Protein AF-A0A937Z135-F1 (afdb_monomer_lite)

Secondary structure (DSSP, 8-state):
-TTSTTTTTS----TT-PPPPTTEEEEEEE-TT--TT-EEEEEETTEEPPPEEGGGS-EEEEPPSS--EEEEEEEEEE-TTSTTT-EEEEEEEEEE-TTS-EEEEEETTEEEEEE--TTS-HHHHH--TT--HHHHHHTTPPEEEEEEEEEEEPTT-SS--SEEEEETT---EEEEEEEE--SSS-EEEEEEEEEEEETTEE-GGGSEEEE-SPPP-EE-TT-EEEEEEEEE--TTSPSEEEEEEEEEEEEEGGG-TT-SS-S---TT----SPPPPS-----S---TT------TT---HHHHHHHHT-HHHHHHS----SS-------SSSGGG---SS-SS---EEEEEEEE-PPTT-EEEEE-SEE-SSEEEEEEE-TTS-EEEEEEEE--S------TT-GGGTEEEEE--TT--EEEEEEEESSTT--EE--EEEEGGG-EEEEEEPEEEEEE----S--SEEEEEEE-SSTT--TTTS-SSEEEEEEEETTEEEEEESSEEEEEETTEEEEEPPPEEEEE-SS-EEEEEEEES-TTS-BPEEEEEEEEE--TTSEEETTTTEEEEEEEE--GGGS-SSS-SPPEEEEEEPPSSEEEEEEEE--SSSTTSSS---EEEEEE-TTS-EEEEEEE---TT-EEEEEEEESSSEEEEEEE-TTSS--EE-EEEEEE-------HHHHHHHHHH-HHHHHHHHHHHHHHHH-HHHHHHHTHHHHHHHHHS-SSS-HHHHHHHHHHHHTSTT-HHHHHHHHHHHHHTS-HHHHHHHHHHHHHHT-HHHHHHHHHHHHHHHTTT--THHHHHHHHHHHHHHTTT-HHHHHHHHHHHHHHHHTS-HHHHHHHHHHHHHHHHHHHHHHHHTT-S-HHHHHHHHHHHHHHHHHHH-GGGS-HHHHHHHHHHHHHH-BTTBSHHHHHHHHHHHHHHS-GGG--HHHHHHHHHHHHHHHHH-GGGHHHHHHH-

Radius of gyration: 32.73 Å; chains: 1; bounding box: 91×63×90 Å

Structure (mmCIF, N/CA/C/O backbone):
data_AF-A0A937Z135-F1
#
_entry.id   AF-A0A937Z135-F1
#
loop_
_atom_site.group_PDB
_atom_site.id
_atom_site.type_symbol
_atom_site.label_atom_id
_atom_site.label_alt_id
_atom_site.label_comp_id
_atom_site.label_asym_id
_atom_site.label_entity_id
_atom_site.label_seq_id
_atom_site.pdbx_PDB_ins_code
_atom_site.Cartn_x
_atom_site.Cartn_y
_atom_site.Cartn_z
_atom_site.occupancy
_atom_site.B_iso_or_equiv
_atom_site.auth_seq_id
_atom_site.auth_comp_id
_atom_site.auth_asym_id
_atom_site.auth_atom_id
_atom_site.pdbx_PDB_model_num
ATOM 1 N N . MET A 1 1 ? 0.347 -21.677 -5.094 1.00 24.09 1 MET A N 1
ATOM 2 C CA . MET A 1 1 ? 1.266 -20.587 -4.693 1.00 24.09 1 MET A CA 1
ATOM 3 C C . MET A 1 1 ? 0.622 -19.550 -3.765 1.00 24.09 1 MET A C 1
ATOM 5 O O . MET A 1 1 ? 1.333 -19.036 -2.921 1.00 24.09 1 MET A O 1
ATOM 9 N N . PHE A 1 2 ? -0.701 -19.336 -3.794 1.00 20.08 2 PHE A N 1
ATOM 10 C CA . PHE A 1 2 ? -1.429 -18.426 -2.882 1.00 20.08 2 PHE A CA 1
ATOM 11 C C . PHE A 1 2 ? -1.445 -18.829 -1.381 1.00 20.08 2 PHE A C 1
ATOM 13 O O . PHE A 1 2 ? -1.786 -18.020 -0.530 1.00 20.08 2 PHE A O 1
ATOM 20 N N . ALA A 1 3 ? -1.041 -20.059 -1.032 1.00 20.44 3 ALA A N 1
ATOM 21 C CA . ALA A 1 3 ? -1.010 -20.552 0.354 1.00 20.44 3 ALA A CA 1
ATOM 22 C C . ALA A 1 3 ? 0.336 -20.335 1.086 1.00 20.44 3 ALA A C 1
ATOM 24 O O . ALA A 1 3 ? 0.404 -20.556 2.290 1.00 20.44 3 ALA A O 1
ATOM 25 N N . LEU A 1 4 ? 1.403 -19.893 0.397 1.00 21.86 4 LEU A N 1
ATOM 26 C CA . LEU A 1 4 ? 2.716 -19.673 1.031 1.00 21.86 4 LEU A CA 1
ATOM 27 C C . LEU A 1 4 ? 2.872 -18.271 1.659 1.00 21.86 4 LEU A C 1
ATOM 29 O O . LEU A 1 4 ? 3.710 -18.096 2.536 1.00 21.86 4 LEU A O 1
ATOM 33 N N . ALA A 1 5 ? 2.047 -17.291 1.271 1.00 24.12 5 ALA A N 1
ATOM 34 C CA . ALA A 1 5 ? 2.127 -15.920 1.790 1.00 24.12 5 ALA A CA 1
ATOM 35 C C . ALA A 1 5 ? 1.528 -15.767 3.204 1.00 24.12 5 ALA A C 1
ATOM 37 O O . ALA A 1 5 ? 2.020 -14.974 4.000 1.00 24.12 5 ALA A O 1
ATOM 38 N N . MET A 1 6 ? 0.536 -16.590 3.566 1.00 23.44 6 MET A N 1
ATOM 39 C CA . MET A 1 6 ? -0.023 -16.619 4.928 1.00 23.44 6 MET A CA 1
ATOM 40 C C . MET A 1 6 ? 0.922 -17.284 5.947 1.00 23.44 6 MET A C 1
ATOM 42 O O . MET A 1 6 ? 0.817 -17.015 7.139 1.00 23.44 6 MET A O 1
ATOM 46 N N . ALA A 1 7 ? 1.878 -18.105 5.493 1.00 23.77 7 ALA A N 1
ATOM 47 C CA . ALA A 1 7 ? 2.838 -18.794 6.361 1.00 23.77 7 ALA A CA 1
ATOM 48 C C . ALA A 1 7 ? 4.098 -17.962 6.681 1.00 23.77 7 ALA A C 1
ATOM 50 O O . ALA A 1 7 ? 4.782 -18.240 7.665 1.00 23.77 7 ALA A O 1
ATOM 51 N N . ALA A 1 8 ? 4.400 -16.919 5.897 1.00 25.14 8 ALA A N 1
ATOM 52 C CA . ALA A 1 8 ? 5.590 -16.087 6.104 1.00 25.14 8 ALA A CA 1
ATOM 53 C C . ALA A 1 8 ? 5.476 -15.142 7.318 1.00 25.14 8 ALA A C 1
ATOM 55 O O . ALA A 1 8 ? 6.488 -14.681 7.832 1.00 25.14 8 ALA A O 1
ATOM 56 N N . CYS A 1 9 ? 4.263 -14.892 7.824 1.00 29.97 9 CYS A N 1
ATOM 57 C CA . CYS A 1 9 ? 4.036 -14.032 8.995 1.00 29.97 9 CYS A CA 1
ATOM 58 C C . CYS A 1 9 ? 3.730 -14.809 10.288 1.00 29.97 9 CYS A C 1
ATOM 60 O O . CYS A 1 9 ? 3.674 -14.206 11.360 1.00 29.97 9 CYS A O 1
ATOM 62 N N . SER A 1 10 ? 3.583 -16.137 10.202 1.00 25.50 10 SER A N 1
ATOM 63 C CA . SER A 1 10 ? 3.543 -17.065 11.343 1.00 25.50 10 SER A CA 1
ATOM 64 C C . SER A 1 10 ? 4.918 -17.672 11.663 1.00 25.50 10 SER A C 1
ATOM 66 O O . SER A 1 10 ? 5.010 -18.599 12.460 1.00 25.50 10 SER A O 1
ATOM 68 N N . GLY A 1 11 ? 5.985 -17.182 11.024 1.00 30.16 11 GLY A N 1
ATOM 69 C CA . GLY A 1 11 ? 7.305 -17.801 11.047 1.00 30.16 11 GLY A CA 1
ATOM 70 C C . GLY A 1 11 ? 8.442 -16.823 11.305 1.00 30.16 11 GLY A C 1
ATOM 71 O O . GLY A 1 11 ? 9.387 -16.791 10.527 1.00 30.16 11 GLY A O 1
ATOM 72 N N . PHE A 1 12 ? 8.428 -16.112 12.437 1.00 38.00 12 PHE A N 1
ATOM 73 C CA . PHE A 1 12 ? 9.697 -15.797 13.109 1.00 38.00 12 PHE A CA 1
ATOM 74 C C . PHE A 1 12 ? 10.215 -17.079 13.779 1.00 38.00 12 PHE A C 1
ATOM 76 O O . PHE A 1 12 ? 10.359 -17.157 14.992 1.00 38.00 12 PHE A O 1
ATOM 83 N N . ALA A 1 13 ? 10.452 -18.136 13.000 1.00 36.50 13 ALA A N 1
ATOM 84 C CA . ALA A 1 13 ? 11.227 -19.253 13.508 1.00 36.50 13 ALA A CA 1
ATOM 85 C C . ALA A 1 13 ? 12.660 -18.736 13.633 1.00 36.50 13 ALA A C 1
ATOM 87 O O . ALA A 1 13 ? 13.336 -18.574 12.619 1.00 36.50 13 ALA A O 1
ATOM 88 N N . VAL A 1 14 ? 13.085 -18.418 14.860 1.00 44.66 14 VAL A N 1
ATOM 89 C CA . VAL A 1 14 ? 14.467 -18.040 15.179 1.00 44.66 14 VAL A CA 1
ATOM 90 C C . VAL A 1 14 ? 15.388 -19.124 14.602 1.00 44.66 14 VAL A C 1
ATOM 92 O O . VAL A 1 14 ? 15.350 -20.264 15.080 1.00 44.66 14 VAL A O 1
ATOM 95 N N . PRO A 1 15 ? 16.183 -18.842 13.552 1.00 33.69 15 PRO A N 1
ATOM 96 C CA . PRO A 1 15 ? 17.034 -19.855 12.954 1.00 33.69 15 PRO A CA 1
ATOM 97 C C . PRO A 1 15 ? 18.181 -20.162 13.922 1.00 33.69 15 PRO A C 1
ATOM 99 O O . PRO A 1 15 ? 19.117 -19.382 14.053 1.00 33.69 15 PRO A O 1
ATOM 102 N N . GLY A 1 16 ? 18.107 -21.306 14.606 1.00 43.62 16 GLY A N 1
ATOM 103 C CA . GLY A 1 16 ? 19.207 -21.833 15.417 1.00 43.62 16 GLY A CA 1
ATOM 104 C C . GLY A 1 16 ? 19.206 -21.409 16.886 1.00 43.62 16 GLY A C 1
ATOM 105 O O . GLY A 1 16 ? 20.201 -20.876 17.369 1.00 43.62 16 GLY A O 1
ATOM 106 N N . SER A 1 17 ? 18.144 -21.720 17.638 1.00 45.84 17 SER A N 1
ATOM 107 C CA . SER A 1 17 ? 18.211 -21.691 19.103 1.00 45.84 17 SER A CA 1
ATOM 108 C C . SER A 1 17 ? 19.208 -22.746 19.605 1.00 45.84 17 SER A C 1
ATOM 110 O O . SER A 1 17 ? 18.854 -23.909 19.811 1.00 45.84 17 SER A O 1
ATOM 112 N N . ALA A 1 18 ? 20.471 -22.364 19.783 1.00 48.34 18 ALA A N 1
ATOM 113 C CA . ALA A 1 18 ? 21.387 -23.144 20.601 1.00 48.34 18 ALA A CA 1
ATOM 114 C C . ALA A 1 18 ? 20.765 -23.281 22.002 1.00 48.34 18 ALA A C 1
ATOM 116 O O . ALA A 1 18 ? 20.332 -22.284 22.582 1.00 48.34 18 ALA A O 1
ATOM 117 N N . GLN A 1 19 ? 20.665 -24.511 22.512 1.00 55.97 19 GLN A N 1
ATOM 118 C CA . GLN A 1 19 ? 20.305 -24.747 23.912 1.00 55.97 19 GLN A CA 1
ATOM 119 C C . GLN A 1 19 ? 21.318 -24.004 24.791 1.00 55.97 19 GLN A C 1
ATOM 121 O O . GLN A 1 19 ? 22.527 -24.135 24.571 1.00 55.97 19 GLN A O 1
ATOM 126 N N . GLY A 1 20 ? 20.836 -23.193 25.734 1.00 55.66 20 GLY A N 1
ATOM 127 C CA . GLY A 1 20 ? 21.701 -22.523 26.692 1.00 55.66 20 GLY A CA 1
ATOM 128 C C . GLY A 1 20 ? 22.343 -23.553 27.616 1.00 55.66 20 GLY A C 1
ATOM 129 O O . GLY A 1 20 ? 21.795 -24.627 27.873 1.00 55.66 20 GLY A O 1
ATOM 130 N N . ALA A 1 21 ? 23.540 -23.252 28.112 1.00 61.38 21 ALA A N 1
ATOM 131 C CA . ALA A 1 21 ? 24.055 -23.999 29.253 1.00 61.38 21 ALA A CA 1
ATOM 132 C C . ALA A 1 21 ? 23.279 -23.562 30.514 1.00 61.38 21 ALA A C 1
ATOM 134 O O . ALA A 1 21 ? 22.953 -22.376 30.629 1.00 61.38 21 ALA A O 1
ATOM 135 N N . PRO A 1 22 ? 23.012 -24.464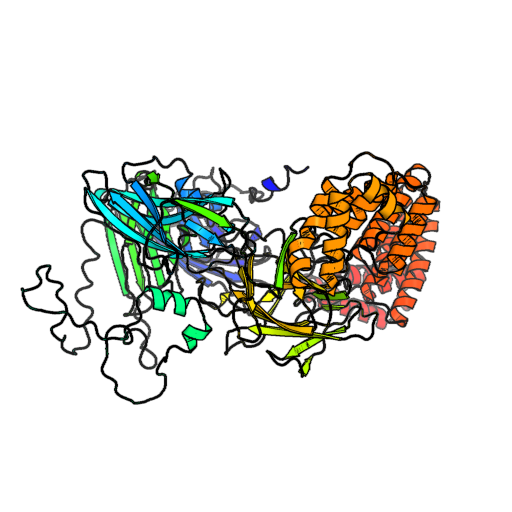 31.479 1.00 63.22 22 PRO A N 1
ATOM 136 C CA . PRO A 1 22 ? 22.472 -24.083 32.785 1.00 63.22 22 PRO A CA 1
ATOM 137 C C . PRO A 1 22 ? 23.266 -22.911 33.389 1.00 63.22 22 PRO A C 1
ATOM 139 O O . PRO A 1 22 ? 24.496 -22.907 33.320 1.00 63.22 22 PRO A O 1
ATOM 142 N N . GLY A 1 23 ? 22.574 -21.913 33.950 1.00 68.88 23 GLY A N 1
ATOM 143 C CA . GLY A 1 23 ? 23.199 -20.696 34.495 1.00 68.88 23 GLY A CA 1
ATOM 144 C C . GLY A 1 23 ? 23.388 -19.542 33.494 1.00 68.88 23 GLY A C 1
ATOM 145 O O . GLY A 1 23 ? 24.181 -18.632 33.740 1.00 68.88 23 GLY A O 1
ATOM 146 N N . GLN A 1 24 ? 22.687 -19.550 32.357 1.00 71.62 24 GLN A N 1
ATOM 147 C CA . GLN A 1 24 ? 22.657 -18.427 31.411 1.00 71.62 24 GLN A CA 1
ATOM 148 C C . GLN A 1 24 ? 21.320 -17.676 31.458 1.00 71.62 24 GLN A C 1
ATOM 150 O O . GLN A 1 24 ? 20.253 -18.279 31.567 1.00 71.62 24 GLN A O 1
ATOM 155 N N . LEU A 1 25 ? 21.388 -16.350 31.330 1.00 72.69 25 LEU A N 1
ATOM 156 C CA . LEU A 1 25 ? 20.240 -15.468 31.154 1.00 72.69 25 LEU A CA 1
ATOM 157 C C . LEU A 1 25 ? 20.004 -15.235 29.662 1.00 72.69 25 LEU A C 1
ATOM 159 O O . LEU A 1 25 ? 20.867 -14.691 28.968 1.00 72.69 25 LEU A O 1
ATOM 163 N N . ARG A 1 26 ? 18.825 -15.598 29.159 1.00 76.75 26 ARG A N 1
ATOM 164 C CA . ARG A 1 26 ? 18.425 -15.303 27.777 1.00 76.75 26 ARG A CA 1
ATOM 165 C C . ARG A 1 26 ? 17.763 -13.929 27.725 1.00 76.75 26 ARG A C 1
ATOM 167 O O . ARG A 1 26 ? 16.758 -13.692 28.381 1.00 76.75 26 ARG A O 1
ATOM 174 N N . VAL A 1 27 ? 18.311 -13.006 26.950 1.00 72.50 27 VAL A N 1
ATOM 175 C CA . VAL A 1 27 ? 17.748 -11.669 26.748 1.00 72.50 27 VAL A CA 1
ATOM 176 C C . VAL A 1 27 ? 17.231 -11.576 25.320 1.00 72.50 27 VAL A C 1
ATOM 178 O O . VAL A 1 27 ? 18.000 -11.657 24.367 1.00 72.50 27 VAL A O 1
ATOM 181 N N . ALA A 1 28 ? 15.925 -11.402 25.164 1.00 70.88 28 ALA A N 1
ATOM 182 C CA . ALA A 1 28 ? 15.281 -11.182 23.877 1.00 70.88 28 ALA A CA 1
ATOM 183 C C . ALA A 1 28 ? 14.751 -9.747 23.777 1.00 70.88 28 ALA A C 1
ATOM 185 O O . ALA A 1 28 ? 14.400 -9.113 24.777 1.00 70.88 28 ALA A O 1
ATOM 186 N N . ILE A 1 29 ? 14.675 -9.239 22.550 1.00 67.25 29 ILE A N 1
ATOM 187 C CA . ILE A 1 29 ? 14.089 -7.936 22.244 1.00 67.25 29 ILE A CA 1
ATOM 188 C C . ILE A 1 29 ? 12.940 -8.131 21.262 1.00 67.25 29 ILE A C 1
ATOM 190 O O . ILE A 1 29 ? 13.131 -8.655 20.171 1.00 67.25 29 ILE A O 1
ATOM 194 N N . ALA A 1 30 ? 11.765 -7.637 21.638 1.00 63.22 30 ALA A N 1
ATOM 195 C CA . ALA A 1 30 ? 10.563 -7.561 20.821 1.00 63.22 30 ALA A CA 1
ATOM 196 C C . ALA A 1 30 ? 10.237 -6.087 20.511 1.00 63.22 30 ALA A C 1
ATOM 198 O O . ALA A 1 30 ? 9.204 -5.554 20.919 1.00 63.22 30 ALA A O 1
ATOM 199 N N . LEU A 1 31 ? 11.153 -5.394 19.828 1.00 59.50 31 LEU A N 1
ATOM 200 C CA . LEU A 1 31 ? 10.966 -4.006 19.400 1.00 59.50 31 LEU A CA 1
ATOM 201 C C . LEU A 1 31 ? 10.674 -3.971 17.887 1.00 59.50 31 LEU A C 1
ATOM 203 O O . LEU A 1 31 ? 11.565 -4.302 17.107 1.00 59.50 31 LEU A O 1
ATOM 207 N N . PRO A 1 32 ? 9.477 -3.535 17.449 1.00 47.69 32 PRO A N 1
ATOM 208 C CA . PRO A 1 32 ? 9.076 -3.550 16.037 1.00 47.69 32 PRO A CA 1
ATOM 209 C C . PRO A 1 32 ? 9.858 -2.587 15.117 1.00 47.69 32 PRO A C 1
ATOM 211 O O . PRO A 1 32 ? 9.617 -2.577 13.915 1.00 47.69 32 PRO A O 1
ATOM 214 N N . HIS A 1 33 ? 10.818 -1.812 15.638 1.00 49.62 33 HIS A N 1
ATOM 215 C CA . HIS A 1 33 ? 11.569 -0.792 14.879 1.00 49.62 33 HIS A CA 1
ATOM 216 C C . HIS A 1 33 ? 13.080 -0.898 15.013 1.00 49.62 33 HIS A C 1
ATOM 218 O O . HIS A 1 33 ? 13.794 0.034 14.655 1.00 49.62 33 HIS A O 1
ATOM 224 N N . VAL A 1 34 ? 13.582 -1.989 15.581 1.00 54.28 34 VAL A N 1
ATOM 225 C CA . VAL A 1 34 ? 15.023 -2.186 15.681 1.00 54.28 34 VAL A CA 1
ATOM 226 C C . VAL A 1 34 ? 15.469 -2.855 14.386 1.00 54.28 34 VAL A C 1
ATOM 228 O O . VAL A 1 34 ? 15.065 -3.997 14.147 1.00 54.28 34 VAL A O 1
ATOM 231 N N . PRO A 1 35 ? 16.258 -2.175 13.525 1.00 56.12 35 PRO A N 1
ATOM 232 C CA . PRO A 1 35 ? 16.797 -2.816 12.338 1.00 56.12 35 PRO A CA 1
ATOM 233 C C . PRO A 1 35 ? 17.520 -4.079 12.763 1.00 56.12 35 PRO A C 1
ATOM 235 O O . PRO A 1 35 ? 18.165 -4.102 13.812 1.00 56.12 35 PRO A O 1
ATOM 238 N N . GLY A 1 36 ? 17.455 -5.121 11.942 1.00 59.75 36 GLY A N 1
ATOM 239 C CA . GLY A 1 36 ? 18.103 -6.373 12.298 1.00 59.75 36 GLY A CA 1
ATOM 240 C C . GLY A 1 36 ? 19.590 -6.194 12.656 1.00 59.75 36 GLY A C 1
ATOM 241 O O . GLY A 1 36 ? 20.113 -6.910 13.507 1.00 59.75 36 GLY A O 1
ATOM 242 N N . GLU A 1 37 ? 20.258 -5.224 12.032 1.00 63.59 37 GLU A N 1
ATOM 243 C CA . GLU A 1 37 ? 21.676 -4.919 12.236 1.00 63.59 37 GLU A CA 1
ATOM 244 C C . GLU A 1 37 ? 21.988 -4.109 13.503 1.00 63.59 37 GLU A C 1
ATOM 246 O O . GLU A 1 37 ? 23.160 -3.872 13.802 1.00 63.59 37 GLU A O 1
ATOM 251 N N . ALA A 1 38 ? 20.976 -3.668 14.252 1.00 66.25 38 ALA A N 1
ATOM 252 C CA . ALA A 1 38 ? 21.196 -2.942 15.491 1.00 66.25 38 ALA A CA 1
ATOM 253 C C . ALA A 1 38 ? 21.865 -3.833 16.539 1.00 66.25 38 ALA A C 1
ATOM 255 O O . ALA A 1 38 ? 21.545 -5.017 16.692 1.00 66.25 38 ALA A O 1
ATOM 256 N N . TRP A 1 39 ? 22.774 -3.223 17.291 1.00 76.31 39 TRP A N 1
ATOM 257 C CA . TRP A 1 39 ? 23.494 -3.877 18.369 1.00 76.31 39 TRP A CA 1
ATOM 258 C C . TRP A 1 39 ? 22.793 -3.648 19.695 1.00 76.31 39 TRP A C 1
ATOM 260 O O . TRP A 1 39 ? 22.457 -2.523 20.066 1.00 76.31 39 TRP A O 1
ATOM 270 N N . VAL A 1 40 ? 22.629 -4.730 20.437 1.00 73.56 40 VAL A N 1
ATOM 271 C CA . VAL A 1 40 ? 22.050 -4.736 21.769 1.00 73.56 40 VAL A CA 1
ATOM 272 C C . VAL A 1 40 ? 23.173 -4.892 22.771 1.00 73.56 40 VAL A C 1
ATOM 274 O O . VAL A 1 40 ? 23.785 -5.953 22.855 1.00 73.56 40 VAL A O 1
ATOM 277 N N . ALA A 1 41 ? 23.440 -3.845 23.541 1.00 81.00 41 ALA A N 1
ATOM 278 C CA . ALA A 1 41 ? 24.315 -3.923 24.697 1.00 81.00 41 ALA A CA 1
ATOM 279 C C . ALA A 1 41 ? 23.484 -4.257 25.937 1.00 81.00 41 ALA A C 1
ATOM 281 O O . ALA A 1 41 ? 22.484 -3.596 26.222 1.00 81.00 41 ALA A O 1
ATOM 282 N N . VAL A 1 42 ? 23.924 -5.264 26.685 1.00 79.69 42 VAL A N 1
ATOM 283 C CA . VAL A 1 42 ? 23.323 -5.657 27.960 1.00 79.69 42 VAL A CA 1
ATOM 284 C C . VAL A 1 42 ? 24.344 -5.418 29.063 1.00 79.69 42 VAL A C 1
ATOM 286 O O . VAL A 1 42 ? 25.514 -5.755 28.915 1.00 79.69 42 VAL A O 1
ATOM 289 N N . VAL A 1 43 ? 23.913 -4.828 30.169 1.00 80.62 43 VAL A N 1
ATOM 290 C CA . VAL A 1 43 ? 24.708 -4.615 31.377 1.00 80.62 43 VAL A CA 1
ATOM 291 C C . VAL A 1 43 ? 23.990 -5.308 32.524 1.00 80.62 43 VAL A C 1
ATOM 293 O O . VAL A 1 43 ? 22.857 -4.954 32.836 1.00 80.62 43 VAL A O 1
ATOM 296 N N . LEU A 1 44 ? 24.641 -6.285 33.143 1.00 82.56 44 LEU A N 1
ATOM 297 C CA . LEU A 1 44 ? 24.142 -7.047 34.282 1.00 82.56 44 LEU A CA 1
ATOM 298 C C . LEU A 1 44 ? 24.959 -6.671 35.522 1.00 82.56 44 LEU A C 1
ATOM 300 O O . LEU A 1 44 ? 26.176 -6.823 35.531 1.00 82.56 44 LEU A O 1
ATOM 304 N N . ASP A 1 45 ? 24.313 -6.121 36.546 1.00 82.50 45 ASP A N 1
ATOM 305 C CA . ASP A 1 45 ? 24.934 -5.634 37.788 1.00 82.50 45 ASP A CA 1
ATOM 306 C C . ASP A 1 45 ? 26.101 -4.666 37.559 1.00 82.50 45 ASP A C 1
ATOM 308 O O . ASP A 1 45 ? 27.142 -4.706 38.217 1.00 82.50 45 ASP A O 1
ATOM 312 N N . GLY A 1 46 ? 25.942 -3.786 36.568 1.00 81.69 46 GLY A N 1
ATOM 313 C CA . GLY A 1 46 ? 26.987 -2.847 36.161 1.00 81.69 46 GLY A CA 1
ATOM 314 C C . GLY A 1 46 ? 28.130 -3.481 35.360 1.00 81.69 46 GLY A C 1
ATOM 315 O O . GLY A 1 46 ? 29.022 -2.753 34.927 1.00 81.69 46 GLY A O 1
ATOM 316 N N . GLN A 1 47 ? 28.107 -4.796 35.121 1.00 79.62 47 GLN A N 1
ATOM 317 C CA . GLN A 1 47 ? 29.066 -5.500 34.271 1.00 79.62 47 GLN A CA 1
ATOM 318 C C . GLN A 1 47 ? 28.502 -5.672 32.852 1.00 79.62 47 GLN A C 1
ATOM 320 O O . GLN A 1 47 ? 27.402 -6.200 32.685 1.00 79.62 47 GLN A O 1
ATOM 325 N N . PRO A 1 48 ? 29.214 -5.232 31.802 1.00 79.25 48 PRO A N 1
ATOM 326 C CA . PRO A 1 48 ? 28.762 -5.418 30.429 1.00 79.25 48 PRO A CA 1
ATOM 327 C C . PRO A 1 48 ? 28.789 -6.905 30.041 1.00 79.25 48 PRO A C 1
ATOM 329 O O . PRO A 1 48 ? 29.789 -7.594 30.238 1.00 79.25 48 PRO A O 1
ATOM 332 N N . ALA A 1 49 ? 27.697 -7.383 29.456 1.00 78.25 49 ALA A N 1
ATOM 333 C CA . ALA A 1 49 ? 27.595 -8.680 28.802 1.00 78.25 49 ALA A CA 1
ATOM 334 C C . ALA A 1 49 ? 27.922 -8.555 27.297 1.00 78.25 49 ALA A C 1
ATOM 336 O O . ALA A 1 49 ? 27.922 -7.441 26.757 1.00 78.25 49 ALA A O 1
ATOM 337 N N . PRO A 1 50 ? 28.209 -9.671 26.594 1.00 76.62 50 PRO A N 1
ATOM 338 C CA . PRO A 1 50 ? 28.417 -9.648 25.150 1.00 76.62 50 PRO A CA 1
ATOM 339 C C . PRO A 1 50 ? 27.223 -9.020 24.426 1.00 76.62 50 PRO A C 1
ATOM 341 O O . PRO A 1 50 ? 26.075 -9.394 24.665 1.00 76.62 50 PRO A O 1
ATOM 344 N N . ALA A 1 51 ? 27.501 -8.063 23.541 1.00 76.25 51 ALA A N 1
ATOM 345 C CA . ALA A 1 51 ? 26.474 -7.480 22.694 1.00 76.25 51 ALA A CA 1
ATOM 346 C C . ALA A 1 51 ? 26.047 -8.471 21.600 1.00 76.25 51 ALA A C 1
ATOM 348 O O . ALA A 1 51 ? 26.859 -9.274 21.139 1.00 76.25 51 ALA A O 1
ATOM 349 N N . PHE A 1 52 ? 24.794 -8.390 21.163 1.00 75.19 52 PHE A N 1
ATOM 350 C CA . PHE A 1 52 ? 24.234 -9.254 20.115 1.00 75.19 52 PHE A CA 1
ATOM 351 C C . PHE A 1 52 ? 23.402 -8.448 19.111 1.00 75.19 52 PHE A C 1
ATOM 353 O O . PHE A 1 52 ? 23.047 -7.299 19.388 1.00 75.19 52 PHE A O 1
ATOM 360 N N . ARG A 1 53 ? 23.106 -9.019 17.934 1.00 71.25 53 ARG A N 1
ATOM 361 C CA . ARG A 1 53 ? 22.278 -8.355 16.912 1.00 71.25 53 ARG A CA 1
ATOM 362 C C . ARG A 1 53 ? 20.794 -8.623 17.136 1.00 71.25 53 ARG A C 1
ATOM 364 O O . ARG A 1 53 ? 20.404 -9.732 17.489 1.00 71.25 53 ARG A O 1
ATOM 371 N N . ALA A 1 54 ? 19.947 -7.629 16.880 1.00 62.94 54 ALA A N 1
ATOM 372 C CA . ALA A 1 54 ? 18.510 -7.743 17.129 1.00 62.94 54 ALA A CA 1
ATOM 373 C C . ALA A 1 54 ? 17.804 -8.835 16.294 1.00 62.94 54 ALA A C 1
ATOM 375 O O . ALA A 1 54 ? 16.923 -9.508 16.826 1.00 62.94 54 ALA A O 1
ATOM 376 N N . TYR A 1 55 ? 18.197 -9.073 15.028 1.00 61.19 55 TYR A N 1
ATOM 377 C CA . TYR A 1 55 ? 17.578 -10.144 14.214 1.00 61.19 55 TYR A CA 1
ATOM 378 C C . TYR A 1 55 ? 17.947 -11.561 14.671 1.00 61.19 55 TYR A C 1
ATOM 380 O O . TYR A 1 55 ? 17.302 -12.517 14.244 1.00 61.19 55 TYR A O 1
ATOM 388 N N . GLU A 1 56 ? 18.970 -11.728 15.517 1.00 45.62 56 GLU A N 1
ATOM 389 C CA . GLU A 1 56 ? 19.375 -13.043 16.039 1.00 45.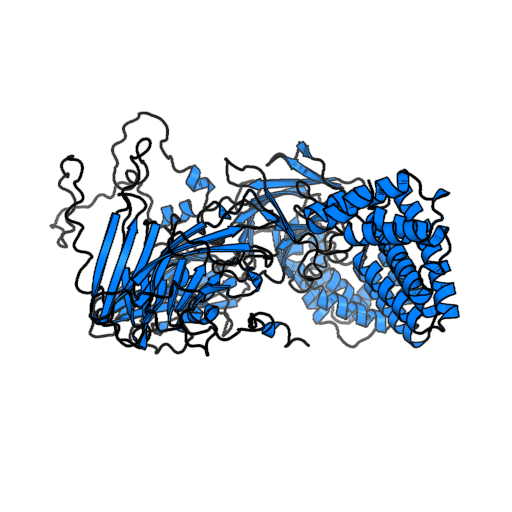62 56 GLU A CA 1
ATOM 390 C C . GLU A 1 56 ? 18.391 -13.564 17.104 1.00 45.62 56 GLU A C 1
ATOM 392 O O . GLU A 1 56 ? 18.549 -14.666 17.624 1.00 45.62 56 GLU A O 1
ATOM 397 N N . GLY A 1 57 ? 17.324 -12.805 17.386 1.00 56.62 57 GLY A N 1
ATOM 398 C CA . GLY A 1 57 ? 16.110 -13.253 18.068 1.00 56.62 57 GLY A CA 1
ATOM 399 C C . GLY A 1 57 ? 16.247 -13.404 19.578 1.00 56.62 57 GLY A C 1
ATOM 400 O O . GLY A 1 57 ? 15.289 -13.137 20.294 1.00 56.62 57 GLY A O 1
ATOM 401 N N . VAL A 1 58 ? 17.420 -13.776 20.090 1.00 58.50 58 VAL A N 1
ATOM 402 C CA . VAL A 1 58 ? 17.714 -13.916 21.522 1.00 58.50 58 VAL A CA 1
ATOM 403 C C . VAL A 1 58 ? 19.234 -13.851 21.723 1.00 58.50 58 VAL A C 1
ATOM 405 O O . VAL A 1 58 ? 19.958 -14.671 21.167 1.00 58.50 58 VAL A O 1
ATOM 408 N N . GLY A 1 59 ? 19.731 -12.935 22.552 1.00 59.59 59 GLY A N 1
ATOM 409 C CA . GLY A 1 59 ? 21.102 -12.978 23.068 1.00 59.59 59 GLY A CA 1
ATOM 410 C C . GLY A 1 59 ? 21.184 -13.766 24.375 1.00 59.59 59 GLY A C 1
ATOM 411 O O . GLY A 1 59 ? 20.217 -13.823 25.128 1.00 59.59 59 GLY A O 1
ATOM 412 N N . ALA A 1 60 ? 22.331 -14.372 24.681 1.00 61.59 60 ALA A N 1
ATOM 413 C CA . ALA A 1 60 ? 22.571 -15.015 25.975 1.00 61.59 60 ALA A CA 1
ATOM 414 C C . ALA A 1 60 ? 23.674 -14.268 26.735 1.00 61.59 60 ALA A C 1
ATOM 416 O O . ALA A 1 60 ? 24.779 -14.091 26.221 1.00 61.59 60 ALA A O 1
ATOM 417 N N . ALA A 1 61 ? 23.381 -13.846 27.963 1.00 65.19 61 ALA A N 1
ATOM 418 C CA . ALA A 1 61 ? 24.350 -13.286 28.894 1.00 65.19 61 ALA A CA 1
ATOM 419 C C . ALA A 1 61 ? 24.633 -14.322 29.998 1.00 65.19 61 ALA A C 1
ATOM 421 O O . ALA A 1 61 ? 23.689 -14.840 30.599 1.00 65.19 61 ALA A O 1
ATOM 422 N N . PRO A 1 62 ? 25.899 -14.670 30.285 1.00 63.78 62 PRO A N 1
ATOM 423 C CA . PRO A 1 62 ? 26.206 -15.539 31.416 1.00 63.78 62 PRO A CA 1
ATOM 424 C C . PRO A 1 62 ? 25.824 -14.841 32.730 1.00 63.78 62 PRO A C 1
ATOM 426 O O . PRO A 1 62 ? 26.172 -13.675 32.928 1.00 63.78 62 PRO A O 1
ATOM 429 N N . LEU A 1 63 ? 25.121 -15.544 33.624 1.00 63.25 63 LEU A N 1
ATOM 430 C CA . LEU A 1 63 ? 24.895 -15.052 34.984 1.00 63.25 63 LEU A CA 1
ATOM 431 C C . LEU A 1 63 ? 26.203 -15.191 35.791 1.00 63.25 63 LEU A C 1
ATOM 433 O O . LEU A 1 63 ? 26.946 -16.157 35.583 1.00 63.25 63 LEU A O 1
ATOM 437 N N . PRO A 1 64 ? 26.525 -14.258 36.706 1.00 65.00 64 PRO A N 1
ATOM 438 C CA . PRO A 1 64 ? 27.630 -14.429 37.642 1.00 65.00 64 PRO A CA 1
ATOM 439 C C . PRO A 1 64 ? 27.457 -15.740 38.418 1.00 65.00 64 PRO A C 1
ATOM 441 O O . PRO A 1 64 ? 26.380 -16.018 38.934 1.00 65.00 64 PRO A O 1
ATOM 444 N N . ALA A 1 65 ? 28.517 -16.547 38.499 1.00 48.16 65 ALA A N 1
ATOM 445 C CA . ALA A 1 65 ? 28.452 -17.953 38.911 1.00 48.16 65 ALA A CA 1
ATOM 446 C C . ALA A 1 65 ? 28.025 -18.219 40.372 1.00 48.16 65 ALA A C 1
ATOM 448 O O . ALA A 1 65 ? 27.932 -19.377 40.766 1.00 48.16 65 ALA A O 1
ATOM 449 N N . GLU A 1 66 ? 27.765 -17.195 41.188 1.00 54.50 66 GLU A N 1
ATOM 450 C CA . GLU A 1 66 ? 27.454 -17.368 42.608 1.00 54.50 66 GLU A CA 1
ATOM 451 C C . GLU A 1 66 ? 26.462 -16.306 43.103 1.00 54.50 66 GLU A C 1
ATOM 453 O O . GLU A 1 66 ? 26.868 -15.241 43.567 1.00 54.50 66 GLU A O 1
ATOM 458 N N . SER A 1 67 ? 25.160 -16.604 43.016 1.00 54.34 67 SER A N 1
ATOM 459 C CA . SER A 1 67 ? 24.139 -16.449 44.080 1.00 54.34 67 SER A CA 1
ATOM 460 C C . SER A 1 67 ? 22.744 -16.251 43.467 1.00 54.34 67 SER A C 1
ATOM 462 O O . SER A 1 67 ? 22.567 -15.318 42.689 1.00 54.34 67 SER A O 1
ATOM 464 N N . PRO A 1 68 ? 21.729 -17.043 43.860 1.00 63.41 68 PRO A N 1
ATOM 465 C CA . PRO A 1 68 ? 20.333 -16.645 43.693 1.00 63.41 68 PRO A CA 1
ATOM 466 C C . PRO A 1 68 ? 20.135 -15.252 44.305 1.00 63.41 68 PRO A C 1
ATOM 468 O O . PRO A 1 68 ? 20.489 -15.033 45.468 1.00 63.41 68 PRO A O 1
ATOM 471 N N . GLY A 1 69 ? 19.621 -14.293 43.539 1.00 72.38 69 GLY A N 1
ATOM 472 C CA . GLY A 1 69 ? 19.607 -12.898 43.973 1.00 72.38 69 GLY A CA 1
ATOM 473 C C . GLY A 1 69 ? 18.886 -11.959 43.016 1.00 72.38 69 GLY A C 1
ATOM 474 O O . GLY A 1 69 ? 18.500 -12.344 41.917 1.00 72.38 69 GLY A O 1
ATOM 475 N N . ALA A 1 70 ? 18.665 -10.721 43.468 1.00 73.00 70 ALA A N 1
ATOM 476 C CA . ALA A 1 70 ? 18.154 -9.643 42.629 1.00 73.00 70 ALA A CA 1
ATOM 477 C C . ALA A 1 70 ? 19.309 -9.036 41.829 1.00 73.00 70 ALA A C 1
ATOM 479 O O . ALA A 1 70 ? 20.303 -8.608 42.413 1.00 73.00 70 ALA A O 1
ATOM 480 N N . HIS A 1 71 ? 19.143 -8.965 40.515 1.00 77.38 71 HIS A N 1
ATOM 481 C CA . HIS A 1 71 ? 20.118 -8.430 39.581 1.00 77.38 71 HIS A CA 1
ATOM 482 C C . HIS A 1 71 ? 19.554 -7.196 38.870 1.00 77.38 71 HIS A C 1
ATOM 484 O O . HIS A 1 71 ? 18.370 -7.136 38.522 1.00 77.38 71 HIS A O 1
ATOM 490 N N . SER A 1 72 ? 20.404 -6.198 38.648 1.00 78.44 72 SER A N 1
ATOM 491 C CA . SER A 1 72 ? 20.103 -5.031 37.822 1.00 78.44 72 SER A CA 1
ATOM 492 C C . SER A 1 72 ? 20.483 -5.326 36.379 1.00 78.44 72 SER A C 1
ATOM 494 O O . SER A 1 72 ? 21.648 -5.567 36.079 1.00 78.44 72 SER A O 1
ATOM 496 N N . LEU A 1 73 ? 19.516 -5.277 35.472 1.00 78.44 73 LEU A N 1
ATOM 497 C CA . LEU A 1 73 ? 19.753 -5.378 34.042 1.00 78.44 73 LEU A CA 1
ATOM 498 C C . LEU A 1 73 ? 19.526 -4.017 33.395 1.00 78.44 73 LEU A C 1
ATOM 500 O O . LEU A 1 73 ? 18.465 -3.429 33.560 1.00 78.44 73 LEU A O 1
ATOM 504 N N . SER A 1 74 ? 20.489 -3.524 32.626 1.00 77.31 74 SER A N 1
ATOM 505 C CA . SER A 1 74 ? 20.307 -2.373 31.742 1.00 77.31 74 SER A CA 1
ATOM 506 C C . SER A 1 74 ? 20.552 -2.784 30.302 1.00 77.31 74 SER A C 1
ATOM 508 O O . SER A 1 74 ? 21.532 -3.456 29.999 1.00 77.31 74 SER A O 1
ATOM 510 N N . LEU A 1 75 ? 19.661 -2.380 29.414 1.00 76.00 75 LEU A N 1
ATOM 511 C CA . LEU A 1 75 ? 19.720 -2.671 27.997 1.00 76.00 75 LEU A CA 1
ATOM 512 C C . LEU A 1 75 ? 19.836 -1.361 27.232 1.00 76.00 75 LEU A C 1
ATOM 514 O O . LEU A 1 75 ? 19.078 -0.433 27.495 1.00 76.00 75 LEU A O 1
ATOM 518 N N . SER A 1 76 ? 20.764 -1.302 26.281 1.00 75.56 76 SER A N 1
ATOM 519 C CA . SER A 1 76 ? 20.903 -0.195 25.340 1.00 75.56 76 SER A CA 1
ATOM 520 C C . SER A 1 76 ? 20.904 -0.742 23.922 1.00 75.56 76 SER A C 1
ATOM 522 O O . SER A 1 76 ? 21.783 -1.522 23.557 1.00 75.56 76 SER A O 1
ATOM 524 N N . VAL A 1 77 ? 19.950 -0.306 23.104 1.00 67.31 77 VAL A N 1
ATOM 525 C CA . VAL A 1 77 ? 19.941 -0.609 21.669 1.00 67.31 77 VAL A CA 1
ATOM 526 C C . VAL A 1 77 ? 20.634 0.518 20.923 1.00 67.31 77 VAL A C 1
ATOM 528 O O . VAL A 1 77 ? 20.267 1.683 21.070 1.00 67.31 77 VAL A O 1
ATOM 531 N N . THR A 1 78 ? 21.637 0.162 20.126 1.00 69.56 78 THR A N 1
ATOM 532 C CA . THR A 1 78 ? 22.367 1.088 19.262 1.00 69.56 78 THR A CA 1
ATOM 533 C C . THR A 1 78 ? 22.114 0.722 17.809 1.00 69.56 78 THR A C 1
ATOM 535 O O . THR A 1 78 ? 22.568 -0.319 17.333 1.00 69.56 78 THR A O 1
ATOM 538 N N . ASP A 1 79 ? 21.414 1.598 17.095 1.00 61.97 79 ASP A N 1
ATOM 539 C CA . ASP A 1 79 ? 21.297 1.517 15.643 1.00 61.97 79 ASP A CA 1
ATOM 540 C C . ASP A 1 79 ? 22.531 2.173 14.985 1.00 61.97 79 ASP A C 1
ATOM 542 O O . ASP A 1 79 ? 22.748 3.381 15.157 1.00 61.97 79 ASP A O 1
ATOM 546 N N . PRO A 1 80 ? 23.359 1.416 14.235 1.00 55.00 80 PRO A N 1
ATOM 547 C CA . PRO A 1 80 ? 24.532 1.965 13.564 1.00 55.00 80 PRO A CA 1
ATOM 548 C C . PRO A 1 80 ? 24.189 2.992 12.472 1.00 55.00 80 PRO A C 1
ATOM 550 O O . PRO A 1 80 ? 25.012 3.870 12.210 1.00 55.00 80 PRO A O 1
ATOM 553 N N . GLN A 1 81 ? 22.992 2.954 11.876 1.00 46.75 81 GLN A N 1
ATOM 554 C CA . GLN A 1 81 ? 22.554 3.932 10.869 1.00 46.75 81 GLN A CA 1
ATOM 555 C C . GLN A 1 81 ? 22.076 5.249 11.501 1.00 46.75 81 GLN A C 1
ATOM 557 O O . GLN A 1 81 ? 22.094 6.300 10.858 1.00 46.75 81 GLN A O 1
ATOM 562 N N . VAL A 1 82 ? 21.687 5.218 12.780 1.00 50.53 82 VAL A N 1
ATOM 563 C CA . VAL A 1 82 ? 20.999 6.325 13.466 1.00 50.53 82 VAL A CA 1
ATOM 564 C C . VAL A 1 82 ? 21.750 6.761 14.732 1.00 50.53 82 VAL A C 1
ATOM 566 O O . VAL A 1 82 ? 21.129 7.311 15.638 1.00 50.53 82 VAL A O 1
ATOM 569 N N . GLN A 1 83 ? 23.086 6.593 14.779 1.00 39.81 83 GLN A N 1
ATOM 570 C CA . GLN A 1 83 ? 24.029 6.800 15.912 1.00 39.81 83 GLN A CA 1
ATOM 571 C C . GLN A 1 83 ? 23.764 7.963 16.905 1.00 39.81 83 GLN A C 1
ATOM 573 O O . GLN A 1 83 ? 24.383 8.010 17.965 1.00 39.81 83 GLN A O 1
ATOM 578 N N . LYS A 1 84 ? 22.896 8.932 16.592 1.00 38.62 84 LYS A N 1
ATOM 579 C CA . LYS A 1 84 ? 22.565 10.095 17.428 1.00 38.62 84 LYS A CA 1
ATOM 580 C C . LYS A 1 84 ? 21.085 10.258 17.817 1.00 38.62 84 LYS A C 1
ATOM 582 O O . LYS A 1 84 ? 20.795 11.247 18.485 1.00 38.62 84 LYS A O 1
ATOM 587 N N . ARG A 1 85 ? 20.138 9.402 17.393 1.00 37.84 85 ARG A N 1
ATOM 588 C CA . ARG A 1 85 ? 18.689 9.705 17.556 1.00 37.84 85 ARG A CA 1
ATOM 589 C C . ARG A 1 85 ? 17.792 8.624 18.164 1.00 37.84 85 ARG A C 1
ATOM 591 O O . ARG A 1 85 ? 16.752 8.994 18.692 1.00 37.84 85 ARG A O 1
ATOM 598 N N . LEU A 1 86 ? 18.170 7.348 18.163 1.00 43.28 86 LEU A N 1
ATOM 599 C CA . LEU A 1 86 ? 17.377 6.285 18.796 1.00 43.28 86 LEU A CA 1
ATOM 600 C C . LEU A 1 86 ? 18.256 5.511 19.774 1.00 43.28 86 LEU A C 1
ATOM 602 O O . LEU A 1 86 ? 18.960 4.583 19.396 1.00 43.28 86 LEU A O 1
ATOM 606 N N . LEU A 1 87 ? 18.239 5.942 21.034 1.00 47.81 87 LEU A N 1
ATOM 607 C CA . LEU A 1 87 ? 18.849 5.222 22.144 1.00 47.81 87 LEU A CA 1
ATOM 608 C C . LEU A 1 87 ? 17.692 4.685 22.985 1.00 47.81 87 LEU A C 1
ATOM 610 O O . LEU A 1 87 ? 17.168 5.381 23.853 1.00 47.81 87 LEU A O 1
ATOM 614 N N . TYR A 1 88 ? 17.235 3.469 22.675 1.00 52.44 88 TYR A N 1
ATOM 615 C CA . TYR A 1 88 ? 16.351 2.758 23.593 1.00 52.44 88 TYR A CA 1
ATOM 616 C C . TYR A 1 88 ? 17.233 2.260 24.734 1.00 52.44 88 TYR A C 1
ATOM 618 O O . TYR A 1 88 ? 17.984 1.300 24.561 1.00 52.44 88 TYR A O 1
ATOM 626 N N . SER A 1 89 ? 17.192 2.967 25.862 1.00 53.00 89 SER A N 1
ATOM 627 C CA . SER A 1 89 ? 17.842 2.552 27.102 1.00 53.00 89 SER A CA 1
ATOM 628 C C . SER A 1 89 ? 16.781 2.218 28.133 1.00 53.00 89 SER A C 1
ATOM 630 O O . SER A 1 89 ? 15.863 3.011 28.361 1.00 53.00 89 SER A O 1
ATOM 632 N N . ARG A 1 90 ? 16.898 1.051 28.761 1.00 65.75 90 ARG A N 1
ATOM 633 C CA . ARG A 1 90 ? 15.992 0.636 29.828 1.00 65.75 90 ARG A CA 1
ATOM 634 C C . ARG A 1 90 ? 16.734 -0.141 30.895 1.00 65.75 90 ARG A C 1
ATOM 636 O O . ARG A 1 90 ? 17.565 -0.980 30.570 1.00 65.75 90 ARG A O 1
ATOM 643 N N . SER A 1 91 ? 16.381 0.101 32.151 1.00 71.06 91 SER A N 1
ATOM 644 C CA . SER A 1 91 ? 16.884 -0.661 33.291 1.00 71.06 91 SER A CA 1
ATOM 645 C C . SER A 1 91 ? 15.735 -1.352 34.019 1.00 71.06 91 SER A C 1
ATOM 647 O O . SER A 1 91 ? 14.648 -0.789 34.141 1.00 71.06 91 SER A O 1
ATOM 649 N N . LEU A 1 92 ? 15.978 -2.569 34.488 1.00 75.75 92 LEU A N 1
ATOM 650 C CA . LEU A 1 92 ? 15.032 -3.431 35.190 1.00 75.75 92 LEU A CA 1
ATOM 651 C C . LEU A 1 92 ? 15.778 -4.126 36.336 1.00 75.75 92 LEU A C 1
ATOM 653 O O . LEU A 1 92 ? 16.952 -4.457 36.200 1.00 75.75 92 LEU A O 1
ATOM 657 N N . SER A 1 93 ? 15.103 -4.364 37.456 1.00 71.88 93 SER A N 1
ATOM 658 C CA . SER A 1 93 ? 15.622 -5.215 38.531 1.00 71.88 93 SER A CA 1
ATOM 659 C C . SER A 1 93 ? 14.790 -6.489 38.596 1.00 71.88 93 SER A C 1
ATOM 661 O O . SER A 1 93 ? 13.584 -6.409 38.816 1.00 71.88 93 SER A O 1
ATOM 663 N N . ALA A 1 94 ? 15.416 -7.646 38.388 1.00 69.44 94 ALA A N 1
ATOM 664 C CA . ALA A 1 94 ? 14.758 -8.953 38.437 1.00 69.44 94 ALA A CA 1
ATOM 665 C C . ALA A 1 94 ? 15.567 -9.928 39.283 1.00 69.44 94 ALA A C 1
ATOM 667 O O . ALA A 1 94 ? 16.790 -9.842 39.345 1.00 69.44 94 ALA A O 1
ATOM 668 N N . TRP A 1 95 ? 14.881 -10.855 39.940 1.00 72.94 95 TRP A N 1
ATOM 669 C CA . TRP A 1 95 ? 15.518 -11.900 40.729 1.00 72.94 95 TRP A CA 1
ATOM 670 C C . TRP A 1 95 ? 15.565 -13.206 39.935 1.00 72.94 95 TRP A C 1
ATOM 672 O O . TRP A 1 95 ? 14.590 -13.558 39.268 1.00 72.94 95 TRP A O 1
ATOM 682 N N . PHE A 1 96 ? 16.715 -13.888 39.975 1.00 73.00 96 PHE A N 1
ATOM 683 C CA . PHE A 1 96 ? 16.956 -15.115 39.214 1.00 73.00 96 PHE A CA 1
ATOM 684 C C . PHE A 1 96 ? 17.284 -16.284 40.152 1.00 73.00 96 PHE A C 1
ATOM 686 O O . PHE A 1 96 ? 18.245 -16.200 40.925 1.00 73.00 96 PHE A O 1
ATOM 693 N N . PRO A 1 97 ? 16.529 -17.395 40.078 1.00 60.66 97 PRO A N 1
ATOM 694 C CA . PRO A 1 97 ? 16.930 -18.638 40.716 1.00 60.66 97 PRO A CA 1
ATOM 695 C C . PRO A 1 97 ? 18.097 -19.202 39.900 1.00 60.66 97 PRO A C 1
ATOM 697 O O . PRO A 1 97 ? 17.909 -19.552 38.739 1.00 60.66 97 PRO A O 1
ATOM 700 N N . GLY A 1 98 ? 19.301 -19.265 40.475 1.00 63.12 98 GLY A N 1
ATOM 701 C CA . GLY A 1 98 ? 20.563 -19.588 39.780 1.00 63.12 98 GLY A CA 1
ATOM 702 C C . GLY A 1 98 ? 20.639 -20.935 39.035 1.00 63.12 98 GLY A C 1
ATOM 703 O O . GLY A 1 98 ? 21.668 -21.235 38.434 1.00 63.12 98 GLY A O 1
ATOM 704 N N . ASP A 1 99 ? 19.560 -21.721 39.031 1.00 62.72 99 ASP A N 1
ATOM 705 C CA . ASP A 1 99 ? 19.524 -23.120 38.612 1.00 62.72 99 ASP A CA 1
ATOM 706 C C . ASP A 1 99 ? 18.662 -23.347 37.347 1.00 62.72 99 ASP A C 1
ATOM 708 O O . ASP A 1 99 ? 18.732 -24.418 36.742 1.00 62.72 99 ASP A O 1
ATOM 712 N N . ALA A 1 100 ? 17.843 -22.367 36.930 1.00 63.19 100 ALA A N 1
ATOM 713 C CA . ALA A 1 100 ? 16.888 -22.496 35.820 1.00 63.19 100 ALA A CA 1
ATOM 714 C C . ALA A 1 100 ? 17.222 -21.568 34.639 1.00 63.19 100 ALA A C 1
ATOM 716 O O . ALA A 1 100 ? 17.641 -20.426 34.840 1.00 63.19 100 ALA A O 1
ATOM 717 N N . GLU A 1 101 ? 16.981 -22.026 33.399 1.00 68.44 101 GLU A N 1
ATOM 718 C CA . GLU A 1 101 ? 16.999 -21.139 32.227 1.00 68.44 101 GLU A CA 1
ATOM 719 C C . GLU A 1 101 ? 15.943 -20.042 32.417 1.00 68.44 101 GLU A C 1
ATOM 721 O O . GLU A 1 101 ? 14.734 -20.283 32.374 1.00 68.44 101 GLU A O 1
ATOM 726 N N . SER A 1 102 ? 16.420 -18.824 32.650 1.00 71.50 102 SER A N 1
ATOM 727 C CA . SER A 1 102 ? 15.584 -17.637 32.774 1.00 71.50 102 SER A CA 1
ATOM 728 C C . SER A 1 102 ? 15.689 -16.826 31.493 1.00 71.50 102 SER A C 1
ATOM 730 O O . SER A 1 102 ? 16.782 -16.685 30.933 1.00 71.50 102 SER A O 1
ATOM 732 N N . ALA A 1 103 ? 14.572 -16.260 31.042 1.00 76.06 103 ALA A N 1
ATOM 733 C CA . ALA A 1 103 ? 14.601 -15.255 29.992 1.00 76.06 103 ALA A CA 1
ATOM 734 C C . ALA A 1 103 ? 13.979 -13.942 30.434 1.00 76.06 103 ALA A C 1
ATOM 736 O O . ALA A 1 103 ? 13.086 -13.897 31.281 1.00 76.06 103 ALA A O 1
ATOM 737 N N . ILE A 1 104 ? 14.454 -12.878 29.802 1.00 76.06 104 ILE A N 1
ATOM 738 C CA . ILE A 1 104 ? 13.885 -11.543 29.864 1.00 76.06 104 ILE A CA 1
ATOM 739 C C . ILE A 1 104 ? 13.574 -11.119 28.439 1.00 76.06 104 ILE A C 1
ATOM 741 O O . ILE A 1 104 ? 14.425 -11.229 27.556 1.00 76.06 104 ILE A O 1
ATOM 745 N N . ILE A 1 105 ? 12.377 -10.590 28.228 1.00 72.94 105 ILE A N 1
ATOM 746 C CA . ILE A 1 105 ? 11.957 -10.023 26.951 1.00 72.94 105 ILE A CA 1
ATOM 747 C C . ILE A 1 105 ? 11.663 -8.548 27.154 1.00 72.94 105 ILE A C 1
ATOM 749 O O . ILE A 1 105 ? 10.801 -8.196 27.958 1.00 72.94 105 ILE A O 1
ATOM 753 N N . PHE A 1 106 ? 12.364 -7.692 26.417 1.00 71.38 106 PHE A N 1
ATOM 754 C CA . PHE A 1 106 ? 12.093 -6.257 26.373 1.00 71.38 106 PHE A CA 1
ATOM 755 C C . PHE A 1 106 ? 11.218 -5.922 25.173 1.00 71.38 106 PHE A C 1
ATOM 757 O O . PHE A 1 106 ? 11.573 -6.257 24.045 1.00 71.38 106 PHE A O 1
ATOM 764 N N . GLY A 1 107 ? 10.117 -5.212 25.401 1.00 61.22 107 GLY A N 1
ATOM 765 C CA . GLY A 1 107 ? 9.296 -4.621 24.344 1.00 61.22 107 GLY A CA 1
ATOM 766 C C . GLY A 1 107 ? 9.153 -3.109 24.515 1.00 61.22 107 GLY A C 1
ATOM 767 O O . GLY A 1 107 ? 9.640 -2.527 25.489 1.00 61.22 107 GLY A O 1
ATOM 768 N N . LEU A 1 108 ? 8.487 -2.452 23.562 1.00 56.62 108 LEU A N 1
ATOM 769 C CA . LEU A 1 108 ? 8.339 -0.986 23.558 1.00 56.62 108 LEU A CA 1
ATOM 770 C C . LEU A 1 108 ? 7.689 -0.483 24.852 1.00 56.62 108 LEU A C 1
ATOM 772 O O . LEU A 1 108 ? 8.151 0.482 25.452 1.00 56.62 108 LEU A O 1
ATOM 776 N N . ASP A 1 109 ? 6.673 -1.198 25.317 1.00 57.09 109 ASP A N 1
ATOM 777 C CA . ASP A 1 109 ? 5.826 -0.850 26.450 1.00 57.09 109 ASP A CA 1
ATOM 778 C C . ASP A 1 109 ? 6.156 -1.636 27.725 1.00 57.09 109 ASP A C 1
ATOM 780 O O . ASP A 1 109 ? 5.436 -1.527 28.706 1.00 57.09 109 ASP A O 1
ATOM 784 N N . GLY A 1 110 ? 7.244 -2.413 27.800 1.00 68.81 110 GLY A N 1
ATOM 785 C CA . GLY A 1 110 ? 7.457 -3.267 28.983 1.00 68.81 110 GLY A CA 1
ATOM 786 C C . GLY A 1 110 ? 8.712 -4.143 29.011 1.00 68.81 110 GLY A C 1
ATOM 787 O O . GLY A 1 110 ? 9.517 -4.144 28.081 1.00 68.81 110 GLY A O 1
ATOM 788 N N . ALA A 1 111 ? 8.834 -4.925 30.077 1.00 75.00 111 ALA A N 1
ATOM 789 C CA . ALA A 1 111 ? 9.718 -6.076 30.165 1.00 75.00 111 ALA A CA 1
ATOM 790 C C . ALA A 1 111 ? 8.975 -7.244 30.833 1.00 75.00 111 ALA A C 1
ATOM 792 O O . ALA A 1 111 ? 8.234 -7.041 31.791 1.00 75.00 111 ALA A O 1
ATOM 793 N N . ALA A 1 112 ? 9.163 -8.468 30.351 1.00 75.94 112 ALA A N 1
ATOM 794 C CA . ALA A 1 112 ? 8.662 -9.686 30.994 1.00 75.94 112 ALA A CA 1
ATOM 795 C C . ALA A 1 112 ? 9.846 -10.576 31.374 1.00 75.94 112 ALA A C 1
ATOM 797 O O . ALA A 1 112 ? 10.794 -10.667 30.593 1.00 75.94 112 ALA A O 1
ATOM 798 N N . TRP A 1 113 ? 9.809 -11.225 32.539 1.00 80.88 113 TRP A N 1
ATOM 799 C CA . TRP A 1 113 ? 10.857 -12.157 32.957 1.00 80.88 113 TRP A CA 1
ATOM 800 C C . TRP A 1 113 ? 10.303 -13.382 33.683 1.00 80.88 113 TRP A C 1
ATOM 802 O O . TRP A 1 113 ? 9.318 -13.318 34.422 1.00 80.88 113 TRP A O 1
ATOM 812 N N . GLY A 1 114 ? 10.971 -14.514 33.491 1.00 76.88 114 GLY A N 1
ATOM 813 C CA . GLY A 1 114 ? 10.635 -15.759 34.171 1.00 76.88 114 GLY A CA 1
ATOM 814 C C . GLY A 1 114 ? 11.423 -16.947 33.637 1.00 76.88 114 GLY A C 1
ATOM 815 O O . GLY A 1 114 ? 12.244 -16.811 32.726 1.00 76.88 114 GLY A O 1
ATOM 816 N N . ALA A 1 115 ? 11.153 -18.118 34.211 1.00 69.56 115 ALA A N 1
ATOM 817 C CA . ALA A 1 115 ? 11.654 -19.382 33.688 1.00 69.56 115 ALA A CA 1
ATOM 818 C C . ALA A 1 115 ? 11.030 -19.661 32.312 1.00 69.56 115 ALA A C 1
ATOM 820 O O . ALA A 1 115 ? 9.823 -19.482 32.130 1.00 69.56 115 ALA A O 1
ATOM 821 N N . VAL A 1 116 ? 11.842 -20.096 31.350 1.00 65.81 116 VAL A N 1
ATOM 822 C CA . VAL A 1 116 ? 11.363 -20.459 30.011 1.00 65.81 116 VAL A CA 1
ATOM 823 C C . VAL A 1 116 ? 11.378 -21.968 29.857 1.00 65.81 116 VAL A C 1
ATOM 825 O O . VAL A 1 116 ? 12.383 -22.617 30.133 1.00 65.81 116 VAL A O 1
ATOM 828 N N . ASP A 1 117 ? 10.264 -22.526 29.385 1.00 63.97 117 ASP A N 1
ATOM 829 C CA . ASP A 1 117 ? 10.253 -23.895 28.884 1.00 63.97 117 ASP A CA 1
ATOM 830 C C . ASP A 1 117 ? 10.947 -23.920 27.515 1.00 63.97 117 ASP A C 1
ATOM 832 O O . ASP A 1 117 ? 10.536 -23.223 26.581 1.00 63.97 117 ASP A O 1
ATOM 836 N N . ALA A 1 118 ? 12.001 -24.731 27.398 1.00 58.62 118 ALA A N 1
ATOM 837 C CA . ALA A 1 118 ? 12.820 -24.880 26.198 1.00 58.62 118 ALA A CA 1
ATOM 838 C C . ALA A 1 118 ? 12.015 -25.265 24.938 1.00 58.62 118 ALA A C 1
ATOM 840 O O . ALA A 1 118 ? 12.528 -25.125 23.826 1.00 58.62 118 ALA A O 1
ATOM 841 N N . ALA A 1 119 ? 10.777 -25.751 25.089 1.00 57.56 119 ALA A N 1
ATOM 842 C CA . ALA A 1 119 ? 9.901 -26.147 23.986 1.00 57.56 119 ALA A CA 1
ATOM 843 C C . ALA A 1 119 ? 9.076 -25.004 23.355 1.00 57.56 119 ALA A C 1
ATOM 845 O O . ALA A 1 119 ? 8.532 -25.191 22.265 1.00 57.56 119 ALA A O 1
ATOM 846 N N . THR A 1 120 ? 8.960 -23.839 23.999 1.00 58.81 120 THR A N 1
ATOM 847 C CA . THR A 1 120 ? 8.104 -22.727 23.534 1.00 58.81 120 THR A CA 1
ATOM 848 C C . THR A 1 120 ? 8.913 -21.536 23.038 1.00 58.81 120 THR A C 1
ATOM 850 O O . THR A 1 120 ? 9.887 -21.147 23.677 1.00 58.81 120 THR A O 1
ATOM 853 N N . ASP A 1 121 ? 8.486 -20.924 21.924 1.00 60.91 121 ASP A N 1
ATOM 854 C CA . ASP A 1 121 ? 9.017 -19.630 21.479 1.00 60.91 121 ASP A CA 1
ATOM 855 C C . ASP A 1 121 ? 8.777 -18.592 22.595 1.00 60.91 121 ASP A C 1
ATOM 857 O O . ASP A 1 121 ? 7.617 -18.253 22.871 1.00 60.91 121 ASP A O 1
ATOM 861 N N . PRO A 1 122 ? 9.840 -18.097 23.261 1.00 55.53 122 PRO A N 1
ATOM 862 C CA . PRO A 1 122 ? 9.701 -17.205 24.403 1.00 55.53 122 PRO A CA 1
ATOM 863 C C . PRO A 1 122 ? 8.948 -15.926 24.024 1.00 55.53 122 PRO A C 1
ATOM 865 O O . PRO A 1 122 ? 8.187 -15.401 24.837 1.00 55.53 122 PRO A O 1
ATOM 868 N N . VAL A 1 123 ? 9.129 -15.446 22.786 1.00 56.19 123 VAL A N 1
ATOM 869 C CA . VAL A 1 123 ? 8.536 -14.196 22.296 1.00 56.19 123 VAL A CA 1
ATOM 870 C C . VAL A 1 123 ? 7.024 -14.348 22.160 1.00 56.19 123 VAL A C 1
ATOM 872 O O . VAL A 1 123 ? 6.287 -13.534 22.710 1.00 56.19 123 VAL A O 1
ATOM 875 N N . GLN A 1 124 ? 6.548 -15.425 21.528 1.00 55.06 124 GLN A N 1
ATOM 876 C CA . GLN A 1 124 ? 5.108 -15.680 21.395 1.00 55.06 124 GLN A CA 1
ATOM 877 C C . GLN A 1 124 ? 4.433 -16.056 22.725 1.00 55.06 124 GLN A C 1
ATOM 879 O O . GLN A 1 124 ? 3.278 -15.695 22.948 1.00 55.06 124 GLN A O 1
ATOM 884 N N . ALA A 1 125 ? 5.129 -16.761 23.624 1.00 53.44 125 ALA A N 1
ATOM 885 C CA . ALA A 1 125 ? 4.547 -17.235 24.883 1.00 53.44 125 ALA A CA 1
ATOM 886 C C . ALA A 1 125 ? 4.335 -16.118 25.925 1.00 53.44 125 ALA A C 1
ATOM 888 O O . ALA A 1 125 ? 3.381 -16.164 26.709 1.00 53.44 125 ALA A O 1
ATOM 889 N N . LEU A 1 126 ? 5.217 -15.114 25.947 1.00 52.25 126 LEU A N 1
ATOM 890 C CA . LEU A 1 126 ? 5.205 -14.037 26.946 1.00 52.25 126 LEU A CA 1
ATOM 891 C C . LEU A 1 126 ? 4.648 -12.712 26.402 1.00 52.25 126 LEU A C 1
ATOM 893 O O . LEU A 1 126 ? 4.242 -11.857 27.194 1.00 52.25 126 LEU A O 1
ATOM 897 N N . TRP A 1 127 ? 4.594 -12.534 25.076 1.00 53.91 127 TRP A N 1
ATOM 898 C CA . TRP A 1 127 ? 4.244 -11.259 24.455 1.00 53.91 127 TRP A CA 1
ATOM 899 C C . TRP A 1 127 ? 3.475 -11.443 23.136 1.00 53.91 127 TRP A C 1
ATOM 901 O O . TRP A 1 127 ? 4.068 -11.508 22.065 1.00 53.91 127 TRP A O 1
ATOM 911 N N . ASP A 1 128 ? 2.137 -11.467 23.189 1.00 52.69 128 ASP A N 1
ATOM 912 C CA . ASP A 1 128 ? 1.303 -11.334 21.984 1.00 52.69 128 ASP A CA 1
ATOM 913 C C . ASP A 1 128 ? 0.793 -9.887 21.865 1.00 52.69 128 ASP A C 1
ATOM 915 O O . ASP A 1 128 ? -0.191 -9.521 22.516 1.00 52.69 128 ASP A O 1
ATOM 919 N N . PRO A 1 129 ? 1.450 -9.024 21.070 1.00 45.38 129 PRO A N 1
ATOM 920 C CA . PRO A 1 129 ? 1.013 -7.647 20.897 1.00 45.38 129 PRO A CA 1
ATOM 921 C C . PRO A 1 129 ? -0.272 -7.539 20.061 1.00 45.38 129 PRO A C 1
ATOM 923 O O . PRO A 1 129 ? -0.904 -6.488 20.073 1.00 45.38 129 PRO A O 1
ATOM 926 N N . ARG A 1 130 ? -0.678 -8.607 19.356 1.00 47.75 130 ARG A N 1
ATOM 927 C CA . ARG A 1 130 ? -1.796 -8.610 18.401 1.00 47.75 130 ARG A CA 1
ATOM 928 C C . ARG A 1 130 ? -3.101 -9.138 18.989 1.00 47.75 130 ARG A C 1
ATOM 930 O O . ARG A 1 130 ? -4.101 -9.198 18.270 1.00 47.75 130 ARG A O 1
ATOM 937 N N . ALA A 1 131 ? -3.126 -9.542 20.262 1.00 51.75 131 ALA A N 1
ATOM 938 C CA . ALA A 1 131 ? -4.350 -10.043 20.872 1.00 51.75 131 ALA A CA 1
ATOM 939 C C . ALA A 1 131 ? -5.374 -8.909 21.072 1.00 51.75 131 ALA A C 1
ATOM 941 O O . ALA A 1 131 ? -5.446 -8.259 22.115 1.00 51.75 131 ALA A O 1
ATOM 942 N N . THR A 1 132 ? -6.198 -8.683 20.049 1.00 64.75 132 THR A N 1
ATOM 943 C CA . THR A 1 132 ? -7.451 -7.935 20.175 1.00 64.75 132 THR A CA 1
ATOM 944 C C . THR A 1 132 ? -8.332 -8.583 21.244 1.00 64.75 132 THR A C 1
ATOM 946 O O . THR A 1 132 ? -8.250 -9.789 21.495 1.00 64.75 132 THR A O 1
ATOM 949 N N . LEU A 1 133 ? -9.241 -7.815 21.847 1.00 66.12 133 LEU A N 1
ATOM 950 C CA . LEU A 1 133 ? -10.226 -8.381 22.777 1.00 66.12 133 LEU A CA 1
ATOM 951 C C . LEU A 1 133 ? -11.012 -9.543 22.133 1.00 66.12 133 LEU A C 1
ATOM 953 O O . LEU A 1 133 ? -11.300 -10.541 22.789 1.00 66.12 133 LEU A O 1
ATOM 957 N N . SER A 1 134 ? -11.301 -9.436 20.831 1.00 69.06 134 SER A N 1
ATOM 958 C CA . SER A 1 134 ? -11.963 -10.479 20.040 1.00 69.06 134 SER A CA 1
ATOM 959 C C . SER A 1 134 ? -11.140 -11.769 19.978 1.00 69.06 134 SER A C 1
ATOM 961 O O . SER A 1 134 ? -11.643 -12.830 20.346 1.00 69.06 134 SER A O 1
ATOM 963 N N . SER A 1 135 ? -9.862 -11.698 19.587 1.00 71.75 135 SER A N 1
ATOM 964 C CA . SER A 1 135 ? -8.999 -12.885 19.504 1.00 71.75 135 SER A CA 1
ATOM 965 C C . SER A 1 135 ? -8.712 -13.493 20.878 1.00 71.75 135 SER A C 1
ATOM 967 O O . SER A 1 135 ? -8.710 -14.716 21.015 1.00 71.75 135 SER A O 1
ATOM 969 N N . PHE A 1 136 ? -8.572 -12.663 21.915 1.00 76.19 136 PHE A N 1
ATOM 970 C CA . PHE A 1 136 ? -8.437 -13.122 23.297 1.00 76.19 136 PHE A CA 1
ATOM 971 C C . PHE A 1 136 ? -9.677 -13.891 23.789 1.00 76.19 136 PHE A C 1
ATOM 973 O O . PHE A 1 136 ? -9.550 -14.946 24.419 1.00 76.19 136 PHE A O 1
ATOM 980 N N . LEU A 1 137 ? -10.882 -13.398 23.487 1.00 77.69 137 LEU A N 1
ATOM 981 C CA . LEU A 1 137 ? -12.139 -14.056 23.862 1.00 77.69 137 LEU A CA 1
ATOM 982 C C . LEU A 1 137 ? -12.467 -15.270 22.979 1.00 77.69 137 LEU A C 1
ATOM 984 O O . LEU A 1 137 ? -13.121 -16.200 23.452 1.00 77.69 137 LEU A O 1
ATOM 988 N N . ALA A 1 138 ? -12.001 -15.296 21.728 1.00 74.62 138 ALA A N 1
ATOM 989 C CA . ALA A 1 138 ? -12.183 -16.416 20.804 1.00 74.62 138 ALA A CA 1
ATOM 990 C C . ALA A 1 138 ? -11.378 -17.671 21.196 1.00 74.62 138 ALA A C 1
ATOM 992 O O . ALA A 1 138 ? -11.724 -18.774 20.776 1.00 74.62 138 ALA A O 1
ATOM 993 N N . ALA A 1 139 ? -10.339 -17.534 22.027 1.00 69.50 139 ALA A N 1
ATOM 994 C CA . ALA A 1 139 ? -9.441 -18.612 22.448 1.00 69.50 139 ALA A CA 1
ATOM 995 C C . ALA A 1 139 ? -10.057 -19.601 23.472 1.00 69.50 139 ALA A C 1
ATOM 997 O O . ALA A 1 139 ? -9.462 -19.895 24.506 1.00 69.50 139 ALA A O 1
ATOM 998 N N . SER A 1 140 ? -11.237 -20.164 23.186 1.00 62.59 140 SER A N 1
ATOM 999 C CA . SER A 1 140 ? -11.928 -21.175 24.018 1.00 62.59 140 SER A CA 1
ATOM 1000 C C . SER A 1 140 ? -12.337 -20.705 25.423 1.00 62.59 140 SER A C 1
ATOM 1002 O O . SER A 1 140 ? -12.415 -21.509 26.354 1.00 62.59 140 SER A O 1
ATOM 1004 N N . ARG A 1 141 ? -12.626 -19.408 25.608 1.00 80.31 141 ARG A N 1
ATOM 1005 C CA . ARG A 1 141 ? -13.214 -18.926 26.868 1.00 80.31 141 ARG A CA 1
ATOM 1006 C C . ARG A 1 141 ? -14.655 -19.427 26.978 1.00 80.31 141 ARG A C 1
ATOM 1008 O O . ARG A 1 141 ? -15.427 -19.195 26.048 1.00 80.31 141 ARG A O 1
ATOM 1015 N N . PRO A 1 142 ? -15.048 -20.084 28.084 1.00 83.19 142 PRO A N 1
ATOM 1016 C CA . PRO A 1 142 ? -16.423 -20.523 28.237 1.00 83.19 142 PRO A CA 1
ATOM 1017 C C . PRO A 1 142 ? -17.346 -19.304 28.310 1.00 83.19 142 PRO A C 1
ATOM 1019 O O . PRO A 1 142 ? -17.058 -18.326 29.013 1.00 83.19 142 PRO A O 1
ATOM 1022 N N . GLU A 1 143 ? -18.454 -19.372 27.572 1.00 84.31 143 GLU A N 1
ATOM 1023 C CA . GLU A 1 143 ? -19.565 -18.448 27.766 1.00 84.31 143 GLU A CA 1
ATOM 1024 C C . GLU A 1 143 ? -20.097 -18.617 29.186 1.00 84.31 143 GLU A C 1
ATOM 1026 O O . GLU A 1 143 ? -20.309 -19.737 29.657 1.00 84.31 143 GLU A O 1
ATOM 1031 N N . GLY A 1 144 ? -20.270 -17.501 29.884 1.00 81.94 144 GLY A N 1
ATOM 1032 C CA . GLY A 1 144 ? -20.841 -17.502 31.222 1.00 81.94 144 GLY A CA 1
ATOM 1033 C C . GLY A 1 144 ? -22.236 -16.884 31.266 1.00 81.94 144 GLY A C 1
ATOM 1034 O O . GLY A 1 144 ? -22.795 -16.469 30.251 1.00 81.94 144 GLY A O 1
ATOM 1035 N N . ASP A 1 145 ? -22.816 -16.811 32.464 1.00 85.56 145 ASP A N 1
ATOM 1036 C CA . ASP A 1 145 ? -24.213 -16.399 32.607 1.00 85.56 145 ASP A CA 1
ATOM 1037 C C . ASP A 1 145 ? -24.465 -14.887 32.523 1.00 85.56 145 ASP A C 1
ATOM 1039 O O . ASP A 1 145 ? -25.616 -14.469 32.398 1.00 85.56 145 ASP A O 1
ATOM 1043 N N . VAL A 1 146 ? -23.407 -14.072 32.517 1.00 86.69 146 VAL A N 1
ATOM 1044 C CA . VAL A 1 146 ? -23.487 -12.631 32.242 1.00 86.69 146 VAL A CA 1
ATOM 1045 C C . VAL A 1 146 ? -23.895 -12.415 30.790 1.00 86.69 146 VAL A C 1
ATOM 1047 O O . VAL A 1 146 ? -23.270 -12.947 29.872 1.00 86.69 146 VAL A O 1
ATOM 1050 N N . THR A 1 147 ? -24.936 -11.615 30.587 1.00 88.75 147 THR A N 1
ATOM 1051 C CA . THR A 1 147 ? -25.418 -11.225 29.257 1.00 88.75 147 THR A CA 1
ATOM 1052 C C . THR A 1 147 ? -24.964 -9.806 28.952 1.00 88.75 147 THR A C 1
ATOM 1054 O O . THR A 1 147 ? -24.875 -8.970 29.851 1.00 88.75 147 THR A O 1
ATOM 1057 N N . ALA A 1 148 ? -24.637 -9.535 27.694 1.00 85.31 148 ALA A N 1
ATOM 1058 C CA . ALA A 1 148 ? -24.296 -8.201 27.225 1.00 85.31 148 ALA A CA 1
ATOM 1059 C C . ALA A 1 148 ? -25.178 -7.872 26.025 1.00 85.31 148 ALA A C 1
ATOM 1061 O O . ALA A 1 148 ? -25.130 -8.583 25.024 1.00 85.31 148 ALA A O 1
ATOM 1062 N N . THR A 1 149 ? -25.972 -6.813 26.127 1.00 89.12 149 THR A N 1
ATOM 1063 C CA . THR A 1 149 ? -26.919 -6.391 25.090 1.00 89.12 149 THR A CA 1
ATOM 1064 C C . THR A 1 149 ? -26.464 -5.069 24.508 1.00 89.12 149 THR A C 1
ATOM 1066 O O . THR A 1 149 ? -26.243 -4.120 25.255 1.00 89.12 149 THR A O 1
ATOM 1069 N N . ALA A 1 150 ? -26.294 -5.012 23.189 1.00 85.25 150 ALA A N 1
ATOM 1070 C CA . ALA A 1 150 ? -26.013 -3.766 22.490 1.00 85.25 150 ALA A CA 1
ATOM 1071 C C . ALA A 1 150 ? -27.319 -3.122 22.007 1.00 85.25 150 ALA A C 1
ATOM 1073 O O . ALA A 1 150 ? -28.203 -3.803 21.493 1.00 85.25 150 ALA A O 1
ATOM 1074 N N . GLU A 1 151 ? -27.408 -1.803 22.127 1.00 87.94 151 GLU A N 1
ATOM 1075 C CA . GLU A 1 151 ? -28.497 -0.976 21.610 1.00 87.94 151 GLU A CA 1
ATOM 1076 C C . GLU A 1 151 ? -27.901 0.177 20.800 1.00 87.94 151 GLU A C 1
ATOM 1078 O O . GLU A 1 151 ? -26.958 0.825 21.251 1.00 87.94 151 GLU A O 1
ATOM 1083 N N . VAL A 1 152 ? -28.431 0.437 19.602 1.00 83.69 152 VAL A N 1
ATOM 1084 C CA . VAL A 1 152 ? -27.933 1.504 18.718 1.00 83.69 152 VAL A CA 1
ATOM 1085 C C . VAL A 1 152 ? -28.898 2.681 18.731 1.00 83.69 152 VAL A C 1
ATOM 1087 O O . VAL A 1 152 ? -30.040 2.571 18.289 1.00 83.69 152 VAL A O 1
ATOM 1090 N N . GLY A 1 153 ? -28.416 3.821 19.207 1.00 81.94 153 GLY A N 1
ATOM 1091 C CA . GLY A 1 153 ? -29.038 5.127 19.072 1.00 81.94 153 GLY A CA 1
ATOM 1092 C C . GLY A 1 153 ? -28.520 5.885 17.855 1.00 81.94 153 GLY A C 1
ATOM 1093 O O . GLY A 1 153 ? -27.315 5.968 17.607 1.00 81.94 153 GLY A O 1
ATOM 1094 N N . VAL A 1 154 ? -29.453 6.472 17.106 1.00 76.88 154 VAL A N 1
ATOM 1095 C CA . VAL A 1 154 ? -29.154 7.439 16.046 1.00 76.88 154 VAL A CA 1
ATOM 1096 C C . VAL A 1 154 ? -29.325 8.841 16.638 1.00 76.88 154 VAL A C 1
ATOM 1098 O O . VAL A 1 154 ? -30.360 9.090 17.266 1.00 76.88 154 VAL A O 1
ATOM 1101 N N . PRO A 1 155 ? -28.353 9.755 16.461 1.00 68.00 155 PRO A N 1
ATOM 1102 C CA . PRO A 1 155 ? -28.523 11.156 16.833 1.00 68.00 155 PRO A CA 1
ATOM 1103 C C . PRO A 1 155 ? -29.834 11.712 16.259 1.00 68.00 155 PRO A C 1
ATOM 1105 O O . PRO A 1 155 ? -30.190 11.407 15.124 1.00 68.00 155 PRO A O 1
ATOM 1108 N N . ASP A 1 156 ? -30.571 12.486 17.055 1.00 65.06 156 ASP A N 1
ATOM 1109 C CA . ASP A 1 156 ? -31.841 13.139 16.689 1.00 65.06 156 ASP A CA 1
ATOM 1110 C C . ASP A 1 156 ? -33.080 12.235 16.513 1.00 65.06 156 ASP A C 1
ATOM 1112 O O . ASP A 1 156 ? -34.188 12.741 16.310 1.00 65.06 156 ASP A O 1
ATOM 1116 N N . ALA A 1 157 ? -32.961 10.913 16.678 1.00 61.31 157 ALA A N 1
ATOM 1117 C CA . ALA A 1 157 ? -34.125 10.036 16.792 1.00 61.31 157 ALA A CA 1
ATOM 1118 C C . ALA A 1 157 ? -34.608 9.989 18.251 1.00 61.31 157 ALA A C 1
ATOM 1120 O O . ALA A 1 157 ? -33.924 9.479 19.135 1.00 61.31 157 ALA A O 1
ATOM 1121 N N . SER A 1 158 ? -35.824 10.477 18.520 1.00 51.12 158 SER A N 1
ATOM 1122 C CA . SER A 1 158 ? -36.432 10.425 19.863 1.00 51.12 158 SER A CA 1
ATOM 1123 C C . SER A 1 158 ? -36.808 9.009 20.325 1.00 51.12 158 SER A C 1
ATOM 1125 O O . SER A 1 158 ? -37.249 8.828 21.460 1.00 51.12 158 SER A O 1
ATOM 1127 N N . THR A 1 159 ? -36.633 8.000 19.470 1.00 51.12 159 THR A N 1
ATOM 1128 C CA . THR A 1 159 ? -36.945 6.597 19.752 1.00 51.12 159 THR A CA 1
ATOM 1129 C C . THR A 1 159 ? -35.812 5.686 19.292 1.00 51.12 159 THR A C 1
ATOM 1131 O O . THR A 1 159 ? -35.471 5.673 18.109 1.00 51.12 159 THR A O 1
ATOM 1134 N N . LEU A 1 160 ? -35.284 4.885 20.220 1.00 52.78 160 LEU A N 1
ATOM 1135 C CA . LEU A 1 160 ? -34.415 3.744 19.932 1.00 52.78 160 LEU A CA 1
ATOM 1136 C C . LEU A 1 160 ? -35.240 2.682 19.188 1.00 52.78 160 LEU A C 1
ATOM 1138 O O . LEU A 1 160 ? -36.256 2.218 19.706 1.00 52.78 160 LEU A O 1
ATOM 1142 N N . ALA A 1 161 ? -34.847 2.332 17.964 1.00 56.62 161 ALA A N 1
ATOM 1143 C CA . ALA A 1 161 ? -35.469 1.253 17.196 1.00 56.62 161 ALA A CA 1
ATOM 1144 C C . ALA A 1 161 ? -34.638 -0.035 17.321 1.00 56.62 161 ALA A C 1
ATOM 1146 O O . ALA A 1 161 ? -33.415 0.029 17.402 1.00 56.62 161 ALA A O 1
ATOM 1147 N N . GLU A 1 162 ? -35.284 -1.207 17.269 1.00 54.44 162 GLU A N 1
ATOM 1148 C CA . GLU A 1 162 ? -34.606 -2.523 17.292 1.00 54.44 162 GLU A CA 1
ATOM 1149 C C . GLU A 1 162 ? -33.635 -2.734 16.110 1.00 54.44 162 GLU A C 1
ATOM 1151 O O . GLU A 1 162 ? -32.731 -3.568 16.182 1.00 54.44 162 GLU A O 1
ATOM 1156 N N . ALA A 1 163 ? -33.802 -1.970 15.026 1.00 61.34 163 ALA A N 1
ATOM 1157 C CA . ALA A 1 163 ? -32.858 -1.884 13.920 1.00 61.34 163 ALA A CA 1
ATOM 1158 C C . ALA A 1 163 ? -32.643 -0.415 13.541 1.00 61.34 163 ALA A C 1
ATOM 1160 O O . ALA A 1 163 ? -33.571 0.266 13.096 1.00 61.34 163 ALA A O 1
ATOM 1161 N N . ALA A 1 164 ? -31.413 0.071 13.695 1.00 78.94 164 ALA A N 1
ATOM 1162 C CA . ALA A 1 164 ? -31.035 1.388 13.204 1.00 78.94 164 ALA A CA 1
ATOM 1163 C C . ALA A 1 164 ? -30.752 1.290 11.700 1.00 78.94 164 ALA A C 1
ATOM 1165 O O . ALA A 1 164 ? -29.946 0.467 11.276 1.00 78.94 164 ALA A O 1
ATOM 1166 N N . THR A 1 165 ? -31.411 2.117 10.887 1.00 85.12 165 THR A N 1
ATOM 1167 C CA . THR A 1 165 ? -31.020 2.321 9.485 1.00 85.12 165 THR A CA 1
ATOM 1168 C C . THR A 1 165 ? -30.259 3.632 9.395 1.00 85.12 165 THR A C 1
ATOM 1170 O O . THR A 1 165 ? -30.797 4.675 9.758 1.00 85.12 165 THR A O 1
ATOM 1173 N N . VAL A 1 166 ? -29.015 3.582 8.932 1.00 87.50 166 VAL A N 1
ATOM 1174 C CA . VAL A 1 166 ? -28.130 4.749 8.831 1.00 87.50 166 VAL A CA 1
ATOM 1175 C C . VAL A 1 166 ? -27.588 4.856 7.415 1.00 87.50 166 VAL A C 1
ATOM 1177 O O . VAL A 1 166 ? -27.468 3.857 6.704 1.00 87.50 166 VAL A O 1
ATOM 1180 N N . ALA A 1 167 ? -27.257 6.063 6.979 1.00 84.69 167 ALA A N 1
ATOM 1181 C CA . ALA A 1 167 ? -26.497 6.235 5.751 1.00 84.69 167 ALA A CA 1
ATOM 1182 C C . ALA A 1 167 ? -25.016 5.907 6.018 1.00 84.69 167 ALA A C 1
ATOM 1184 O O . ALA A 1 167 ? -24.515 6.146 7.116 1.00 84.69 167 ALA A O 1
ATOM 1185 N N . ARG A 1 168 ? -24.278 5.383 5.040 1.00 87.19 168 ARG A N 1
ATOM 1186 C CA . ARG A 1 168 ? -22.806 5.345 5.127 1.00 87.19 168 ARG A CA 1
ATOM 1187 C C . ARG A 1 168 ? -22.256 6.774 5.303 1.00 87.19 168 ARG A C 1
ATOM 1189 O O . ARG A 1 168 ? -22.899 7.730 4.871 1.00 87.19 168 ARG A O 1
ATOM 1196 N N . GLY A 1 169 ? -21.103 6.920 5.949 1.00 82.00 169 GLY A N 1
ATOM 1197 C CA . GLY A 1 169 ? -20.563 8.235 6.323 1.00 82.00 169 GLY A CA 1
ATOM 1198 C C . GLY A 1 169 ? -21.280 8.893 7.509 1.00 82.00 169 GLY A C 1
ATOM 1199 O O . GLY A 1 169 ? -20.942 10.013 7.885 1.00 82.00 169 GLY A O 1
ATOM 1200 N N . THR A 1 170 ? -22.252 8.217 8.135 1.00 82.50 170 THR A N 1
ATOM 1201 C CA . THR A 1 170 ? -22.839 8.688 9.393 1.00 82.50 170 THR A CA 1
ATOM 1202 C C . THR A 1 170 ? -21.808 8.555 10.506 1.00 82.50 170 THR A C 1
ATOM 1204 O O . THR A 1 170 ? -21.433 7.441 10.885 1.00 82.50 170 THR A O 1
ATOM 1207 N N . GLY A 1 171 ? -21.370 9.694 11.034 1.00 82.75 171 GLY A N 1
ATOM 1208 C CA . GLY A 1 171 ? -20.606 9.772 12.273 1.00 82.75 171 GLY A CA 1
ATOM 1209 C C . GLY A 1 171 ? -21.507 9.869 13.505 1.00 82.75 171 GLY A C 1
ATOM 1210 O O . GLY A 1 171 ? -22.699 10.156 13.407 1.00 82.75 171 GLY A O 1
ATOM 1211 N N . LYS A 1 172 ? -20.901 9.690 14.681 1.00 82.06 172 LYS A N 1
ATOM 1212 C CA . LYS A 1 172 ? -21.510 9.908 16.000 1.00 82.06 172 LYS A CA 1
ATOM 1213 C C . LYS A 1 172 ? -22.689 8.982 16.325 1.00 82.06 172 LYS A C 1
ATOM 1215 O O . LYS A 1 172 ? -23.538 9.358 17.129 1.00 82.06 172 LYS A O 1
ATOM 1220 N N . LEU A 1 173 ? -22.756 7.773 15.757 1.00 87.44 173 LEU A N 1
ATOM 1221 C CA . LEU A 1 173 ? -23.752 6.793 16.209 1.00 87.44 173 LEU A CA 1
ATOM 1222 C C . LEU A 1 173 ? -23.450 6.424 17.654 1.00 87.44 173 LEU A C 1
ATOM 1224 O O . LEU A 1 173 ? -22.296 6.190 18.001 1.00 87.44 173 LEU A O 1
ATOM 1228 N N . GLN A 1 174 ? -24.473 6.357 18.492 1.00 90.06 174 GLN A N 1
ATOM 1229 C CA . GLN A 1 174 ? -24.297 5.985 19.885 1.00 90.06 174 GLN A CA 1
ATOM 1230 C C . GLN A 1 174 ? -24.660 4.511 20.040 1.00 90.06 174 GLN A C 1
ATOM 1232 O O . GLN A 1 174 ? -25.769 4.111 19.722 1.00 90.06 174 GLN A O 1
ATOM 1237 N N . VAL A 1 175 ? -23.746 3.684 20.527 1.00 88.12 175 VAL A N 1
ATOM 1238 C CA . VAL A 1 175 ? -24.009 2.284 20.863 1.00 88.12 175 VAL A CA 1
ATOM 1239 C C . VAL A 1 175 ? -23.900 2.132 22.369 1.00 88.12 175 VAL A C 1
ATOM 1241 O O . VAL A 1 175 ? -22.827 2.322 22.932 1.00 88.12 175 VAL A O 1
ATOM 1244 N N . THR A 1 176 ? -24.994 1.779 23.028 1.00 92.38 176 THR A N 1
ATOM 1245 C CA . THR A 1 176 ? -25.012 1.499 24.464 1.00 92.38 176 THR A CA 1
ATOM 1246 C C . THR A 1 176 ? -24.961 -0.006 24.671 1.00 92.38 176 THR A C 1
ATOM 1248 O O . THR A 1 176 ? -25.838 -0.734 24.219 1.00 92.38 176 THR A O 1
ATOM 1251 N N . VAL A 1 177 ? -23.934 -0.486 25.361 1.00 90.00 177 VAL A N 1
ATOM 1252 C CA . VAL A 1 177 ? -23.813 -1.876 25.798 1.00 90.00 177 VAL A CA 1
ATOM 1253 C C . VAL A 1 177 ? -24.273 -1.972 27.245 1.00 90.00 177 VAL A C 1
ATOM 1255 O O . VAL A 1 177 ? -23.621 -1.437 28.139 1.00 90.00 177 VAL A O 1
ATOM 1258 N N . THR A 1 178 ? -25.377 -2.676 27.485 1.00 93.62 178 THR A N 1
ATOM 1259 C CA . THR A 1 178 ? -25.861 -3.015 28.827 1.00 93.62 178 THR A CA 1
ATOM 1260 C C . THR A 1 178 ? -25.348 -4.397 29.218 1.00 93.62 178 THR A C 1
ATOM 1262 O O . THR A 1 178 ? -25.709 -5.403 28.609 1.00 93.62 178 THR A O 1
ATOM 1265 N N . VAL A 1 179 ? -24.511 -4.462 30.250 1.00 91.69 179 VAL A N 1
ATOM 1266 C CA . VAL A 1 179 ? -24.002 -5.709 30.831 1.00 91.69 179 VAL A CA 1
ATOM 1267 C C . VAL A 1 179 ? -24.872 -6.079 32.025 1.00 91.69 179 VAL A C 1
ATOM 1269 O O . VAL A 1 179 ? -24.948 -5.315 32.986 1.00 91.69 179 VAL A O 1
ATOM 1272 N N . THR A 1 180 ? -25.519 -7.243 31.978 1.00 94.25 180 THR A N 1
ATOM 1273 C CA . THR A 1 180 ? -26.420 -7.733 33.031 1.00 94.25 180 THR A CA 1
ATOM 1274 C C . THR A 1 180 ? -25.830 -8.962 33.708 1.00 94.25 180 THR A C 1
ATOM 1276 O O . THR A 1 180 ? -25.557 -9.984 33.068 1.00 94.25 180 THR A O 1
ATOM 1279 N N . ASN A 1 181 ? -25.652 -8.870 35.024 1.00 94.94 181 ASN A N 1
ATOM 1280 C CA . ASN A 1 181 ? -25.112 -9.940 35.843 1.00 94.94 181 ASN A CA 1
ATOM 1281 C C . ASN A 1 181 ? -26.204 -10.954 36.224 1.00 94.94 181 ASN A C 1
ATOM 1283 O O . ASN A 1 181 ? -27.005 -10.711 37.123 1.00 94.94 181 ASN A O 1
ATOM 1287 N N . GLY A 1 182 ? -26.203 -12.110 35.556 1.00 90.88 182 GLY A N 1
ATOM 1288 C CA . GLY A 1 182 ? -27.121 -13.216 35.838 1.00 90.88 182 GLY A CA 1
ATOM 1289 C C . GLY A 1 182 ? -26.673 -14.178 36.945 1.00 90.88 182 GLY A C 1
ATOM 1290 O O . GLY A 1 182 ? -27.417 -15.112 37.243 1.00 90.88 182 GLY A O 1
ATOM 1291 N N . ILE A 1 183 ? -25.484 -14.001 37.537 1.00 92.94 183 ILE A N 1
ATOM 1292 C CA . ILE A 1 183 ? -24.968 -14.903 38.578 1.00 92.94 183 ILE A CA 1
ATOM 1293 C C . ILE A 1 183 ? -25.237 -14.373 39.992 1.00 92.94 183 ILE A C 1
ATOM 1295 O O . ILE A 1 183 ? -25.562 -13.205 40.203 1.00 92.94 183 ILE A O 1
ATOM 1299 N N . ALA A 1 184 ? -25.116 -15.266 40.979 1.00 93.31 184 ALA A N 1
ATOM 1300 C CA . ALA A 1 184 ? -25.394 -14.967 42.384 1.00 93.31 184 ALA A CA 1
ATOM 1301 C C . ALA A 1 184 ? -24.287 -14.159 43.090 1.00 93.31 184 ALA A C 1
ATOM 1303 O O . ALA A 1 184 ? -24.532 -13.638 44.177 1.00 93.31 184 ALA A O 1
ATOM 1304 N N . SER A 1 185 ? -23.091 -14.051 42.501 1.00 92.38 185 SER A N 1
ATOM 1305 C CA . SER A 1 185 ? -21.992 -13.222 43.005 1.00 92.38 185 SER A CA 1
ATOM 1306 C C . SER A 1 185 ? -21.826 -11.937 42.181 1.00 92.38 185 SER A C 1
ATOM 1308 O O . SER A 1 185 ? -22.253 -11.872 41.024 1.00 92.38 185 SER A O 1
ATOM 1310 N N . PRO A 1 186 ? -21.253 -10.863 42.755 1.00 93.62 186 PRO A N 1
ATOM 1311 C CA . PRO A 1 186 ? -20.843 -9.708 41.968 1.00 93.62 186 PRO A CA 1
ATOM 1312 C C . PRO A 1 186 ? -19.857 -10.126 40.871 1.00 93.62 186 PRO A C 1
ATOM 1314 O O . PRO A 1 186 ? -19.038 -11.018 41.077 1.00 93.62 186 PRO A O 1
ATOM 1317 N N . VAL A 1 187 ? -19.907 -9.467 39.718 1.00 92.69 187 VAL A N 1
ATOM 1318 C CA . VAL A 1 187 ? -18.949 -9.694 38.628 1.00 92.69 187 VAL A CA 1
ATOM 1319 C C . VAL A 1 187 ? -18.099 -8.462 38.413 1.00 92.69 187 VAL A C 1
ATOM 1321 O O . VAL A 1 187 ? -18.605 -7.337 38.430 1.00 92.69 187 VAL A O 1
ATOM 1324 N N . ARG A 1 188 ? -16.807 -8.678 38.177 1.00 90.75 188 ARG A N 1
ATOM 1325 C CA . ARG A 1 188 ? -15.908 -7.644 37.689 1.00 90.75 188 ARG A CA 1
ATOM 1326 C C . ARG A 1 188 ? -15.859 -7.700 36.171 1.00 90.75 188 ARG A C 1
ATOM 1328 O O . ARG A 1 188 ? -15.483 -8.720 35.595 1.00 90.75 188 ARG A O 1
ATOM 1335 N N . VAL A 1 189 ? -16.209 -6.597 35.525 1.00 89.00 189 VAL A N 1
ATOM 1336 C CA . VAL A 1 189 ? -16.008 -6.431 34.084 1.00 89.00 189 VAL A CA 1
ATOM 1337 C C . VAL A 1 189 ? -14.594 -5.914 33.883 1.00 89.00 189 VAL A C 1
ATOM 1339 O O . VAL A 1 189 ? -14.204 -4.893 34.446 1.00 89.00 189 VAL A O 1
ATOM 1342 N N . LEU A 1 190 ? -13.815 -6.654 33.107 1.00 85.44 190 LEU A N 1
ATOM 1343 C CA . LEU A 1 190 ? -12.427 -6.314 32.845 1.00 85.44 190 LEU A CA 1
ATOM 1344 C C . LEU A 1 190 ? -12.291 -5.480 31.572 1.00 85.44 190 LEU A C 1
ATOM 1346 O O . LEU A 1 190 ? -11.486 -4.556 31.519 1.00 85.44 190 LEU A O 1
ATOM 1350 N N . ALA A 1 191 ? -13.090 -5.801 30.553 1.00 85.50 191 ALA A N 1
ATOM 1351 C CA . ALA A 1 191 ? -13.194 -5.016 29.333 1.00 85.50 191 ALA A CA 1
ATOM 1352 C C . ALA A 1 191 ? -14.559 -5.166 28.684 1.00 85.50 191 ALA A C 1
ATOM 1354 O O . ALA A 1 191 ? -15.220 -6.202 28.798 1.00 85.50 191 ALA A O 1
ATOM 1355 N N . CYS A 1 192 ? -14.936 -4.124 27.958 1.00 84.19 192 CYS A N 1
ATOM 1356 C CA . CYS A 1 192 ? -16.122 -4.092 27.135 1.00 84.19 192 CYS A CA 1
ATOM 1357 C C . CYS A 1 192 ? -15.803 -3.349 25.828 1.00 84.19 192 CYS A C 1
ATOM 1359 O O . CYS A 1 192 ? -15.065 -2.364 25.806 1.00 84.19 192 CYS A O 1
ATOM 1361 N N . GLY A 1 193 ? -16.294 -3.893 24.720 1.00 87.56 193 GLY A N 1
ATOM 1362 C CA . GLY A 1 193 ? -15.983 -3.450 23.371 1.00 87.56 193 GLY A CA 1
ATOM 1363 C C . GLY A 1 193 ? -17.053 -3.848 22.370 1.00 87.56 193 GLY A C 1
ATOM 1364 O O . GLY A 1 193 ? -18.059 -4.455 22.733 1.00 87.56 193 GLY A O 1
ATOM 1365 N N . LEU A 1 194 ? -16.817 -3.530 21.100 1.00 88.00 194 LEU A N 1
ATOM 1366 C CA . LEU A 1 194 ? -17.722 -3.856 20.002 1.00 88.00 194 LEU A CA 1
ATOM 1367 C C . LEU A 1 194 ? -16.991 -4.684 18.951 1.00 88.00 194 LEU A C 1
ATOM 1369 O O . LEU A 1 194 ? -15.851 -4.383 18.595 1.00 88.00 194 LEU A O 1
ATOM 1373 N N . ARG A 1 195 ? -17.677 -5.692 18.426 1.00 89.88 195 ARG A N 1
ATOM 1374 C CA . ARG A 1 195 ? -17.334 -6.371 17.181 1.00 89.88 195 ARG A CA 1
ATOM 1375 C C . ARG A 1 195 ? -18.456 -6.126 16.195 1.00 89.88 195 ARG A C 1
ATOM 1377 O O . ARG A 1 195 ? -19.623 -6.294 16.538 1.00 89.88 195 ARG A O 1
ATOM 1384 N N . VAL A 1 196 ? -18.112 -5.734 14.979 1.00 89.56 196 VAL A N 1
ATOM 1385 C CA . VAL A 1 196 ? -19.097 -5.545 13.916 1.00 89.56 196 VAL A CA 1
ATOM 1386 C C . VAL A 1 196 ? -18.929 -6.664 12.906 1.00 89.56 196 VAL A C 1
ATOM 1388 O O . VAL A 1 196 ? -17.812 -6.917 12.464 1.00 89.56 196 VAL A O 1
ATOM 1391 N N . THR A 1 197 ? -20.010 -7.341 12.538 1.00 92.44 197 THR A N 1
ATOM 1392 C CA . THR A 1 197 ? -19.989 -8.443 11.569 1.00 92.44 197 THR A CA 1
ATOM 1393 C C . THR A 1 197 ? -20.958 -8.185 10.420 1.00 92.44 197 THR A C 1
ATOM 1395 O O . THR A 1 197 ? -22.025 -7.602 10.607 1.00 92.44 197 THR A O 1
ATOM 1398 N N . ALA A 1 198 ? -20.573 -8.599 9.212 1.00 92.75 198 ALA A N 1
ATOM 1399 C CA . ALA A 1 198 ? -21.425 -8.632 8.023 1.00 92.75 198 ALA A CA 1
ATOM 1400 C C . ALA A 1 198 ? -21.683 -10.103 7.668 1.00 92.75 198 ALA A C 1
ATOM 1402 O O . ALA A 1 198 ? -20.844 -10.768 7.053 1.00 92.75 198 ALA A O 1
ATOM 1403 N N . GLY A 1 199 ? -22.808 -10.646 8.134 1.00 92.75 199 GLY A N 1
ATOM 1404 C CA . GLY A 1 199 ? -22.984 -12.098 8.209 1.00 92.75 199 GLY A CA 1
ATOM 1405 C C . GLY A 1 199 ? -22.002 -12.703 9.219 1.00 92.75 199 GLY A C 1
ATOM 1406 O O . GLY A 1 199 ? -21.989 -12.302 10.376 1.00 92.75 199 GLY A O 1
ATOM 1407 N N . GLU A 1 200 ? -21.165 -13.646 8.785 1.00 90.12 200 GLU A N 1
ATOM 1408 C CA . GLU A 1 200 ? -20.126 -14.258 9.636 1.00 90.12 200 GLU A CA 1
ATOM 1409 C C . GLU A 1 200 ? -18.767 -13.535 9.557 1.00 90.12 200 GLU A C 1
ATOM 1411 O O . GLU A 1 200 ? -17.876 -13.789 10.370 1.00 90.12 200 GLU A O 1
ATOM 1416 N N . ALA A 1 201 ? -18.587 -12.639 8.580 1.00 90.44 201 ALA A N 1
ATOM 1417 C CA . ALA A 1 201 ? -17.321 -11.949 8.359 1.00 90.44 201 ALA A CA 1
ATOM 1418 C C . ALA A 1 201 ? -17.139 -10.794 9.352 1.00 90.44 201 ALA A C 1
ATOM 1420 O O . ALA A 1 201 ? -18.050 -9.989 9.546 1.00 90.44 201 ALA A O 1
ATOM 1421 N N . ASP A 1 202 ? -15.948 -10.679 9.946 1.00 86.00 202 ASP A N 1
ATOM 1422 C CA . ASP A 1 202 ? -15.598 -9.532 10.784 1.00 86.00 202 ASP A CA 1
ATOM 1423 C C . ASP A 1 202 ? -15.455 -8.274 9.918 1.00 86.00 202 ASP A C 1
ATOM 1425 O O . ASP A 1 202 ? -14.645 -8.215 8.992 1.00 86.00 202 ASP A O 1
ATOM 1429 N N . ALA A 1 203 ? -16.276 -7.277 10.214 1.00 88.62 203 ALA A N 1
ATOM 1430 C CA . ALA A 1 203 ? -16.323 -5.992 9.542 1.00 88.62 203 ALA A CA 1
ATOM 1431 C C . ALA A 1 203 ? -15.818 -4.855 10.442 1.00 88.62 203 ALA A C 1
ATOM 1433 O O . ALA A 1 203 ? -15.894 -3.700 10.033 1.00 88.62 203 ALA A O 1
ATOM 1434 N N . SER A 1 204 ? -15.274 -5.135 11.632 1.00 84.19 204 SER A N 1
ATOM 1435 C CA . SER A 1 204 ? -14.865 -4.111 12.610 1.00 84.19 204 SER A CA 1
ATOM 1436 C C . SER A 1 204 ? -13.835 -3.125 12.043 1.00 84.19 204 SER A C 1
ATOM 1438 O O . SER A 1 204 ? -13.859 -1.940 12.367 1.00 84.19 204 SER A O 1
ATOM 1440 N N . ALA A 1 205 ? -12.982 -3.568 11.113 1.00 82.06 205 ALA A N 1
ATOM 1441 C CA . ALA A 1 205 ? -12.032 -2.709 10.398 1.00 82.06 205 ALA A CA 1
ATOM 1442 C C . ALA A 1 205 ? -12.704 -1.632 9.508 1.00 82.06 205 ALA A C 1
ATOM 1444 O O . ALA A 1 205 ? -12.057 -0.663 9.109 1.00 82.06 205 ALA A O 1
ATOM 1445 N N . ARG A 1 206 ? -14.006 -1.749 9.221 1.00 85.00 206 ARG A N 1
ATOM 1446 C CA . ARG A 1 206 ? -14.797 -0.785 8.431 1.00 85.00 206 ARG A CA 1
ATOM 1447 C C . ARG A 1 206 ? -15.523 0.260 9.280 1.00 85.00 206 ARG A C 1
ATOM 1449 O O . ARG A 1 206 ? -16.199 1.114 8.716 1.00 85.00 206 ARG A O 1
ATOM 1456 N N . PHE A 1 207 ? -15.388 0.193 10.602 1.00 88.44 207 PHE A N 1
ATOM 1457 C CA . PHE A 1 207 ? -16.018 1.111 11.544 1.00 88.44 207 PHE A CA 1
ATOM 1458 C C . PHE A 1 207 ? -14.965 1.710 12.468 1.00 88.44 207 PHE A C 1
ATOM 1460 O O . PHE A 1 207 ? -13.898 1.135 12.685 1.00 88.44 207 PHE A O 1
ATOM 1467 N N . PHE A 1 208 ? -15.275 2.865 13.040 1.00 85.06 208 PHE A N 1
ATOM 1468 C CA . PHE A 1 208 ? -14.526 3.396 14.170 1.00 85.06 208 PHE A CA 1
ATOM 1469 C C . PHE A 1 208 ? -15.387 3.309 15.415 1.00 85.06 208 PHE A C 1
ATOM 1471 O O . PHE A 1 208 ? -16.473 3.871 15.423 1.00 85.06 208 PHE A O 1
ATOM 1478 N N . ALA A 1 209 ? -14.899 2.638 16.454 1.00 83.44 209 ALA A N 1
ATOM 1479 C CA . ALA A 1 209 ? -15.574 2.549 17.739 1.00 83.44 209 ALA A CA 1
ATOM 1480 C C . ALA A 1 209 ? -14.723 3.218 18.824 1.00 83.44 209 ALA A C 1
ATOM 1482 O O . ALA A 1 209 ? -13.571 2.840 19.044 1.00 83.44 209 ALA A O 1
ATOM 1483 N N . LEU A 1 210 ? -15.304 4.185 19.525 1.00 80.06 210 LEU A N 1
ATOM 1484 C CA . LEU A 1 210 ? -14.691 4.896 20.640 1.00 80.06 210 LEU A CA 1
ATOM 1485 C C . LEU A 1 210 ? -15.661 4.908 21.822 1.00 80.06 210 LEU A C 1
ATOM 1487 O O . LEU A 1 210 ? -16.747 5.450 21.687 1.00 80.06 210 LEU A O 1
ATOM 1491 N N . PRO A 1 211 ? -15.308 4.380 22.995 1.00 77.25 211 PRO A N 1
ATOM 1492 C CA . PRO A 1 211 ? -16.129 4.537 24.184 1.00 77.25 211 PRO A CA 1
ATOM 1493 C C . PRO A 1 211 ? -16.223 5.999 24.601 1.00 77.25 211 PRO A C 1
ATOM 1495 O O . PRO A 1 211 ? -15.238 6.735 24.611 1.00 77.25 211 PRO A O 1
ATOM 1498 N N . THR A 1 212 ? -17.431 6.398 24.968 1.00 78.19 212 THR A N 1
ATOM 1499 C CA . THR A 1 212 ? -17.796 7.753 25.386 1.00 78.19 212 THR A CA 1
ATOM 1500 C C . THR A 1 212 ? -18.244 7.788 26.843 1.00 78.19 212 THR A C 1
ATOM 1502 O O . THR A 1 212 ? -18.880 8.748 27.265 1.00 78.19 212 THR A O 1
ATOM 1505 N N . CYS A 1 213 ? -17.976 6.740 27.619 1.00 76.81 213 CYS A N 1
ATOM 1506 C CA . CYS A 1 213 ? -18.074 6.755 29.073 1.00 76.81 213 CYS A CA 1
ATOM 1507 C C . CYS A 1 213 ? -17.108 5.732 29.680 1.00 76.81 213 CYS A C 1
ATOM 1509 O O . CYS A 1 213 ? -16.600 4.854 28.977 1.00 76.81 213 CYS A O 1
ATOM 1511 N N . ALA A 1 214 ? -16.898 5.846 30.991 1.00 73.19 214 ALA A N 1
ATOM 1512 C CA . ALA A 1 214 ? -16.053 4.930 31.741 1.00 73.19 214 ALA A CA 1
ATOM 1513 C C . ALA A 1 214 ? -16.555 3.481 31.644 1.00 73.19 214 ALA A C 1
ATOM 1515 O O . ALA A 1 214 ? -17.764 3.226 31.619 1.00 73.19 214 ALA A O 1
ATOM 1516 N N . LEU A 1 215 ? -15.615 2.539 31.632 1.00 76.69 215 LEU A N 1
ATOM 1517 C CA . LEU A 1 215 ? -15.899 1.114 31.771 1.00 76.69 215 LEU A CA 1
ATOM 1518 C C . LEU A 1 215 ? -16.649 0.834 33.095 1.00 76.69 215 LEU A C 1
ATOM 1520 O O . LEU A 1 215 ? -16.141 1.185 34.164 1.00 76.69 215 LEU A O 1
ATOM 1524 N N . PRO A 1 216 ? -17.820 0.169 33.079 1.00 78.75 216 PRO A N 1
ATOM 1525 C CA . PRO A 1 216 ? -18.436 -0.315 34.308 1.00 78.75 216 PRO A CA 1
ATOM 1526 C C . PRO A 1 216 ? -17.570 -1.426 34.883 1.00 78.75 216 PRO A C 1
ATOM 1528 O O . PRO A 1 216 ? -17.225 -2.341 34.151 1.00 78.75 216 PRO A O 1
ATOM 1531 N N . THR A 1 217 ? -17.207 -1.375 36.163 1.00 79.69 217 THR A N 1
ATOM 1532 C CA . THR A 1 217 ? -16.159 -2.271 36.682 1.00 79.69 217 THR A CA 1
ATOM 1533 C C . THR A 1 217 ? -16.645 -3.322 37.654 1.00 79.69 217 THR A C 1
ATOM 1535 O O . THR A 1 217 ? -16.141 -4.438 37.604 1.00 79.69 217 THR A O 1
ATOM 1538 N N . LEU A 1 218 ? -17.645 -3.031 38.484 1.00 88.81 218 LEU A N 1
ATOM 1539 C CA . LEU A 1 218 ? -18.264 -4.009 39.376 1.00 88.81 218 LEU A CA 1
ATOM 1540 C C . LEU A 1 218 ? -19.782 -3.976 39.208 1.00 88.81 218 LEU A C 1
ATOM 1542 O O . LEU A 1 218 ? -20.406 -2.929 39.368 1.00 88.81 218 LEU A O 1
ATOM 1546 N N . ILE A 1 219 ? -20.377 -5.130 38.915 1.00 89.62 219 ILE A N 1
ATOM 1547 C CA . ILE A 1 219 ? -21.824 -5.280 38.759 1.00 89.62 219 ILE A CA 1
ATOM 1548 C C . ILE A 1 219 ? -22.325 -6.228 39.855 1.00 89.62 219 ILE A C 1
ATOM 1550 O O . ILE A 1 219 ? -21.958 -7.407 39.846 1.00 89.62 219 ILE A O 1
ATOM 1554 N N . PRO A 1 220 ? -23.155 -5.756 40.807 1.00 93.19 220 PRO A N 1
ATOM 1555 C CA . PRO A 1 220 ? -23.742 -6.606 41.841 1.00 93.19 220 PRO A CA 1
ATOM 1556 C C . PRO A 1 220 ? -24.517 -7.791 41.255 1.00 93.19 220 PRO A C 1
ATOM 1558 O O . PRO A 1 220 ? -24.941 -7.751 40.100 1.00 93.19 220 PRO A O 1
ATOM 1561 N N . ALA A 1 221 ? -24.729 -8.838 42.052 1.00 93.62 221 ALA A N 1
ATOM 1562 C CA . ALA A 1 221 ? -25.580 -9.965 41.669 1.00 93.62 221 ALA A CA 1
ATOM 1563 C C . ALA A 1 221 ? -26.981 -9.477 41.252 1.00 93.62 221 ALA A C 1
ATOM 1565 O O . ALA A 1 221 ? -27.614 -8.716 41.986 1.00 93.62 221 ALA A O 1
ATOM 1566 N N . GLY A 1 222 ? -27.448 -9.878 40.066 1.00 92.38 222 GLY A N 1
ATOM 1567 C CA . GLY A 1 222 ? -28.715 -9.411 39.486 1.00 92.38 222 GLY A CA 1
ATOM 1568 C C . GLY A 1 222 ? -28.720 -7.954 38.998 1.00 92.38 222 GLY A C 1
ATOM 1569 O O . GLY A 1 222 ? -29.758 -7.473 38.549 1.00 92.38 222 GLY A O 1
ATOM 1570 N N . GLY A 1 223 ? -27.599 -7.235 39.104 1.00 94.50 223 GLY A N 1
ATOM 1571 C CA . GLY A 1 223 ? -27.462 -5.851 38.656 1.00 94.50 223 GLY A CA 1
ATOM 1572 C C . GLY A 1 223 ? -27.146 -5.724 37.165 1.00 94.50 223 GLY A C 1
ATOM 1573 O O . GLY A 1 223 ? -26.823 -6.698 36.483 1.00 94.50 223 GLY A O 1
ATOM 1574 N N . SER A 1 224 ? -27.179 -4.488 36.671 1.00 94.25 224 SER A N 1
ATOM 1575 C CA . SER A 1 224 ? -26.750 -4.136 35.317 1.00 94.25 224 SER A CA 1
ATOM 1576 C C . SER A 1 224 ? -25.929 -2.853 35.314 1.00 94.25 224 SER A C 1
ATOM 1578 O O . SER A 1 224 ? -26.131 -1.983 36.163 1.00 94.25 224 SER A O 1
ATOM 1580 N N . ALA A 1 225 ? -25.044 -2.705 34.336 1.00 91.06 225 ALA A N 1
ATOM 1581 C CA . ALA A 1 225 ? -24.302 -1.473 34.097 1.00 91.06 225 ALA A CA 1
ATOM 1582 C C . ALA A 1 225 ? -24.163 -1.208 32.595 1.00 91.06 225 ALA A C 1
ATOM 1584 O O . ALA A 1 225 ? -24.310 -2.125 31.789 1.00 91.06 225 ALA A O 1
ATOM 1585 N N . GLN A 1 226 ? -23.899 0.042 32.220 1.00 91.56 226 GLN A N 1
ATOM 1586 C CA . GLN A 1 226 ? -23.846 0.459 30.820 1.00 91.56 226 GLN A CA 1
ATOM 1587 C C . GLN A 1 226 ? -22.470 1.001 30.449 1.00 91.56 226 GLN A C 1
ATOM 1589 O O . GLN A 1 226 ? -21.848 1.707 31.241 1.00 91.56 226 GLN A O 1
ATOM 1594 N N . GLN A 1 227 ? -22.032 0.699 29.227 1.00 87.12 227 GLN A N 1
ATOM 1595 C CA . GLN A 1 227 ? -20.956 1.412 28.556 1.00 87.12 227 GLN A CA 1
ATOM 1596 C C . GLN A 1 227 ? -21.435 1.922 27.201 1.00 87.12 227 GLN A C 1
ATOM 1598 O O . GLN A 1 227 ? -21.997 1.173 26.409 1.00 87.12 227 GLN A O 1
ATOM 1603 N N . THR A 1 228 ? -21.180 3.189 26.923 1.00 85.69 228 THR A N 1
ATOM 1604 C CA . THR A 1 228 ? -21.560 3.847 25.680 1.00 85.69 228 THR A CA 1
ATOM 1605 C C . THR A 1 228 ? -20.350 3.976 24.769 1.00 85.69 228 THR A C 1
ATOM 1607 O O . THR A 1 228 ? -19.253 4.294 25.227 1.00 85.69 228 THR A O 1
ATOM 1610 N N . PHE A 1 229 ? -20.566 3.778 23.475 1.00 86.25 229 PHE A N 1
ATOM 1611 C CA . PHE A 1 229 ? -19.599 3.956 22.407 1.00 86.25 229 PHE A CA 1
ATOM 1612 C C . PHE A 1 229 ? -20.143 4.917 21.356 1.00 86.25 229 PHE A C 1
ATOM 1614 O O . PHE A 1 229 ? -21.306 4.849 20.979 1.00 86.25 229 PHE A O 1
ATOM 1621 N N . ARG A 1 230 ? -19.275 5.766 20.829 1.00 86.12 230 ARG A N 1
ATOM 1622 C CA . ARG A 1 230 ? -19.404 6.373 19.517 1.00 86.12 230 ARG A CA 1
ATOM 1623 C C . ARG A 1 230 ? -18.966 5.356 18.469 1.00 86.12 230 ARG A C 1
ATOM 1625 O O . ARG A 1 230 ? -17.859 4.829 18.551 1.00 86.12 230 ARG A O 1
ATOM 1632 N N . LEU A 1 231 ? -19.814 5.113 17.482 1.00 87.62 231 LEU A N 1
ATOM 1633 C CA . LEU A 1 231 ? -19.533 4.306 16.308 1.00 87.62 231 LEU A CA 1
ATOM 1634 C C . LEU A 1 231 ? -19.661 5.194 15.064 1.00 87.62 231 LEU A C 1
ATOM 1636 O O . LEU A 1 231 ? -20.707 5.793 14.832 1.00 87.62 231 LEU A O 1
ATOM 1640 N N . ASP A 1 232 ? -18.610 5.290 14.259 1.00 88.06 232 ASP A N 1
ATOM 1641 C CA . ASP A 1 232 ? -18.659 6.001 12.981 1.00 88.06 232 ASP A CA 1
ATOM 1642 C C . ASP A 1 232 ? -18.682 4.991 11.827 1.00 88.06 232 ASP A C 1
ATOM 1644 O O . ASP A 1 232 ? -17.926 4.010 11.816 1.00 88.06 232 ASP A O 1
ATOM 1648 N N . THR A 1 233 ? -19.544 5.264 10.851 1.00 89.62 233 THR A N 1
ATOM 1649 C CA . THR A 1 233 ? -19.478 4.695 9.500 1.00 89.62 233 THR A CA 1
ATOM 1650 C C . THR A 1 233 ? -18.791 5.689 8.567 1.00 89.62 233 THR A C 1
ATOM 1652 O O . THR A 1 233 ? -18.705 6.879 8.863 1.00 89.62 233 THR A O 1
ATOM 1655 N N . PHE A 1 234 ? -18.332 5.209 7.420 1.00 90.38 234 PHE A N 1
ATOM 1656 C CA . PHE A 1 234 ? -17.604 5.985 6.417 1.00 90.38 234 PHE A CA 1
ATOM 1657 C C . PHE A 1 234 ? -18.258 5.817 5.047 1.00 90.38 234 PHE A C 1
ATOM 1659 O O . PHE A 1 234 ? -19.057 4.899 4.866 1.00 90.38 234 PHE A O 1
ATOM 1666 N N . ASP A 1 235 ? -17.922 6.643 4.055 1.00 89.25 235 ASP A N 1
ATOM 1667 C CA . ASP A 1 235 ? -18.450 6.450 2.694 1.00 89.25 235 ASP A CA 1
ATOM 1668 C C . ASP A 1 235 ? -17.953 5.159 2.033 1.00 89.25 235 ASP A C 1
ATOM 1670 O O . ASP A 1 235 ? -18.562 4.674 1.072 1.00 89.25 235 ASP A O 1
ATOM 1674 N N . ASP A 1 236 ? -16.878 4.578 2.566 1.00 89.50 236 ASP A N 1
ATOM 1675 C CA . ASP A 1 236 ? -16.370 3.266 2.186 1.00 89.50 236 ASP A CA 1
ATOM 1676 C C . ASP A 1 236 ? -16.925 2.102 3.019 1.00 89.50 236 ASP A C 1
ATOM 1678 O O . ASP A 1 236 ? -16.572 0.951 2.750 1.00 89.50 236 ASP A O 1
ATOM 1682 N N . THR A 1 237 ? -17.823 2.354 3.980 1.00 90.75 237 THR A N 1
ATOM 1683 C CA . THR A 1 237 ? -18.601 1.289 4.627 1.00 90.75 237 THR A CA 1
ATOM 1684 C C . THR A 1 237 ? -19.596 0.720 3.602 1.00 90.75 237 THR A C 1
ATOM 1686 O O . THR A 1 237 ? -20.442 1.469 3.099 1.00 90.75 237 THR A O 1
ATOM 1689 N N . PRO A 1 238 ? -19.517 -0.581 3.253 1.00 89.88 238 PRO A N 1
ATOM 1690 C CA . PRO A 1 238 ? -20.447 -1.176 2.299 1.00 89.88 238 PRO A CA 1
ATOM 1691 C C . PRO A 1 238 ? -21.906 -1.055 2.772 1.00 89.88 238 PRO A C 1
ATOM 1693 O O . PRO A 1 238 ? -22.174 -1.112 3.971 1.00 89.88 238 PRO A O 1
ATOM 1696 N N . PRO A 1 239 ? -22.875 -0.893 1.860 1.00 90.12 239 PRO A N 1
ATOM 1697 C CA . PRO A 1 239 ? -24.276 -1.011 2.234 1.00 90.12 239 PRO A CA 1
ATOM 1698 C C . PRO A 1 239 ? -24.594 -2.467 2.596 1.00 90.12 239 PRO A C 1
ATOM 1700 O O . PRO A 1 239 ? -24.102 -3.396 1.950 1.00 90.12 239 PRO A O 1
ATOM 1703 N N . GLY A 1 240 ? -25.437 -2.672 3.602 1.00 93.12 240 GLY A N 1
ATOM 1704 C CA . GLY A 1 240 ? -25.818 -4.005 4.058 1.00 93.12 240 GLY A CA 1
ATOM 1705 C C . GLY A 1 240 ? -26.267 -4.042 5.511 1.00 93.12 240 GLY A C 1
ATOM 1706 O O . GLY A 1 240 ? -26.271 -3.026 6.207 1.00 93.12 240 GLY A O 1
ATOM 1707 N N . ASP A 1 241 ? -26.637 -5.239 5.952 1.00 93.94 241 ASP A N 1
ATOM 1708 C CA . ASP A 1 241 ? -26.995 -5.507 7.338 1.00 93.94 241 ASP A CA 1
ATOM 1709 C C . ASP A 1 241 ? -25.757 -5.928 8.130 1.00 93.94 241 ASP A C 1
ATOM 1711 O O . ASP A 1 241 ? -25.033 -6.855 7.756 1.00 93.94 241 ASP A O 1
ATOM 1715 N N . TYR A 1 242 ? -25.554 -5.258 9.256 1.00 94.06 242 TYR A N 1
ATOM 1716 C CA . TYR A 1 242 ? -24.470 -5.496 10.189 1.00 94.06 242 TYR A CA 1
ATOM 1717 C C . TYR A 1 242 ? -25.025 -5.907 11.547 1.00 94.06 242 TYR A C 1
ATOM 1719 O O . TYR A 1 242 ? -26.025 -5.359 12.023 1.00 94.06 242 TYR A O 1
ATOM 1727 N N . ALA A 1 243 ? -24.352 -6.854 12.191 1.00 94.19 243 ALA A N 1
ATOM 1728 C CA . ALA A 1 243 ? -24.573 -7.165 13.593 1.00 94.19 243 ALA A CA 1
ATOM 1729 C C . ALA A 1 243 ? -23.488 -6.490 14.436 1.00 94.19 243 ALA A C 1
ATOM 1731 O O . ALA A 1 243 ? -22.298 -6.583 14.135 1.00 94.19 243 ALA A O 1
ATOM 1732 N N . ILE A 1 244 ? -23.906 -5.792 15.489 1.00 92.56 244 ILE A N 1
ATOM 1733 C CA . ILE A 1 244 ? -23.010 -5.167 16.461 1.00 92.56 244 ILE A CA 1
ATOM 1734 C C . ILE A 1 244 ? -23.020 -6.036 17.710 1.00 92.56 244 ILE A C 1
ATOM 1736 O O . ILE A 1 244 ? -23.926 -5.956 18.538 1.00 92.56 244 ILE A O 1
ATOM 1740 N N . GLU A 1 245 ? -22.021 -6.900 17.815 1.00 92.75 245 GLU A N 1
ATOM 1741 C CA . GLU A 1 245 ? -21.826 -7.825 18.922 1.00 92.75 245 GLU A CA 1
ATOM 1742 C C . GLU A 1 245 ? -21.054 -7.132 20.056 1.00 92.75 245 GLU A C 1
ATOM 1744 O O . GLU A 1 245 ? -19.905 -6.722 19.857 1.00 92.75 245 GLU A O 1
ATOM 1749 N N . PRO A 1 246 ? -21.621 -7.021 21.269 1.00 92.00 246 PRO A N 1
ATOM 1750 C CA . PRO A 1 246 ? -20.849 -6.571 22.416 1.00 92.00 246 PRO A CA 1
ATOM 1751 C C . PRO A 1 246 ? -19.815 -7.637 22.807 1.00 92.00 246 PRO A C 1
ATOM 1753 O O . PRO A 1 246 ? -20.127 -8.821 22.954 1.00 92.00 246 PRO A O 1
ATOM 1756 N N . LEU A 1 247 ? -18.570 -7.215 23.006 1.00 89.56 247 LEU A N 1
ATOM 1757 C CA . LEU A 1 247 ? -17.482 -8.051 23.505 1.00 89.56 247 LEU A CA 1
ATOM 1758 C C . LEU A 1 247 ? -17.231 -7.714 24.968 1.00 89.56 247 LEU A C 1
ATOM 1760 O O . LEU A 1 247 ? -16.687 -6.656 25.255 1.00 89.56 247 LEU A O 1
ATOM 1764 N N . VAL A 1 248 ? -17.599 -8.606 25.888 1.00 89.62 248 VAL A N 1
ATOM 1765 C CA . VAL A 1 248 ? -17.407 -8.388 27.330 1.00 89.62 248 VAL A CA 1
ATOM 1766 C C . VAL A 1 248 ? -16.541 -9.492 27.921 1.00 89.62 248 VAL A C 1
ATOM 1768 O O . VAL A 1 248 ? -16.906 -10.670 27.863 1.00 89.62 248 VAL A O 1
ATOM 1771 N N . ALA A 1 249 ? -15.411 -9.098 28.507 1.00 90.50 249 ALA A N 1
ATOM 1772 C CA . ALA A 1 249 ? -14.569 -9.948 29.341 1.00 90.50 249 ALA A CA 1
ATOM 1773 C C . ALA A 1 249 ? -14.882 -9.667 30.811 1.00 90.50 249 ALA A C 1
ATOM 1775 O O . ALA A 1 249 ? -14.837 -8.515 31.249 1.00 90.50 249 ALA A O 1
ATOM 1776 N N . TRP A 1 250 ? -15.187 -10.708 31.580 1.00 92.94 250 TRP A N 1
ATOM 1777 C CA . TRP A 1 250 ? -15.540 -10.570 32.991 1.00 92.94 250 TRP A CA 1
ATOM 1778 C C . TRP A 1 250 ? -15.015 -11.737 33.832 1.00 92.94 250 TRP A C 1
ATOM 1780 O O . TRP A 1 250 ? -14.671 -12.794 33.301 1.00 92.94 250 TRP A O 1
ATOM 1790 N N . VAL A 1 251 ? -14.966 -11.541 35.148 1.00 93.81 251 VAL A N 1
ATOM 1791 C CA . VAL A 1 251 ? -14.684 -12.578 36.155 1.00 93.81 251 VAL A CA 1
ATOM 1792 C C . VAL A 1 251 ? -15.669 -12.454 37.320 1.00 93.81 251 VAL A C 1
ATOM 1794 O O . VAL A 1 251 ? -16.156 -11.349 37.581 1.00 93.81 251 VAL A O 1
ATOM 1797 N N . PRO A 1 252 ? -15.979 -13.541 38.045 1.00 94.19 252 PRO A N 1
ATOM 1798 C CA . PRO A 1 252 ? -16.578 -13.413 39.371 1.00 94.19 252 PRO A CA 1
ATOM 1799 C C . PRO A 1 252 ? -15.689 -12.515 40.241 1.00 94.19 252 PRO A C 1
ATOM 1801 O O . PRO A 1 252 ? -14.465 -12.632 40.178 1.00 94.19 252 PRO A O 1
ATOM 1804 N N . ALA A 1 253 ? -16.268 -11.591 41.006 1.00 91.19 253 ALA A N 1
ATOM 1805 C CA . ALA A 1 253 ? -15.491 -10.616 41.775 1.00 91.19 253 ALA A CA 1
ATOM 1806 C C . ALA A 1 253 ? -14.561 -11.296 42.791 1.00 91.19 253 ALA A C 1
ATOM 1808 O O . ALA A 1 253 ? -13.451 -10.833 43.007 1.00 91.19 253 ALA A O 1
ATOM 1809 N N . GLU A 1 254 ? -14.971 -12.439 43.336 1.00 91.50 254 GLU A N 1
ATOM 1810 C CA . GLU A 1 254 ? -14.176 -13.295 44.219 1.00 91.50 254 GLU A CA 1
ATOM 1811 C C . GLU A 1 254 ? -12.937 -13.919 43.552 1.00 91.50 254 GLU A C 1
ATOM 1813 O O . GLU A 1 254 ? -12.034 -14.375 44.247 1.00 91.50 254 GLU A O 1
ATOM 1818 N N . ALA A 1 255 ? -12.883 -13.959 42.217 1.00 91.62 255 ALA A N 1
ATOM 1819 C CA . ALA A 1 255 ? -11.719 -14.432 41.470 1.00 91.62 255 ALA A CA 1
ATOM 1820 C C . ALA A 1 255 ? -10.709 -13.312 41.174 1.00 91.62 255 ALA A C 1
ATOM 1822 O O . ALA A 1 255 ? -9.608 -13.590 40.698 1.00 91.62 255 ALA A O 1
ATOM 1823 N N . ASP A 1 256 ? -11.072 -12.051 41.421 1.00 90.44 256 ASP A N 1
ATOM 1824 C CA . ASP A 1 256 ? -10.121 -10.949 41.407 1.00 90.44 256 ASP A CA 1
ATOM 1825 C C . ASP A 1 256 ? -9.402 -10.882 42.749 1.00 90.44 256 ASP A C 1
ATOM 1827 O O . ASP A 1 256 ? -9.972 -10.505 43.772 1.00 90.44 256 ASP A O 1
ATOM 1831 N N . LEU A 1 257 ? -8.110 -11.202 42.726 1.00 87.56 257 LEU A N 1
ATOM 1832 C CA . LEU A 1 257 ? -7.268 -11.261 43.918 1.00 87.56 257 LEU A CA 1
ATOM 1833 C C . LEU A 1 257 ? -7.049 -9.874 44.561 1.00 87.56 257 LEU A C 1
ATOM 1835 O O . LEU A 1 257 ? -6.426 -9.763 45.616 1.00 87.56 257 LEU A O 1
ATOM 1839 N N . LEU A 1 258 ? -7.554 -8.806 43.932 1.00 84.25 258 LEU A N 1
ATOM 1840 C CA . LEU A 1 258 ? -7.549 -7.433 44.437 1.00 84.25 258 LEU A CA 1
ATOM 1841 C C . LEU A 1 258 ? -8.910 -6.956 44.979 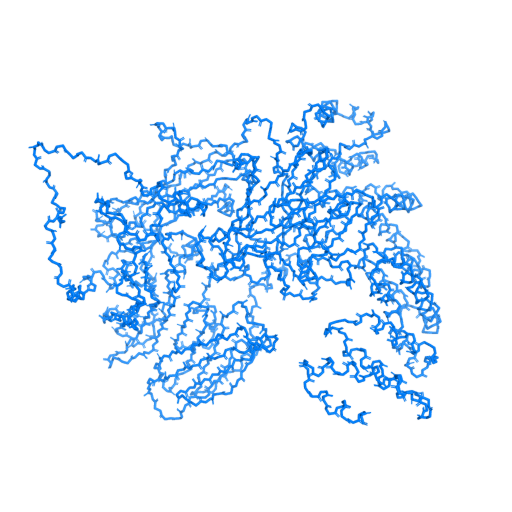1.00 84.25 258 LEU A C 1
ATOM 1843 O O . LEU A 1 258 ? -8.987 -5.827 45.471 1.00 84.25 258 LEU A O 1
ATOM 1847 N N . ALA A 1 259 ? -9.969 -7.774 44.917 1.00 70.44 259 ALA A N 1
ATOM 1848 C CA . ALA A 1 259 ? -11.335 -7.368 45.265 1.00 70.44 259 ALA A CA 1
ATOM 1849 C C . ALA A 1 259 ? -11.562 -7.090 46.765 1.00 70.44 259 ALA A C 1
ATOM 1851 O O . ALA A 1 259 ? -12.428 -6.280 47.097 1.00 70.44 259 ALA A O 1
ATOM 1852 N N . ASP A 1 260 ? -10.755 -7.671 47.664 1.00 56.34 260 ASP A N 1
ATOM 1853 C CA . ASP A 1 260 ? -10.899 -7.580 49.134 1.00 56.34 260 ASP A CA 1
ATOM 1854 C C . ASP A 1 260 ? -10.456 -6.232 49.751 1.00 56.34 260 ASP A C 1
ATOM 1856 O O . ASP A 1 260 ? -10.000 -6.148 50.890 1.00 56.34 260 ASP A O 1
ATOM 1860 N N . GLY A 1 261 ? -10.609 -5.137 49.011 1.00 49.28 261 GLY A N 1
ATOM 1861 C CA . GLY A 1 261 ? -10.366 -3.775 49.481 1.00 49.28 261 GLY A CA 1
ATOM 1862 C C . GLY A 1 261 ? -9.392 -3.057 48.571 1.00 49.28 261 GLY A C 1
ATOM 1863 O O . GLY A 1 261 ? -8.449 -3.666 48.076 1.00 49.28 261 GLY A O 1
ATOM 1864 N N . ALA A 1 262 ? -9.639 -1.773 48.320 1.00 51.00 262 ALA A N 1
ATOM 1865 C CA . ALA A 1 262 ? -8.740 -0.881 47.601 1.00 51.00 262 ALA A CA 1
ATOM 1866 C C . ALA A 1 262 ? -7.296 -1.019 48.121 1.00 51.00 262 ALA A C 1
ATOM 1868 O O . ALA A 1 262 ? -7.079 -1.482 49.241 1.00 51.00 262 ALA A O 1
ATOM 1869 N N . PHE A 1 263 ? -6.295 -0.586 47.345 1.00 54.22 263 PHE A N 1
ATOM 1870 C CA . PHE A 1 263 ? -5.071 -0.097 47.985 1.00 54.22 263 PHE A CA 1
ATOM 1871 C C . PHE A 1 263 ? -5.540 0.769 49.151 1.00 54.22 263 PHE A C 1
ATOM 1873 O O . PHE A 1 263 ? -6.306 1.697 48.881 1.00 54.22 263 PHE A O 1
ATOM 1880 N N . GLU A 1 264 ? -5.242 0.391 50.405 1.00 44.62 264 GLU A N 1
ATOM 1881 C CA . GLU A 1 264 ? -5.600 1.231 51.550 1.00 44.62 264 GLU A CA 1
ATOM 1882 C C . GLU A 1 264 ? -5.208 2.638 51.132 1.00 44.62 264 GLU A C 1
ATOM 1884 O O . GLU A 1 264 ? -4.051 2.810 50.731 1.00 44.62 264 GLU A O 1
ATOM 1889 N N . GLU A 1 265 ? -6.190 3.555 51.043 1.00 43.00 265 GLU A N 1
ATOM 1890 C CA . GLU A 1 265 ? -5.956 4.908 50.538 1.00 43.00 265 GLU A CA 1
ATOM 1891 C C . GLU A 1 265 ? -4.613 5.339 51.114 1.00 43.00 265 GLU A C 1
ATOM 1893 O O . GLU A 1 265 ? -4.492 5.267 52.343 1.00 43.00 265 GLU A O 1
ATOM 1898 N N . PRO A 1 266 ? -3.582 5.651 50.297 1.00 39.44 266 PRO A N 1
ATOM 1899 C CA . PRO A 1 266 ? -2.294 6.045 50.839 1.00 39.44 266 PRO A CA 1
ATOM 1900 C C . PRO A 1 266 ? -2.619 7.161 51.814 1.00 39.44 266 PRO A C 1
ATOM 1902 O O . PRO A 1 266 ? -3.122 8.197 51.366 1.00 39.44 266 PRO A O 1
ATOM 1905 N N . GLY A 1 267 ? -2.491 6.874 53.122 1.00 36.72 267 GLY A N 1
ATOM 1906 C CA . GLY A 1 267 ? -3.097 7.696 54.167 1.00 36.72 267 GLY A CA 1
ATOM 1907 C C . GLY A 1 267 ? -2.798 9.141 53.822 1.00 36.72 267 GLY A C 1
ATOM 1908 O O . GLY A 1 267 ? -1.638 9.403 53.500 1.00 36.72 267 GLY A O 1
ATOM 1909 N N . PRO A 1 268 ? -3.836 9.994 53.722 1.00 35.59 268 PRO A N 1
ATOM 1910 C CA . PRO A 1 268 ? -3.905 11.112 52.788 1.00 35.59 268 PRO A CA 1
ATOM 1911 C C . PRO A 1 268 ? -2.520 11.700 52.588 1.00 35.59 268 PRO A C 1
ATOM 1913 O O . PRO A 1 268 ? -1.987 12.287 53.534 1.00 35.59 268 PRO A O 1
ATOM 1916 N N . LEU A 1 269 ? -1.923 11.500 51.399 1.00 37.31 269 LEU A N 1
ATOM 1917 C CA . LEU A 1 269 ? -0.734 12.256 50.989 1.00 37.31 269 LEU A CA 1
ATOM 1918 C C . LEU A 1 269 ? -0.966 13.677 51.491 1.00 37.31 269 LEU A C 1
ATOM 1920 O O . LEU A 1 269 ? -2.039 14.201 51.171 1.00 37.31 269 LEU A O 1
ATOM 1924 N N . PRO A 1 270 ? -0.092 14.246 52.346 1.00 34.59 270 PRO A N 1
ATOM 1925 C CA . PRO A 1 270 ? -0.417 15.440 53.103 1.00 34.59 270 PRO A CA 1
ATOM 1926 C C . PRO A 1 270 ? -0.911 16.485 52.120 1.00 34.59 270 PRO A C 1
ATOM 1928 O O . PRO A 1 270 ? -0.129 17.049 51.352 1.00 34.59 270 PRO A O 1
ATOM 1931 N N . ARG A 1 271 ? -2.235 16.694 52.100 1.00 34.72 271 ARG A N 1
ATOM 1932 C CA . ARG A 1 271 ? -2.827 17.805 51.380 1.00 34.72 271 ARG A CA 1
ATOM 1933 C C . ARG A 1 271 ? -2.117 19.001 51.975 1.00 34.72 271 ARG A C 1
ATOM 1935 O O . ARG A 1 271 ? -2.217 19.226 53.184 1.00 34.72 271 ARG A O 1
ATOM 1942 N N . ALA A 1 272 ? -1.350 19.717 51.154 1.00 34.62 272 ALA A N 1
ATOM 1943 C CA . ALA A 1 272 ? -0.911 21.051 51.518 1.00 34.62 272 ALA A CA 1
ATOM 1944 C C . ALA A 1 272 ? -2.147 21.753 52.093 1.00 34.62 272 ALA A C 1
ATOM 1946 O O . ALA A 1 272 ? -3.212 21.711 51.481 1.00 34.62 272 ALA A O 1
ATOM 1947 N N . THR A 1 273 ? -2.026 22.230 53.327 1.00 30.89 273 THR A N 1
ATOM 1948 C CA . THR A 1 273 ? -3.096 22.550 54.280 1.00 30.89 273 THR A CA 1
ATOM 1949 C C . THR A 1 273 ? -4.018 23.686 53.821 1.00 30.89 273 THR A C 1
ATOM 1951 O O . THR A 1 273 ? -4.052 24.753 54.430 1.00 30.89 273 THR A O 1
ATOM 1954 N N . ALA A 1 274 ? -4.769 23.477 52.747 1.00 37.34 274 ALA A N 1
ATOM 1955 C CA . ALA A 1 274 ? -5.936 24.261 52.391 1.00 37.34 274 ALA A CA 1
ATOM 1956 C C . ALA A 1 274 ? -7.161 23.438 52.802 1.00 37.34 274 ALA A C 1
ATOM 1958 O O . ALA A 1 274 ? -7.343 22.308 52.344 1.00 37.34 274 ALA A O 1
ATOM 1959 N N . GLU A 1 275 ? -7.932 23.968 53.749 1.00 29.59 275 GLU A N 1
ATOM 1960 C CA . GLU A 1 275 ? -9.096 23.300 54.325 1.00 29.59 275 GLU A CA 1
ATOM 1961 C C . GLU A 1 275 ? -10.065 22.789 53.241 1.00 29.59 275 GLU A C 1
ATOM 1963 O O . GLU A 1 275 ? -10.329 23.493 52.262 1.00 29.59 275 GLU A O 1
ATOM 1968 N N . PRO A 1 276 ? -10.614 21.572 53.391 1.00 32.44 276 PRO A N 1
ATOM 1969 C CA . PRO A 1 276 ? -11.600 21.049 52.461 1.00 32.44 276 PRO A CA 1
ATOM 1970 C C . PRO A 1 276 ? -12.934 21.775 52.666 1.00 32.44 276 PRO A C 1
ATOM 1972 O O . PRO A 1 276 ? -13.514 21.717 53.748 1.00 32.44 276 PRO A O 1
ATOM 1975 N N . ALA A 1 277 ? -13.450 22.422 51.619 1.00 34.16 277 ALA A N 1
ATOM 1976 C CA . ALA A 1 277 ? -14.833 22.881 51.605 1.00 34.16 277 ALA A CA 1
ATOM 1977 C C . ALA A 1 277 ? -15.775 21.666 51.710 1.00 34.16 277 ALA A C 1
ATOM 1979 O O . ALA A 1 277 ? -15.690 20.726 50.915 1.00 34.16 277 ALA A O 1
ATOM 1980 N N . GLU A 1 278 ? -16.656 21.683 52.712 1.00 32.31 278 GLU A N 1
ATOM 1981 C CA . GLU A 1 278 ? -17.761 20.739 52.883 1.00 32.31 278 GLU A CA 1
ATOM 1982 C C . GLU A 1 278 ? -18.615 20.698 51.611 1.00 32.31 278 GLU A C 1
ATOM 1984 O O . GLU A 1 278 ? -19.372 21.624 51.326 1.00 32.31 278 GLU A O 1
ATOM 1989 N N . GLY A 1 279 ? -18.488 19.638 50.814 1.00 33.88 279 GLY A N 1
ATOM 1990 C CA . GLY A 1 279 ? -19.223 19.594 49.555 1.00 33.88 279 GLY A CA 1
ATOM 1991 C C . GLY A 1 279 ? -19.182 18.297 48.772 1.00 33.88 279 GLY A C 1
ATOM 1992 O O . GLY A 1 279 ? -19.518 18.344 47.604 1.00 33.88 279 GLY A O 1
ATOM 1993 N N . TRP A 1 280 ? -18.800 17.152 49.348 1.00 25.44 280 TRP A N 1
ATOM 1994 C CA . TRP A 1 280 ? -18.900 15.869 48.637 1.00 25.44 280 TRP A CA 1
ATOM 1995 C C . TRP A 1 280 ? -19.262 14.729 49.592 1.00 25.44 280 TRP A C 1
ATOM 1997 O O . TRP A 1 280 ? -18.412 14.011 50.113 1.00 25.44 280 TRP A O 1
ATOM 2007 N N . ARG A 1 281 ? -20.567 14.560 49.815 1.00 26.38 281 ARG A N 1
ATOM 2008 C CA . ARG A 1 281 ? -21.172 13.275 50.185 1.00 26.38 281 ARG A CA 1
ATOM 2009 C C . ARG A 1 281 ? -22.377 13.047 49.278 1.00 26.38 281 ARG A C 1
ATOM 2011 O O . ARG A 1 281 ? -23.393 13.719 49.426 1.00 26.38 281 ARG A O 1
ATOM 2018 N N . LEU A 1 282 ? -22.268 12.088 48.360 1.00 27.84 282 LEU A N 1
ATOM 2019 C CA . LEU A 1 282 ? -23.419 11.502 47.672 1.00 27.84 282 LEU A CA 1
ATOM 2020 C C . LEU A 1 282 ? -24.188 10.648 48.690 1.00 27.84 282 LEU A C 1
ATOM 2022 O O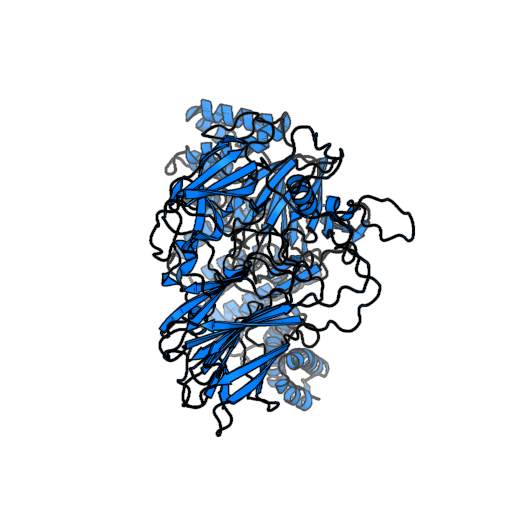 . LEU A 1 282 ? -23.855 9.495 48.943 1.00 27.84 282 LEU A O 1
ATOM 2026 N N . SER A 1 283 ? -25.183 11.258 49.329 1.00 29.66 283 SER A N 1
ATOM 2027 C CA . SER A 1 283 ? -26.199 10.568 50.126 1.00 29.66 283 SER A CA 1
ATOM 2028 C C . SER A 1 283 ? -27.354 10.186 49.202 1.00 29.66 283 SER A C 1
ATOM 2030 O O . SER A 1 283 ? -27.951 11.051 48.565 1.00 29.66 283 SER A O 1
ATOM 2032 N N . SER A 1 284 ? -27.688 8.898 49.150 1.00 31.67 284 SER A N 1
ATOM 2033 C CA . SER A 1 284 ? -28.735 8.279 48.322 1.00 31.67 284 SER A CA 1
ATOM 2034 C C . SER A 1 284 ? -30.181 8.589 48.751 1.00 31.67 284 SER A C 1
ATOM 2036 O O . SER A 1 284 ? -31.108 7.874 48.380 1.00 31.67 284 SER A O 1
ATOM 2038 N N . ALA A 1 285 ? -30.408 9.671 49.495 1.00 32.16 285 ALA A N 1
ATOM 2039 C CA . ALA A 1 285 ? -31.739 10.177 49.808 1.00 32.16 285 ALA A CA 1
ATOM 2040 C C . ALA A 1 285 ? -31.781 11.684 49.533 1.00 32.16 285 ALA A C 1
ATOM 2042 O O . ALA A 1 285 ? -31.232 12.481 50.296 1.00 32.16 285 ALA A O 1
ATOM 2043 N N . ALA A 1 286 ? -32.415 12.072 48.425 1.00 31.89 286 ALA A N 1
ATOM 2044 C CA . ALA A 1 286 ? -32.762 13.466 48.180 1.00 31.89 286 ALA A CA 1
ATOM 2045 C C . ALA A 1 286 ? -33.867 13.877 49.176 1.00 31.89 286 ALA A C 1
ATOM 2047 O O . ALA A 1 286 ? -34.880 13.178 49.255 1.00 31.89 286 ALA A O 1
ATOM 2048 N N . PRO A 1 287 ? -33.718 14.975 49.940 1.00 34.44 287 PRO A N 1
ATOM 2049 C CA . PRO A 1 287 ? -34.818 15.495 50.741 1.00 34.44 287 PRO A CA 1
ATOM 2050 C C . PRO A 1 287 ? -35.928 15.999 49.811 1.00 34.44 287 PRO A C 1
ATOM 2052 O O . PRO A 1 287 ? -35.646 16.664 48.809 1.00 34.44 287 PRO A O 1
ATOM 2055 N N . GLU A 1 288 ? -37.187 15.721 50.155 1.00 33.28 288 GLU A N 1
ATOM 2056 C CA . GLU A 1 288 ? -38.345 16.307 49.475 1.00 33.28 288 GLU A CA 1
ATOM 2057 C C . GLU A 1 288 ? -38.239 17.840 49.491 1.00 33.28 288 GLU A C 1
ATOM 2059 O O . GLU A 1 288 ? -38.276 18.472 50.546 1.00 33.28 288 GLU A O 1
ATOM 2064 N N . GLY A 1 289 ? -38.084 18.433 48.302 1.00 38.62 289 GLY A N 1
ATOM 2065 C CA . GLY A 1 289 ? -38.112 19.883 48.095 1.00 38.62 289 GLY A CA 1
ATOM 2066 C C . GLY A 1 289 ? -36.863 20.515 47.470 1.00 38.62 289 GLY A C 1
ATOM 2067 O O . GLY A 1 289 ? -36.914 21.698 47.141 1.00 38.62 289 GLY A O 1
ATOM 2068 N N . ALA A 1 290 ? -35.768 19.782 47.245 1.00 27.98 290 ALA A N 1
ATOM 2069 C CA . ALA A 1 290 ? -34.590 20.335 46.566 1.00 27.98 290 ALA A CA 1
ATOM 2070 C C . ALA A 1 290 ? -34.666 20.134 45.039 1.00 27.98 290 ALA A C 1
ATOM 2072 O O . ALA A 1 290 ? -34.390 19.051 44.528 1.00 27.98 290 ALA A O 1
ATOM 2073 N N . GLN A 1 291 ? -35.018 21.188 44.295 1.00 31.59 291 GLN A N 1
ATOM 2074 C CA . GLN A 1 291 ? -34.767 21.236 42.851 1.00 31.59 291 GLN A CA 1
ATOM 2075 C C . GLN A 1 291 ? -33.271 21.470 42.618 1.00 31.59 291 GLN A C 1
ATOM 2077 O O . GLN A 1 291 ? -32.749 22.540 42.923 1.00 31.59 291 GLN A O 1
ATOM 2082 N N . ALA A 1 292 ? -32.581 20.466 42.078 1.00 27.03 292 ALA A N 1
ATOM 2083 C CA . ALA A 1 292 ? -31.223 20.620 41.578 1.00 27.03 292 ALA A CA 1
ATOM 2084 C C . ALA A 1 292 ? -31.252 21.446 40.282 1.00 27.03 292 ALA A C 1
ATOM 2086 O O . ALA A 1 292 ? -31.552 20.932 39.206 1.00 27.03 292 ALA A O 1
ATOM 2087 N N . THR A 1 293 ? -30.957 22.739 40.375 1.00 26.81 293 THR A N 1
ATOM 2088 C CA . THR A 1 293 ? -30.662 23.573 39.208 1.00 26.81 293 THR A CA 1
ATOM 2089 C C . THR A 1 293 ? -29.245 23.260 38.738 1.00 26.81 293 THR A C 1
ATOM 2091 O O . THR A 1 293 ? -28.262 23.769 39.274 1.00 26.81 293 THR A O 1
ATOM 2094 N N . VAL A 1 294 ? -29.138 22.394 37.730 1.00 28.50 294 VAL A N 1
ATOM 2095 C CA . VAL A 1 294 ? -27.918 22.237 36.931 1.00 28.50 294 VAL A CA 1
ATOM 2096 C C . VAL A 1 294 ? -27.619 23.589 36.277 1.00 28.50 294 VAL A C 1
ATOM 2098 O O . VAL A 1 294 ? -28.493 24.175 35.636 1.00 28.50 294 VAL A O 1
ATOM 2101 N N . ALA A 1 295 ? -26.410 24.118 36.468 1.00 26.94 295 ALA A N 1
ATOM 2102 C CA . ALA A 1 295 ? -25.987 25.348 35.810 1.00 26.94 295 ALA A CA 1
ATOM 2103 C C . ALA A 1 295 ? -26.020 25.154 34.276 1.00 26.94 295 ALA A C 1
ATOM 2105 O O . ALA A 1 295 ? -25.460 24.172 33.781 1.00 26.94 295 ALA A O 1
ATOM 2106 N N . PRO A 1 296 ? -26.655 26.054 33.505 1.00 30.86 296 PRO A N 1
ATOM 2107 C CA . PRO A 1 296 ? -26.710 25.935 32.055 1.00 30.86 296 PRO A CA 1
ATOM 2108 C C . PRO A 1 296 ? -25.318 26.225 31.479 1.00 30.86 296 PRO A C 1
ATOM 2110 O O . PRO A 1 296 ? -24.852 27.361 31.538 1.00 30.86 296 PRO A O 1
ATOM 2113 N N . GLY A 1 297 ? -24.642 25.199 30.950 1.00 38.25 297 GLY A N 1
ATOM 2114 C CA . GLY A 1 297 ? -23.399 25.365 30.181 1.00 38.25 297 GLY A CA 1
ATOM 2115 C C . GLY A 1 297 ? -22.242 24.408 30.490 1.00 38.25 297 GLY A C 1
ATOM 2116 O O . GLY A 1 297 ? -21.188 24.547 29.875 1.00 38.25 297 GLY A O 1
ATOM 2117 N N . GLY A 1 298 ? -22.389 23.448 31.408 1.00 38.84 298 GLY A N 1
ATOM 2118 C CA . GLY A 1 298 ? -21.393 22.384 31.574 1.00 38.84 298 GLY A CA 1
ATOM 2119 C C . GLY A 1 298 ? -21.497 21.380 30.428 1.00 38.84 298 GLY A C 1
ATOM 2120 O O . GLY A 1 298 ? -22.519 20.708 30.322 1.00 38.84 298 GLY A O 1
ATOM 2121 N N . ALA A 1 299 ? -20.469 21.296 29.579 1.00 41.41 299 ALA A N 1
ATOM 2122 C CA . ALA A 1 299 ? -20.439 20.314 28.502 1.00 41.41 299 ALA A CA 1
ATOM 2123 C C . ALA A 1 299 ? -20.558 18.898 29.091 1.00 41.41 299 ALA A C 1
ATOM 2125 O O . ALA A 1 299 ? -19.834 18.548 30.028 1.00 41.41 299 ALA A O 1
ATOM 2126 N N . SER A 1 300 ? -21.483 18.095 28.573 1.00 52.06 300 SER A N 1
ATOM 2127 C CA . SER A 1 300 ? -21.598 16.686 28.959 1.00 52.06 300 SER A CA 1
ATOM 2128 C C . SER A 1 300 ? -20.309 15.928 28.607 1.00 52.06 300 SER A C 1
ATOM 2130 O O . SER A 1 300 ? -19.559 16.334 27.720 1.00 52.06 300 SER A O 1
ATOM 2132 N N . TYR A 1 301 ? -20.042 14.793 29.262 1.00 44.91 301 TYR A N 1
ATOM 2133 C CA . TYR A 1 301 ? -18.893 13.941 28.916 1.00 44.91 301 TYR A CA 1
ATOM 2134 C C . TYR A 1 301 ? -18.903 13.541 27.424 1.00 44.91 301 TYR A C 1
ATOM 2136 O O . TYR A 1 301 ? -17.848 13.425 26.808 1.00 44.91 301 TYR A O 1
ATOM 2144 N N . ALA A 1 302 ? -20.091 13.420 26.820 1.00 46.09 302 ALA A N 1
ATOM 2145 C CA . ALA A 1 302 ? -20.260 13.185 25.388 1.00 46.09 302 ALA A CA 1
ATOM 2146 C C . ALA A 1 302 ? -19.792 14.376 24.529 1.00 46.09 302 ALA A C 1
ATOM 2148 O O . ALA A 1 302 ? -19.053 14.181 23.568 1.00 46.09 302 ALA A O 1
ATOM 2149 N N . GLU A 1 303 ? -20.147 15.612 24.897 1.00 54.59 303 GLU A N 1
ATOM 2150 C CA . GLU A 1 303 ? -19.655 16.819 24.213 1.00 54.59 303 GLU A CA 1
ATOM 2151 C C . GLU A 1 303 ? -18.142 17.001 24.381 1.00 54.59 303 GLU A C 1
ATOM 2153 O O . GLU A 1 303 ? -17.468 17.455 23.457 1.00 54.59 303 GLU A O 1
ATOM 2158 N N . LEU A 1 304 ? -17.590 16.632 25.541 1.00 50.91 304 LEU A N 1
ATOM 2159 C CA . LEU A 1 304 ? -16.146 16.645 25.766 1.00 50.91 304 LEU A CA 1
ATOM 2160 C C . LEU A 1 304 ? -15.442 15.598 24.896 1.00 50.91 304 LEU A C 1
ATOM 2162 O O . LEU A 1 304 ? -14.461 15.934 24.245 1.00 50.91 304 LEU A O 1
ATOM 2166 N N . ALA A 1 305 ? -15.951 14.364 24.839 1.00 50.00 305 ALA A N 1
ATOM 2167 C CA . ALA A 1 305 ? -15.404 13.309 23.985 1.00 50.00 305 ALA A CA 1
ATOM 2168 C C . ALA A 1 305 ? -15.421 13.717 22.503 1.00 50.00 305 ALA A C 1
ATOM 2170 O O . ALA A 1 305 ? -14.427 13.532 21.801 1.00 50.00 305 ALA A O 1
ATOM 2171 N N . ASP A 1 306 ? -16.506 14.346 22.047 1.00 53.56 306 ASP A N 1
ATOM 2172 C CA . ASP A 1 306 ? -16.617 14.866 20.684 1.00 53.56 306 ASP A CA 1
ATOM 2173 C C . ASP A 1 306 ? -15.600 15.976 20.386 1.00 53.56 306 ASP A C 1
ATOM 2175 O O . ASP A 1 306 ? -14.988 15.956 19.318 1.00 53.56 306 ASP A O 1
ATOM 2179 N N . ARG A 1 307 ? -15.376 16.904 21.326 1.00 56.94 307 ARG A N 1
ATOM 2180 C CA . ARG A 1 307 ? -14.381 17.983 21.183 1.00 56.94 307 ARG A CA 1
ATOM 2181 C C . ARG A 1 307 ? -12.941 17.493 21.295 1.00 56.94 307 ARG A C 1
ATOM 2183 O O . ARG A 1 307 ? -12.070 18.020 20.621 1.00 56.94 307 ARG A O 1
ATOM 2190 N N . VAL A 1 308 ? -12.676 16.490 22.129 1.00 49.44 308 VAL A N 1
ATOM 2191 C CA . VAL A 1 308 ? -11.346 15.875 22.280 1.00 49.44 308 VAL A CA 1
ATOM 2192 C C . VAL A 1 308 ? -10.948 15.125 21.004 1.00 49.44 308 VAL A C 1
ATOM 2194 O O . VAL A 1 308 ? -9.786 15.151 20.614 1.00 49.44 308 VAL A O 1
ATOM 2197 N N . CYS A 1 309 ? -11.914 14.537 20.294 1.00 44.78 309 CYS A N 1
ATOM 2198 C CA . CYS A 1 309 ? -11.675 13.880 19.006 1.00 44.78 309 CYS A CA 1
ATOM 2199 C C . CYS A 1 309 ? -11.459 14.846 17.829 1.00 44.78 309 CYS A C 1
ATOM 2201 O O . CYS A 1 309 ? -11.095 14.393 16.739 1.00 44.78 309 CYS A O 1
ATOM 2203 N N . ASP A 1 310 ? -11.690 16.150 18.012 1.00 48.94 310 ASP A N 1
ATOM 2204 C CA . ASP A 1 310 ? -11.302 17.169 17.043 1.00 48.94 310 ASP A CA 1
ATOM 2205 C C . ASP A 1 310 ? -10.214 18.073 17.628 1.00 48.94 310 ASP A C 1
ATOM 2207 O O . ASP A 1 310 ? -10.474 19.006 18.380 1.00 48.94 310 ASP A O 1
ATOM 2211 N N . TRP A 1 311 ? -8.969 17.826 17.222 1.00 42.12 311 TRP A N 1
ATOM 2212 C CA . TRP A 1 311 ? -7.802 18.622 17.610 1.00 42.12 311 TRP A CA 1
ATOM 2213 C C . TRP A 1 311 ? -8.014 20.151 17.489 1.00 42.12 311 TRP A C 1
ATOM 2215 O O . TRP A 1 311 ? -7.501 20.912 18.314 1.00 42.12 311 TRP A O 1
ATOM 2225 N N . ARG A 1 312 ? -8.795 20.627 16.505 1.00 39.38 312 ARG A N 1
ATOM 2226 C CA . ARG A 1 312 ? -9.076 22.067 16.345 1.00 39.38 312 ARG A CA 1
ATOM 2227 C C . ARG A 1 312 ? -9.900 22.602 17.511 1.00 39.38 312 ARG A C 1
ATOM 2229 O O . ARG A 1 312 ? -9.566 23.655 18.055 1.00 39.38 312 ARG A O 1
ATOM 2236 N N . ASP A 1 313 ? -10.911 21.847 17.931 1.00 41.50 313 ASP A N 1
ATOM 2237 C CA . ASP A 1 313 ? -11.743 22.178 19.086 1.00 41.50 313 ASP A CA 1
ATOM 2238 C C . ASP A 1 313 ? -10.971 22.006 20.384 1.00 41.50 313 ASP A C 1
ATOM 2240 O O . ASP A 1 313 ? -11.114 22.842 21.272 1.00 41.50 313 ASP A O 1
ATOM 2244 N N . PHE A 1 314 ? -10.090 21.003 20.472 1.00 35.22 314 PHE A N 1
ATOM 2245 C CA . PHE A 1 314 ? -9.178 20.868 21.602 1.00 35.22 314 PHE A CA 1
ATOM 2246 C C . PHE A 1 314 ? -8.374 22.157 21.800 1.00 35.22 314 PHE A C 1
ATOM 2248 O O . PHE A 1 314 ? -8.401 22.716 22.887 1.00 35.22 314 PHE A O 1
ATOM 2255 N N . THR A 1 315 ? -7.751 22.715 20.756 1.00 34.75 315 THR A N 1
ATOM 2256 C CA . THR A 1 315 ? -7.020 23.997 20.873 1.00 34.75 315 THR A CA 1
ATOM 2257 C C . THR A 1 315 ? -7.906 25.229 21.090 1.00 34.75 315 THR A C 1
ATOM 2259 O O . THR A 1 315 ? -7.423 26.237 21.608 1.00 34.75 315 THR A O 1
ATOM 2262 N N . ALA A 1 316 ? -9.185 25.167 20.705 1.00 35.66 316 ALA A N 1
ATOM 2263 C CA . ALA A 1 316 ? -10.162 26.237 20.906 1.00 35.66 316 ALA A CA 1
ATOM 2264 C C . ALA A 1 316 ? -10.852 26.180 22.280 1.00 35.66 316 ALA A C 1
ATOM 2266 O O . ALA A 1 316 ? -11.488 27.159 22.684 1.00 35.66 316 ALA A O 1
ATOM 2267 N N . LEU A 1 317 ? -10.714 25.076 23.027 1.00 34.94 317 LEU A N 1
ATOM 2268 C CA . LEU A 1 317 ? -11.015 25.068 24.454 1.00 34.94 317 LEU A CA 1
ATOM 2269 C C . LEU A 1 317 ? -10.114 26.130 25.103 1.00 34.94 317 LEU A C 1
ATOM 2271 O O . LEU A 1 317 ? -8.894 26.070 24.946 1.00 34.94 317 LEU A O 1
ATOM 2275 N N . PRO A 1 318 ? -10.676 27.139 25.795 1.00 32.25 318 PRO A N 1
ATOM 2276 C CA . PRO A 1 318 ? -9.881 28.194 26.399 1.00 32.25 318 PRO A CA 1
ATOM 2277 C C . PRO A 1 318 ? -9.061 27.614 27.554 1.00 32.25 318 PRO A C 1
ATOM 2279 O O . PRO A 1 318 ? -9.469 27.638 28.713 1.00 32.25 318 PRO A O 1
ATOM 2282 N N . PHE A 1 319 ? -7.876 27.100 27.246 1.00 34.19 319 PHE A N 1
ATOM 2283 C CA . PHE A 1 319 ? -6.844 26.839 28.230 1.00 34.19 319 PHE A CA 1
ATOM 2284 C C . PHE A 1 319 ? -6.236 28.193 28.582 1.00 34.19 319 PHE A C 1
ATOM 2286 O O . PHE A 1 319 ? -5.504 28.795 27.794 1.00 34.19 319 PHE A O 1
ATOM 2293 N N . ALA A 1 320 ? -6.608 28.738 29.738 1.00 33.25 320 ALA A N 1
ATOM 2294 C CA . ALA A 1 320 ? -6.121 30.034 30.186 1.00 33.25 320 ALA A CA 1
ATOM 2295 C C . ALA A 1 320 ? -4.620 29.967 30.527 1.00 33.25 320 ALA A C 1
ATOM 2297 O O . ALA A 1 320 ? -4.237 29.865 31.686 1.00 33.25 320 ALA A O 1
ATOM 2298 N N . ASN A 1 321 ? -3.765 30.093 29.511 1.00 31.09 321 ASN A N 1
ATOM 2299 C CA . ASN A 1 321 ? -2.326 30.337 29.658 1.00 31.09 321 ASN A CA 1
ATOM 2300 C C . ASN A 1 321 ? -1.980 31.833 29.786 1.00 31.09 321 ASN A C 1
ATOM 2302 O O . ASN A 1 321 ? -0.816 32.219 29.707 1.00 31.09 321 ASN A O 1
ATOM 2306 N N . ALA A 1 322 ? -2.967 32.703 30.017 1.00 28.78 322 ALA A N 1
ATOM 2307 C CA . ALA A 1 322 ? -2.743 34.129 30.209 1.00 28.78 322 ALA A CA 1
ATOM 2308 C C . ALA A 1 322 ? -3.136 34.555 31.628 1.00 28.78 322 ALA A C 1
ATOM 2310 O O . ALA A 1 322 ? -4.300 34.577 32.013 1.00 28.78 322 ALA A O 1
ATOM 2311 N N . THR A 1 323 ? -2.111 34.900 32.399 1.00 33.75 323 THR A N 1
ATOM 2312 C CA . THR A 1 323 ? -2.111 35.665 33.649 1.00 33.75 323 THR A CA 1
ATOM 2313 C C . THR A 1 323 ? -3.399 36.464 33.944 1.00 33.75 323 THR A C 1
ATOM 2315 O O . THR A 1 323 ? -3.717 37.417 33.240 1.00 33.75 323 THR A O 1
ATOM 2318 N N . ARG A 1 324 ? -4.035 36.141 35.084 1.00 33.22 324 ARG A N 1
ATOM 2319 C CA . ARG A 1 324 ? -5.017 36.932 35.865 1.00 33.22 324 ARG A CA 1
ATOM 2320 C C . ARG A 1 324 ? -6.317 37.373 35.164 1.00 33.22 324 ARG A C 1
ATOM 2322 O O . ARG A 1 324 ? -6.443 38.539 34.814 1.00 33.22 324 ARG A O 1
ATOM 2329 N N . VAL A 1 325 ? -7.353 36.529 35.216 1.00 25.11 325 VAL A N 1
ATOM 2330 C CA . VAL A 1 325 ? -8.744 36.959 35.492 1.00 25.11 325 VAL A CA 1
ATOM 2331 C C . VAL A 1 325 ? -9.435 35.868 36.319 1.00 25.11 325 VAL A C 1
ATOM 2333 O O . VAL A 1 325 ? -9.397 34.696 35.963 1.00 25.11 325 VAL A O 1
ATOM 2336 N N . ALA A 1 326 ? -10.033 36.253 37.447 1.00 33.28 326 ALA A N 1
ATOM 2337 C CA . ALA A 1 326 ? -10.807 35.373 38.311 1.00 33.28 326 ALA A CA 1
ATOM 2338 C C . ALA A 1 326 ? -12.202 35.123 37.713 1.00 33.28 326 ALA A C 1
ATOM 2340 O O . ALA A 1 326 ? -12.975 36.066 37.550 1.00 33.28 326 ALA A O 1
ATOM 2341 N N . ALA A 1 327 ? -12.537 33.862 37.441 1.00 25.19 327 ALA A N 1
ATOM 2342 C CA . ALA A 1 327 ? -13.907 33.406 37.234 1.00 25.19 327 ALA A CA 1
ATOM 2343 C C . ALA A 1 327 ? -14.127 32.151 38.091 1.00 25.19 327 ALA A C 1
ATOM 2345 O O . ALA A 1 327 ? -13.433 31.149 37.938 1.00 25.19 327 ALA A O 1
ATOM 2346 N N . GLN A 1 328 ? -15.045 32.256 39.053 1.00 30.52 328 GLN A N 1
ATOM 2347 C CA . GLN A 1 328 ? -15.441 31.185 39.963 1.00 30.52 328 GLN A CA 1
ATOM 2348 C C . GLN A 1 328 ? -16.396 30.233 39.234 1.00 30.52 328 GLN A C 1
ATOM 2350 O O . GLN A 1 328 ? -17.490 30.630 38.842 1.00 30.52 328 GLN A O 1
ATOM 2355 N N . GLY A 1 329 ? -15.964 28.988 39.048 1.00 26.30 329 GLY A N 1
ATOM 2356 C CA . GLY A 1 329 ? -16.721 27.922 38.392 1.00 26.30 329 GLY A CA 1
ATOM 2357 C C . GLY A 1 329 ? -15.858 26.667 38.301 1.00 26.30 329 GLY A C 1
ATOM 2358 O O . GLY A 1 329 ? -15.379 26.313 37.229 1.00 26.30 329 GLY A O 1
ATOM 2359 N N . THR A 1 330 ? -15.563 26.067 39.452 1.00 32.16 330 THR A N 1
ATOM 2360 C CA . THR A 1 330 ? -14.575 24.996 39.620 1.00 32.16 330 THR A CA 1
ATOM 2361 C C . THR A 1 330 ? -15.244 23.626 39.713 1.00 32.16 330 THR A C 1
ATOM 2363 O O . THR A 1 330 ? -16.166 23.415 40.496 1.00 32.16 330 THR A O 1
ATOM 2366 N N . GLY A 1 331 ? -14.756 22.684 38.904 1.00 29.00 331 GLY A N 1
ATOM 2367 C CA . GLY A 1 331 ? -15.136 21.272 38.987 1.00 29.00 331 GLY A CA 1
ATOM 2368 C C . GLY A 1 331 ? -14.287 20.349 38.111 1.00 29.00 331 GLY A C 1
ATOM 2369 O O . GLY A 1 331 ? -13.978 19.245 38.535 1.00 29.00 331 GLY A O 1
ATOM 2370 N N . LEU A 1 332 ? -13.839 20.808 36.934 1.00 29.78 332 LEU A N 1
ATOM 2371 C CA . LEU A 1 332 ? -13.060 19.961 36.011 1.00 29.78 332 LEU A CA 1
ATOM 2372 C C . LEU A 1 332 ? -11.727 20.573 35.529 1.00 29.78 332 LEU A C 1
ATOM 2374 O O . LEU A 1 332 ? -10.885 19.859 35.001 1.00 29.78 332 LEU A O 1
ATOM 2378 N N . LEU A 1 333 ? -11.510 21.881 35.723 1.00 31.12 333 LEU A N 1
ATOM 2379 C CA . LEU A 1 333 ? -10.380 22.623 35.133 1.00 31.12 333 LEU A CA 1
ATOM 2380 C C . LEU A 1 333 ? -9.156 22.810 36.051 1.00 31.12 333 LEU A C 1
ATOM 2382 O O . LEU A 1 333 ? -8.089 23.167 35.559 1.00 31.12 333 LEU A O 1
ATOM 2386 N N . GLU A 1 334 ? -9.249 22.527 37.356 1.00 31.75 334 GLU A N 1
ATOM 2387 C CA . GLU A 1 334 ? -8.085 22.619 38.266 1.00 31.75 334 GLU A CA 1
ATOM 2388 C C . GLU A 1 334 ? -7.090 21.450 38.118 1.00 31.75 334 GLU A C 1
ATOM 2390 O O . GLU A 1 334 ? -5.958 21.549 38.582 1.00 31.75 334 GLU A O 1
ATOM 2395 N N . LEU A 1 335 ? -7.452 20.385 37.394 1.00 33.91 335 LEU A N 1
ATOM 2396 C CA . LEU A 1 335 ? -6.563 19.257 37.079 1.00 33.91 335 LEU A CA 1
ATOM 2397 C C . LEU A 1 335 ? -5.592 19.528 35.914 1.00 33.91 335 LEU A C 1
ATOM 2399 O O . LEU A 1 335 ? -4.684 18.734 35.686 1.00 33.91 335 LEU A O 1
ATOM 2403 N N . LEU A 1 336 ? -5.750 20.642 35.187 1.00 30.81 336 LEU A N 1
ATOM 2404 C CA . LEU A 1 336 ? -4.986 20.940 33.964 1.00 30.81 336 LEU A CA 1
ATOM 2405 C C . LEU A 1 336 ? -3.929 22.041 34.132 1.00 30.81 336 LEU A C 1
ATOM 2407 O O . LEU A 1 336 ? -3.361 22.501 33.145 1.00 30.81 336 LEU A O 1
ATOM 2411 N N . ASN A 1 337 ? -3.646 22.468 35.366 1.00 31.28 337 ASN A N 1
ATOM 2412 C CA . ASN A 1 337 ? -2.743 23.587 35.630 1.00 31.28 337 ASN A CA 1
ATOM 2413 C C . ASN A 1 337 ? -1.637 23.194 36.631 1.00 31.28 337 ASN A C 1
ATOM 2415 O O . ASN A 1 337 ? -1.760 23.488 37.822 1.00 31.28 337 ASN A O 1
ATOM 2419 N N . PRO A 1 338 ? -0.549 22.513 36.214 1.00 34.62 338 PRO A N 1
ATOM 2420 C CA . PRO A 1 338 ? 0.604 22.378 37.091 1.00 34.62 338 PRO A CA 1
ATOM 2421 C C . PRO A 1 338 ? 1.290 23.752 37.230 1.00 34.62 338 PRO A C 1
ATOM 2423 O O . PRO A 1 338 ? 1.605 24.387 36.220 1.00 34.62 338 PRO A O 1
ATOM 2426 N N . PRO A 1 339 ? 1.545 24.249 38.456 1.00 31.05 339 PRO A N 1
ATOM 2427 C CA . PRO A 1 339 ? 2.391 25.420 38.646 1.00 31.05 339 PRO A CA 1
ATOM 2428 C C . PRO A 1 339 ? 3.819 25.134 38.150 1.00 31.05 339 PRO A C 1
ATOM 2430 O O . PRO A 1 339 ? 4.229 23.981 38.025 1.00 31.05 339 PRO A O 1
ATOM 2433 N N . GLN A 1 340 ? 4.559 26.212 37.866 1.00 38.03 340 GLN A N 1
ATOM 2434 C CA . GLN A 1 340 ? 5.962 26.224 37.437 1.00 38.03 340 GLN A CA 1
ATOM 2435 C C . GLN A 1 340 ? 6.795 25.075 38.026 1.00 38.03 340 GLN A C 1
ATOM 2437 O O . GLN A 1 340 ? 6.796 24.882 39.238 1.00 38.03 340 GLN A O 1
ATOM 2442 N N . THR A 1 341 ? 7.503 24.372 37.133 1.00 37.81 341 THR A N 1
ATOM 2443 C CA . THR A 1 341 ? 8.539 23.350 37.364 1.00 37.81 341 THR A CA 1
ATOM 2444 C C . THR A 1 341 ? 8.417 22.634 38.717 1.00 37.81 341 THR A C 1
ATOM 2446 O O . THR A 1 341 ? 9.001 23.097 39.703 1.00 37.81 341 THR A O 1
ATOM 2449 N N . PRO A 1 342 ? 7.679 21.510 38.801 1.00 37.81 342 PRO A N 1
ATOM 2450 C CA . PRO A 1 342 ? 7.578 20.783 40.054 1.00 37.81 342 PRO A CA 1
ATOM 2451 C C . PRO A 1 342 ? 8.979 20.328 40.505 1.00 37.81 342 PRO A C 1
ATOM 2453 O O . PRO A 1 342 ? 9.826 20.012 39.660 1.00 37.81 342 PRO A O 1
ATOM 2456 N N . PRO A 1 343 ? 9.255 20.284 41.823 1.00 39.59 343 PRO A N 1
ATOM 2457 C CA . PRO A 1 343 ? 10.417 19.559 42.330 1.00 39.59 343 PRO A CA 1
ATOM 2458 C C . PRO A 1 343 ? 10.381 18.121 41.793 1.00 39.59 343 PRO A C 1
ATOM 2460 O O . PRO A 1 343 ? 9.293 17.600 41.542 1.00 39.59 343 PRO A O 1
ATOM 2463 N N . ALA A 1 344 ? 11.561 17.519 41.582 1.00 46.03 344 ALA A N 1
ATOM 2464 C CA . ALA A 1 344 ? 11.727 16.199 40.966 1.00 46.03 344 ALA A CA 1
ATOM 2465 C C . ALA A 1 344 ? 10.602 15.239 41.399 1.00 46.03 344 ALA A C 1
ATOM 2467 O O . ALA A 1 344 ? 10.388 15.103 42.608 1.00 46.03 344 ALA A O 1
ATOM 2468 N N . PRO A 1 345 ? 9.855 14.638 40.453 1.00 48.75 345 PRO A N 1
ATOM 2469 C CA . PRO A 1 345 ? 8.676 13.859 40.784 1.00 48.75 345 PRO A CA 1
ATOM 2470 C C . PRO A 1 345 ? 9.082 12.748 41.746 1.00 48.75 345 PRO A C 1
ATOM 2472 O O . PRO A 1 345 ? 9.856 11.857 41.396 1.00 48.75 345 PRO A O 1
ATOM 2475 N N . GLY A 1 346 ? 8.595 12.825 42.983 1.00 50.88 346 GLY A N 1
ATOM 2476 C CA . GLY A 1 346 ? 8.646 11.683 43.877 1.00 50.88 346 GLY A CA 1
ATOM 2477 C C . GLY A 1 346 ? 7.821 10.590 43.218 1.00 50.88 346 GLY A C 1
ATOM 2478 O O . GLY A 1 346 ? 6.610 10.751 43.079 1.00 50.88 346 GLY A O 1
ATOM 2479 N N . VAL A 1 347 ? 8.476 9.524 42.758 1.00 56.72 347 VAL A N 1
ATOM 2480 C CA . VAL A 1 347 ? 7.786 8.331 42.269 1.00 56.72 347 VAL A CA 1
ATOM 2481 C C . VAL A 1 347 ? 6.976 7.798 43.443 1.00 56.72 347 VAL A C 1
ATOM 2483 O O . VAL A 1 347 ? 7.536 7.290 44.415 1.00 56.72 347 VAL A O 1
ATOM 2486 N N . VAL A 1 348 ? 5.658 7.969 43.388 1.00 58.78 348 VAL A N 1
ATOM 2487 C CA . VAL A 1 348 ? 4.761 7.326 44.345 1.00 58.78 348 VAL A CA 1
ATOM 2488 C C . VAL A 1 348 ? 4.607 5.896 43.854 1.00 58.78 348 VAL A C 1
ATOM 2490 O O . VAL A 1 348 ? 3.938 5.655 42.849 1.00 58.78 348 VAL A O 1
ATOM 2493 N N . ALA A 1 349 ? 5.307 4.979 44.519 1.00 67.62 349 ALA A N 1
ATOM 2494 C CA . ALA A 1 349 ? 5.157 3.548 44.322 1.00 67.62 349 ALA A CA 1
ATOM 2495 C C . ALA A 1 349 ? 4.150 3.025 45.350 1.00 67.62 349 ALA A C 1
ATOM 2497 O O . ALA A 1 349 ? 4.400 3.108 46.553 1.00 67.62 349 ALA A O 1
ATOM 2498 N N . VAL A 1 350 ? 3.013 2.508 44.891 1.00 72.00 350 VAL A N 1
ATOM 2499 C CA . VAL A 1 350 ? 2.079 1.788 45.760 1.00 72.00 350 VAL A CA 1
ATOM 2500 C C . VAL A 1 350 ? 2.338 0.300 45.590 1.00 72.00 350 VAL A C 1
ATOM 2502 O O . VAL A 1 350 ? 2.225 -0.226 44.484 1.00 72.00 350 VAL A O 1
ATOM 2505 N N . GLU A 1 351 ? 2.717 -0.364 46.680 1.00 80.62 351 GLU A N 1
ATOM 2506 C CA . GLU A 1 351 ? 2.994 -1.798 46.709 1.00 80.62 351 GLU A CA 1
ATOM 2507 C C . GLU A 1 351 ? 1.870 -2.541 47.431 1.00 80.62 351 GLU A C 1
ATOM 2509 O O . GLU A 1 351 ? 1.448 -2.147 48.519 1.00 80.62 351 GLU A O 1
ATOM 2514 N N . ARG A 1 352 ? 1.413 -3.654 46.852 1.00 83.31 352 ARG A N 1
ATOM 2515 C CA . ARG A 1 352 ? 0.497 -4.579 47.521 1.00 83.31 352 ARG A CA 1
ATOM 2516 C C . ARG A 1 352 ? 0.956 -6.017 47.355 1.00 83.31 352 ARG A C 1
ATOM 2518 O O . ARG A 1 352 ? 1.188 -6.470 46.235 1.00 83.31 352 ARG A O 1
ATOM 2525 N N . ARG A 1 353 ? 1.031 -6.742 48.475 1.00 83.56 353 ARG A N 1
ATOM 2526 C CA . ARG A 1 353 ? 1.219 -8.195 48.489 1.00 83.56 353 ARG A CA 1
ATOM 2527 C C . ARG A 1 353 ? -0.141 -8.886 48.418 1.00 83.56 353 ARG A C 1
ATOM 2529 O O . ARG A 1 353 ? -1.048 -8.549 49.172 1.00 83.56 353 ARG A O 1
ATOM 2536 N N . ILE A 1 354 ? -0.263 -9.839 47.509 1.00 85.69 354 ILE A N 1
ATOM 2537 C CA . ILE A 1 354 ? -1.492 -10.537 47.142 1.00 85.69 354 ILE A CA 1
ATOM 2538 C C . ILE A 1 354 ? -1.251 -12.025 47.384 1.00 85.69 354 ILE A C 1
ATOM 2540 O O . ILE A 1 354 ? -0.242 -12.555 46.923 1.00 85.69 354 ILE A O 1
ATOM 2544 N N . SER A 1 355 ? -2.123 -12.689 48.135 1.00 84.88 355 SER A N 1
ATOM 2545 C CA . SER A 1 355 ? -2.099 -14.142 48.348 1.00 84.88 355 SER A CA 1
ATOM 2546 C C . SER A 1 355 ? -3.059 -14.851 47.383 1.00 84.88 355 SER A C 1
ATOM 2548 O O . SER A 1 355 ? -3.849 -14.206 46.699 1.00 84.88 355 SER A O 1
ATOM 2550 N N . GLY A 1 356 ? -2.994 -16.185 47.317 1.00 83.25 356 GLY A N 1
ATOM 2551 C CA . GLY A 1 356 ? -3.928 -16.983 46.506 1.00 83.25 356 GLY A CA 1
ATOM 2552 C C . GLY A 1 356 ? -3.533 -17.134 45.034 1.00 83.25 356 GLY A C 1
ATOM 2553 O O . GLY A 1 356 ? -4.345 -17.578 44.231 1.00 83.25 356 GLY A O 1
ATOM 2554 N N . ILE A 1 357 ? -2.291 -16.793 44.680 1.00 87.69 357 ILE A N 1
ATOM 2555 C CA . ILE A 1 357 ? -1.735 -17.098 43.359 1.00 87.69 357 ILE A CA 1
ATOM 2556 C C . ILE A 1 357 ? -1.425 -18.594 43.312 1.00 87.69 357 ILE A C 1
ATOM 2558 O O . ILE A 1 357 ? -0.643 -19.091 44.122 1.00 87.69 357 ILE A O 1
ATOM 2562 N N . GLU A 1 358 ? -2.008 -19.300 42.349 1.00 87.25 358 GLU A N 1
ATOM 2563 C CA . GLU A 1 358 ? -1.730 -20.718 42.132 1.00 87.25 358 GLU A CA 1
ATOM 2564 C C . GLU A 1 358 ? -0.574 -20.893 41.137 1.00 87.25 358 GLU A C 1
ATOM 2566 O O . GLU A 1 358 ? -0.644 -20.471 39.978 1.00 87.25 358 GLU A O 1
ATOM 2571 N N . GLY A 1 359 ? 0.508 -21.533 41.585 1.00 86.94 359 GLY A N 1
ATOM 2572 C CA . GLY A 1 359 ? 1.621 -21.897 40.712 1.00 86.94 359 GLY A CA 1
ATOM 2573 C C . GLY A 1 359 ? 1.188 -22.841 39.583 1.00 86.94 359 GLY A C 1
ATOM 2574 O O . GLY A 1 359 ? 0.372 -23.739 39.776 1.00 86.94 359 GLY A O 1
ATOM 2575 N N . GLY A 1 360 ? 1.752 -22.644 38.393 1.00 84.88 360 GLY A N 1
ATOM 2576 C CA . GLY A 1 360 ? 1.385 -23.356 37.167 1.00 84.88 360 GLY A CA 1
ATOM 2577 C C . GLY A 1 360 ? 0.212 -22.737 36.400 1.00 84.88 360 GLY A C 1
ATOM 2578 O O . GLY A 1 360 ? -0.157 -23.262 35.351 1.00 84.88 360 GLY A O 1
ATOM 2579 N N . GLN A 1 361 ? -0.370 -21.632 36.881 1.00 87.75 361 GLN A N 1
ATOM 2580 C CA . GLN A 1 361 ? -1.439 -20.912 36.187 1.00 87.75 361 GLN A CA 1
ATOM 2581 C C . GLN A 1 361 ? -0.965 -19.580 35.605 1.00 87.75 361 GLN A C 1
ATOM 2583 O O . GLN A 1 361 ? -0.157 -18.850 36.184 1.00 87.75 361 GLN A O 1
ATOM 2588 N N . ARG A 1 362 ? -1.532 -19.218 34.457 1.00 87.62 362 ARG A N 1
ATOM 2589 C CA . ARG A 1 362 ? -1.378 -17.885 33.877 1.00 87.62 362 ARG A CA 1
ATOM 2590 C C . ARG A 1 362 ? -2.380 -16.933 34.519 1.00 87.62 362 ARG A C 1
ATOM 2592 O O . ARG A 1 362 ? -3.548 -17.277 34.690 1.00 87.62 362 ARG A O 1
ATOM 2599 N N . HIS A 1 363 ? -1.924 -15.742 34.873 1.00 89.88 363 HIS A N 1
ATOM 2600 C CA . HIS A 1 363 ? -2.731 -14.679 35.463 1.00 89.88 363 HIS A CA 1
ATOM 2601 C C . HIS A 1 363 ? -2.714 -13.459 34.549 1.00 89.88 363 HIS A C 1
ATOM 2603 O O . HIS A 1 363 ? -1.749 -13.239 33.825 1.00 89.88 363 HIS A O 1
ATOM 2609 N N . TRP A 1 364 ? -3.767 -12.654 34.588 1.00 88.44 364 TRP A N 1
ATOM 2610 C CA . TRP A 1 364 ? -3.846 -11.375 33.895 1.00 88.44 364 TRP A CA 1
ATOM 2611 C C . TRP A 1 364 ? -3.875 -10.250 34.913 1.00 88.44 364 TRP A C 1
ATOM 2613 O O . TRP A 1 364 ? -4.725 -10.231 35.802 1.00 88.44 364 TRP A O 1
ATOM 2623 N N . ALA A 1 365 ? -2.948 -9.314 34.756 1.00 87.12 365 ALA A N 1
ATOM 2624 C CA . ALA A 1 365 ? -2.915 -8.074 35.504 1.00 87.12 365 ALA A CA 1
ATOM 2625 C C . ALA A 1 365 ? -3.268 -6.921 34.575 1.00 87.12 365 ALA A C 1
ATOM 2627 O O . ALA A 1 365 ? -2.831 -6.903 33.424 1.00 87.12 365 ALA A O 1
ATOM 2628 N N . GLY A 1 366 ? -4.025 -5.948 35.056 1.00 82.31 366 GLY A N 1
ATOM 2629 C CA . GLY A 1 366 ? -4.359 -4.783 34.251 1.00 82.31 366 GLY A CA 1
ATOM 2630 C C . GLY A 1 366 ? -4.954 -3.651 35.060 1.00 82.31 366 GLY A C 1
ATOM 2631 O O . GLY A 1 366 ? -5.168 -3.766 36.267 1.00 82.31 366 GLY A O 1
ATOM 2632 N N . VAL A 1 367 ? -5.197 -2.544 34.370 1.00 74.12 367 VAL A N 1
ATOM 2633 C CA . VAL A 1 367 ? -5.809 -1.328 34.914 1.00 74.12 367 VAL A CA 1
ATOM 2634 C C . VAL A 1 367 ? -6.876 -0.835 33.942 1.00 74.12 367 VAL A C 1
ATOM 2636 O O . VAL A 1 367 ? -6.664 -0.867 32.729 1.00 74.12 367 VAL A O 1
ATOM 2639 N N . SER A 1 368 ? -8.033 -0.390 34.441 1.00 62.53 368 SER A N 1
ATOM 2640 C CA . SER A 1 368 ? -9.076 0.148 33.553 1.00 62.53 368 SER A CA 1
ATOM 2641 C C . SER A 1 368 ? -8.784 1.576 33.116 1.00 62.53 368 SER A C 1
ATOM 2643 O O . SER A 1 368 ? -9.137 1.952 32.008 1.00 62.53 368 SER A O 1
ATOM 2645 N N . SER A 1 369 ? -8.164 2.378 33.979 1.00 58.56 369 SER A N 1
ATOM 2646 C CA . SER A 1 369 ? -7.874 3.787 33.720 1.00 58.56 369 SER A CA 1
ATOM 2647 C C . SER A 1 369 ? -6.644 4.216 34.503 1.00 58.56 369 SER A C 1
ATOM 2649 O O . SER A 1 369 ? -6.413 3.770 35.632 1.00 58.56 369 SER A O 1
ATOM 2651 N N . TRP A 1 370 ? -5.810 5.035 33.867 1.00 59.56 370 TRP A N 1
ATOM 2652 C CA . TRP A 1 370 ? -4.444 5.211 34.318 1.00 59.56 370 TRP A CA 1
ATOM 2653 C C . TRP A 1 370 ? -3.853 6.565 33.944 1.00 59.56 370 TRP A C 1
ATOM 2655 O O . TRP A 1 370 ? -3.968 7.026 32.812 1.00 59.56 370 TRP A O 1
ATOM 2665 N N . SER A 1 371 ? -3.150 7.160 34.904 1.00 55.25 371 SER A N 1
ATOM 2666 C CA . SER A 1 371 ? -2.310 8.352 34.713 1.00 55.25 371 SER A CA 1
ATOM 2667 C C . SER A 1 371 ? -0.900 8.189 35.301 1.00 55.25 371 SER A C 1
ATOM 2669 O O . SER A 1 371 ? -0.165 9.167 35.418 1.00 55.25 371 SER A O 1
ATOM 2671 N N . GLY A 1 372 ? -0.516 6.965 35.691 1.00 57.81 372 GLY A N 1
ATOM 2672 C CA . GLY A 1 372 ? 0.819 6.667 36.219 1.00 57.81 372 GLY A CA 1
ATOM 2673 C C . GLY A 1 372 ? 1.914 6.669 35.142 1.00 57.81 372 GLY A C 1
ATOM 2674 O O . GLY A 1 372 ? 1.728 7.196 34.054 1.00 57.81 372 GLY A O 1
ATOM 2675 N N . SER A 1 373 ? 3.082 6.089 35.433 1.00 65.44 373 SER A N 1
ATOM 2676 C CA . SER A 1 373 ? 4.152 5.833 34.443 1.00 65.44 373 SER A CA 1
ATOM 2677 C C . SER A 1 373 ? 4.417 4.345 34.217 1.00 65.44 373 SER A C 1
ATOM 2679 O O . SER A 1 373 ? 4.772 3.954 33.100 1.00 65.44 373 SER A O 1
ATOM 2681 N N . LYS A 1 374 ? 4.173 3.494 35.228 1.00 77.06 374 LYS A N 1
ATOM 2682 C CA . LYS A 1 374 ? 4.484 2.063 35.155 1.00 77.06 374 LYS A CA 1
ATOM 2683 C C . LYS A 1 374 ? 3.640 1.169 36.086 1.00 77.06 374 LYS A C 1
ATOM 2685 O O . LYS A 1 374 ? 3.343 1.552 37.212 1.00 77.06 374 LYS A O 1
ATOM 2690 N N . VAL A 1 375 ? 3.291 -0.042 35.640 1.00 79.44 375 VAL A N 1
ATOM 2691 C CA . VAL A 1 375 ? 2.764 -1.145 36.477 1.00 79.44 375 VAL A CA 1
ATOM 2692 C C . VAL A 1 375 ? 3.754 -2.295 36.432 1.00 79.44 375 VAL A C 1
ATOM 2694 O O . VAL A 1 375 ? 4.230 -2.670 35.362 1.00 79.44 375 VAL A O 1
ATOM 2697 N N . ARG A 1 376 ? 4.031 -2.897 37.580 1.00 86.88 376 ARG A N 1
ATOM 2698 C CA . ARG A 1 376 ? 4.886 -4.073 37.697 1.00 86.88 376 ARG A CA 1
ATOM 2699 C C . ARG A 1 376 ? 4.223 -5.105 38.593 1.00 86.88 376 ARG A C 1
ATOM 2701 O O . ARG A 1 376 ? 3.765 -4.776 39.678 1.00 86.88 376 ARG A O 1
ATOM 2708 N N . VAL A 1 377 ? 4.189 -6.350 38.145 1.00 86.00 377 VAL A N 1
ATOM 2709 C CA . VAL A 1 377 ? 3.762 -7.510 38.928 1.00 86.00 377 VAL A CA 1
ATOM 2710 C C . VAL A 1 377 ? 4.969 -8.408 39.108 1.00 86.00 377 VAL A C 1
ATOM 2712 O O . VAL A 1 377 ? 5.531 -8.884 38.128 1.00 86.00 377 VAL A O 1
ATOM 2715 N N . GLU A 1 378 ? 5.352 -8.658 40.350 1.00 88.44 378 GLU A N 1
ATOM 2716 C CA . GLU A 1 378 ? 6.362 -9.644 40.718 1.00 88.44 378 GLU A CA 1
ATOM 2717 C C . GLU A 1 378 ? 5.652 -10.824 41.381 1.00 88.44 378 GLU A C 1
ATOM 2719 O O . GLU A 1 378 ? 4.807 -10.645 42.249 1.00 88.44 378 GLU A O 1
ATOM 2724 N N . LEU A 1 379 ? 5.965 -12.044 40.984 1.00 85.94 379 LEU A N 1
ATOM 2725 C CA . LEU A 1 379 ? 5.433 -13.258 41.587 1.00 85.94 379 LEU A CA 1
ATOM 2726 C C . LEU A 1 379 ? 6.427 -13.765 42.614 1.00 85.94 379 LEU A C 1
ATOM 2728 O O . LEU A 1 379 ? 7.600 -13.908 42.285 1.00 85.94 379 LEU A O 1
ATOM 2732 N N . LEU A 1 380 ? 5.979 -14.019 43.839 1.00 88.00 380 LEU A N 1
ATOM 2733 C CA . LEU A 1 380 ? 6.846 -14.342 44.963 1.00 88.00 380 LEU A CA 1
ATOM 2734 C C . LEU A 1 380 ? 6.697 -15.799 45.419 1.00 88.00 380 LEU A C 1
ATOM 2736 O O . LEU A 1 380 ? 5.584 -16.332 45.474 1.00 88.00 380 LEU A O 1
ATOM 2740 N N . ASP A 1 381 ? 7.812 -16.404 45.817 1.00 86.00 381 ASP A N 1
ATOM 2741 C CA . ASP A 1 381 ? 7.834 -17.663 46.569 1.00 86.00 381 ASP A CA 1
ATOM 2742 C C . ASP A 1 381 ? 7.414 -17.470 48.048 1.00 86.00 381 ASP A C 1
ATOM 2744 O O . ASP A 1 381 ? 7.114 -16.359 48.508 1.00 86.00 381 ASP A O 1
ATOM 2748 N N . ASP A 1 382 ? 7.417 -18.559 48.823 1.00 85.88 382 ASP A N 1
ATOM 2749 C CA . ASP A 1 382 ? 7.117 -18.539 50.264 1.00 85.88 382 ASP A CA 1
ATOM 2750 C C . ASP A 1 382 ? 8.098 -17.697 51.089 1.00 85.88 382 ASP A C 1
ATOM 2752 O O . ASP A 1 382 ? 7.734 -17.154 52.137 1.00 85.88 382 ASP A O 1
ATOM 2756 N N . ALA A 1 383 ? 9.333 -17.550 50.612 1.00 84.88 383 ALA A N 1
ATOM 2757 C CA . ALA A 1 383 ? 10.350 -16.719 51.240 1.00 84.88 383 ALA A CA 1
ATOM 2758 C C . ALA A 1 383 ? 10.199 -15.226 50.880 1.00 84.88 383 ALA A C 1
ATOM 2760 O O . ALA A 1 383 ? 10.858 -14.381 51.487 1.00 84.88 383 ALA A O 1
ATOM 2761 N N . GLY A 1 384 ? 9.291 -14.876 49.962 1.00 82.88 384 GLY A N 1
ATOM 2762 C CA . GLY A 1 384 ? 9.047 -13.508 49.507 1.00 82.88 384 GLY A CA 1
ATOM 2763 C C . GLY A 1 384 ? 9.992 -13.034 48.397 1.00 82.88 384 GLY A C 1
ATOM 2764 O O . GLY A 1 384 ? 10.027 -11.830 48.119 1.00 82.88 384 GLY A O 1
ATOM 2765 N N . ASN A 1 385 ? 10.739 -13.944 47.767 1.00 83.00 385 ASN A N 1
ATOM 2766 C CA . ASN A 1 385 ? 11.626 -13.648 46.641 1.00 83.00 385 ASN A CA 1
ATOM 2767 C C . ASN A 1 385 ? 10.839 -13.646 45.332 1.00 83.00 385 ASN A C 1
ATOM 2769 O O . ASN A 1 385 ? 10.014 -14.528 45.112 1.00 83.00 385 ASN A O 1
ATOM 2773 N N . ALA A 1 386 ? 11.116 -12.687 44.447 1.00 82.50 386 ALA A N 1
ATOM 2774 C CA . ALA A 1 386 ? 10.467 -12.614 43.143 1.00 82.50 386 ALA A CA 1
ATOM 2775 C C . ALA A 1 386 ? 10.992 -13.713 42.203 1.00 82.50 386 ALA A C 1
ATOM 2777 O O . ALA A 1 386 ? 12.126 -13.649 41.765 1.00 82.50 386 ALA A O 1
ATOM 2778 N N . VAL A 1 387 ? 10.183 -14.703 41.847 1.00 81.88 387 VAL A N 1
ATOM 2779 C CA . VAL A 1 387 ? 10.590 -15.814 40.963 1.00 81.88 387 VAL A CA 1
ATOM 2780 C C . VAL A 1 387 ? 10.211 -15.598 39.495 1.00 81.88 387 VAL A C 1
ATOM 2782 O O . VAL A 1 387 ? 10.733 -16.271 38.610 1.00 81.88 387 VAL A O 1
ATOM 2785 N N . ALA A 1 388 ? 9.301 -14.664 39.224 1.00 82.44 388 ALA A N 1
ATOM 2786 C CA . ALA A 1 388 ? 8.898 -14.235 37.887 1.00 82.44 388 ALA A CA 1
ATOM 2787 C C . ALA A 1 388 ? 8.246 -12.852 37.969 1.00 82.44 388 ALA A C 1
ATOM 2789 O O . ALA A 1 388 ? 7.917 -12.380 39.059 1.00 82.44 388 ALA A O 1
ATOM 2790 N N . GLY A 1 389 ? 8.023 -12.199 36.836 1.00 83.06 389 GLY A N 1
ATOM 2791 C CA . GLY A 1 389 ? 7.243 -10.975 36.825 1.00 83.06 389 GLY A CA 1
ATOM 2792 C C . GLY A 1 389 ? 7.119 -10.331 35.460 1.00 83.06 389 GLY A C 1
ATOM 2793 O O . GLY A 1 389 ? 7.702 -10.758 34.463 1.00 83.06 389 GLY A O 1
ATOM 2794 N N . GLN A 1 390 ? 6.300 -9.294 35.418 1.00 82.69 390 GLN A N 1
ATOM 2795 C CA . GLN A 1 390 ? 6.108 -8.490 34.231 1.00 82.69 390 GLN A CA 1
ATOM 2796 C C . GLN A 1 390 ? 5.933 -7.035 34.617 1.00 82.69 390 GLN A C 1
ATOM 2798 O O . GLN A 1 390 ? 5.259 -6.682 35.581 1.00 82.69 390 GLN A O 1
ATOM 2803 N N . GLU A 1 391 ? 6.560 -6.185 33.832 1.00 83.62 391 GLU A N 1
ATOM 2804 C CA . GLU A 1 391 ? 6.555 -4.749 33.961 1.00 83.62 391 GLU A CA 1
ATOM 2805 C C . GLU A 1 391 ? 6.026 -4.158 32.662 1.00 83.62 391 GLU A C 1
ATOM 2807 O O . GLU A 1 391 ? 6.525 -4.475 31.582 1.00 83.62 391 GLU A O 1
ATOM 2812 N N . ARG A 1 392 ? 5.051 -3.259 32.757 1.00 73.19 392 ARG A N 1
ATOM 2813 C CA . ARG A 1 392 ? 4.612 -2.440 31.636 1.00 73.19 392 ARG A CA 1
ATOM 2814 C C . ARG A 1 392 ? 4.673 -0.960 31.974 1.00 73.19 392 ARG A C 1
ATOM 2816 O O . ARG A 1 392 ? 4.163 -0.509 32.996 1.00 73.19 392 ARG A O 1
ATOM 2823 N N . ASN A 1 393 ? 5.320 -0.213 31.092 1.00 68.75 393 ASN A N 1
ATOM 2824 C CA . ASN A 1 393 ? 5.252 1.232 31.039 1.00 68.75 393 ASN A CA 1
ATOM 2825 C C . ASN A 1 393 ? 4.036 1.580 30.200 1.00 68.75 393 ASN A C 1
ATOM 2827 O O . ASN A 1 393 ? 3.976 1.204 29.033 1.00 68.75 393 ASN A O 1
ATOM 2831 N N . PHE A 1 394 ? 3.110 2.346 30.757 1.00 63.00 394 PHE A N 1
ATOM 2832 C CA . PHE A 1 394 ? 2.010 2.869 29.953 1.00 63.00 394 PHE A CA 1
ATOM 2833 C C . PHE A 1 394 ? 2.264 4.332 29.573 1.00 63.00 394 PHE A C 1
ATOM 2835 O O . PHE A 1 394 ? 1.334 5.005 29.175 1.00 63.00 394 PHE A O 1
ATOM 2842 N N . THR A 1 395 ? 3.494 4.856 29.701 1.00 46.91 395 THR A N 1
ATOM 2843 C CA . THR A 1 395 ? 3.828 6.288 29.541 1.00 46.91 395 THR A CA 1
ATOM 2844 C C . THR A 1 395 ? 3.128 6.923 28.331 1.00 46.91 395 THR A C 1
ATOM 2846 O O . THR A 1 395 ? 3.491 6.656 27.190 1.00 46.91 395 THR A O 1
ATOM 2849 N N . GLY A 1 396 ? 2.107 7.737 28.609 1.00 45.72 396 GLY A N 1
ATOM 2850 C CA . GLY A 1 396 ? 1.196 8.352 27.643 1.00 45.72 396 GLY A CA 1
ATOM 2851 C C . GLY A 1 396 ? -0.103 8.747 28.354 1.00 45.72 396 GLY A C 1
ATOM 2852 O O . GLY A 1 396 ? -0.554 8.047 29.254 1.00 45.72 396 GLY A O 1
ATOM 2853 N N . PHE A 1 397 ? -0.685 9.902 28.036 1.00 35.19 397 PHE A N 1
ATOM 2854 C CA . PHE A 1 397 ? -1.955 10.352 28.619 1.00 35.19 397 PHE A CA 1
ATOM 2855 C C . PHE A 1 397 ? -3.121 9.526 28.035 1.00 35.19 397 PHE A C 1
ATOM 2857 O O . PHE A 1 397 ? -3.765 9.940 27.080 1.00 35.19 397 PHE A O 1
ATOM 2864 N N . TRP A 1 398 ? -3.400 8.344 28.587 1.00 45.19 398 TRP A N 1
ATOM 2865 C CA . TRP A 1 398 ? -4.469 7.455 28.108 1.00 45.19 398 TRP A CA 1
ATOM 2866 C C . TRP A 1 398 ? -5.822 7.785 28.747 1.00 45.19 398 TRP A C 1
ATOM 2868 O O . TRP A 1 398 ? -6.316 7.055 29.602 1.00 45.19 398 TRP A O 1
ATOM 2878 N N . TRP A 1 399 ? -6.453 8.879 28.318 1.00 34.84 399 TRP A N 1
ATOM 2879 C CA . TRP A 1 399 ? -7.821 9.223 28.744 1.00 34.84 399 TRP A CA 1
ATOM 2880 C C . TRP A 1 399 ? -8.932 8.552 27.913 1.00 34.84 399 TRP A C 1
ATOM 2882 O O . TRP A 1 399 ? -10.097 8.893 28.088 1.00 34.84 399 TRP A O 1
ATOM 2892 N N . ALA A 1 400 ? -8.630 7.592 27.030 1.00 35.50 400 ALA A N 1
ATOM 2893 C CA . ALA A 1 400 ? -9.644 6.978 26.164 1.00 35.50 400 ALA A CA 1
ATOM 2894 C C . ALA A 1 400 ? -9.697 5.449 26.288 1.00 35.50 400 ALA A C 1
ATOM 2896 O O . ALA A 1 400 ? -8.741 4.754 25.943 1.00 35.50 400 ALA A O 1
ATOM 2897 N N . ASP A 1 401 ? -10.852 4.952 26.743 1.00 39.28 401 ASP A N 1
ATOM 2898 C CA . ASP A 1 401 ? -11.257 3.554 26.979 1.00 39.28 401 ASP A CA 1
ATOM 2899 C C . ASP A 1 401 ? -11.304 2.640 25.742 1.00 39.28 401 ASP A C 1
ATOM 2901 O O . ASP A 1 401 ? -11.973 1.612 25.775 1.00 39.28 401 ASP A O 1
ATOM 2905 N N . SER A 1 402 ? -10.631 2.978 24.634 1.00 39.78 402 SER A N 1
ATOM 2906 C CA . SER A 1 402 ? -10.877 2.327 23.343 1.00 39.78 402 SER A CA 1
ATOM 2907 C C . SER A 1 402 ? -10.663 0.807 23.353 1.00 39.78 402 SER A C 1
ATOM 2909 O O . SER A 1 402 ? -9.645 0.261 23.773 1.00 39.78 402 SER A O 1
ATOM 2911 N N . ALA A 1 403 ? -11.694 0.122 22.857 1.00 36.56 403 ALA A N 1
ATOM 2912 C CA . ALA A 1 403 ? -11.925 -1.316 22.929 1.00 36.56 403 ALA A CA 1
ATOM 2913 C C . ALA A 1 403 ? -10.972 -2.196 22.097 1.00 36.56 403 ALA A C 1
ATOM 2915 O O . ALA A 1 403 ? -11.102 -3.421 22.123 1.00 36.56 403 ALA A O 1
ATOM 2916 N N . ALA A 1 404 ? -10.050 -1.616 21.325 1.00 40.81 404 ALA A N 1
ATOM 2917 C CA . ALA A 1 404 ? -9.299 -2.386 20.334 1.00 40.81 404 ALA A CA 1
ATOM 2918 C C . ALA A 1 404 ? -8.177 -3.240 20.954 1.00 40.81 404 ALA A C 1
ATOM 2920 O O . ALA A 1 404 ? -8.016 -4.398 20.570 1.00 40.81 404 ALA A O 1
ATOM 2921 N N . ASN A 1 405 ? -7.466 -2.725 21.964 1.00 49.69 405 ASN A N 1
ATOM 2922 C CA . ASN A 1 405 ? -6.273 -3.378 22.509 1.00 49.69 405 ASN A CA 1
ATOM 2923 C C . ASN A 1 405 ? -6.413 -3.675 24.003 1.00 49.69 405 ASN A C 1
ATOM 2925 O O . ASN A 1 405 ? -5.861 -2.977 24.853 1.00 49.69 405 ASN A O 1
ATOM 2929 N N . TRP A 1 406 ? -7.104 -4.772 24.318 1.00 50.69 406 TRP A N 1
ATOM 2930 C CA . TRP A 1 406 ? -7.083 -5.406 25.644 1.00 50.69 406 TRP A CA 1
ATOM 2931 C C . TRP A 1 406 ? -5.648 -5.575 26.179 1.00 50.69 406 TRP A C 1
ATOM 2933 O O . TRP A 1 406 ? -5.365 -5.284 27.343 1.00 50.69 406 TRP A O 1
ATOM 2943 N N . THR A 1 407 ? -4.717 -5.951 25.298 1.00 49.53 407 THR A N 1
ATOM 2944 C CA . THR A 1 407 ? -3.279 -6.061 25.582 1.00 49.53 407 THR A CA 1
ATOM 2945 C C . THR A 1 407 ? -2.600 -4.736 25.896 1.00 49.53 407 THR A C 1
ATOM 2947 O O . THR A 1 407 ? -1.537 -4.747 26.499 1.00 49.53 407 THR A O 1
ATOM 2950 N N . GLY A 1 408 ? -3.165 -3.591 25.510 1.00 58.03 408 GLY A N 1
ATOM 2951 C CA . GLY A 1 408 ? -2.610 -2.275 25.834 1.00 58.03 408 GLY A CA 1
ATOM 2952 C C . GLY A 1 408 ? -2.830 -1.874 27.293 1.00 58.03 408 GLY A C 1
ATOM 2953 O O . GLY A 1 408 ? -2.160 -0.975 27.784 1.00 58.03 408 GLY A O 1
ATOM 2954 N N . ARG A 1 409 ? -3.758 -2.539 27.993 1.00 65.62 409 ARG A N 1
ATOM 2955 C CA . ARG A 1 409 ? -4.182 -2.215 29.371 1.00 65.62 409 ARG A CA 1
ATOM 2956 C C . ARG A 1 409 ? -4.037 -3.370 30.348 1.00 65.62 409 ARG A C 1
ATOM 2958 O O . ARG A 1 409 ? -4.244 -3.209 31.550 1.00 65.62 409 ARG A O 1
ATOM 2965 N N . SER A 1 410 ? -3.697 -4.538 29.826 1.00 73.38 410 SER A N 1
ATOM 2966 C CA . SER A 1 410 ? -3.508 -5.746 30.600 1.00 73.38 410 SER A CA 1
ATOM 2967 C C . SER A 1 410 ? -2.378 -6.577 30.018 1.00 73.38 410 SER A C 1
ATOM 2969 O O . SER A 1 410 ? -2.057 -6.500 28.831 1.00 73.38 410 SER A O 1
ATOM 2971 N N . PHE A 1 411 ? -1.752 -7.371 30.867 1.00 78.62 411 PHE A N 1
ATOM 2972 C CA . PHE A 1 411 ? -0.668 -8.249 30.489 1.00 78.62 411 PHE A CA 1
ATOM 2973 C C . PHE A 1 411 ? -0.739 -9.547 31.277 1.00 78.62 411 PHE A C 1
ATOM 2975 O O . PHE A 1 411 ? -1.271 -9.599 32.388 1.00 78.62 411 PHE A O 1
ATOM 2982 N N . ALA A 1 412 ? -0.227 -10.607 30.664 1.00 82.31 412 ALA A N 1
ATOM 2983 C CA . ALA A 1 412 ? -0.332 -11.942 31.208 1.00 82.31 412 ALA A CA 1
ATOM 2984 C C . ALA A 1 412 ? 0.965 -12.358 31.901 1.00 82.31 412 ALA A C 1
ATOM 2986 O O . ALA A 1 412 ? 2.009 -12.468 31.263 1.00 82.31 412 ALA A O 1
ATOM 2987 N N . VAL A 1 413 ? 0.872 -12.679 33.185 1.00 84.88 413 VAL A N 1
ATOM 2988 C CA . VAL A 1 413 ? 1.983 -13.146 34.009 1.00 84.88 413 VAL A CA 1
ATOM 2989 C C . VAL A 1 413 ? 1.845 -14.653 34.209 1.00 84.88 413 VAL A C 1
ATOM 2991 O O . VAL A 1 413 ? 0.844 -15.133 34.740 1.00 84.88 413 VAL A O 1
ATOM 2994 N N . ASN A 1 414 ? 2.840 -15.421 33.772 1.00 84.62 414 ASN A N 1
ATOM 2995 C CA . ASN A 1 414 ? 2.871 -16.869 33.981 1.00 84.62 414 ASN A CA 1
ATOM 2996 C C . ASN A 1 414 ? 3.394 -17.162 35.387 1.00 84.62 414 ASN A C 1
ATOM 2998 O O . ASN A 1 414 ? 4.517 -16.761 35.684 1.00 84.62 414 ASN A O 1
ATOM 3002 N N . ALA A 1 415 ? 2.618 -17.844 36.238 1.00 86.25 415 ALA A N 1
ATOM 3003 C CA . ALA A 1 415 ? 3.064 -18.209 37.579 1.00 86.25 415 ALA A CA 1
ATOM 3004 C C . ALA A 1 415 ? 3.824 -19.540 37.583 1.00 86.25 415 ALA A C 1
ATOM 3006 O O . ALA A 1 415 ? 3.213 -20.572 37.304 1.00 86.25 415 ALA A O 1
ATOM 3007 N N . PRO A 1 416 ? 5.132 -19.569 37.914 1.00 83.75 416 PRO A N 1
ATOM 3008 C CA . PRO A 1 416 ? 5.852 -20.826 38.098 1.00 83.75 416 PRO A CA 1
ATOM 3009 C C . PRO A 1 416 ? 5.279 -21.666 39.246 1.00 83.75 416 PRO A C 1
ATOM 3011 O O . PRO A 1 416 ? 4.603 -21.160 40.144 1.00 83.75 416 PRO A O 1
ATOM 3014 N N . SER A 1 417 ? 5.591 -22.962 39.260 1.00 84.06 417 SER A N 1
ATOM 3015 C CA . SER A 1 417 ? 5.339 -23.811 40.429 1.00 84.06 417 SER A CA 1
ATOM 3016 C C . SER A 1 417 ? 6.066 -23.263 41.664 1.00 84.06 417 SER A C 1
ATOM 3018 O O . SER A 1 417 ? 7.240 -22.916 41.569 1.00 84.06 417 SER A O 1
ATOM 3020 N N . GLY A 1 418 ? 5.394 -23.228 42.818 1.00 82.88 418 GLY A N 1
ATOM 3021 C CA . GLY A 1 418 ? 5.971 -22.730 44.077 1.00 82.88 418 GLY A CA 1
ATOM 3022 C C . GLY A 1 418 ? 5.762 -21.235 44.342 1.00 82.88 418 GLY A C 1
ATOM 3023 O O . GLY A 1 418 ? 6.144 -20.757 45.406 1.00 82.88 418 GLY A O 1
ATOM 3024 N N . VAL A 1 419 ? 5.125 -20.502 43.422 1.00 86.25 419 VAL A N 1
ATOM 3025 C CA . VAL A 1 419 ? 4.599 -19.162 43.717 1.00 86.25 419 VAL A CA 1
ATOM 3026 C C . VAL A 1 419 ? 3.445 -19.275 44.703 1.00 86.25 419 VAL A C 1
ATOM 3028 O O . VAL A 1 419 ? 2.545 -20.092 44.507 1.00 86.25 419 VAL A O 1
ATOM 3031 N N . THR A 1 420 ? 3.454 -18.421 45.724 1.00 84.38 420 THR A N 1
ATOM 3032 C CA . THR A 1 420 ? 2.369 -18.335 46.714 1.00 84.38 420 THR A CA 1
ATOM 3033 C C . THR A 1 420 ? 1.826 -16.924 46.898 1.00 84.38 420 THR A C 1
ATOM 3035 O O . THR A 1 420 ? 0.731 -16.747 47.440 1.00 84.38 420 THR A O 1
ATOM 3038 N N . HIS A 1 421 ? 2.553 -15.910 46.418 1.00 88.75 421 HIS A N 1
ATOM 3039 C CA . HIS A 1 421 ? 2.127 -14.516 46.486 1.00 88.75 421 HIS A CA 1
ATOM 3040 C C . HIS A 1 421 ? 2.443 -13.762 45.190 1.00 88.75 421 HIS A C 1
ATOM 3042 O O . HIS A 1 421 ? 3.275 -14.183 44.395 1.00 88.75 421 HIS A O 1
ATOM 3048 N N . ALA A 1 422 ? 1.830 -12.599 45.004 1.00 87.69 422 ALA A N 1
ATOM 3049 C CA . ALA A 1 422 ? 2.270 -11.589 44.050 1.00 87.69 422 ALA A CA 1
ATOM 3050 C C . ALA A 1 422 ? 2.513 -10.260 44.766 1.00 87.69 422 ALA A C 1
ATOM 3052 O O . ALA A 1 422 ? 1.878 -9.956 45.772 1.00 87.69 422 ALA A O 1
ATOM 3053 N N . ARG A 1 423 ? 3.434 -9.461 44.244 1.00 89.31 423 ARG A N 1
ATOM 3054 C CA . ARG A 1 423 ? 3.690 -8.075 44.608 1.00 89.31 423 ARG A CA 1
ATOM 3055 C C . ARG A 1 423 ? 3.345 -7.215 43.407 1.00 89.31 423 ARG A C 1
ATOM 3057 O O . ARG A 1 423 ? 4.007 -7.279 42.376 1.00 89.31 423 ARG A O 1
ATOM 3064 N N . LEU A 1 424 ? 2.306 -6.411 43.545 1.00 86.25 424 LEU A N 1
ATOM 3065 C CA . LEU A 1 424 ? 1.906 -5.442 42.540 1.00 86.25 424 LEU A CA 1
ATOM 3066 C C . LEU A 1 424 ? 2.453 -4.073 42.933 1.00 86.25 424 LEU A C 1
ATOM 3068 O O . LEU A 1 424 ? 2.162 -3.590 44.025 1.00 86.25 424 LEU A O 1
ATOM 3072 N N . VAL A 1 425 ? 3.241 -3.474 42.048 1.00 84.38 425 VAL A N 1
ATOM 3073 C CA . VAL A 1 425 ? 3.858 -2.160 42.212 1.00 84.38 425 VAL A CA 1
ATOM 3074 C C . VAL A 1 425 ? 3.311 -1.221 41.144 1.00 84.38 425 VAL A C 1
ATOM 3076 O O . VAL A 1 425 ? 3.466 -1.455 39.944 1.00 84.38 425 VAL A O 1
ATOM 3079 N N . LEU A 1 426 ? 2.677 -0.147 41.594 1.00 80.31 426 LEU A N 1
ATOM 3080 C CA . LEU A 1 426 ? 2.132 0.913 40.755 1.00 80.31 426 LEU A CA 1
ATOM 3081 C C . LEU A 1 426 ? 3.005 2.155 40.904 1.00 80.31 426 LEU A C 1
ATOM 3083 O O . LEU A 1 426 ? 3.064 2.717 41.991 1.00 80.31 426 LEU A O 1
ATOM 3087 N N . GLU A 1 427 ? 3.686 2.577 39.841 1.00 78.62 427 GLU A N 1
ATOM 3088 C CA . GLU A 1 427 ? 4.574 3.744 39.842 1.00 78.62 427 GLU A CA 1
ATOM 3089 C C . GLU A 1 427 ? 3.950 4.894 39.041 1.00 78.62 427 GLU A C 1
ATOM 3091 O O . GLU A 1 427 ? 3.548 4.741 37.884 1.00 78.62 427 GLU A O 1
ATOM 3096 N N . ALA A 1 428 ? 3.854 6.059 39.679 1.00 68.44 428 ALA A N 1
ATOM 3097 C CA . ALA A 1 428 ? 3.285 7.278 39.119 1.00 68.44 428 ALA A CA 1
ATOM 3098 C C . ALA A 1 428 ? 4.363 8.330 38.812 1.00 68.44 428 ALA A C 1
ATOM 3100 O O . ALA A 1 428 ? 5.262 8.554 39.623 1.00 68.44 428 ALA A O 1
ATOM 3101 N N . ALA A 1 429 ? 4.229 9.041 37.684 1.00 59.75 429 ALA A N 1
ATOM 3102 C CA . ALA A 1 429 ? 5.120 10.149 37.316 1.00 59.75 429 ALA A CA 1
ATOM 3103 C C . ALA A 1 429 ? 4.877 11.433 38.130 1.00 59.75 429 ALA A C 1
ATOM 3105 O O . ALA A 1 429 ? 5.645 12.385 38.018 1.00 59.75 429 ALA A O 1
ATOM 3106 N N . GLY A 1 430 ? 3.816 11.492 38.939 1.00 63.00 430 GLY A N 1
ATOM 3107 C CA . GLY A 1 430 ? 3.532 12.646 39.785 1.00 63.00 430 GLY A CA 1
ATOM 3108 C C . GLY A 1 430 ? 2.298 12.475 40.678 1.00 63.00 430 GLY A C 1
ATOM 3109 O O . GLY A 1 430 ? 1.519 11.540 40.490 1.00 63.00 430 GLY A O 1
ATOM 3110 N N . PRO A 1 431 ? 2.086 13.397 41.634 1.00 54.00 431 PRO A N 1
ATOM 3111 C CA . PRO A 1 431 ? 1.033 13.311 42.654 1.00 54.00 431 PRO A CA 1
ATOM 3112 C C . PRO A 1 431 ? -0.401 13.448 42.114 1.00 54.00 431 PRO A C 1
ATOM 3114 O O . PRO A 1 431 ? -1.343 13.172 42.845 1.00 54.00 431 PRO A O 1
ATOM 3117 N N . ALA A 1 432 ? -0.579 13.861 40.854 1.00 53.62 432 ALA A N 1
ATOM 3118 C CA . ALA A 1 432 ? -1.883 13.911 40.185 1.00 53.62 432 ALA A CA 1
ATOM 3119 C C . ALA A 1 432 ? -2.298 12.565 39.555 1.00 53.62 432 ALA A C 1
ATOM 3121 O O . ALA A 1 432 ? -3.329 12.493 38.887 1.00 53.62 432 ALA A O 1
ATOM 3122 N N . SER A 1 433 ? -1.494 11.512 39.739 1.00 56.44 433 SER A N 1
ATOM 3123 C CA . SER A 1 433 ? -1.792 10.202 39.167 1.00 56.44 433 SER A CA 1
ATOM 3124 C C . SER A 1 433 ? -2.813 9.460 40.027 1.00 56.44 433 SER A C 1
ATOM 3126 O O . SER A 1 433 ? -2.656 9.361 41.243 1.00 56.44 433 SER A O 1
ATOM 3128 N N . TRP A 1 434 ? -3.829 8.901 39.388 1.00 59.59 434 TRP A N 1
ATOM 3129 C CA . TRP A 1 434 ? -4.862 8.067 39.991 1.00 59.59 434 TRP A CA 1
ATOM 3130 C C . TRP A 1 434 ? -4.926 6.710 39.280 1.00 59.59 434 TRP A C 1
ATOM 3132 O O . TRP A 1 434 ? -4.527 6.577 38.116 1.00 59.59 434 TRP A O 1
ATOM 3142 N N . TRP A 1 435 ? -5.389 5.703 40.019 1.00 63.09 435 TRP A N 1
ATOM 3143 C CA . TRP A 1 435 ? -5.457 4.308 39.598 1.00 63.09 435 TRP A CA 1
ATOM 3144 C C . TRP A 1 435 ? -6.854 3.796 39.905 1.00 63.09 435 TRP A C 1
ATOM 3146 O O . TRP A 1 435 ? -7.165 3.606 41.080 1.00 63.09 435 TRP A O 1
ATOM 3156 N N . ASP A 1 436 ? -7.656 3.513 38.881 1.00 63.88 436 ASP A N 1
ATOM 3157 C CA . ASP A 1 436 ? -8.936 2.845 39.107 1.00 63.88 436 ASP A CA 1
ATOM 3158 C C . ASP A 1 436 ? -8.940 1.450 38.483 1.00 63.88 436 ASP A C 1
ATOM 3160 O O . ASP A 1 436 ? -8.339 1.180 37.438 1.00 63.88 436 ASP A O 1
ATOM 3164 N N . ASN A 1 437 ? -9.633 0.555 39.189 1.00 70.75 437 ASN A N 1
ATOM 3165 C CA . ASN A 1 437 ? -9.927 -0.823 38.799 1.00 70.75 437 ASN A CA 1
ATOM 3166 C C . ASN A 1 437 ? -8.704 -1.606 38.325 1.00 70.75 437 ASN A C 1
ATOM 3168 O O . ASN A 1 437 ? -8.694 -2.230 37.262 1.00 70.75 437 ASN A O 1
ATOM 3172 N N . VAL A 1 438 ? -7.674 -1.582 39.161 1.00 81.50 438 VAL A N 1
ATOM 3173 C CA . VAL A 1 438 ? -6.559 -2.510 39.048 1.00 81.50 438 VAL A CA 1
ATOM 3174 C C . VAL A 1 438 ? -7.068 -3.911 39.370 1.00 81.50 438 VAL A C 1
ATOM 3176 O O . VAL A 1 438 ? -7.747 -4.096 40.381 1.00 81.50 438 VAL A O 1
ATOM 3179 N N . PHE A 1 439 ? -6.766 -4.880 38.513 1.00 87.62 439 PHE A N 1
ATOM 3180 C CA . PHE A 1 439 ? -7.193 -6.268 38.685 1.00 87.62 439 PHE A CA 1
ATOM 3181 C C . PHE A 1 439 ? -6.010 -7.223 38.550 1.00 87.62 439 PHE A C 1
ATOM 3183 O O . PHE A 1 439 ? -5.060 -6.956 37.808 1.00 87.62 439 PHE A O 1
ATOM 3190 N N . LEU A 1 440 ? -6.089 -8.346 39.261 1.00 91.25 440 LEU A N 1
ATOM 3191 C CA . LEU A 1 440 ? -5.196 -9.486 39.086 1.00 91.25 440 LEU A CA 1
ATOM 3192 C C . LEU A 1 440 ? -6.030 -10.759 39.162 1.00 91.25 440 LEU A C 1
ATOM 3194 O O . LEU A 1 440 ? -6.494 -11.145 40.232 1.00 91.25 440 LEU A O 1
ATOM 3198 N N . VAL A 1 441 ? -6.239 -11.390 38.010 1.00 92.12 441 VAL A N 1
ATOM 3199 C CA . VAL A 1 441 ? -7.204 -12.485 37.860 1.00 92.12 441 VAL A CA 1
ATOM 3200 C C . VAL A 1 441 ? -6.538 -13.719 37.253 1.00 92.12 441 VAL A C 1
ATOM 3202 O O . VAL A 1 441 ? -5.717 -13.580 36.343 1.00 92.12 441 VAL A O 1
ATOM 3205 N N . PRO A 1 442 ? -6.891 -14.940 37.680 1.00 92.25 442 PRO A N 1
ATOM 3206 C CA . PRO A 1 442 ? -6.487 -16.148 36.975 1.00 92.25 442 PRO A CA 1
ATOM 3207 C C . PRO A 1 442 ? -7.066 -16.152 35.559 1.00 92.25 442 PRO A C 1
ATOM 3209 O O . PRO A 1 442 ? -8.256 -15.908 35.352 1.00 92.25 442 PRO A O 1
ATOM 3212 N N . GLU A 1 443 ? -6.253 -16.484 34.561 1.00 89.00 443 GLU A N 1
ATOM 3213 C CA . GLU A 1 443 ? -6.690 -16.553 33.165 1.00 89.00 443 GLU A CA 1
ATOM 3214 C C . GLU A 1 443 ? -7.860 -17.540 32.984 1.00 89.00 443 GLU A C 1
ATOM 3216 O O . GLU A 1 443 ? -8.798 -17.288 32.225 1.00 89.00 443 GLU A O 1
ATOM 3221 N N . GLY A 1 444 ? -7.836 -18.647 33.732 1.00 90.19 444 GLY A N 1
ATOM 3222 C CA . GLY A 1 444 ? -8.899 -19.652 33.755 1.00 90.19 444 GLY A CA 1
ATOM 3223 C C . GLY A 1 444 ? -10.213 -19.176 34.384 1.00 90.19 444 GLY A C 1
ATOM 3224 O O . GLY A 1 444 ? -11.236 -19.836 34.198 1.00 90.19 444 GLY A O 1
ATOM 3225 N N . ALA A 1 445 ? -10.228 -18.040 35.089 1.00 92.06 445 ALA A N 1
ATOM 3226 C CA . ALA A 1 445 ? -11.436 -17.434 35.652 1.00 92.06 445 ALA A CA 1
ATOM 3227 C C . ALA A 1 445 ? -12.131 -16.476 34.674 1.00 92.06 445 ALA A C 1
ATOM 3229 O O . ALA A 1 445 ? -13.319 -16.203 34.835 1.00 92.06 445 ALA A O 1
ATOM 3230 N N . ILE A 1 446 ? -11.425 -16.003 33.643 1.00 91.50 446 ILE A N 1
ATOM 3231 C CA . ILE A 1 446 ? -11.971 -15.060 32.665 1.00 91.50 446 ILE A CA 1
ATOM 3232 C C . ILE A 1 446 ? -13.053 -15.750 31.831 1.00 91.50 446 ILE A C 1
ATOM 3234 O O . ILE A 1 446 ? -12.887 -16.871 31.335 1.00 91.50 446 ILE A O 1
ATOM 3238 N N . ARG A 1 447 ? -14.194 -15.082 31.704 1.00 92.81 447 ARG A N 1
ATOM 3239 C CA . ARG A 1 447 ? -15.373 -15.530 30.965 1.00 92.81 447 ARG A CA 1
ATOM 3240 C C . ARG A 1 447 ? -15.719 -14.530 29.876 1.00 92.81 447 ARG A C 1
ATOM 3242 O O . ARG A 1 447 ? -15.468 -13.330 30.003 1.00 92.81 447 ARG A O 1
ATOM 3249 N N . ARG A 1 448 ? -16.346 -15.044 28.820 1.00 92.25 448 ARG A N 1
ATOM 3250 C CA . ARG A 1 448 ? -16.998 -14.226 27.799 1.00 92.25 448 ARG A CA 1
ATOM 3251 C C . ARG A 1 448 ? -18.451 -13.993 28.216 1.00 92.25 448 ARG A C 1
ATOM 3253 O O . ARG A 1 448 ? -19.141 -14.937 28.608 1.00 92.25 448 ARG A O 1
ATOM 3260 N N . GLY A 1 449 ? -18.915 -12.747 28.169 1.00 90.75 449 GLY A N 1
ATOM 3261 C CA . GLY A 1 449 ? -20.344 -12.443 28.292 1.00 90.75 449 GLY A CA 1
ATOM 3262 C C . GLY A 1 449 ? -21.111 -12.961 27.074 1.00 90.75 449 GLY A C 1
ATOM 3263 O O . GLY A 1 449 ? -20.596 -12.885 25.960 1.00 90.75 449 GLY A O 1
ATOM 3264 N N . ARG A 1 450 ? -22.327 -13.483 27.268 1.00 91.94 450 ARG A N 1
ATOM 3265 C CA . ARG A 1 450 ? -23.207 -13.913 26.170 1.00 91.94 450 ARG A CA 1
ATOM 3266 C C . ARG A 1 450 ? -23.681 -12.685 25.386 1.00 91.94 450 ARG A C 1
ATOM 3268 O O . ARG A 1 450 ? -24.421 -11.878 25.961 1.00 91.94 450 ARG A O 1
ATOM 3275 N N . PRO A 1 451 ? -23.261 -12.511 24.120 1.00 90.88 451 PRO A N 1
ATOM 3276 C CA . PRO A 1 451 ? -23.604 -11.324 23.356 1.00 90.88 451 PRO A CA 1
ATOM 3277 C C . PRO A 1 451 ? -25.049 -11.403 22.853 1.00 90.88 451 PRO A C 1
ATOM 3279 O O . PRO A 1 451 ? -25.486 -12.425 22.327 1.00 90.88 451 PRO A O 1
ATOM 3282 N N . GLN A 1 452 ? -25.780 -10.302 22.967 1.00 91.38 452 GLN A N 1
ATOM 3283 C CA . GLN A 1 452 ? -27.027 -10.052 22.254 1.00 91.38 452 GLN A CA 1
ATOM 3284 C C . GLN A 1 452 ? -26.763 -8.908 21.267 1.00 91.38 452 GLN A C 1
ATOM 3286 O O . GLN A 1 452 ? -26.668 -7.751 21.692 1.00 91.38 452 GLN A O 1
ATOM 3291 N N . PRO A 1 453 ? -26.544 -9.226 19.978 1.00 90.50 453 PRO A N 1
ATOM 3292 C CA . PRO A 1 453 ? -26.135 -8.229 19.005 1.00 90.50 453 PRO A CA 1
ATOM 3293 C C . PRO A 1 453 ? -27.280 -7.287 18.639 1.00 90.50 453 PRO A C 1
ATOM 3295 O O . PRO A 1 453 ? -28.419 -7.721 18.459 1.00 90.50 453 PRO A O 1
ATOM 3298 N N . ALA A 1 454 ? -26.949 -6.014 18.436 1.00 89.50 454 ALA A N 1
ATOM 3299 C CA . ALA A 1 454 ? -27.846 -5.072 17.776 1.00 89.50 454 ALA A CA 1
ATOM 3300 C C . ALA A 1 454 ? -27.773 -5.238 16.255 1.00 89.50 454 ALA A C 1
ATOM 3302 O O . ALA A 1 454 ? -26.750 -5.680 15.724 1.00 89.50 454 ALA A O 1
ATOM 3303 N N . ARG A 1 455 ? -28.826 -4.832 15.540 1.00 90.69 455 ARG A N 1
ATOM 3304 C CA . ARG A 1 455 ? -28.818 -4.766 14.073 1.00 90.69 455 ARG A CA 1
ATOM 3305 C C . ARG A 1 455 ? -28.645 -3.331 13.593 1.00 90.69 455 ARG A C 1
ATOM 3307 O O . ARG A 1 455 ? -29.345 -2.426 14.046 1.00 90.69 455 ARG A O 1
ATOM 3314 N N . LEU A 1 456 ? -27.743 -3.155 12.637 1.00 89.50 456 LEU A N 1
ATOM 3315 C CA . LEU A 1 456 ? -27.481 -1.899 11.952 1.00 89.50 456 LEU A CA 1
ATOM 3316 C C . LEU A 1 456 ? -27.590 -2.128 10.445 1.00 89.50 456 LEU A C 1
ATOM 3318 O O . LEU A 1 456 ? -26.788 -2.859 9.875 1.00 89.50 456 LEU A O 1
ATOM 3322 N N . ALA A 1 457 ? -28.553 -1.489 9.795 1.00 89.19 457 ALA A N 1
ATOM 3323 C CA . ALA A 1 457 ? -28.646 -1.459 8.342 1.00 89.19 457 ALA A CA 1
ATOM 3324 C C . ALA A 1 457 ? -27.933 -0.205 7.824 1.00 89.19 457 ALA A C 1
ATOM 3326 O O . ALA A 1 457 ? -28.354 0.920 8.100 1.00 89.19 457 ALA A O 1
ATOM 3327 N N . VAL A 1 458 ? -26.849 -0.382 7.071 1.00 87.19 458 VAL A N 1
ATOM 3328 C CA . VAL A 1 458 ? -26.150 0.718 6.398 1.00 87.19 458 VAL A CA 1
ATOM 3329 C C . VAL A 1 458 ? -26.694 0.849 4.981 1.00 87.19 458 VAL A C 1
ATOM 3331 O O . VAL A 1 458 ? -26.728 -0.109 4.209 1.00 87.19 458 VAL A O 1
ATOM 3334 N N . THR A 1 459 ? -27.108 2.057 4.622 1.00 89.19 459 THR A N 1
ATOM 3335 C CA . THR A 1 459 ? -27.691 2.396 3.322 1.00 89.19 459 THR A CA 1
ATOM 3336 C C . THR A 1 459 ? -26.817 3.391 2.573 1.00 89.19 459 THR A C 1
ATOM 3338 O O . THR A 1 459 ? -25.984 4.093 3.149 1.00 89.19 459 THR A O 1
ATOM 3341 N N . VAL A 1 460 ? -26.995 3.460 1.256 1.00 81.50 460 VAL A N 1
ATOM 3342 C CA . VAL A 1 460 ? -26.375 4.520 0.461 1.00 81.50 460 VAL A CA 1
ATOM 3343 C C . VAL A 1 460 ? -27.130 5.825 0.750 1.00 81.50 460 VAL A C 1
ATOM 3345 O O . VAL A 1 460 ? -28.362 5.817 0.698 1.00 81.50 460 VAL A O 1
ATOM 3348 N N . PRO A 1 461 ? -26.447 6.945 1.049 1.00 73.69 461 PRO A N 1
ATOM 3349 C CA . PRO A 1 461 ? -27.113 8.195 1.372 1.00 73.69 461 PRO A CA 1
ATOM 3350 C C . PRO A 1 461 ? -27.850 8.688 0.124 1.00 73.69 461 PRO A C 1
ATOM 3352 O O . PRO A 1 461 ? -27.292 8.666 -0.975 1.00 73.69 461 PRO A O 1
ATOM 3355 N N . GLN A 1 462 ? -29.071 9.202 0.284 1.00 61.03 462 GLN A N 1
ATOM 3356 C CA . GLN A 1 462 ? -29.779 9.907 -0.796 1.00 61.03 462 GLN A CA 1
ATOM 3357 C C . GLN A 1 462 ? -29.265 11.344 -1.026 1.00 61.03 462 GLN A C 1
ATOM 3359 O O . GLN A 1 462 ? -29.862 12.078 -1.808 1.00 61.03 462 GLN A O 1
ATOM 3364 N N . ALA A 1 463 ? -28.187 11.753 -0.346 1.00 56.19 463 ALA A N 1
ATOM 3365 C CA . ALA A 1 463 ? -27.717 13.134 -0.272 1.00 56.19 463 ALA A CA 1
ATOM 3366 C C . ALA A 1 463 ? -27.552 13.834 -1.638 1.00 56.19 463 ALA A C 1
ATOM 3368 O O . ALA A 1 463 ? -27.234 13.212 -2.665 1.00 56.19 463 ALA A O 1
ATOM 3369 N N . GLU A 1 464 ? -27.736 15.159 -1.607 1.00 64.06 464 GLU A N 1
ATOM 3370 C CA . GLU A 1 464 ? -27.471 16.078 -2.716 1.00 64.06 464 GLU A CA 1
ATOM 3371 C C . GLU A 1 464 ? -26.058 15.876 -3.279 1.00 64.06 464 GLU A C 1
ATOM 3373 O O . GLU A 1 464 ? -25.149 15.428 -2.589 1.00 64.06 464 GLU A O 1
ATOM 3378 N N . THR A 1 465 ? -25.918 16.133 -4.578 1.00 64.88 465 THR A N 1
ATOM 3379 C CA . THR A 1 465 ? -24.744 15.895 -5.431 1.00 64.88 465 THR A CA 1
ATOM 3380 C C . THR A 1 465 ? -23.403 16.243 -4.762 1.00 64.88 465 THR A C 1
ATOM 3382 O O . THR A 1 465 ? -23.026 17.414 -4.789 1.00 64.88 465 THR A O 1
ATOM 3385 N N . PRO A 1 466 ? -22.662 15.264 -4.200 1.00 76.50 466 PRO A N 1
ATOM 3386 C CA . PRO A 1 466 ? -21.409 15.548 -3.513 1.00 76.50 466 PRO A CA 1
ATOM 3387 C C . PRO A 1 466 ? -20.291 15.808 -4.527 1.00 76.50 466 PRO A C 1
ATOM 3389 O O . PRO A 1 466 ? -20.206 15.155 -5.570 1.00 76.50 466 PRO A O 1
ATOM 3392 N N . ASP A 1 467 ? -19.410 16.750 -4.204 1.00 87.50 467 ASP A N 1
ATOM 3393 C CA . ASP A 1 467 ? -18.273 17.120 -5.055 1.00 87.50 467 ASP A CA 1
ATOM 3394 C C . ASP A 1 467 ? -17.104 16.133 -4.971 1.00 87.50 467 ASP A C 1
ATOM 3396 O O . ASP A 1 467 ? -16.211 16.149 -5.823 1.00 87.50 467 ASP A O 1
ATOM 3400 N N . VAL A 1 468 ? -17.122 15.270 -3.953 1.00 92.19 468 VAL A N 1
ATOM 3401 C CA . VAL A 1 468 ? -16.175 14.176 -3.750 1.00 92.19 468 VAL A CA 1
ATOM 3402 C C . VAL A 1 468 ? -16.953 12.892 -3.476 1.00 92.19 468 VAL A C 1
ATOM 3404 O O . VAL A 1 468 ? -17.867 12.878 -2.659 1.00 92.19 468 VAL A O 1
ATOM 3407 N N . VAL A 1 469 ? -16.594 11.804 -4.154 1.00 92.31 469 VAL A N 1
ATOM 3408 C CA . VAL A 1 469 ? -17.228 10.488 -4.000 1.00 92.31 469 VAL A CA 1
ATOM 3409 C C . VAL A 1 469 ? -16.152 9.436 -3.796 1.00 92.31 469 VAL A C 1
ATOM 3411 O O . VAL A 1 469 ? -15.207 9.363 -4.575 1.00 92.31 469 VAL A O 1
ATOM 3414 N N . TYR A 1 470 ? -16.304 8.575 -2.795 1.00 93.25 470 TYR A N 1
ATOM 3415 C CA . TYR A 1 470 ? -15.458 7.393 -2.671 1.00 93.25 470 TYR A CA 1
ATOM 3416 C C . TYR A 1 470 ? -15.776 6.371 -3.775 1.00 93.25 470 TYR A C 1
ATOM 3418 O O . TYR A 1 470 ? -16.929 5.966 -3.939 1.00 93.25 470 TYR A O 1
ATOM 3426 N N . LEU A 1 471 ? -14.754 5.958 -4.528 1.00 93.06 471 LEU A N 1
ATOM 3427 C CA . LEU A 1 471 ? -14.884 5.086 -5.703 1.00 93.06 471 LEU A CA 1
ATOM 3428 C C . LEU A 1 471 ? -14.501 3.628 -5.431 1.00 93.06 471 LEU A C 1
ATOM 3430 O O . LEU A 1 471 ? -14.828 2.758 -6.234 1.00 93.06 471 LEU A O 1
ATOM 3434 N N . GLY A 1 472 ? -13.817 3.353 -4.320 1.00 92.38 472 GLY A N 1
ATOM 3435 C CA . GLY A 1 472 ? -13.372 2.010 -3.957 1.00 92.38 472 GLY A CA 1
ATOM 3436 C C . GLY A 1 472 ? -11.941 1.970 -3.430 1.00 92.38 472 GLY A C 1
ATOM 3437 O O . GLY A 1 472 ? -11.267 2.992 -3.273 1.00 92.38 472 GLY A O 1
ATOM 3438 N N . GLU A 1 473 ? -11.484 0.762 -3.120 1.00 94.06 473 GLU A N 1
ATOM 3439 C CA . GLU A 1 473 ? -10.092 0.484 -2.780 1.00 94.06 473 GLU A CA 1
ATOM 3440 C C . GLU A 1 473 ? -9.493 -0.505 -3.768 1.00 94.06 473 GLU A C 1
ATOM 3442 O O . GLU A 1 473 ? -10.189 -1.373 -4.293 1.00 94.06 473 GLU A O 1
ATOM 3447 N N . ASP A 1 474 ? -8.190 -0.380 -3.975 1.00 95.31 474 ASP A N 1
ATOM 3448 C CA . ASP A 1 474 ? -7.395 -1.320 -4.751 1.00 95.31 474 ASP A CA 1
ATOM 3449 C C . ASP A 1 474 ? -6.211 -1.781 -3.899 1.00 95.31 474 ASP A C 1
ATOM 3451 O O . ASP A 1 474 ? -5.371 -0.989 -3.468 1.00 95.31 474 ASP A O 1
ATOM 3455 N N . ARG A 1 475 ? -6.190 -3.082 -3.617 1.00 94.56 475 ARG A N 1
ATOM 3456 C CA . ARG A 1 475 ? -5.149 -3.767 -2.837 1.00 94.56 475 ARG A CA 1
ATOM 3457 C C . ARG A 1 475 ? -4.270 -4.663 -3.710 1.00 94.56 475 ARG A C 1
ATOM 3459 O O . ARG A 1 475 ? -3.300 -5.228 -3.219 1.00 94.56 475 ARG A O 1
ATOM 3466 N N . GLU A 1 476 ? -4.620 -4.822 -4.981 1.00 94.62 476 GLU A N 1
ATOM 3467 C CA . GLU A 1 476 ? -3.982 -5.773 -5.891 1.00 94.62 476 GLU A CA 1
ATOM 3468 C C . GLU A 1 476 ? -2.805 -5.125 -6.616 1.00 94.62 476 GLU A C 1
ATOM 3470 O O . GLU A 1 476 ? -1.770 -5.763 -6.794 1.00 94.62 476 GLU A O 1
ATOM 3475 N N . THR A 1 477 ? -2.916 -3.838 -6.956 1.00 94.19 477 THR A N 1
ATOM 3476 C CA . THR A 1 477 ? -1.832 -3.097 -7.620 1.00 94.19 477 THR A CA 1
ATOM 3477 C C . THR A 1 477 ? -0.605 -2.920 -6.728 1.00 94.19 477 THR A C 1
ATOM 3479 O O . THR A 1 477 ? 0.512 -2.839 -7.241 1.00 94.19 477 THR A O 1
ATOM 3482 N N . GLN A 1 478 ? -0.777 -2.902 -5.401 1.00 95.88 478 GLN A N 1
ATOM 3483 C CA . GLN A 1 478 ? 0.315 -2.707 -4.439 1.00 95.88 478 GLN A CA 1
ATOM 3484 C C . GLN A 1 478 ? 1.186 -1.491 -4.809 1.00 95.88 478 GLN A C 1
ATOM 3486 O O . GLN A 1 478 ? 0.662 -0.421 -5.065 1.00 95.88 478 GLN A O 1
ATOM 3491 N N . GLY A 1 479 ? 2.509 -1.609 -4.868 1.00 96.56 479 GLY A N 1
ATOM 3492 C CA . GLY A 1 479 ? 3.390 -0.513 -5.255 1.00 96.56 479 GLY A CA 1
ATOM 3493 C C . GLY A 1 479 ? 3.527 -0.284 -6.764 1.00 96.56 479 GLY A C 1
ATOM 3494 O O . GLY A 1 479 ? 4.298 0.593 -7.160 1.00 96.56 479 GLY A O 1
ATOM 3495 N N . ASN A 1 480 ? 2.835 -1.057 -7.612 1.00 95.81 480 ASN A N 1
ATOM 3496 C CA . ASN A 1 480 ? 2.961 -1.059 -9.080 1.00 95.81 480 ASN A CA 1
ATOM 3497 C C . ASN A 1 480 ? 2.185 0.094 -9.730 1.00 95.81 480 ASN A C 1
ATOM 3499 O O . ASN A 1 480 ? 1.325 -0.113 -10.576 1.00 95.81 480 ASN A O 1
ATOM 3503 N N . TRP A 1 481 ? 2.437 1.331 -9.319 1.00 96.88 481 TRP A N 1
ATOM 3504 C CA . TRP A 1 481 ? 1.622 2.470 -9.746 1.00 96.88 481 TRP A CA 1
ATOM 3505 C C . TRP A 1 481 ? 1.844 2.888 -11.209 1.00 96.88 481 TRP A C 1
ATOM 3507 O O . TRP A 1 481 ? 0.934 3.443 -11.820 1.00 96.88 481 TRP A O 1
ATOM 3517 N N . ILE A 1 482 ? 3.033 2.657 -11.782 1.00 95.44 482 ILE A N 1
ATOM 3518 C CA . ILE A 1 482 ? 3.372 3.135 -13.130 1.00 95.44 482 ILE A CA 1
ATOM 3519 C C . ILE A 1 482 ? 2.446 2.466 -14.152 1.00 95.44 482 ILE A C 1
ATOM 3521 O O . ILE A 1 482 ? 2.297 1.252 -14.175 1.00 95.44 482 ILE A O 1
ATOM 3525 N N . GLY A 1 483 ? 1.779 3.279 -14.973 1.00 92.81 483 GLY A N 1
ATOM 3526 C CA . GLY A 1 483 ? 0.778 2.813 -15.937 1.00 92.81 483 GLY A CA 1
ATOM 3527 C C . GLY A 1 483 ? -0.604 2.523 -15.341 1.00 92.81 483 GLY A C 1
ATOM 3528 O O . GLY A 1 483 ? -1.572 2.526 -16.094 1.00 92.81 483 GLY A O 1
ATOM 3529 N N . ASN A 1 484 ? -0.718 2.333 -14.024 1.00 95.31 484 ASN A N 1
ATOM 3530 C CA . ASN A 1 484 ? -1.985 2.060 -13.335 1.00 95.31 484 ASN A CA 1
ATOM 3531 C C . ASN A 1 484 ? -2.612 3.323 -12.721 1.00 95.31 484 ASN A C 1
ATOM 3533 O O . ASN A 1 484 ? -3.828 3.476 -12.751 1.00 95.31 484 ASN A O 1
ATOM 3537 N N . TYR A 1 485 ? -1.789 4.234 -12.192 1.00 96.94 485 TYR A N 1
ATOM 3538 C CA . TYR A 1 485 ? -2.224 5.475 -11.548 1.00 96.94 485 TYR A CA 1
ATOM 3539 C C . TYR A 1 485 ? -1.296 6.650 -11.883 1.00 96.94 485 TYR A C 1
ATOM 3541 O O . TYR A 1 485 ? -0.091 6.487 -12.085 1.00 96.94 485 TYR A O 1
ATOM 3549 N N . GLY A 1 486 ? -1.844 7.863 -11.884 1.00 96.06 486 GLY A N 1
ATOM 3550 C CA . GLY A 1 486 ? -1.086 9.111 -12.000 1.00 96.06 486 GLY A CA 1
ATOM 3551 C C . GLY A 1 486 ? -0.656 9.467 -13.420 1.00 96.06 486 GLY A C 1
ATOM 3552 O O . GLY A 1 486 ? 0.312 10.201 -13.608 1.00 96.06 486 GLY A O 1
ATOM 3553 N N . SER A 1 487 ? -1.361 8.975 -14.435 1.00 93.44 487 SER A N 1
ATOM 3554 C CA . SER A 1 487 ? -1.118 9.293 -15.847 1.00 93.44 487 SER A CA 1
ATOM 3555 C C . SER A 1 487 ? -1.073 10.803 -16.112 1.00 93.44 487 SER A C 1
ATOM 3557 O O . SER A 1 487 ? -0.238 11.270 -16.893 1.00 93.44 487 SER A O 1
ATOM 3559 N N . TYR A 1 488 ? -1.914 11.582 -15.424 1.00 95.25 488 TYR A N 1
ATOM 3560 C CA . TYR A 1 488 ? -1.909 13.037 -15.517 1.00 95.25 488 TYR A CA 1
ATOM 3561 C C . TYR A 1 488 ? -0.880 13.673 -14.578 1.00 95.25 488 TYR A C 1
ATOM 3563 O O . TYR A 1 488 ? -0.111 14.534 -15.005 1.00 95.25 488 TYR A O 1
ATOM 3571 N N . CYS A 1 489 ? -0.840 13.262 -13.311 1.00 95.81 489 CYS A N 1
ATOM 3572 C CA . CYS A 1 489 ? 0.112 13.765 -12.323 1.00 95.81 489 CYS A CA 1
ATOM 3573 C C . CYS A 1 489 ? 0.297 12.757 -11.186 1.00 95.81 489 CYS A C 1
ATOM 3575 O O . CYS A 1 489 ? -0.662 12.138 -10.731 1.00 95.81 489 CYS A O 1
ATOM 3577 N N . TRP A 1 490 ? 1.513 12.660 -10.659 1.00 97.44 490 TRP A N 1
ATOM 3578 C CA . TRP A 1 490 ? 1.822 11.867 -9.476 1.00 97.44 490 TRP A CA 1
ATOM 3579 C C . TRP A 1 490 ? 2.834 12.565 -8.566 1.00 97.44 490 TRP A C 1
ATOM 3581 O O . TRP A 1 490 ? 3.732 13.284 -9.017 1.00 97.44 490 TRP A O 1
ATOM 3591 N N . THR A 1 491 ? 2.695 12.293 -7.272 1.00 97.81 491 THR A N 1
ATOM 3592 C CA . THR A 1 491 ? 3.590 12.716 -6.197 1.00 97.81 491 THR A CA 1
ATOM 3593 C C . THR A 1 491 ? 3.919 11.498 -5.342 1.00 97.81 491 THR A C 1
ATOM 3595 O O . THR A 1 491 ? 3.048 10.953 -4.667 1.00 97.81 491 THR A O 1
ATOM 3598 N N . LEU A 1 492 ? 5.184 11.083 -5.350 1.00 98.06 492 LEU A N 1
ATOM 3599 C CA . LEU A 1 492 ? 5.720 10.074 -4.440 1.00 98.06 492 LEU A CA 1
ATOM 3600 C C . LEU A 1 492 ? 6.247 10.797 -3.197 1.00 98.06 492 LEU A C 1
ATOM 3602 O O . LEU A 1 492 ? 7.283 11.477 -3.237 1.00 98.06 492 LEU A O 1
ATOM 3606 N N . CYS A 1 493 ? 5.493 10.689 -2.109 1.00 97.81 493 CYS A N 1
ATOM 3607 C CA . CYS A 1 493 ? 5.696 11.446 -0.882 1.00 97.81 493 CYS A CA 1
ATOM 3608 C C . CYS A 1 493 ? 7.043 11.086 -0.247 1.00 97.81 493 CYS A C 1
ATOM 3610 O O . CYS A 1 493 ? 7.321 9.914 -0.004 1.00 97.81 493 CYS A O 1
ATOM 3612 N N . ALA A 1 494 ? 7.890 12.090 0.007 1.00 95.50 494 ALA A N 1
ATOM 3613 C CA . ALA A 1 494 ? 9.206 11.927 0.639 1.00 95.50 494 ALA A CA 1
ATOM 3614 C C . ALA A 1 494 ? 10.204 10.999 -0.072 1.00 95.50 494 ALA A C 1
ATOM 3616 O O . ALA A 1 494 ? 11.284 10.736 0.456 1.00 95.50 494 ALA A O 1
ATOM 3617 N N . MET A 1 495 ? 9.895 10.554 -1.290 1.00 94.31 495 MET A N 1
ATOM 3618 C CA . MET A 1 495 ? 10.690 9.568 -2.024 1.00 94.31 495 MET A CA 1
ATOM 3619 C C . MET A 1 495 ? 12.136 10.032 -2.285 1.00 94.31 495 MET A C 1
ATOM 3621 O O . MET A 1 495 ? 13.038 9.212 -2.434 1.00 94.31 495 MET A O 1
ATOM 3625 N N . SER A 1 496 ? 12.372 11.351 -2.291 1.00 90.62 496 SER A N 1
ATOM 3626 C CA . SER A 1 496 ? 13.693 11.985 -2.369 1.00 90.62 496 SER A CA 1
ATOM 3627 C C . SER A 1 496 ? 13.921 12.943 -1.192 1.00 90.62 496 SER A C 1
ATOM 3629 O O . SER A 1 496 ? 14.329 14.093 -1.401 1.00 90.62 496 SER A O 1
ATOM 3631 N N . ALA A 1 497 ? 13.606 12.505 0.033 1.00 88.50 497 ALA A N 1
ATOM 3632 C CA . ALA A 1 497 ? 13.664 13.318 1.247 1.00 88.50 497 ALA A CA 1
ATOM 3633 C C . ALA A 1 497 ? 14.907 14.244 1.293 1.00 88.50 497 ALA A C 1
ATOM 3635 O O . ALA A 1 497 ? 16.024 13.805 1.007 1.00 88.50 497 ALA A O 1
ATOM 3636 N N . PRO A 1 498 ? 14.735 15.540 1.626 1.00 89.38 498 PRO A N 1
ATOM 3637 C CA . PRO A 1 498 ? 13.517 16.176 2.141 1.00 89.38 498 PRO A CA 1
ATOM 3638 C C . PRO A 1 498 ? 12.539 16.649 1.045 1.00 89.38 498 PRO A C 1
ATOM 3640 O O . PRO A 1 498 ? 11.716 17.521 1.304 1.00 89.38 498 PRO A O 1
ATOM 3643 N N . ARG A 1 499 ? 12.645 16.138 -0.190 1.00 91.44 499 ARG A N 1
ATOM 3644 C CA . ARG A 1 499 ? 11.741 16.466 -1.302 1.00 91.44 499 ARG A CA 1
ATOM 3645 C C . ARG A 1 499 ? 10.837 15.296 -1.672 1.00 91.44 499 ARG A C 1
ATOM 3647 O O . ARG A 1 499 ? 11.146 14.133 -1.412 1.00 91.44 499 ARG A O 1
ATOM 3654 N N . ASP A 1 500 ? 9.751 15.624 -2.355 1.00 95.56 500 ASP A N 1
ATOM 3655 C CA . ASP A 1 500 ? 8.943 14.642 -3.072 1.00 95.56 500 ASP A CA 1
ATOM 3656 C C . ASP A 1 500 ? 9.560 14.355 -4.437 1.00 95.56 500 ASP A C 1
ATOM 3658 O O . ASP A 1 500 ? 10.198 15.235 -5.027 1.00 95.56 500 ASP A O 1
ATOM 3662 N N . MET A 1 501 ? 9.328 13.148 -4.953 1.00 94.94 501 MET A N 1
ATOM 3663 C CA . MET A 1 501 ? 9.518 12.878 -6.378 1.00 94.94 501 MET A CA 1
ATOM 3664 C C . MET A 1 501 ? 8.195 13.078 -7.100 1.00 94.94 501 MET A C 1
ATOM 3666 O O . MET A 1 501 ? 7.165 12.573 -6.656 1.00 94.94 501 MET A O 1
ATOM 3670 N N . VAL A 1 502 ? 8.221 13.803 -8.213 1.00 95.94 502 VAL A N 1
ATOM 3671 C CA . VAL A 1 502 ? 7.005 14.183 -8.938 1.00 95.94 502 VAL A CA 1
ATOM 3672 C C . VAL A 1 502 ? 7.144 14.011 -10.445 1.00 95.94 502 VAL A C 1
ATOM 3674 O O . VAL A 1 502 ? 8.245 14.100 -11.005 1.00 95.94 502 VAL A O 1
ATOM 3677 N N . GLY A 1 503 ? 6.011 13.837 -11.119 1.00 94.19 503 GLY A N 1
ATOM 3678 C CA . GLY A 1 503 ? 5.947 13.825 -12.573 1.00 94.19 503 GLY A CA 1
ATOM 3679 C C . GLY A 1 503 ? 4.537 13.657 -13.127 1.00 94.19 503 GLY A C 1
ATOM 3680 O O . GLY A 1 503 ? 3.555 13.762 -12.396 1.00 94.19 503 GLY A O 1
ATOM 3681 N N . GLY A 1 504 ? 4.454 13.419 -14.436 1.00 93.50 504 GLY A N 1
ATOM 3682 C CA . GLY A 1 504 ? 3.200 13.231 -15.169 1.00 93.50 504 GLY A CA 1
ATOM 3683 C C . GLY A 1 504 ? 3.109 14.102 -16.422 1.00 93.50 504 GLY A C 1
ATOM 3684 O O . GLY A 1 504 ? 4.118 14.541 -16.977 1.00 93.50 504 GLY A O 1
ATOM 3685 N N . GLN A 1 505 ? 1.890 14.346 -16.886 1.00 93.38 505 GLN A N 1
ATOM 3686 C CA . GLN A 1 505 ? 1.593 15.321 -17.935 1.00 93.38 505 GLN A CA 1
ATOM 3687 C C . GLN A 1 505 ? 1.630 16.749 -17.389 1.00 93.38 505 GLN A C 1
ATOM 3689 O O . GLN A 1 505 ? 2.249 17.618 -17.999 1.00 93.38 505 GLN A O 1
ATOM 3694 N N . ALA A 1 506 ? 1.029 16.988 -16.226 1.00 94.38 506 ALA A N 1
ATOM 3695 C CA . ALA A 1 506 ? 1.134 18.263 -15.529 1.00 94.38 506 ALA A CA 1
ATOM 3696 C C . ALA A 1 506 ? 2.355 18.285 -14.606 1.00 94.38 506 ALA A C 1
ATOM 3698 O O . ALA A 1 506 ? 2.763 17.259 -14.061 1.00 94.38 506 ALA A O 1
ATOM 3699 N N . LYS A 1 507 ? 2.933 19.471 -14.406 1.00 93.62 507 LYS A N 1
ATOM 3700 C CA . LYS A 1 507 ? 4.016 19.704 -13.452 1.00 93.62 507 LYS A CA 1
ATOM 3701 C C . LYS A 1 507 ? 3.451 19.811 -12.032 1.00 93.62 507 LYS A C 1
ATOM 3703 O O . LYS A 1 507 ? 2.764 20.798 -11.749 1.00 93.62 507 LYS A O 1
ATOM 3708 N N . PRO A 1 508 ? 3.779 18.886 -11.115 1.00 95.06 508 PRO A N 1
ATOM 3709 C CA . PRO A 1 508 ? 3.286 18.963 -9.746 1.00 95.06 508 PRO A CA 1
ATOM 3710 C C . PRO A 1 508 ? 4.165 19.920 -8.932 1.00 95.06 508 PRO A C 1
ATOM 3712 O O . PRO A 1 508 ? 5.390 19.774 -8.870 1.00 95.06 508 PRO A O 1
ATOM 3715 N N . LEU A 1 509 ? 3.545 20.913 -8.305 1.00 94.06 509 LEU A N 1
ATOM 3716 C CA . LEU A 1 509 ? 4.193 21.951 -7.513 1.00 94.06 509 LEU A CA 1
ATOM 3717 C C . LEU A 1 509 ? 3.739 21.842 -6.058 1.00 94.06 509 LEU A C 1
ATOM 3719 O O . LEU A 1 509 ? 2.580 22.121 -5.746 1.00 94.06 509 LEU A O 1
ATOM 3723 N N . LYS A 1 510 ? 4.668 21.472 -5.170 1.00 93.56 510 LYS A N 1
ATOM 3724 C CA . LYS A 1 510 ? 4.445 21.538 -3.725 1.00 93.56 510 LYS A CA 1
ATOM 3725 C C . LYS A 1 510 ? 4.436 22.990 -3.284 1.00 93.56 510 LYS A C 1
ATOM 3727 O O . LYS A 1 510 ? 5.364 23.727 -3.607 1.00 93.56 510 LYS A O 1
ATOM 3732 N N . CYS A 1 511 ? 3.444 23.387 -2.512 1.00 92.62 511 CYS A N 1
ATOM 3733 C CA . CYS A 1 511 ? 3.311 24.722 -1.967 1.00 92.62 511 CYS A CA 1
ATOM 3734 C C . CYS A 1 511 ? 3.434 24.730 -0.435 1.00 92.62 511 CYS A C 1
ATOM 3736 O O . CYS A 1 511 ? 3.493 23.682 0.214 1.00 92.62 511 CYS A O 1
ATOM 3738 N N . ARG A 1 512 ? 3.561 25.927 0.142 1.00 85.31 512 ARG A N 1
ATOM 3739 C CA . ARG A 1 512 ? 3.824 26.125 1.571 1.00 85.31 512 ARG A CA 1
ATOM 3740 C C . ARG A 1 512 ? 2.559 26.041 2.415 1.00 85.31 512 ARG A C 1
ATOM 3742 O O . ARG A 1 512 ? 1.658 26.843 2.228 1.00 85.31 512 ARG A O 1
ATOM 3749 N N . HIS A 1 513 ? 2.560 25.156 3.414 1.00 83.75 513 HIS A N 1
ATOM 3750 C CA . HIS A 1 513 ? 1.477 24.996 4.395 1.00 83.75 513 HIS A CA 1
ATOM 3751 C C . HIS A 1 513 ? 0.095 24.894 3.738 1.00 83.75 513 HIS A C 1
ATOM 3753 O O . HIS A 1 513 ? -0.165 23.901 3.084 1.00 83.75 513 HIS A O 1
ATOM 3759 N N . ASP A 1 514 ? -0.771 25.892 3.870 1.00 83.06 514 ASP A N 1
ATOM 3760 C CA . ASP A 1 514 ? -2.105 25.968 3.265 1.00 83.06 514 ASP A CA 1
ATOM 3761 C C . ASP A 1 514 ? -2.195 26.992 2.106 1.00 83.06 514 ASP A C 1
ATOM 3763 O O . ASP A 1 514 ? -3.257 27.153 1.485 1.00 83.06 514 ASP A O 1
ATOM 3767 N N . ASP A 1 515 ? -1.070 27.638 1.768 1.00 87.56 515 ASP A N 1
ATOM 3768 C CA . ASP A 1 515 ? -0.927 28.674 0.742 1.00 87.56 515 ASP A CA 1
ATOM 3769 C C . ASP A 1 515 ? -0.427 28.098 -0.593 1.00 87.56 515 ASP A C 1
ATOM 3771 O O . ASP A 1 515 ? 0.770 27.923 -0.830 1.00 87.56 515 ASP A O 1
ATOM 3775 N N . LEU A 1 516 ? -1.362 27.882 -1.520 1.00 88.25 516 LEU A N 1
ATOM 3776 C CA . LEU A 1 516 ? -1.103 27.389 -2.880 1.00 88.25 516 LEU A CA 1
ATOM 3777 C C . LEU A 1 516 ? -0.408 28.412 -3.808 1.00 88.25 516 LEU A C 1
ATOM 3779 O O . LEU A 1 516 ? -0.145 28.109 -4.979 1.00 88.25 516 LEU A O 1
ATOM 3783 N N . SER A 1 517 ? -0.124 29.634 -3.348 1.00 87.44 517 SER A N 1
ATOM 3784 C CA . SER A 1 517 ? 0.558 30.652 -4.159 1.00 87.44 517 SER A CA 1
ATOM 3785 C C . SER A 1 517 ? 2.084 30.496 -4.158 1.00 87.44 517 SER A C 1
ATOM 3787 O O . SER A 1 517 ? 2.727 30.781 -5.171 1.00 87.44 517 SER A O 1
ATOM 3789 N N . GLN A 1 518 ? 2.664 29.969 -3.075 1.00 86.62 518 GLN A N 1
ATOM 3790 C CA . GLN A 1 518 ? 4.114 29.870 -2.877 1.00 86.62 518 GLN A CA 1
ATOM 3791 C C . GLN A 1 518 ? 4.610 28.441 -3.093 1.00 86.62 518 GLN A C 1
ATOM 3793 O O . GLN A 1 518 ? 4.411 27.585 -2.237 1.00 86.62 518 GLN A O 1
ATOM 3798 N N . ALA A 1 519 ? 5.272 28.181 -4.223 1.00 87.00 519 ALA A N 1
ATOM 3799 C CA . ALA A 1 519 ? 5.781 26.854 -4.572 1.00 87.00 519 ALA A CA 1
ATOM 3800 C C . ALA A 1 519 ? 7.245 26.624 -4.149 1.00 87.00 519 ALA A C 1
ATOM 3802 O O . ALA A 1 519 ? 8.077 27.532 -4.195 1.00 87.00 519 ALA A O 1
ATOM 3803 N N . TYR A 1 520 ? 7.562 25.376 -3.816 1.00 83.19 520 TYR A N 1
ATOM 3804 C CA . TYR A 1 520 ? 8.904 24.847 -3.598 1.00 83.19 520 TYR A CA 1
ATOM 3805 C C . TYR A 1 520 ? 9.374 24.011 -4.789 1.00 83.19 520 TYR A C 1
ATOM 3807 O O . TYR A 1 520 ? 8.587 23.543 -5.613 1.00 83.19 520 TYR A O 1
ATOM 3815 N N . ALA A 1 521 ? 10.685 23.791 -4.859 1.00 80.56 521 ALA A N 1
ATOM 3816 C CA . ALA A 1 521 ? 11.262 22.860 -5.815 1.00 80.56 521 ALA A CA 1
ATOM 3817 C C . ALA A 1 521 ? 11.103 21.412 -5.320 1.00 80.56 521 ALA A C 1
ATOM 3819 O O . ALA A 1 521 ? 11.673 21.043 -4.293 1.00 80.56 521 ALA A O 1
ATOM 3820 N N . ASN A 1 522 ? 10.374 20.598 -6.085 1.00 87.31 522 ASN A N 1
ATOM 3821 C CA . ASN A 1 522 ? 10.355 19.139 -5.955 1.00 87.31 522 ASN A CA 1
ATOM 3822 C C . ASN A 1 522 ? 11.442 18.486 -6.819 1.00 87.31 522 ASN A C 1
ATOM 3824 O O . ASN A 1 522 ? 11.956 19.105 -7.756 1.00 87.31 522 ASN A O 1
ATOM 3828 N N . GLU A 1 523 ? 11.739 17.213 -6.551 1.00 88.06 523 GLU A N 1
ATOM 3829 C CA . GLU A 1 523 ? 12.518 16.384 -7.471 1.00 88.06 523 GLU A CA 1
ATOM 3830 C C . GLU A 1 523 ? 11.625 15.991 -8.657 1.00 88.06 523 GLU A C 1
ATOM 3832 O O . GLU A 1 523 ? 10.791 15.091 -8.571 1.00 88.06 523 GLU A O 1
ATOM 3837 N N . THR A 1 524 ? 11.741 16.721 -9.765 1.00 90.12 524 THR A N 1
ATOM 3838 C CA . THR A 1 524 ? 10.928 16.465 -10.961 1.00 90.12 524 THR A CA 1
ATOM 3839 C C . THR A 1 524 ? 11.593 15.398 -11.818 1.00 90.12 524 THR A C 1
ATOM 3841 O O . THR A 1 524 ? 12.636 15.653 -12.415 1.00 90.12 524 THR A O 1
ATOM 3844 N N . ILE A 1 525 ? 10.975 14.223 -11.915 1.00 87.69 525 ILE A N 1
ATOM 3845 C CA . ILE A 1 525 ? 11.517 13.104 -12.696 1.00 87.69 525 ILE A CA 1
ATOM 3846 C C . ILE A 1 525 ? 11.187 13.267 -14.176 1.00 87.69 525 ILE A C 1
ATOM 3848 O O . ILE A 1 525 ? 12.059 13.127 -15.035 1.00 87.69 525 ILE A O 1
ATOM 3852 N N . ARG A 1 526 ? 9.918 13.557 -14.487 1.00 84.25 526 ARG A N 1
ATOM 3853 C CA . ARG A 1 526 ? 9.447 13.731 -15.864 1.00 84.25 526 ARG A CA 1
ATOM 3854 C C . ARG A 1 526 ? 8.152 14.525 -15.908 1.00 84.25 526 ARG A C 1
ATOM 3856 O O . ARG A 1 526 ? 7.188 14.155 -15.250 1.00 84.25 526 ARG A O 1
ATOM 3863 N N . VAL A 1 527 ? 8.115 15.543 -16.763 1.00 88.81 527 VAL A N 1
ATOM 3864 C CA . VAL A 1 527 ? 6.892 16.268 -17.123 1.00 88.81 527 VAL A CA 1
ATOM 3865 C C . VAL A 1 527 ? 6.814 16.359 -18.642 1.00 88.81 527 VAL A C 1
ATOM 3867 O O . VAL A 1 527 ? 7.805 16.721 -19.277 1.00 88.81 527 VAL A O 1
ATOM 3870 N N . THR A 1 528 ? 5.677 15.988 -19.231 1.00 88.38 528 THR A N 1
ATOM 3871 C CA . THR A 1 528 ? 5.489 16.024 -20.695 1.00 88.38 528 THR A CA 1
ATOM 3872 C C . THR A 1 528 ? 4.649 17.201 -21.186 1.00 88.38 528 THR A C 1
ATOM 3874 O O . THR A 1 528 ? 4.781 17.577 -22.348 1.00 88.38 528 THR A O 1
ATOM 3877 N N . GLY A 1 529 ? 3.809 17.787 -20.335 1.00 88.94 529 GLY A N 1
ATOM 3878 C CA . GLY A 1 529 ? 2.957 18.929 -20.656 1.00 88.94 529 GLY A CA 1
ATOM 3879 C C . GLY A 1 529 ? 3.427 20.240 -20.024 1.00 88.94 529 GLY A C 1
ATOM 3880 O O . GLY A 1 529 ? 4.489 20.331 -19.408 1.00 88.94 529 GLY A O 1
ATOM 3881 N N . THR A 1 530 ? 2.620 21.285 -20.207 1.00 89.69 530 THR A N 1
ATOM 3882 C CA . THR A 1 530 ? 2.878 22.640 -19.685 1.00 89.69 530 THR A CA 1
ATOM 3883 C C . THR A 1 530 ? 1.937 23.039 -18.551 1.00 89.69 530 THR A C 1
ATOM 3885 O O . THR A 1 530 ? 2.081 24.126 -17.998 1.00 89.69 530 THR A O 1
ATOM 3888 N N . GLU A 1 531 ? 0.946 22.203 -18.240 1.00 93.69 531 GLU A N 1
ATOM 3889 C CA . GLU A 1 531 ? -0.021 22.454 -17.172 1.00 93.69 531 GLU A CA 1
ATOM 3890 C C . GLU A 1 531 ? 0.646 22.322 -15.795 1.00 93.69 531 GLU A C 1
ATOM 3892 O O . GLU A 1 531 ? 1.633 21.602 -15.634 1.00 93.69 531 GLU A O 1
ATOM 3897 N N . GLU A 1 532 ? 0.110 23.015 -14.791 1.00 93.81 532 GLU A N 1
ATOM 3898 C CA . GLU A 1 532 ? 0.568 22.928 -13.402 1.00 93.81 532 GLU A CA 1
ATOM 3899 C C . GLU A 1 532 ? -0.511 22.280 -12.533 1.00 93.81 532 GLU A C 1
ATOM 3901 O O . GLU A 1 532 ? -1.694 22.603 -12.646 1.00 93.81 532 GLU A O 1
ATOM 3906 N N . PHE A 1 533 ? -0.092 21.419 -11.610 1.00 95.06 533 PHE A N 1
ATOM 3907 C CA . PHE A 1 533 ? -0.928 20.922 -10.521 1.00 95.06 533 PHE A CA 1
ATOM 3908 C C . PHE A 1 533 ? -0.322 21.373 -9.196 1.00 95.06 533 PHE A C 1
ATOM 3910 O O . PHE A 1 533 ? 0.866 21.166 -8.961 1.00 95.06 533 PHE A O 1
ATOM 3917 N N . ARG A 1 534 ? -1.110 22.015 -8.333 1.00 95.94 534 ARG A N 1
ATOM 3918 C CA . ARG A 1 534 ? -0.614 22.575 -7.068 1.00 95.94 534 ARG A CA 1
ATOM 3919 C C . ARG A 1 534 ? -1.178 21.801 -5.895 1.00 95.94 534 ARG A C 1
ATOM 3921 O O . ARG A 1 534 ? -2.384 21.565 -5.834 1.00 95.94 534 ARG A O 1
ATOM 3928 N N . TYR A 1 535 ? -0.304 21.457 -4.961 1.00 96.06 535 TYR A N 1
ATOM 3929 C CA . TYR A 1 535 ? -0.682 20.779 -3.732 1.00 96.06 535 TYR A CA 1
ATOM 3930 C C . TYR A 1 535 ? 0.121 21.312 -2.551 1.00 96.06 535 TYR A C 1
ATOM 3932 O O . TYR A 1 535 ? 1.243 21.780 -2.723 1.00 96.06 535 TYR A O 1
ATOM 3940 N N . CYS A 1 536 ? -0.414 21.190 -1.345 1.00 94.56 536 CYS A N 1
ATOM 3941 C CA . CYS A 1 536 ? 0.334 21.423 -0.119 1.00 94.56 536 CYS A CA 1
ATOM 3942 C C . CYS A 1 536 ? 0.160 20.263 0.855 1.00 94.56 536 CYS A C 1
ATOM 3944 O O . CYS A 1 536 ? -0.825 19.531 0.771 1.00 94.56 536 CYS A O 1
ATOM 3946 N N . SER A 1 537 ? 1.081 20.146 1.808 1.00 94.56 537 SER A N 1
ATOM 3947 C CA . SER A 1 537 ? 0.966 19.222 2.932 1.00 94.56 537 SER A CA 1
ATOM 3948 C C . SER A 1 537 ? 1.468 19.883 4.220 1.00 94.56 537 SER A C 1
ATOM 3950 O O . SER A 1 537 ? 2.486 20.582 4.201 1.00 94.56 537 SER A O 1
ATOM 3952 N N . TRP A 1 538 ? 0.764 19.692 5.336 1.00 94.25 538 TRP A N 1
ATOM 3953 C CA . TRP A 1 538 ? 1.158 20.214 6.654 1.00 94.25 538 TRP A CA 1
ATOM 3954 C C . TRP A 1 538 ? 0.613 19.342 7.784 1.00 94.25 538 TRP A C 1
ATOM 3956 O O . TRP A 1 538 ? -0.245 18.492 7.550 1.00 94.25 538 TRP A O 1
ATOM 3966 N N . THR A 1 539 ? 1.108 19.550 9.004 1.00 92.88 539 THR A N 1
ATOM 3967 C CA . THR A 1 539 ? 0.585 18.858 10.189 1.00 92.88 539 THR A CA 1
ATOM 3968 C C . THR A 1 539 ? -0.286 19.793 11.026 1.00 92.88 539 THR A C 1
ATOM 3970 O O . THR A 1 539 ? -0.130 21.017 10.992 1.00 92.88 539 THR A O 1
ATOM 3973 N N . GLY A 1 540 ? -1.196 19.219 11.809 1.00 87.81 540 GLY A N 1
ATOM 3974 C CA . GLY A 1 540 ? -1.959 19.944 12.822 1.00 87.81 540 GLY A CA 1
ATOM 3975 C C . GLY A 1 540 ? -1.105 20.452 13.988 1.00 87.81 540 GLY A C 1
ATOM 3976 O O . GLY A 1 540 ? -1.590 21.284 14.747 1.00 87.81 540 GLY A O 1
ATOM 3977 N N . ASN A 1 541 ? 0.148 20.000 14.131 1.00 84.56 541 ASN A N 1
ATOM 3978 C CA . ASN A 1 541 ? 1.026 20.393 15.227 1.00 84.56 541 ASN A CA 1
ATOM 3979 C C . ASN A 1 541 ? 1.619 21.796 14.981 1.00 84.56 541 ASN A C 1
ATOM 3981 O O . ASN A 1 541 ? 2.455 21.957 14.089 1.00 84.56 541 ASN A O 1
ATOM 3985 N N . PRO A 1 542 ? 1.298 22.815 15.797 1.00 77.12 542 PRO A N 1
ATOM 3986 C CA . PRO A 1 542 ? 1.846 24.159 15.629 1.00 77.12 542 PRO A CA 1
ATOM 3987 C C . PRO A 1 542 ? 3.359 24.222 15.889 1.00 77.12 542 PRO A C 1
ATOM 3989 O O . PRO A 1 542 ? 4.017 25.143 15.408 1.00 77.12 542 PRO A O 1
ATOM 3992 N N . ALA A 1 543 ? 3.922 23.262 16.631 1.00 78.69 543 ALA A N 1
ATOM 3993 C CA . ALA A 1 543 ? 5.363 23.156 16.851 1.00 78.69 543 ALA A CA 1
ATOM 3994 C C . ALA A 1 543 ? 6.099 22.461 15.690 1.00 78.69 543 ALA A C 1
ATOM 3996 O O . ALA A 1 543 ? 7.312 22.623 15.566 1.00 78.69 543 ALA A O 1
ATOM 3997 N N . ASP A 1 544 ? 5.378 21.723 14.839 1.00 80.06 544 ASP A N 1
ATOM 3998 C CA . ASP A 1 544 ? 5.929 20.946 13.724 1.00 80.06 544 ASP A CA 1
ATOM 3999 C C . ASP A 1 544 ? 5.048 21.088 12.473 1.00 80.06 544 ASP A C 1
ATOM 4001 O O . ASP A 1 544 ? 4.488 20.133 11.945 1.00 80.06 544 ASP A O 1
ATOM 4005 N N . VAL A 1 545 ? 4.862 22.330 12.015 1.00 75.44 545 VAL A N 1
ATOM 4006 C CA . VAL A 1 545 ? 3.869 22.674 10.975 1.00 75.44 545 VAL A CA 1
ATOM 4007 C C . VAL A 1 545 ? 4.202 22.055 9.605 1.00 75.44 545 VAL A C 1
ATOM 4009 O O . VAL A 1 545 ? 3.373 22.053 8.695 1.00 75.44 545 VAL A O 1
ATOM 4012 N N . LEU A 1 546 ? 5.421 21.555 9.401 1.00 82.62 546 LEU A N 1
ATOM 4013 C CA . LEU A 1 546 ? 5.824 20.915 8.150 1.00 82.62 546 LEU A CA 1
ATOM 4014 C C . LEU A 1 546 ? 5.668 19.404 8.263 1.00 82.62 546 LEU A C 1
ATOM 4016 O O . LEU A 1 546 ? 6.040 18.805 9.260 1.00 82.62 546 LEU A O 1
ATOM 4020 N N . THR A 1 547 ? 5.181 18.772 7.200 1.00 89.62 547 THR A N 1
ATOM 4021 C CA . THR A 1 547 ? 5.162 17.308 7.135 1.00 89.62 547 THR A CA 1
ATOM 4022 C C . THR A 1 547 ? 6.576 16.759 7.161 1.00 89.62 547 THR A C 1
ATOM 4024 O O . THR A 1 547 ? 7.426 17.178 6.356 1.00 89.62 547 THR A O 1
ATOM 4027 N N . ARG A 1 548 ? 6.819 15.772 8.015 1.00 91.25 548 ARG A N 1
ATOM 4028 C CA . ARG A 1 548 ? 8.076 15.040 8.016 1.00 91.25 548 ARG A CA 1
ATOM 4029 C C . ARG A 1 548 ? 8.162 14.191 6.751 1.00 91.25 548 ARG A C 1
ATOM 4031 O O . ARG A 1 548 ? 7.175 13.644 6.271 1.00 91.25 548 ARG A O 1
ATOM 4038 N N . HIS A 1 549 ? 9.358 14.156 6.169 1.00 93.69 549 HIS A N 1
ATOM 4039 C CA . HIS A 1 549 ? 9.660 13.349 4.992 1.00 93.69 549 HIS A CA 1
ATOM 4040 C C . HIS A 1 549 ? 10.454 12.134 5.461 1.00 93.69 549 HIS A C 1
ATOM 4042 O O . HIS A 1 549 ? 11.631 12.264 5.808 1.00 93.69 549 HIS A O 1
ATOM 4048 N N . TRP A 1 550 ? 9.797 10.981 5.513 1.00 92.56 550 TRP A N 1
ATOM 4049 C CA . TRP A 1 550 ? 10.375 9.741 6.008 1.00 92.56 550 TRP A CA 1
ATOM 4050 C C . TRP A 1 550 ? 10.708 8.794 4.863 1.00 92.56 550 TRP A C 1
ATOM 4052 O O . TRP A 1 550 ? 9.893 8.571 3.972 1.00 92.56 550 TRP A O 1
ATOM 4062 N N . ILE A 1 551 ? 11.913 8.225 4.904 1.00 92.56 551 ILE A N 1
ATOM 4063 C CA . ILE A 1 551 ? 12.315 7.088 4.076 1.00 92.56 551 ILE A CA 1
ATOM 4064 C C . ILE A 1 551 ? 12.661 5.972 5.050 1.00 92.56 551 ILE A C 1
ATOM 4066 O O . ILE A 1 551 ? 13.701 6.037 5.703 1.00 92.56 551 ILE A O 1
ATOM 4070 N N . GLY A 1 552 ? 11.786 4.975 5.163 1.00 89.25 552 GLY A N 1
ATOM 4071 C CA . GLY A 1 552 ? 12.054 3.820 6.017 1.00 89.25 552 GLY A CA 1
ATOM 4072 C C . GLY A 1 552 ? 12.944 2.791 5.325 1.00 89.25 552 GLY A C 1
ATOM 4073 O O . GLY A 1 552 ? 13.791 2.186 5.971 1.00 89.25 552 GLY A O 1
ATOM 4074 N N . VAL A 1 553 ? 12.807 2.623 4.001 1.00 89.06 553 VAL A N 1
ATOM 4075 C CA . VAL A 1 553 ? 13.644 1.699 3.217 1.00 89.06 553 VAL A CA 1
ATOM 4076 C C . VAL A 1 553 ? 13.964 2.285 1.848 1.00 89.06 553 VAL A C 1
ATOM 4078 O O . VAL A 1 553 ? 13.080 2.457 1.011 1.00 89.06 553 VAL A O 1
ATOM 4081 N N . MET A 1 554 ? 15.252 2.533 1.595 1.00 85.06 554 ME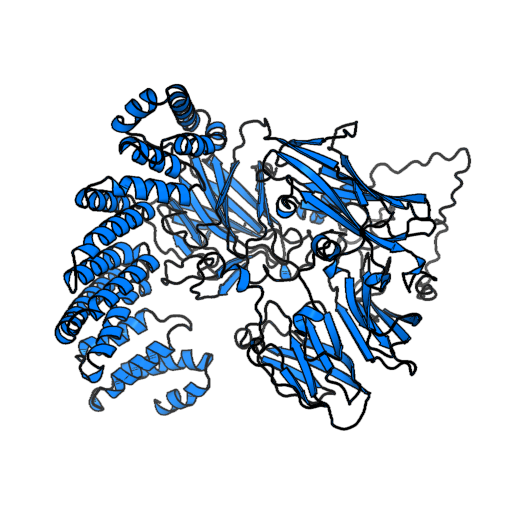T A N 1
ATOM 4082 C CA . MET A 1 554 ? 15.744 3.082 0.324 1.00 85.06 554 MET A CA 1
ATOM 4083 C C . MET A 1 554 ? 15.568 2.119 -0.862 1.00 85.06 554 MET A C 1
ATOM 4085 O O . MET A 1 554 ? 15.210 2.561 -1.954 1.00 85.06 554 MET A O 1
ATOM 4089 N N . ARG A 1 555 ? 15.827 0.817 -0.671 1.00 84.75 555 ARG A N 1
ATOM 4090 C CA . ARG A 1 555 ? 15.691 -0.222 -1.705 1.00 84.75 555 ARG A CA 1
ATOM 4091 C C . ARG A 1 555 ? 15.056 -1.479 -1.137 1.00 84.75 555 ARG A C 1
ATOM 4093 O O . ARG A 1 555 ? 15.523 -2.005 -0.133 1.00 84.75 555 ARG A O 1
ATOM 4100 N N . THR A 1 556 ? 14.053 -1.983 -1.832 1.00 89.69 556 THR A N 1
ATOM 4101 C CA . THR A 1 556 ? 13.462 -3.295 -1.585 1.00 89.69 556 THR A CA 1
ATOM 4102 C C . THR A 1 556 ? 12.963 -3.897 -2.897 1.00 89.69 556 THR A C 1
ATOM 4104 O O . THR A 1 556 ? 12.770 -3.187 -3.890 1.00 89.69 556 THR A O 1
ATOM 4107 N N . GLU A 1 557 ? 12.785 -5.212 -2.899 1.00 90.25 557 GLU A N 1
ATOM 4108 C CA . GLU A 1 557 ? 12.102 -5.952 -3.962 1.00 90.25 557 GLU A CA 1
ATOM 4109 C C . GLU A 1 557 ? 10.624 -6.201 -3.622 1.00 90.25 557 GLU A C 1
ATOM 4111 O O . GLU A 1 557 ? 9.871 -6.664 -4.474 1.00 90.25 557 GLU A O 1
ATOM 4116 N N . GLU A 1 558 ? 10.185 -5.873 -2.401 1.00 94.12 558 GLU A N 1
ATOM 4117 C CA . GLU A 1 558 ? 8.810 -6.098 -1.955 1.00 94.12 558 GLU A CA 1
ATOM 4118 C C . GLU A 1 558 ? 7.812 -5.265 -2.764 1.00 94.12 558 GLU A C 1
ATOM 4120 O O . GLU A 1 558 ? 7.836 -4.034 -2.717 1.00 94.12 558 GLU A O 1
ATOM 4125 N N . GLU A 1 559 ? 6.892 -5.939 -3.460 1.00 95.31 559 GLU A N 1
ATOM 4126 C CA . GLU A 1 559 ? 5.932 -5.318 -4.382 1.00 95.31 559 GLU A CA 1
ATOM 4127 C C . GLU A 1 559 ? 5.037 -4.261 -3.728 1.00 95.31 559 GLU A C 1
ATOM 4129 O O . GLU A 1 559 ? 4.661 -3.293 -4.384 1.00 95.31 559 GLU A O 1
ATOM 4134 N N . ARG A 1 560 ? 4.782 -4.373 -2.422 1.00 95.88 560 ARG A N 1
ATOM 4135 C CA . ARG A 1 560 ? 4.056 -3.376 -1.623 1.00 95.88 560 ARG A CA 1
ATOM 4136 C C . ARG A 1 560 ? 4.752 -2.020 -1.507 1.00 95.88 560 ARG A C 1
ATOM 4138 O O . ARG A 1 560 ? 4.094 -1.033 -1.200 1.00 95.88 560 ARG A O 1
ATOM 4145 N N . ALA A 1 561 ? 6.056 -1.914 -1.741 1.00 97.62 561 ALA A N 1
ATOM 4146 C CA . ALA A 1 561 ? 6.719 -0.614 -1.811 1.00 97.62 561 ALA A CA 1
ATOM 4147 C C . ALA A 1 561 ? 6.531 0.010 -3.200 1.00 97.62 561 ALA A C 1
ATOM 4149 O O . ALA A 1 561 ? 6.632 -0.679 -4.220 1.00 97.62 561 ALA A O 1
ATOM 4150 N N . LEU A 1 562 ? 6.280 1.324 -3.240 1.00 98.06 562 LEU A N 1
ATOM 4151 C CA . LEU A 1 562 ? 6.094 2.045 -4.498 1.00 98.06 562 LEU A CA 1
ATOM 4152 C C . LEU A 1 562 ? 7.340 1.922 -5.369 1.00 98.06 562 LEU A C 1
ATOM 4154 O O . LEU A 1 562 ? 8.476 2.063 -4.900 1.00 98.06 562 LEU A O 1
ATOM 4158 N N . GLU A 1 563 ? 7.114 1.697 -6.657 1.00 95.81 563 GLU A N 1
ATOM 4159 C CA . GLU A 1 563 ? 8.185 1.747 -7.636 1.00 95.81 563 GLU A CA 1
ATOM 4160 C C . GLU A 1 563 ? 8.812 3.135 -7.683 1.00 95.81 563 GLU A C 1
ATOM 4162 O O . GLU A 1 563 ? 8.128 4.150 -7.822 1.00 95.81 563 GLU A O 1
ATOM 4167 N N . ASN A 1 564 ? 10.134 3.176 -7.600 1.00 92.69 564 ASN A N 1
ATOM 4168 C CA . ASN A 1 564 ? 10.895 4.393 -7.738 1.00 92.69 564 ASN A CA 1
ATOM 4169 C C . ASN A 1 564 ? 11.357 4.542 -9.203 1.00 92.69 564 ASN A C 1
ATOM 4171 O O . ASN A 1 564 ? 12.310 3.866 -9.625 1.00 92.69 564 ASN A O 1
ATOM 4175 N N . PRO A 1 565 ? 10.745 5.456 -9.984 1.00 89.19 565 PRO A N 1
ATOM 4176 C CA . PRO A 1 565 ? 11.056 5.630 -11.403 1.00 89.19 565 PRO A CA 1
ATOM 4177 C C . PRO A 1 565 ? 12.454 6.223 -11.619 1.00 89.19 565 PRO A C 1
ATOM 4179 O O . PRO A 1 565 ? 12.964 6.233 -12.735 1.00 89.19 565 PRO A O 1
ATOM 4182 N N . GLN A 1 566 ? 13.097 6.723 -10.563 1.00 83.31 566 GLN A N 1
ATOM 4183 C CA . GLN A 1 566 ? 14.450 7.253 -10.613 1.00 83.31 566 GLN A CA 1
ATOM 4184 C C . GLN A 1 566 ? 15.517 6.160 -10.501 1.00 83.31 566 GLN A C 1
ATOM 4186 O O . GLN A 1 566 ? 16.635 6.346 -10.993 1.00 83.31 566 GLN A O 1
ATOM 4191 N N . TRP A 1 567 ? 15.219 5.060 -9.804 1.00 76.19 567 TRP A N 1
ATOM 4192 C CA . TRP A 1 567 ? 16.219 4.046 -9.449 1.00 76.19 567 TRP A CA 1
ATOM 4193 C C . TRP A 1 567 ? 15.975 2.698 -10.115 1.00 76.19 567 TRP A C 1
ATOM 4195 O O . TRP A 1 567 ? 16.923 1.927 -10.223 1.00 76.19 567 TRP A O 1
ATOM 4205 N N . GLY A 1 568 ? 14.749 2.413 -10.563 1.00 79.44 568 GLY A N 1
ATOM 4206 C CA . GLY A 1 568 ? 14.392 1.067 -11.013 1.00 79.44 568 GLY A CA 1
ATOM 4207 C C . GLY A 1 568 ? 14.443 0.046 -9.876 1.00 79.44 568 GLY A C 1
ATOM 4208 O O . GLY A 1 568 ? 14.820 -1.097 -10.092 1.00 79.44 568 GLY A O 1
ATOM 4209 N N . TYR A 1 569 ? 14.084 0.491 -8.672 1.00 87.06 569 TYR A N 1
ATOM 4210 C CA . TYR A 1 569 ? 13.887 -0.306 -7.460 1.00 87.06 569 TYR A CA 1
ATOM 4211 C C . TYR A 1 569 ? 12.608 0.168 -6.780 1.00 87.06 569 TYR A C 1
ATOM 4213 O O . TYR A 1 569 ? 12.018 1.161 -7.206 1.00 87.06 569 TYR A O 1
ATOM 4221 N N . ARG A 1 570 ? 12.199 -0.502 -5.706 1.00 94.25 570 ARG A N 1
ATOM 4222 C CA . ARG A 1 570 ? 11.108 -0.031 -4.854 1.00 94.25 570 ARG A CA 1
ATOM 4223 C C . ARG A 1 570 ? 11.654 0.629 -3.604 1.00 94.25 570 ARG A C 1
ATOM 4225 O O . ARG A 1 570 ? 12.737 0.281 -3.130 1.00 94.25 570 ARG A O 1
ATOM 4232 N N . THR A 1 571 ? 10.891 1.571 -3.075 1.00 94.19 571 THR A N 1
ATOM 4233 C CA . THR A 1 571 ? 11.284 2.375 -1.920 1.00 94.19 571 THR A CA 1
ATOM 4234 C C . THR A 1 571 ? 10.065 2.591 -1.039 1.00 94.19 571 THR A C 1
ATOM 4236 O O . THR A 1 571 ? 8.992 2.952 -1.523 1.00 94.19 571 THR A O 1
ATOM 4239 N N . TYR A 1 572 ? 10.234 2.382 0.263 1.00 96.00 572 TYR A N 1
ATOM 4240 C CA . TYR A 1 572 ? 9.243 2.806 1.241 1.00 96.00 572 TYR A CA 1
ATOM 4241 C C . TYR A 1 572 ? 9.608 4.200 1.742 1.00 96.00 572 TYR A C 1
ATOM 4243 O O . TYR A 1 572 ? 10.622 4.403 2.419 1.00 96.00 572 TYR A O 1
ATOM 4251 N N . ALA A 1 573 ? 8.748 5.146 1.387 1.00 96.88 573 ALA A N 1
ATOM 4252 C CA . ALA A 1 573 ? 8.787 6.521 1.838 1.00 96.88 573 ALA A CA 1
ATOM 4253 C C . ALA A 1 573 ? 7.361 7.025 2.094 1.00 96.88 573 ALA A C 1
ATOM 4255 O O . ALA A 1 573 ? 6.389 6.493 1.540 1.00 96.88 573 ALA A O 1
ATOM 4256 N N . SER A 1 574 ? 7.237 8.034 2.949 1.00 97.38 574 SER A N 1
ATOM 4257 C CA . SER A 1 574 ? 5.958 8.651 3.284 1.00 97.38 574 SER A CA 1
ATOM 4258 C C . SER A 1 574 ? 6.118 10.074 3.805 1.00 97.38 574 SER A C 1
ATOM 4260 O O . SER A 1 574 ? 7.141 10.443 4.388 1.00 97.38 574 SER A O 1
ATOM 4262 N N . TRP A 1 575 ? 5.065 10.872 3.642 1.00 97.12 575 TRP A N 1
ATOM 4263 C CA . TRP A 1 575 ? 4.811 11.957 4.585 1.00 97.12 575 TRP A CA 1
ATOM 4264 C C . TRP A 1 575 ? 4.263 11.371 5.872 1.00 97.12 575 TRP A C 1
ATOM 4266 O O . TRP A 1 575 ? 3.397 10.501 5.807 1.00 97.12 575 TRP A O 1
ATOM 4276 N N . ASP A 1 576 ? 4.733 11.881 7.001 1.00 93.75 576 ASP A N 1
ATOM 4277 C CA . ASP A 1 576 ? 4.141 11.636 8.310 1.00 93.75 576 ASP A CA 1
ATOM 4278 C C . ASP A 1 576 ? 4.021 12.952 9.097 1.00 93.75 576 ASP A C 1
ATOM 4280 O O . ASP A 1 576 ? 4.593 13.992 8.738 1.00 93.75 576 ASP A O 1
ATOM 4284 N N . GLU A 1 577 ? 3.203 12.919 10.136 1.00 91.19 577 GLU A N 1
ATOM 4285 C CA . GLU A 1 577 ? 2.905 14.022 11.045 1.00 91.19 577 GLU A CA 1
ATOM 4286 C C . GLU A 1 577 ? 3.728 13.990 12.337 1.00 91.19 577 GLU A C 1
ATOM 4288 O O . GLU A 1 577 ? 3.468 14.782 13.245 1.00 91.19 577 GLU A O 1
ATOM 4293 N N . HIS A 1 578 ? 4.710 13.087 12.429 1.00 88.31 578 HIS A N 1
ATOM 4294 C CA . HIS A 1 578 ? 5.533 12.868 13.615 1.00 88.31 578 HIS A CA 1
ATOM 4295 C C . HIS A 1 578 ? 4.712 12.424 14.843 1.00 88.31 578 HIS A C 1
ATOM 4297 O O . HIS A 1 578 ? 5.053 12.727 15.995 1.00 88.31 578 HIS A O 1
ATOM 4303 N N . GLY A 1 579 ? 3.603 11.718 14.590 1.00 82.62 579 GLY A N 1
ATOM 4304 C CA . GLY A 1 579 ? 2.625 11.299 15.590 1.00 82.62 579 GLY A CA 1
ATOM 4305 C C . GLY A 1 579 ? 3.205 10.429 16.704 1.00 82.62 579 GLY A C 1
ATOM 4306 O O . GLY A 1 579 ? 2.683 10.455 17.812 1.00 82.62 579 GLY A O 1
ATOM 4307 N N . GLU A 1 580 ? 4.324 9.734 16.470 1.00 80.88 580 GLU A N 1
ATOM 4308 C CA . GLU A 1 580 ? 4.961 8.852 17.455 1.00 80.88 580 GLU A CA 1
ATOM 4309 C C . GLU A 1 580 ? 5.555 9.600 18.659 1.00 80.88 580 GLU A C 1
ATOM 4311 O O . GLU A 1 580 ? 5.920 8.986 19.660 1.00 80.88 580 GLU A O 1
ATOM 4316 N N . THR A 1 581 ? 5.658 10.929 18.566 1.00 79.06 581 THR A N 1
ATOM 4317 C CA . THR A 1 581 ? 6.015 11.802 19.697 1.00 79.06 581 THR A CA 1
ATOM 4318 C C . THR A 1 581 ? 4.821 12.162 20.581 1.00 79.06 581 THR A C 1
ATOM 4320 O O . THR A 1 581 ? 4.997 12.789 21.627 1.00 79.06 581 THR A O 1
ATOM 4323 N N . HIS A 1 582 ? 3.618 11.746 20.183 1.00 72.69 582 HIS A N 1
ATOM 4324 C CA . HIS A 1 582 ? 2.356 11.945 20.888 1.00 72.69 582 HIS A CA 1
ATOM 4325 C C . HIS A 1 582 ? 1.810 10.596 21.379 1.00 72.69 582 HIS A C 1
ATOM 4327 O O . HIS A 1 582 ? 2.194 9.544 20.862 1.00 72.69 582 HIS A O 1
ATOM 4333 N N . PRO A 1 583 ? 0.911 10.582 22.382 1.00 67.44 583 PRO A N 1
ATOM 4334 C CA . PRO A 1 583 ? 0.254 9.350 22.808 1.00 67.44 583 PRO A CA 1
ATOM 4335 C C . PRO A 1 583 ? -0.456 8.662 21.636 1.00 67.44 583 PRO A C 1
ATOM 4337 O O . PRO A 1 583 ? -0.988 9.326 20.752 1.00 67.44 583 PRO A O 1
ATOM 4340 N N . THR A 1 584 ? -0.525 7.331 21.632 1.00 67.94 584 THR A N 1
ATOM 4341 C CA . THR A 1 584 ? -1.263 6.495 20.659 1.00 67.94 584 THR A CA 1
ATOM 4342 C C . THR A 1 584 ? -2.784 6.547 20.881 1.00 67.94 584 THR A C 1
ATOM 4344 O O . THR A 1 584 ? -3.493 5.546 20.846 1.00 67.94 584 THR A O 1
ATOM 4347 N N . ASP A 1 585 ? -3.313 7.745 21.111 1.00 67.50 585 ASP A N 1
ATOM 4348 C CA . ASP A 1 585 ? -4.738 8.028 21.228 1.00 67.50 585 ASP A CA 1
ATOM 4349 C C . ASP A 1 585 ? -5.339 8.489 19.880 1.00 67.50 585 ASP A C 1
ATOM 4351 O O . ASP A 1 585 ? -4.680 8.494 18.832 1.00 67.50 585 ASP A O 1
ATOM 4355 N N . ALA A 1 586 ? -6.619 8.863 19.885 1.00 69.25 586 ALA A N 1
ATOM 4356 C CA . ALA A 1 586 ? -7.264 9.510 18.740 1.00 69.25 586 ALA A CA 1
ATOM 4357 C C . ALA A 1 586 ? -6.911 11.010 18.612 1.00 69.25 586 ALA A C 1
ATOM 4359 O O . ALA A 1 586 ? -7.388 11.661 17.685 1.00 69.25 586 ALA A O 1
ATOM 4360 N N . CYS A 1 587 ? -6.083 11.546 19.514 1.00 69.62 587 CYS A N 1
ATOM 4361 C CA . CYS A 1 587 ? -5.780 12.966 19.697 1.00 69.62 587 CYS A CA 1
ATOM 4362 C C . CYS A 1 587 ? -4.333 13.261 19.274 1.00 69.62 587 CYS A C 1
ATOM 4364 O O . CYS A 1 587 ? -3.521 13.772 20.042 1.00 69.62 587 CYS A O 1
ATOM 4366 N N . GLY A 1 588 ? -3.995 12.909 18.035 1.00 71.19 588 GLY A N 1
ATOM 4367 C CA . GLY A 1 588 ? -2.716 13.281 17.437 1.00 71.19 588 GLY A CA 1
ATOM 4368 C C . GLY A 1 588 ? -2.800 14.594 16.679 1.00 71.19 588 GLY A C 1
ATOM 4369 O O . GLY A 1 588 ? -3.899 15.071 16.385 1.00 71.19 588 GLY A O 1
ATOM 4370 N N . PRO A 1 589 ? -1.653 15.157 16.272 1.00 85.75 589 PRO A N 1
ATOM 4371 C CA . PRO A 1 589 ? -1.690 16.019 15.110 1.00 85.75 589 PRO A CA 1
ATOM 4372 C C . PRO A 1 589 ? -2.271 15.244 13.922 1.00 85.75 589 PRO A C 1
ATOM 4374 O O . PRO A 1 589 ? -2.114 14.032 13.801 1.00 85.75 589 PRO A O 1
ATOM 4377 N N . ASP A 1 590 ? -2.970 15.960 13.054 1.00 91.81 590 ASP A N 1
ATOM 4378 C CA . ASP A 1 590 ? -3.475 15.399 11.806 1.00 91.81 590 ASP A CA 1
ATOM 4379 C C . ASP A 1 590 ? -2.502 15.723 10.675 1.00 91.81 590 ASP A C 1
ATOM 4381 O O . ASP A 1 590 ? -1.832 16.758 10.711 1.00 91.81 590 ASP A O 1
ATOM 4385 N N . LEU A 1 591 ? -2.483 14.910 9.624 1.00 95.31 591 LEU A N 1
ATOM 4386 C CA . LEU A 1 591 ? -1.862 15.284 8.355 1.00 95.31 591 LEU A CA 1
ATOM 4387 C C . LEU A 1 591 ? -2.920 15.900 7.447 1.00 95.31 591 LEU A C 1
ATOM 4389 O O . LEU A 1 591 ? -3.983 15.326 7.213 1.00 95.31 591 LEU A O 1
ATOM 4393 N N . TYR A 1 592 ? -2.606 17.062 6.901 1.00 96.12 592 TYR A N 1
ATOM 4394 C CA . TYR A 1 592 ? -3.447 17.765 5.952 1.00 96.12 592 TYR A CA 1
ATOM 4395 C C . TYR A 1 592 ? -2.797 17.791 4.579 1.00 96.12 592 TYR A C 1
ATOM 4397 O O . TYR A 1 592 ? -1.586 17.989 4.459 1.00 96.12 592 TYR A O 1
ATOM 4405 N N . VAL A 1 593 ? -3.615 17.635 3.541 1.00 96.81 593 VAL A N 1
ATOM 4406 C CA . VAL A 1 593 ? -3.207 17.758 2.143 1.00 96.81 593 VAL A CA 1
ATOM 4407 C C . VAL A 1 593 ? -4.225 18.621 1.410 1.00 96.81 593 VAL A C 1
ATOM 4409 O O . VAL A 1 593 ? -5.398 18.270 1.342 1.00 96.81 593 VAL A O 1
ATOM 4412 N N . LYS A 1 594 ? -3.797 19.744 0.836 1.00 96.00 594 LYS A N 1
ATOM 4413 C CA . LYS A 1 594 ? -4.670 20.624 0.043 1.00 96.00 594 LYS A CA 1
ATOM 4414 C C . LYS A 1 594 ? -4.328 20.499 -1.427 1.00 96.00 594 LYS A C 1
ATOM 4416 O O . LYS A 1 594 ? -3.154 20.579 -1.776 1.00 96.00 594 LYS A O 1
ATOM 4421 N N . LEU A 1 595 ? -5.334 20.322 -2.275 1.00 95.62 595 LEU A N 1
ATOM 4422 C CA . LEU A 1 595 ? -5.179 20.103 -3.711 1.00 95.62 595 LEU A CA 1
ATOM 4423 C C . LEU A 1 595 ? -5.930 21.186 -4.483 1.00 95.62 595 LEU A C 1
ATOM 4425 O O . LEU A 1 595 ? -7.106 21.422 -4.212 1.00 95.62 595 LEU A O 1
ATOM 4429 N N . ARG A 1 596 ? -5.278 21.800 -5.475 1.00 95.25 596 ARG A N 1
ATOM 4430 C CA . ARG A 1 596 ? -5.949 22.643 -6.472 1.00 95.25 596 ARG A CA 1
ATOM 4431 C C . ARG A 1 596 ? -6.398 21.784 -7.639 1.00 95.25 596 ARG A C 1
ATOM 4433 O O . ARG A 1 596 ? -5.593 21.466 -8.517 1.00 95.25 596 ARG A O 1
ATOM 4440 N N . MET A 1 597 ? -7.671 21.410 -7.653 1.00 95.19 597 MET A N 1
ATOM 4441 C CA . MET A 1 597 ? -8.198 20.509 -8.671 1.00 95.19 597 MET A CA 1
ATOM 4442 C C . MET A 1 597 ? -8.404 21.271 -9.984 1.00 95.19 597 MET A C 1
ATOM 4444 O O . MET A 1 597 ? -9.165 22.246 -10.004 1.00 95.19 597 MET A O 1
ATOM 4448 N N . PRO A 1 598 ? -7.775 20.853 -11.100 1.00 95.56 598 PRO A N 1
ATOM 4449 C CA . PRO A 1 598 ? -8.036 21.477 -12.394 1.00 95.56 598 PRO A CA 1
ATOM 4450 C C . PRO A 1 598 ? -9.510 21.287 -12.797 1.00 95.56 598 PRO A C 1
ATOM 4452 O O . PRO A 1 598 ? -10.165 20.399 -12.259 1.00 95.56 598 PRO A O 1
ATOM 4455 N N . PRO A 1 599 ? -10.081 22.074 -13.722 1.00 94.75 599 PRO A N 1
ATOM 4456 C CA . PRO A 1 599 ? -11.439 21.832 -14.217 1.00 94.75 599 PRO A CA 1
ATOM 4457 C C . PRO A 1 599 ? -11.599 20.422 -14.811 1.00 94.75 599 PRO A C 1
ATOM 4459 O O . PRO A 1 599 ? -10.669 19.909 -15.429 1.00 94.75 599 PRO A O 1
ATOM 4462 N N . GLY A 1 600 ? -12.772 19.807 -14.640 1.00 94.38 600 GLY A N 1
ATOM 4463 C CA . GLY A 1 600 ? -13.084 18.472 -15.167 1.00 94.38 600 GLY A CA 1
ATOM 4464 C C . GLY A 1 600 ? -13.449 17.459 -14.083 1.00 94.38 600 GLY A C 1
ATOM 4465 O O . GLY A 1 600 ? -13.769 17.829 -12.956 1.00 94.38 600 GLY A O 1
ATOM 4466 N N . LEU A 1 601 ? -13.417 16.179 -14.439 1.00 95.69 601 LEU A N 1
ATOM 4467 C CA . LEU A 1 601 ? -13.666 15.057 -13.539 1.00 95.69 601 LEU A CA 1
ATOM 4468 C C . LEU A 1 601 ? -12.358 14.316 -13.288 1.00 95.69 601 LEU A C 1
ATOM 4470 O O . LEU A 1 601 ? -11.633 13.994 -14.231 1.00 95.69 601 LEU A O 1
ATOM 4474 N N . TRP A 1 602 ? -12.061 14.046 -12.022 1.00 96.12 602 TRP A N 1
ATOM 4475 C CA . TRP A 1 602 ? -10.754 13.540 -11.616 1.00 96.12 602 TRP A CA 1
ATOM 4476 C C . TRP A 1 602 ? -10.866 12.344 -10.690 1.00 96.12 602 TRP A C 1
ATOM 4478 O O . TRP A 1 602 ? -11.707 12.332 -9.795 1.00 96.12 602 TRP A O 1
ATOM 4488 N N . GLN A 1 603 ? -9.977 11.376 -10.869 1.00 96.94 603 GLN A N 1
ATOM 4489 C CA . GLN A 1 603 ? -9.705 10.331 -9.897 1.00 96.94 603 GLN A CA 1
ATOM 4490 C C . GLN A 1 603 ? -8.473 10.735 -9.096 1.00 96.94 603 GLN A C 1
ATOM 4492 O O . GLN A 1 603 ? -7.398 10.944 -9.657 1.00 96.94 603 GLN A O 1
ATOM 4497 N N . VAL A 1 604 ? -8.632 10.817 -7.782 1.00 97.88 604 VAL A N 1
ATOM 4498 C CA . VAL A 1 604 ? -7.549 10.948 -6.812 1.00 97.88 604 VAL A CA 1
ATOM 4499 C C . VAL A 1 604 ? -7.325 9.578 -6.187 1.00 97.88 604 VAL A C 1
ATOM 4501 O O . VAL A 1 604 ? -8.198 9.072 -5.481 1.00 97.88 604 VAL A O 1
ATOM 4504 N N . ALA A 1 605 ? -6.163 8.979 -6.434 1.00 98.38 605 ALA A N 1
ATOM 4505 C CA . ALA A 1 605 ? -5.740 7.759 -5.757 1.00 98.38 605 ALA A CA 1
ATOM 4506 C C . ALA A 1 605 ? -4.700 8.096 -4.681 1.00 98.38 605 ALA A C 1
ATOM 4508 O O . ALA A 1 605 ? -3.684 8.741 -4.949 1.00 98.38 605 ALA A O 1
ATOM 4509 N N . LEU A 1 606 ? -4.968 7.668 -3.450 1.00 98.69 606 LEU A N 1
ATOM 4510 C CA . LEU A 1 606 ? -4.093 7.852 -2.292 1.00 98.69 606 LEU A CA 1
ATOM 4511 C C . LEU A 1 606 ? -3.492 6.507 -1.907 1.00 98.69 606 LEU A C 1
ATOM 4513 O O . LEU A 1 606 ? -4.246 5.583 -1.604 1.00 98.69 606 LEU A O 1
ATOM 4517 N N . TYR A 1 607 ? -2.165 6.400 -1.907 1.00 98.62 607 TYR A N 1
ATOM 4518 C CA . TYR A 1 607 ? -1.473 5.167 -1.547 1.00 98.62 607 TYR A CA 1
ATOM 4519 C C . TYR A 1 607 ? -0.974 5.189 -0.107 1.00 98.62 607 TYR A C 1
ATOM 4521 O O . TYR A 1 607 ? -0.199 6.070 0.286 1.00 98.62 607 TYR A O 1
ATOM 4529 N N . PHE A 1 608 ? -1.379 4.175 0.649 1.00 98.25 608 PHE A N 1
ATOM 4530 C CA . PHE A 1 608 ? -0.992 3.956 2.036 1.00 98.25 608 PHE A CA 1
ATOM 4531 C C . PHE A 1 608 ? -0.200 2.660 2.147 1.00 98.25 608 PHE A C 1
ATOM 4533 O O . PHE A 1 608 ? -0.636 1.624 1.646 1.00 98.25 608 PHE A O 1
ATOM 4540 N N . LEU A 1 609 ? 0.936 2.713 2.842 1.00 97.31 609 LEU A N 1
ATOM 4541 C CA . LEU A 1 609 ? 1.748 1.546 3.164 1.00 97.31 609 LEU A CA 1
ATOM 4542 C C . LEU A 1 609 ? 2.198 1.618 4.618 1.00 97.31 609 LEU A C 1
ATOM 4544 O O . LEU A 1 609 ? 2.943 2.521 4.996 1.00 97.31 609 LEU A O 1
ATOM 4548 N N . ASP A 1 610 ? 1.776 0.645 5.419 1.00 93.44 610 ASP A N 1
ATOM 4549 C CA . ASP A 1 610 ? 2.290 0.489 6.772 1.00 93.44 610 ASP A CA 1
ATOM 4550 C C . ASP A 1 610 ? 3.453 -0.506 6.767 1.00 93.44 610 ASP A C 1
ATOM 4552 O O . ASP A 1 610 ? 3.268 -1.720 6.839 1.00 93.44 610 ASP A O 1
ATOM 4556 N N . TRP A 1 611 ? 4.673 0.005 6.616 1.00 92.00 611 TRP A N 1
ATOM 4557 C CA . TRP A 1 611 ? 5.858 -0.848 6.554 1.00 92.00 611 TRP A CA 1
ATOM 4558 C C . TRP A 1 611 ? 6.242 -1.417 7.922 1.00 92.00 611 TRP A C 1
ATOM 4560 O O . TRP A 1 611 ? 6.480 -2.619 8.037 1.00 92.00 611 TRP A O 1
ATOM 4570 N N . ASP A 1 612 ? 6.283 -0.550 8.939 1.00 81.69 612 ASP A N 1
ATOM 4571 C CA . ASP A 1 612 ? 6.925 -0.824 10.229 1.00 81.69 612 ASP A CA 1
ATOM 4572 C C . ASP A 1 612 ? 5.931 -1.177 11.344 1.00 81.69 612 ASP A C 1
ATOM 4574 O O . ASP A 1 612 ? 6.293 -1.864 12.297 1.00 81.69 612 ASP A O 1
ATOM 4578 N N . TRP A 1 613 ? 4.685 -0.695 11.264 1.00 78.38 613 TRP A N 1
ATOM 4579 C CA . TRP A 1 613 ? 3.725 -0.794 12.368 1.00 78.38 613 TRP A CA 1
ATOM 4580 C C . TRP A 1 613 ? 2.612 -1.807 12.121 1.00 78.38 613 TRP A C 1
ATOM 4582 O O . TRP A 1 613 ? 1.941 -2.192 13.070 1.00 78.38 613 TRP A O 1
ATOM 4592 N N . TRP A 1 614 ? 2.456 -2.335 10.905 1.00 77.56 614 TRP A N 1
ATOM 4593 C CA . TRP A 1 614 ? 1.293 -3.168 10.553 1.00 77.56 614 TRP A CA 1
ATOM 4594 C C . TRP A 1 614 ? 1.204 -4.467 11.366 1.00 77.56 614 TRP A C 1
ATOM 4596 O O . TRP A 1 614 ? 0.140 -5.060 11.514 1.00 77.56 614 TRP A O 1
ATOM 4606 N N . ALA A 1 615 ? 2.351 -4.904 11.882 1.00 69.31 615 ALA A N 1
ATOM 4607 C CA . ALA A 1 615 ? 2.535 -6.084 12.710 1.00 69.31 615 ALA A CA 1
ATOM 4608 C C . ALA A 1 615 ? 2.702 -5.762 14.210 1.00 69.31 615 ALA A C 1
ATOM 4610 O O . ALA A 1 615 ? 2.816 -6.701 15.006 1.00 69.31 615 ALA A O 1
ATOM 4611 N N . ALA A 1 616 ? 2.771 -4.477 14.571 1.00 66.62 616 ALA A N 1
ATOM 4612 C CA . ALA A 1 616 ? 3.023 -3.963 15.915 1.00 66.62 616 ALA A CA 1
ATOM 4613 C C . ALA A 1 616 ? 1.739 -3.983 16.776 1.00 66.62 616 ALA A C 1
ATOM 4615 O O . ALA A 1 616 ? 0.654 -4.198 16.237 1.00 66.62 616 ALA A O 1
ATOM 4616 N N . PRO A 1 617 ? 1.824 -3.749 18.105 1.00 56.72 617 PRO A N 1
ATOM 4617 C CA . PRO A 1 617 ? 0.630 -3.729 18.953 1.00 56.72 617 PRO A CA 1
ATOM 4618 C C . PRO A 1 617 ? -0.376 -2.641 18.568 1.00 56.72 617 PRO A C 1
ATOM 4620 O O . PRO A 1 617 ? -1.570 -2.798 18.789 1.00 56.72 617 PRO A O 1
ATOM 4623 N N . PHE A 1 618 ? 0.100 -1.543 17.979 1.00 66.94 618 PHE A N 1
ATOM 4624 C CA . PHE A 1 618 ? -0.722 -0.421 17.529 1.00 66.94 618 PHE A CA 1
ATOM 4625 C C . PHE A 1 618 ? -0.571 -0.274 16.011 1.00 66.94 618 PHE A C 1
ATOM 4627 O O . PHE A 1 618 ? 0.137 0.635 15.561 1.00 66.94 618 PHE A O 1
ATOM 4634 N N . PRO A 1 619 ? -1.155 -1.193 15.216 1.00 78.06 619 PRO A N 1
ATOM 4635 C CA . PRO A 1 619 ? -1.062 -1.108 13.769 1.00 78.06 619 PRO A CA 1
ATOM 4636 C C . PRO A 1 619 ? -1.683 0.190 13.281 1.00 78.06 619 PRO A C 1
ATOM 4638 O O . PRO A 1 619 ? -2.610 0.728 13.901 1.00 78.06 619 PRO A O 1
ATOM 4641 N N . ARG A 1 620 ? -1.164 0.725 12.174 1.00 87.12 620 ARG A N 1
ATOM 4642 C CA . ARG A 1 620 ? -1.713 1.966 11.652 1.00 87.12 620 ARG A CA 1
ATOM 4643 C C . ARG A 1 620 ? -3.137 1.756 11.160 1.00 87.12 620 ARG A C 1
ATOM 4645 O O . ARG A 1 620 ? -3.454 0.816 10.434 1.00 87.12 620 ARG A O 1
ATOM 4652 N N . ALA A 1 621 ? -3.986 2.693 11.547 1.00 89.75 621 ALA A N 1
ATOM 4653 C CA . ALA A 1 621 ? -5.322 2.881 11.025 1.00 89.75 621 ALA A CA 1
ATOM 4654 C C . ALA A 1 621 ? -5.506 4.381 10.832 1.00 89.75 621 ALA A C 1
ATOM 4656 O O . ALA A 1 621 ? -5.063 5.167 11.670 1.00 89.75 621 ALA A O 1
ATOM 4657 N N . HIS A 1 622 ? -6.089 4.805 9.716 1.00 93.19 622 HIS A N 1
ATOM 4658 C CA . HIS A 1 622 ? -6.322 6.217 9.460 1.00 93.19 622 HIS A CA 1
ATOM 4659 C C . HIS A 1 622 ? -7.750 6.489 9.052 1.00 93.19 622 HIS A C 1
ATOM 4661 O O . HIS A 1 622 ? -8.373 5.731 8.305 1.00 93.19 622 HIS A O 1
ATOM 4667 N N . ARG A 1 623 ? -8.232 7.643 9.496 1.00 91.75 623 ARG A N 1
ATOM 4668 C CA . ARG A 1 623 ? -9.469 8.227 9.007 1.00 91.75 623 ARG A CA 1
ATOM 4669 C C . ARG A 1 623 ? -9.155 9.314 8.003 1.00 91.75 623 ARG A C 1
ATOM 4671 O O . ARG A 1 623 ? -8.403 10.235 8.310 1.00 91.75 623 ARG A O 1
ATOM 4678 N N . LEU A 1 624 ? -9.775 9.214 6.839 1.00 95.69 624 LEU A N 1
ATOM 4679 C CA . LEU A 1 624 ? -9.683 10.167 5.747 1.00 95.69 624 LEU A CA 1
ATOM 4680 C C . LEU A 1 624 ? -10.961 10.999 5.735 1.00 95.69 624 LEU A C 1
ATOM 4682 O O . LEU A 1 624 ? -12.053 10.439 5.804 1.00 95.69 624 LEU A O 1
ATOM 4686 N N . ALA A 1 625 ? -10.831 12.316 5.646 1.00 94.50 625 ALA A N 1
ATOM 4687 C CA . ALA A 1 625 ? -11.955 13.220 5.451 1.00 94.50 625 ALA A CA 1
ATOM 4688 C C . ALA A 1 625 ? -11.578 14.289 4.424 1.00 94.50 625 ALA A C 1
ATOM 4690 O O . ALA A 1 625 ? -10.679 15.096 4.665 1.00 94.50 625 ALA A O 1
ATOM 4691 N N . PHE A 1 626 ? -12.255 14.294 3.279 1.00 94.94 626 PHE A N 1
ATOM 4692 C CA . PHE A 1 626 ? -12.240 15.428 2.366 1.00 94.94 626 PHE A CA 1
ATOM 4693 C C . PHE A 1 626 ? -13.142 16.513 2.928 1.00 94.94 626 PHE A C 1
ATOM 4695 O O . PHE A 1 626 ? -14.302 16.261 3.240 1.00 94.94 626 PHE A O 1
ATOM 4702 N N . LEU A 1 627 ? -12.587 17.707 3.059 1.00 92.81 627 LEU A N 1
ATOM 4703 C CA . LEU A 1 627 ? -13.244 18.882 3.585 1.00 92.81 627 LEU A CA 1
ATOM 4704 C C . LEU A 1 627 ? -13.644 19.804 2.433 1.00 92.81 627 LEU A C 1
ATOM 4706 O O . LEU A 1 627 ? -12.846 20.025 1.512 1.00 92.81 627 LEU A O 1
ATOM 4710 N N . ASP A 1 628 ? -14.859 20.339 2.508 1.00 83.44 628 ASP A N 1
ATOM 4711 C CA . ASP A 1 628 ? -15.320 21.421 1.638 1.00 83.44 628 ASP A CA 1
ATOM 4712 C C . ASP A 1 628 ? -14.659 22.769 2.006 1.00 83.44 628 ASP A C 1
ATOM 4714 O O . ASP A 1 628 ? -13.839 22.863 2.925 1.00 83.44 628 ASP A O 1
ATOM 4718 N N . GLU A 1 629 ? -15.007 23.841 1.287 1.00 80.38 629 GLU A N 1
ATOM 4719 C CA . GLU A 1 629 ? -14.493 25.192 1.568 1.00 80.38 629 GLU A CA 1
ATOM 4720 C C . GLU A 1 629 ? -14.913 25.727 2.950 1.00 80.38 629 GLU A C 1
ATOM 4722 O O . GLU A 1 629 ? -14.230 26.584 3.513 1.00 80.38 629 GLU A O 1
ATOM 4727 N N . GLY A 1 630 ? -16.012 25.213 3.512 1.00 83.00 630 GLY A N 1
ATOM 4728 C CA . GLY A 1 630 ? -16.482 25.513 4.865 1.00 83.00 630 GLY A CA 1
ATOM 4729 C C . GLY A 1 630 ? -15.787 24.692 5.955 1.00 83.00 630 GLY A C 1
ATOM 4730 O O . GLY A 1 630 ? -15.995 24.955 7.138 1.00 83.00 630 GLY A O 1
ATOM 4731 N N . GLY A 1 631 ? -14.948 23.724 5.579 1.00 84.56 631 GLY A N 1
ATOM 4732 C CA . GLY A 1 631 ? -14.278 22.809 6.495 1.00 84.56 631 GLY A CA 1
ATOM 4733 C C . GLY A 1 631 ? -15.133 21.620 6.944 1.00 84.56 631 GLY A C 1
ATOM 4734 O O . GLY A 1 631 ? -14.685 20.892 7.833 1.00 84.56 631 GLY A O 1
ATOM 4735 N N . ASN A 1 632 ? -16.314 21.407 6.354 1.00 86.19 632 ASN A N 1
ATOM 4736 C CA . ASN A 1 632 ? -17.186 20.269 6.655 1.00 86.19 632 ASN A CA 1
ATOM 4737 C C . ASN A 1 632 ? -16.727 19.018 5.907 1.00 86.19 632 ASN A C 1
ATOM 4739 O O . ASN A 1 632 ? -16.203 19.108 4.799 1.00 86.19 632 ASN A O 1
ATOM 4743 N N . GLU A 1 633 ? -16.963 17.843 6.486 1.00 88.62 633 GLU A N 1
ATOM 4744 C CA . GLU A 1 633 ? -16.629 16.564 5.856 1.00 88.62 633 GLU A CA 1
ATOM 4745 C C . GLU A 1 633 ? -17.577 16.284 4.674 1.00 88.62 633 GLU A C 1
ATOM 4747 O O . GLU A 1 633 ? -18.755 15.995 4.862 1.00 88.62 633 GLU A O 1
ATOM 4752 N N . ALA A 1 634 ? -17.055 16.381 3.449 1.00 88.88 634 ALA A N 1
ATOM 4753 C CA . ALA A 1 634 ? -17.775 16.113 2.204 1.00 88.88 634 ALA A CA 1
ATOM 4754 C C . ALA A 1 634 ? -17.724 14.633 1.801 1.00 88.88 634 ALA A C 1
ATOM 4756 O O . ALA A 1 634 ? -18.652 14.124 1.177 1.00 88.88 634 ALA A O 1
ATOM 4757 N N . CYS A 1 635 ? -16.623 13.950 2.125 1.00 92.44 635 CYS A N 1
ATOM 4758 C CA . CYS A 1 635 ? -16.476 12.513 1.925 1.00 92.44 635 CYS A CA 1
ATOM 4759 C C . CYS A 1 635 ? -15.485 11.935 2.939 1.00 92.44 635 CYS A C 1
ATOM 4761 O O . CYS A 1 635 ? -14.423 12.518 3.173 1.00 92.44 635 CYS A O 1
ATOM 4763 N N . THR A 1 636 ? -15.806 10.785 3.522 1.00 93.88 636 THR A N 1
ATOM 4764 C CA . THR A 1 636 ? -14.992 10.107 4.533 1.00 93.88 636 THR A CA 1
ATOM 4765 C C . THR A 1 636 ? -14.645 8.681 4.126 1.00 93.88 636 THR A C 1
ATOM 4767 O O . THR A 1 636 ? -15.422 7.989 3.478 1.00 93.88 636 THR A O 1
ATOM 4770 N N . ALA A 1 637 ? -13.469 8.208 4.522 1.00 94.75 637 ALA A N 1
ATOM 4771 C CA . ALA A 1 637 ? -13.070 6.815 4.340 1.00 94.75 637 ALA A CA 1
ATOM 4772 C C . ALA A 1 637 ? -12.185 6.361 5.499 1.00 94.75 637 ALA A C 1
ATOM 4774 O O . ALA A 1 637 ? -11.603 7.189 6.210 1.00 94.75 637 ALA A O 1
ATOM 4775 N N . ARG A 1 638 ? -12.015 5.048 5.656 1.00 92.50 638 ARG A N 1
ATOM 4776 C CA . ARG A 1 638 ? -11.063 4.483 6.617 1.00 92.50 638 ARG A CA 1
ATOM 4777 C C . ARG A 1 638 ? -10.047 3.585 5.937 1.00 92.50 638 ARG A C 1
ATOM 4779 O O . ARG A 1 638 ? -10.377 2.754 5.095 1.00 92.50 638 ARG A O 1
ATOM 4786 N N . VAL A 1 639 ? -8.788 3.712 6.327 1.00 92.75 639 VAL A N 1
ATOM 4787 C CA . VAL A 1 639 ? -7.716 2.820 5.891 1.00 92.75 639 VAL A CA 1
ATOM 4788 C C . VAL A 1 639 ? -7.149 2.082 7.097 1.00 92.75 639 VAL A C 1
ATOM 4790 O O . VAL A 1 639 ? -6.661 2.688 8.038 1.00 92.75 639 VAL A O 1
ATOM 4793 N N . ALA A 1 640 ? -7.266 0.760 7.082 1.00 89.25 640 ALA A N 1
ATOM 4794 C CA . ALA A 1 640 ? -6.741 -0.157 8.086 1.00 89.25 640 ALA A CA 1
ATOM 4795 C C . ALA A 1 640 ? -6.200 -1.403 7.366 1.00 89.25 640 ALA A C 1
ATOM 4797 O O . ALA A 1 640 ? -6.494 -1.615 6.178 1.00 89.25 640 ALA A O 1
ATOM 4798 N N . ASP A 1 641 ? -5.383 -2.192 8.066 1.00 86.19 641 ASP A N 1
ATOM 4799 C CA . ASP A 1 641 ? -4.781 -3.428 7.548 1.00 86.19 641 ASP A CA 1
ATOM 4800 C C . ASP A 1 641 ? -4.062 -3.210 6.208 1.00 86.19 641 ASP A C 1
ATOM 4802 O O . ASP A 1 641 ? -4.269 -3.920 5.220 1.00 86.19 641 ASP A O 1
ATOM 4806 N N . PHE A 1 642 ? -3.253 -2.154 6.141 1.00 93.38 642 PHE A N 1
ATOM 4807 C CA . PHE A 1 642 ? -2.566 -1.725 4.921 1.00 93.38 642 PHE A CA 1
ATOM 4808 C C . PHE A 1 642 ? -1.061 -2.021 4.947 1.00 93.38 642 PHE A C 1
ATOM 4810 O O . PHE A 1 642 ? -0.270 -1.372 4.263 1.00 93.38 642 PHE A O 1
ATOM 4817 N N . GLY A 1 643 ? -0.676 -3.063 5.690 1.00 93.56 643 GLY A N 1
ATOM 4818 C CA . GLY A 1 643 ? 0.654 -3.669 5.620 1.00 93.56 643 GLY A CA 1
ATOM 4819 C C . GLY A 1 643 ? 1.037 -4.123 4.205 1.00 93.56 643 GLY A C 1
ATOM 4820 O O . GLY A 1 643 ? 2.159 -3.843 3.795 1.00 93.56 643 GLY A O 1
ATOM 4821 N N . PRO A 1 644 ? 0.132 -4.747 3.423 1.00 94.75 644 PRO A N 1
ATOM 4822 C CA . PRO A 1 644 ? 0.364 -5.073 2.007 1.00 94.75 644 PRO A CA 1
ATOM 4823 C C . PRO A 1 644 ? 0.304 -3.881 1.036 1.00 94.75 644 PRO A C 1
ATOM 4825 O O . PRO A 1 644 ? 0.541 -4.067 -0.155 1.00 94.75 644 PRO A O 1
ATOM 4828 N N . GLY A 1 645 ? -0.022 -2.679 1.518 1.00 96.69 645 GLY A N 1
ATOM 4829 C CA . GLY A 1 645 ? -0.322 -1.525 0.675 1.00 96.69 645 GLY A CA 1
ATOM 4830 C C . GLY A 1 645 ? -1.787 -1.459 0.231 1.00 96.69 645 GLY A C 1
ATOM 4831 O O . GLY A 1 645 ? -2.458 -2.481 0.071 1.00 96.69 645 GLY A O 1
ATOM 4832 N N . VAL A 1 646 ? -2.313 -0.246 0.058 1.00 97.00 646 VAL A N 1
ATOM 4833 C CA . VAL A 1 646 ? -3.670 -0.020 -0.464 1.00 97.00 646 VAL A CA 1
ATOM 4834 C C . VAL A 1 646 ? -3.800 1.352 -1.113 1.00 97.00 646 VAL A C 1
ATOM 4836 O O . VAL A 1 646 ? -3.326 2.357 -0.578 1.00 97.00 646 VAL A O 1
ATOM 4839 N N . TYR A 1 647 ? -4.513 1.400 -2.235 1.00 98.19 647 TYR A N 1
ATOM 4840 C CA . TYR A 1 647 ? -5.034 2.631 -2.810 1.00 98.19 647 TYR A CA 1
ATOM 4841 C C . TYR A 1 647 ? -6.448 2.895 -2.312 1.00 98.19 647 TYR A C 1
ATOM 4843 O O . TYR A 1 647 ? -7.315 2.021 -2.369 1.00 98.19 647 TYR A O 1
ATOM 4851 N N . LYS A 1 648 ? -6.708 4.127 -1.881 1.00 97.62 648 LYS A N 1
ATOM 4852 C CA . LYS A 1 648 ? -8.062 4.656 -1.693 1.00 97.62 648 LYS A CA 1
ATOM 4853 C C . LYS A 1 648 ? -8.385 5.591 -2.852 1.00 97.62 648 LYS A C 1
ATOM 4855 O O . LYS A 1 648 ? -7.647 6.549 -3.084 1.00 97.62 648 LYS A O 1
ATOM 4860 N N . LEU A 1 649 ? -9.456 5.285 -3.580 1.00 97.44 649 LEU A N 1
ATOM 4861 C CA . LEU A 1 649 ? -9.836 5.973 -4.811 1.00 97.44 649 LEU A CA 1
ATOM 4862 C C . LEU A 1 649 ? -11.004 6.923 -4.548 1.00 97.44 649 LEU A C 1
ATOM 4864 O O . LEU A 1 649 ? -12.026 6.522 -3.990 1.00 97.44 649 LEU A O 1
ATOM 4868 N N . PHE A 1 650 ? -10.868 8.169 -4.989 1.00 96.88 650 PHE A N 1
ATOM 4869 C CA . PHE A 1 650 ? -11.889 9.204 -4.856 1.00 96.88 650 PHE A CA 1
ATOM 4870 C C . PHE A 1 650 ? -12.131 9.889 -6.194 1.00 96.88 650 PHE A C 1
ATOM 4872 O O . PHE A 1 650 ? -11.194 10.228 -6.907 1.00 96.88 650 PHE A O 1
ATOM 4879 N N . GLY A 1 651 ? -13.393 10.113 -6.525 1.00 95.75 651 GLY A N 1
ATOM 4880 C CA . GLY A 1 651 ? -13.826 10.928 -7.644 1.00 95.75 651 GLY A CA 1
ATOM 4881 C C . GLY A 1 651 ? -14.020 12.349 -7.161 1.00 95.75 651 GLY A C 1
ATOM 4882 O O . GLY A 1 651 ? -14.677 12.549 -6.144 1.00 95.75 651 GLY A O 1
ATOM 4883 N N . VAL A 1 652 ? -13.465 13.325 -7.867 1.00 95.25 652 VAL A N 1
ATOM 4884 C CA . VAL A 1 652 ? -13.514 14.736 -7.482 1.00 95.25 652 VAL A CA 1
ATOM 4885 C C . VAL A 1 652 ? -13.971 15.581 -8.663 1.00 95.25 652 VAL A C 1
ATOM 4887 O O . VAL A 1 652 ? -13.422 15.488 -9.766 1.00 95.25 652 VAL A O 1
ATOM 4890 N N . VAL A 1 653 ? -14.963 16.437 -8.422 1.00 94.44 653 VAL A N 1
ATOM 4891 C CA . VAL A 1 653 ? -15.379 17.475 -9.368 1.00 94.44 653 VAL A CA 1
ATOM 4892 C C . VAL A 1 653 ? -14.384 18.631 -9.292 1.00 94.44 653 VAL A C 1
ATOM 4894 O O . VAL A 1 653 ? -14.262 19.318 -8.278 1.00 94.44 653 VAL A O 1
ATOM 4897 N N . GLY A 1 654 ? -13.663 18.836 -10.385 1.00 94.44 654 GLY A N 1
ATOM 4898 C CA . GLY A 1 654 ? -12.591 19.805 -10.519 1.00 94.44 654 GLY A CA 1
ATOM 4899 C C . GLY A 1 654 ? -13.025 21.272 -10.536 1.00 94.44 654 GLY A C 1
ATOM 4900 O O . GLY A 1 654 ? -14.208 21.599 -10.457 1.00 94.44 654 GLY A O 1
ATOM 4901 N N . GLY A 1 655 ? -12.045 22.170 -10.669 1.00 93.31 655 GLY A N 1
ATOM 4902 C CA . GLY A 1 655 ? -12.255 23.622 -10.711 1.00 93.31 655 GLY A CA 1
ATOM 4903 C C . GLY A 1 655 ? -12.343 24.290 -9.336 1.00 93.31 655 GLY A C 1
ATOM 4904 O O . GLY A 1 655 ? -12.788 25.431 -9.248 1.00 93.31 655 GLY A O 1
ATOM 4905 N N . ARG A 1 656 ? -11.922 23.590 -8.279 1.00 91.12 656 ARG A N 1
ATOM 4906 C CA . ARG A 1 656 ? -11.979 24.040 -6.884 1.00 91.12 656 ARG A CA 1
ATOM 4907 C C . ARG A 1 656 ? -10.795 23.508 -6.081 1.00 91.12 656 ARG A C 1
ATOM 4909 O O . ARG A 1 656 ? -10.129 22.560 -6.506 1.00 91.12 656 ARG A O 1
ATOM 4916 N N . ASP A 1 657 ? -10.556 24.092 -4.915 1.00 92.81 657 ASP A N 1
ATOM 4917 C CA . ASP A 1 657 ? -9.595 23.547 -3.960 1.00 92.81 657 ASP A CA 1
ATOM 4918 C C . ASP A 1 657 ? -10.308 22.520 -3.054 1.00 92.81 657 ASP A C 1
ATOM 4920 O O . ASP A 1 657 ? -11.441 22.737 -2.632 1.00 92.81 657 ASP A O 1
ATOM 4924 N N . VAL A 1 658 ? -9.649 21.403 -2.742 1.00 93.44 658 VAL A N 1
ATOM 4925 C CA . VAL A 1 658 ? -10.139 20.407 -1.769 1.00 93.44 658 VAL A CA 1
ATOM 4926 C C . VAL A 1 658 ? -9.078 20.157 -0.706 1.00 93.44 658 VAL A C 1
ATOM 4928 O O . VAL A 1 658 ? -7.882 20.178 -1.009 1.00 93.44 658 VAL A O 1
ATOM 4931 N N . THR A 1 659 ? -9.493 19.918 0.538 1.00 96.38 659 THR A N 1
ATOM 4932 C CA . THR A 1 659 ? -8.560 19.620 1.638 1.00 96.38 659 THR A CA 1
ATOM 4933 C C . THR A 1 659 ? -8.831 18.236 2.198 1.00 96.38 659 THR A C 1
ATOM 4935 O O . THR A 1 659 ? -9.896 17.985 2.737 1.00 96.38 659 THR A O 1
ATOM 4938 N N . LEU A 1 660 ? -7.861 17.338 2.118 1.00 97.25 660 LEU A N 1
ATOM 4939 C CA . LEU A 1 660 ? -7.873 16.053 2.798 1.00 97.25 660 LEU A CA 1
ATOM 4940 C C . LEU A 1 660 ? -7.285 16.206 4.207 1.00 97.25 660 LEU A C 1
ATOM 4942 O O . LEU A 1 660 ? -6.177 16.714 4.369 1.00 97.25 660 LEU A O 1
ATOM 4946 N N . ARG A 1 661 ? -8.007 15.719 5.214 1.00 96.06 661 ARG A N 1
ATOM 4947 C CA . ARG A 1 661 ? -7.551 15.516 6.596 1.00 96.06 661 ARG A CA 1
ATOM 4948 C C . ARG A 1 661 ? -7.354 14.020 6.837 1.00 96.06 661 ARG A C 1
ATOM 4950 O O . ARG A 1 661 ? -8.269 13.237 6.585 1.00 96.06 661 ARG A O 1
ATOM 4957 N N . ILE A 1 662 ? -6.190 13.634 7.349 1.00 96.44 662 ILE A N 1
ATOM 4958 C CA . ILE A 1 662 ? -5.826 12.257 7.701 1.00 96.44 662 ILE A CA 1
ATOM 4959 C C . ILE A 1 662 ? -5.549 12.213 9.206 1.00 96.44 662 ILE A C 1
ATOM 4961 O O . ILE A 1 662 ? -4.693 12.946 9.698 1.00 96.44 662 ILE A O 1
ATOM 4965 N N . ARG A 1 663 ? -6.277 11.361 9.933 1.00 92.56 663 ARG A N 1
ATOM 4966 C CA . ARG A 1 663 ? -6.182 11.210 11.399 1.00 92.56 663 ARG A CA 1
ATOM 4967 C C . ARG A 1 663 ? -5.681 9.825 11.770 1.00 92.56 663 ARG A C 1
ATOM 4969 O O . ARG A 1 663 ? -6.074 8.865 11.113 1.00 92.56 663 ARG A O 1
ATOM 4976 N N . LYS A 1 664 ? -4.897 9.707 12.845 1.00 85.81 664 LYS A N 1
ATOM 4977 C CA . LYS A 1 664 ? -4.201 8.464 13.220 1.00 85.81 664 LYS A CA 1
ATOM 4978 C C . LYS A 1 664 ? -5.039 7.382 13.891 1.00 85.81 664 LYS A C 1
ATOM 4980 O O . LYS A 1 664 ? -4.500 6.318 14.110 1.00 85.81 664 LYS A O 1
ATOM 4985 N N . ASP A 1 665 ? -6.311 7.597 14.211 1.00 83.19 665 ASP A N 1
ATOM 4986 C CA . ASP A 1 665 ? -7.240 6.530 14.645 1.00 83.19 665 ASP A CA 1
ATOM 4987 C C . ASP A 1 665 ? -6.673 5.541 15.707 1.00 83.19 665 ASP A C 1
ATOM 4989 O O . ASP A 1 665 ? -6.747 4.328 15.530 1.00 83.19 665 ASP A O 1
ATOM 4993 N N . PHE A 1 666 ? -6.082 6.053 16.801 1.00 75.12 666 PHE A N 1
ATOM 4994 C CA . PHE A 1 666 ? -5.369 5.287 17.857 1.00 75.12 666 PHE A CA 1
ATOM 4995 C C . PHE A 1 666 ? -4.054 4.608 17.441 1.00 75.12 666 PHE A C 1
ATOM 4997 O O . PHE A 1 666 ? -3.506 3.779 18.166 1.00 75.12 666 PHE A O 1
ATOM 5004 N N . SER A 1 667 ? -3.518 4.968 16.283 1.00 80.38 667 SER A N 1
ATOM 5005 C CA . SER A 1 667 ? -2.216 4.507 15.818 1.00 80.38 667 SER A CA 1
ATOM 5006 C C . SER A 1 667 ? -1.070 5.422 16.242 1.00 80.38 667 SER A C 1
ATOM 5008 O O . SER A 1 667 ? -1.273 6.513 16.791 1.00 80.38 667 SER A O 1
ATOM 5010 N N . ALA A 1 668 ? 0.154 4.941 16.009 1.00 80.62 668 ALA A N 1
ATOM 5011 C CA . ALA A 1 668 ? 1.382 5.663 16.320 1.00 80.62 668 ALA A CA 1
ATOM 5012 C C . ALA A 1 668 ? 1.527 6.943 15.498 1.00 80.62 668 ALA A C 1
ATOM 5014 O O . ALA A 1 668 ? 1.858 7.978 16.054 1.00 80.62 668 ALA A O 1
ATOM 5015 N N . THR A 1 669 ? 1.281 6.882 14.191 1.00 89.06 669 THR A N 1
ATOM 5016 C CA . THR A 1 669 ? 1.512 8.003 13.274 1.00 89.06 669 THR A CA 1
ATOM 5017 C C . THR A 1 669 ? 0.742 7.763 11.973 1.00 89.06 669 THR A C 1
ATOM 5019 O O . THR A 1 669 ? 0.584 6.606 11.561 1.00 89.06 669 THR A O 1
ATOM 5022 N N . VAL A 1 670 ? 0.254 8.816 11.328 1.00 94.25 670 VAL A N 1
ATOM 5023 C CA . VAL A 1 670 ? -0.307 8.809 9.984 1.00 94.25 670 VAL A CA 1
ATOM 5024 C C . VAL A 1 670 ? 0.765 8.798 8.920 1.00 94.25 670 VAL A C 1
ATOM 5026 O O . VAL A 1 670 ? 1.834 9.385 9.039 1.00 94.25 670 VAL A O 1
ATOM 5029 N N . VAL A 1 671 ? 0.466 8.110 7.827 1.00 96.19 671 VAL A N 1
ATOM 5030 C CA . VAL A 1 671 ? 1.352 8.086 6.672 1.00 96.19 671 VAL A CA 1
ATOM 5031 C C . VAL A 1 671 ? 0.577 8.311 5.388 1.00 96.19 671 VAL A C 1
ATOM 5033 O O . VAL A 1 671 ? -0.567 7.886 5.251 1.00 96.19 671 VAL A O 1
ATOM 5036 N N . LEU A 1 672 ? 1.220 8.957 4.421 1.00 98.31 672 LEU A N 1
ATOM 5037 C CA . LEU A 1 672 ? 0.799 8.966 3.022 1.00 98.31 672 LEU A CA 1
ATOM 5038 C C . LEU A 1 672 ? 2.033 8.734 2.151 1.00 98.31 672 LEU A C 1
ATOM 5040 O O . LEU A 1 672 ? 2.983 9.514 2.212 1.00 98.31 672 LEU A O 1
ATOM 5044 N N . SER A 1 673 ? 2.035 7.663 1.359 1.00 98.44 673 SER A N 1
ATOM 5045 C CA . SER A 1 673 ? 3.191 7.264 0.541 1.00 98.44 673 SER A CA 1
ATOM 5046 C C . SER A 1 673 ? 3.114 7.779 -0.894 1.00 98.44 673 SER A C 1
ATOM 5048 O O . SER A 1 673 ? 4.147 8.033 -1.514 1.00 98.44 673 SER A O 1
ATOM 5050 N N . GLY A 1 674 ? 1.909 7.969 -1.430 1.00 98.44 674 GLY A N 1
ATOM 5051 C CA . GLY A 1 674 ? 1.738 8.505 -2.776 1.00 98.44 674 GLY A CA 1
ATOM 5052 C C . GLY A 1 674 ? 0.383 9.160 -3.004 1.00 98.44 674 GLY A C 1
ATOM 5053 O O . GLY A 1 674 ? -0.624 8.766 -2.417 1.00 98.44 674 GLY A O 1
ATOM 5054 N N . LEU A 1 675 ? 0.377 10.150 -3.889 1.00 98.38 675 LEU A N 1
ATOM 5055 C CA . LEU A 1 675 ? -0.797 10.861 -4.381 1.00 98.38 675 LEU A CA 1
ATOM 5056 C C . LEU A 1 675 ? -0.773 10.817 -5.909 1.00 98.38 675 LEU A C 1
ATOM 5058 O O . LEU A 1 675 ? 0.188 11.274 -6.528 1.00 98.38 675 LEU A O 1
ATOM 5062 N N . PHE A 1 676 ? -1.840 10.309 -6.511 1.00 98.31 676 PHE A N 1
ATOM 5063 C CA . PHE A 1 676 ? -1.954 10.136 -7.954 1.00 98.31 676 PHE A CA 1
ATOM 5064 C C . PHE A 1 676 ? -3.239 10.788 -8.452 1.00 98.31 676 PHE A C 1
ATOM 5066 O O . PHE A 1 676 ? -4.283 10.694 -7.805 1.00 98.31 676 PHE A O 1
ATOM 5073 N N . LEU A 1 677 ? -3.142 11.465 -9.590 1.00 97.62 677 LEU A N 1
ATOM 5074 C CA . LEU A 1 677 ? -4.238 12.173 -10.227 1.00 97.62 677 LEU A CA 1
ATOM 5075 C C . LEU A 1 677 ? -4.392 11.679 -11.663 1.00 97.62 677 LEU A C 1
ATOM 5077 O O . LEU A 1 677 ? -3.448 11.746 -12.455 1.00 97.62 677 LEU A O 1
ATOM 5081 N N . ASP A 1 678 ? -5.601 11.237 -11.990 1.00 96.12 678 ASP A N 1
ATOM 5082 C CA . ASP A 1 678 ? -5.998 10.750 -13.309 1.00 96.12 678 ASP A CA 1
ATOM 5083 C C . ASP A 1 678 ? -7.280 11.450 -13.763 1.00 96.12 678 ASP A C 1
ATOM 5085 O O . ASP A 1 678 ? -8.135 11.803 -12.947 1.00 96.12 678 ASP A O 1
ATOM 5089 N N . ARG A 1 679 ? -7.430 11.662 -15.072 1.00 94.00 679 ARG A N 1
ATOM 5090 C CA . ARG A 1 679 ? -8.684 12.179 -15.636 1.00 94.00 679 ARG A CA 1
ATOM 5091 C C . ARG A 1 679 ? -9.730 11.066 -15.632 1.00 94.00 679 ARG A C 1
ATOM 5093 O O . ARG A 1 679 ? -9.451 9.959 -16.080 1.00 94.00 679 ARG A O 1
ATOM 5100 N N . LEU A 1 680 ? -10.938 11.371 -15.163 1.00 92.31 680 LEU A N 1
ATOM 5101 C CA . LEU A 1 680 ? -12.094 10.486 -15.292 1.00 92.31 680 LEU A CA 1
ATOM 5102 C C . LEU A 1 680 ? -12.894 10.891 -16.522 1.00 92.31 680 LEU A C 1
ATOM 5104 O O . LEU A 1 680 ? -13.733 11.789 -16.470 1.00 92.31 680 LEU A O 1
ATOM 5108 N N . GLU A 1 681 ? -12.634 10.205 -17.626 1.00 89.06 681 GLU A N 1
ATOM 5109 C CA . GLU A 1 681 ? -13.356 10.409 -18.876 1.00 89.06 681 GLU A CA 1
ATOM 5110 C C . GLU A 1 681 ? -14.344 9.261 -19.105 1.00 89.06 681 GLU A C 1
ATOM 5112 O O . GLU A 1 681 ? -14.023 8.101 -18.828 1.00 89.06 681 GLU A O 1
ATOM 5117 N N . PRO A 1 682 ? -15.555 9.543 -19.611 1.00 88.44 682 PRO A N 1
ATOM 5118 C CA . PRO A 1 682 ? -16.442 8.482 -20.055 1.00 88.44 682 PRO A CA 1
ATOM 5119 C C . PRO A 1 682 ? -15.768 7.659 -21.161 1.00 88.44 682 PRO A C 1
ATOM 5121 O O . PRO A 1 682 ? -15.114 8.231 -22.038 1.00 88.44 682 PRO A O 1
ATOM 5124 N N . PRO A 1 683 ? -15.950 6.328 -21.186 1.00 87.25 683 PRO A N 1
ATOM 5125 C CA . PRO A 1 683 ? -15.308 5.489 -22.178 1.00 87.25 683 PRO A CA 1
ATOM 5126 C C . PRO A 1 683 ? -15.819 5.859 -23.569 1.00 87.25 683 PRO A C 1
ATOM 5128 O O . PRO A 1 683 ? -17.019 5.744 -23.860 1.00 87.25 683 PRO A O 1
ATOM 5131 N N . ALA A 1 684 ? -14.890 6.257 -24.439 1.00 82.31 684 ALA A N 1
ATOM 5132 C CA . ALA A 1 684 ? -15.141 6.419 -25.861 1.00 82.31 684 ALA A CA 1
ATOM 5133 C C . ALA A 1 684 ? -15.336 5.030 -26.490 1.00 82.31 684 ALA A C 1
ATOM 5135 O O . ALA A 1 684 ? -14.372 4.304 -26.748 1.00 82.31 684 ALA A O 1
ATOM 5136 N N . LEU A 1 685 ? -16.594 4.639 -26.710 1.00 85.50 685 LEU A N 1
ATOM 5137 C CA . LEU A 1 685 ? -16.908 3.448 -27.493 1.00 85.50 685 LEU A CA 1
ATOM 5138 C C . LEU A 1 685 ? -17.024 3.846 -28.969 1.00 85.50 685 LEU A C 1
ATOM 5140 O O . LEU A 1 685 ? -17.890 4.659 -29.297 1.00 85.50 685 LEU A O 1
ATOM 5144 N N . PRO A 1 686 ? -16.182 3.306 -29.869 1.00 87.75 686 PRO A N 1
ATOM 5145 C CA . PRO A 1 686 ? -16.359 3.524 -31.299 1.00 87.75 686 PRO A CA 1
ATOM 5146 C C . PRO A 1 686 ? -17.714 2.972 -31.769 1.00 87.75 686 PRO A C 1
ATOM 5148 O O . PRO A 1 686 ? -18.257 2.036 -31.175 1.00 87.75 686 PRO A O 1
ATOM 5151 N N . GLU A 1 687 ? -18.244 3.505 -32.876 1.00 86.12 687 GLU A N 1
ATOM 5152 C CA . GLU A 1 687 ? -19.523 3.054 -33.463 1.00 86.12 687 GLU A CA 1
ATOM 5153 C C . GLU A 1 687 ? -19.559 1.537 -33.721 1.00 86.12 687 GLU A C 1
ATOM 5155 O O . GLU A 1 687 ? -20.613 0.901 -33.637 1.00 86.12 687 GLU A O 1
ATOM 5160 N N . THR A 1 688 ? -18.392 0.944 -33.992 1.00 88.88 688 THR A N 1
ATOM 5161 C CA . THR A 1 688 ? -18.203 -0.499 -34.178 1.00 88.88 688 THR A CA 1
ATOM 5162 C C . THR A 1 688 ? -18.546 -1.325 -32.936 1.00 88.88 688 THR A C 1
ATOM 5164 O O . THR A 1 688 ? -18.872 -2.501 -33.084 1.00 88.88 688 THR A O 1
ATOM 5167 N N . LEU A 1 689 ? -18.518 -0.730 -31.739 1.00 90.06 689 LEU A N 1
ATOM 5168 C CA . LEU A 1 689 ? -18.915 -1.351 -30.471 1.00 90.06 689 LEU A CA 1
ATOM 5169 C C . LEU A 1 689 ? -20.304 -0.912 -30.003 1.00 90.06 689 LEU A C 1
ATOM 5171 O O . LEU A 1 689 ? -21.024 -1.715 -29.415 1.00 90.06 689 LEU A O 1
ATOM 5175 N N . ASP A 1 690 ? -20.706 0.329 -30.281 1.00 87.69 690 ASP A N 1
ATOM 5176 C CA . ASP A 1 690 ? -21.984 0.868 -29.800 1.00 87.69 690 ASP A CA 1
ATOM 5177 C C . ASP A 1 690 ? -23.192 0.123 -30.396 1.00 87.69 690 ASP A C 1
ATOM 5179 O O . ASP A 1 690 ? -24.086 -0.326 -29.676 1.00 87.69 690 ASP A O 1
ATOM 5183 N N . LYS A 1 691 ? -23.182 -0.116 -31.714 1.00 91.62 691 LYS A N 1
ATOM 5184 C CA . LYS A 1 691 ? -24.257 -0.849 -32.399 1.00 91.62 691 LYS A CA 1
ATOM 5185 C C . LYS A 1 691 ? -24.457 -2.280 -31.870 1.00 91.62 691 LYS A C 1
ATOM 5187 O O . LYS A 1 691 ? -25.605 -2.626 -31.575 1.00 91.62 691 LYS A O 1
ATOM 5192 N N . PRO A 1 692 ? -23.420 -3.139 -31.765 1.00 92.62 692 PRO A N 1
ATOM 5193 C CA . PRO A 1 692 ? -23.607 -4.480 -31.217 1.00 92.62 692 PRO A CA 1
ATOM 5194 C C . PRO A 1 692 ? -23.965 -4.469 -29.726 1.00 92.62 692 PRO A C 1
ATOM 5196 O O . PRO A 1 692 ? -24.755 -5.313 -29.315 1.00 92.62 692 PRO A O 1
ATOM 5199 N N . LEU A 1 693 ? -23.478 -3.504 -28.937 1.00 91.31 693 LEU A N 1
ATOM 5200 C CA . LEU A 1 693 ? -23.845 -3.381 -27.524 1.00 91.31 693 LEU A CA 1
ATOM 5201 C C . LEU A 1 693 ? -25.342 -3.090 -27.345 1.00 91.31 693 LEU A C 1
ATOM 5203 O O . LEU A 1 693 ? -26.006 -3.778 -26.575 1.00 91.31 693 LEU A O 1
ATOM 5207 N N . ARG A 1 694 ? -25.898 -2.149 -28.122 1.00 93.19 694 ARG A N 1
ATOM 5208 C CA . ARG A 1 694 ? -27.346 -1.857 -28.132 1.00 93.19 694 ARG A CA 1
ATOM 5209 C C . ARG A 1 694 ? -28.190 -3.030 -28.612 1.00 93.19 694 ARG A C 1
ATOM 5211 O O . ARG A 1 694 ? -29.294 -3.233 -28.122 1.00 93.19 694 ARG A O 1
ATOM 5218 N N . ALA A 1 695 ? -27.692 -3.778 -29.596 1.00 93.50 695 ALA A N 1
ATOM 5219 C CA . ALA A 1 695 ? -28.378 -4.963 -30.101 1.00 93.50 695 ALA A CA 1
ATOM 5220 C C . ALA A 1 695 ? -28.369 -6.118 -29.086 1.00 93.50 695 ALA A C 1
ATOM 5222 O O . ALA A 1 695 ? -29.284 -6.938 -29.094 1.00 93.50 695 ALA A O 1
ATOM 5223 N N . TRP A 1 696 ? -27.336 -6.189 -28.243 1.00 93.88 696 TRP A N 1
ATOM 5224 C CA . TRP A 1 696 ? -27.219 -7.178 -27.177 1.00 93.88 696 TRP A CA 1
ATOM 5225 C C . TRP A 1 696 ? -28.119 -6.842 -25.985 1.00 93.88 696 TRP A C 1
ATOM 5227 O O . TRP A 1 696 ? -28.859 -7.712 -25.530 1.00 93.88 696 TRP A O 1
ATOM 5237 N N . ASP A 1 697 ? -28.088 -5.593 -25.515 1.00 93.50 697 ASP A N 1
ATOM 5238 C CA . ASP A 1 697 ? -28.906 -5.122 -24.396 1.00 93.50 697 ASP A CA 1
ATOM 5239 C C . ASP A 1 697 ? -29.179 -3.613 -24.506 1.00 93.50 697 ASP A C 1
ATOM 5241 O O . ASP A 1 697 ? -28.340 -2.772 -24.169 1.00 93.50 697 ASP A O 1
ATOM 5245 N N . GLY A 1 698 ? -30.375 -3.273 -24.992 1.00 92.00 698 GLY A N 1
ATOM 5246 C CA . GLY A 1 698 ? -30.791 -1.885 -25.176 1.00 92.00 698 GLY A CA 1
ATOM 5247 C C . GLY A 1 698 ? -30.913 -1.102 -23.866 1.00 92.00 698 GLY A C 1
ATOM 5248 O O . GLY A 1 698 ? -30.554 0.072 -23.841 1.00 92.00 698 GLY A O 1
ATOM 5249 N N . GLU A 1 699 ? -31.349 -1.746 -22.778 1.00 92.94 699 GLU A N 1
ATOM 5250 C CA . GLU A 1 699 ? -31.545 -1.101 -21.472 1.00 92.94 699 GLU A CA 1
ATOM 5251 C C . GLU A 1 699 ? -30.198 -0.729 -20.843 1.00 92.94 699 GLU A C 1
ATOM 5253 O O . GLU A 1 699 ? -29.982 0.412 -20.427 1.00 92.94 699 GLU A O 1
ATOM 5258 N N . ARG A 1 700 ? -29.239 -1.665 -20.833 1.00 90.62 700 ARG A N 1
ATOM 5259 C CA . ARG A 1 700 ? -27.884 -1.383 -20.332 1.00 90.62 700 ARG A CA 1
ATOM 5260 C C . ARG A 1 700 ? -27.156 -0.360 -21.198 1.00 90.62 700 ARG A C 1
ATOM 5262 O O . ARG A 1 700 ? -26.451 0.487 -20.653 1.00 90.62 700 ARG A O 1
ATOM 5269 N N . ALA A 1 701 ? -27.327 -0.404 -22.520 1.00 90.00 701 ALA A N 1
ATOM 5270 C CA . ALA A 1 701 ? -26.747 0.597 -23.413 1.00 90.00 701 ALA A CA 1
ATOM 5271 C C . ALA A 1 701 ? -27.327 2.002 -23.164 1.00 90.00 701 ALA A C 1
ATOM 5273 O O . ALA A 1 701 ? -26.568 2.966 -23.095 1.00 90.00 701 ALA A O 1
ATOM 5274 N N . GLU A 1 702 ? -28.640 2.121 -22.946 1.00 91.69 702 GLU A N 1
ATOM 5275 C CA . GLU A 1 702 ? -29.276 3.390 -22.570 1.00 91.69 702 GLU A CA 1
ATOM 5276 C C . GLU A 1 702 ? -28.757 3.906 -21.220 1.00 91.69 702 GLU A C 1
ATOM 5278 O O . GLU A 1 702 ? -28.426 5.085 -21.094 1.00 91.69 702 GLU A O 1
ATOM 5283 N N . ARG A 1 703 ? -28.584 3.025 -20.226 1.00 89.06 703 ARG A N 1
ATOM 5284 C CA . ARG A 1 703 ? -27.974 3.390 -18.936 1.00 89.06 703 ARG A CA 1
ATOM 5285 C C . ARG A 1 703 ? -26.543 3.914 -19.099 1.00 89.06 703 ARG A C 1
ATOM 5287 O O . ARG A 1 703 ? -26.174 4.878 -18.432 1.00 89.06 703 ARG A O 1
ATOM 5294 N N . LEU A 1 704 ? -25.739 3.329 -19.991 1.00 90.12 704 LEU A N 1
ATOM 5295 C CA . LEU A 1 704 ? -24.396 3.839 -20.303 1.00 90.12 704 LEU A CA 1
ATOM 5296 C C . LEU A 1 704 ? -24.437 5.229 -20.944 1.00 90.12 704 LEU A C 1
ATOM 5298 O O . LEU A 1 704 ? -23.615 6.076 -20.601 1.00 90.12 704 LEU A O 1
ATOM 5302 N N . ASP A 1 705 ? -25.387 5.489 -21.839 1.00 90.81 705 ASP A N 1
ATOM 5303 C CA . ASP A 1 705 ? -25.554 6.822 -22.426 1.00 90.81 705 ASP A CA 1
ATOM 5304 C C . ASP A 1 705 ? -25.965 7.852 -21.378 1.00 90.81 705 ASP A C 1
ATOM 5306 O O . ASP A 1 705 ? -25.406 8.946 -21.341 1.00 90.81 705 ASP A O 1
ATOM 5310 N N . GLN A 1 706 ? -26.889 7.493 -20.484 1.00 91.12 706 GLN A N 1
ATOM 5311 C CA . GLN A 1 706 ? -27.290 8.353 -19.370 1.00 91.12 706 GLN A CA 1
ATOM 5312 C C . GLN A 1 706 ? -26.100 8.684 -18.460 1.00 91.12 706 GLN A C 1
ATOM 5314 O O . GLN A 1 706 ? -25.949 9.839 -18.060 1.00 91.12 706 GLN A O 1
ATOM 5319 N N . LEU A 1 707 ? -25.223 7.710 -18.183 1.00 89.38 707 LEU A N 1
ATOM 5320 C CA . LEU A 1 707 ? -23.979 7.940 -17.440 1.00 89.38 707 LEU A CA 1
ATOM 5321 C C . LEU A 1 707 ? -23.033 8.883 -18.194 1.00 89.38 707 LEU A C 1
ATOM 5323 O O . LEU A 1 707 ? -22.542 9.847 -17.612 1.00 89.38 707 LEU A O 1
ATOM 5327 N N . ARG A 1 708 ? -22.808 8.669 -19.494 1.00 90.62 708 ARG A N 1
ATOM 5328 C CA . ARG A 1 708 ? -21.965 9.559 -20.316 1.00 90.62 708 ARG A CA 1
ATOM 5329 C C . ARG A 1 708 ? -22.484 10.992 -20.347 1.00 90.62 708 ARG A C 1
ATOM 5331 O O . ARG A 1 708 ? -21.696 11.920 -20.207 1.00 90.62 708 ARG A O 1
ATOM 5338 N N . LEU A 1 709 ? -23.795 11.170 -20.505 1.00 90.69 709 LEU A N 1
ATOM 5339 C CA . LEU A 1 709 ? -24.440 12.484 -20.470 1.00 90.69 709 LEU A CA 1
ATOM 5340 C C . LEU A 1 709 ? -24.306 13.129 -19.086 1.00 90.69 709 LEU A C 1
ATOM 5342 O O . LEU A 1 709 ? -23.997 14.315 -18.980 1.00 90.69 709 LEU A O 1
ATOM 5346 N N . ALA A 1 710 ? -24.458 12.342 -18.016 1.00 89.19 710 ALA A N 1
ATOM 5347 C CA . ALA A 1 710 ? -24.254 12.826 -16.656 1.00 89.19 710 ALA A CA 1
ATOM 5348 C C . ALA A 1 710 ? -22.824 13.335 -16.421 1.00 89.19 710 ALA A C 1
ATOM 5350 O O . ALA A 1 710 ? -22.652 14.272 -15.653 1.00 89.19 710 ALA A O 1
ATOM 5351 N N . ALA A 1 711 ? -21.800 12.804 -17.096 1.00 89.12 711 ALA A N 1
ATOM 5352 C CA . ALA A 1 711 ? -20.431 13.308 -16.942 1.00 89.12 711 ALA A CA 1
ATOM 5353 C C . ALA A 1 711 ? -20.280 14.785 -17.345 1.00 89.12 711 ALA A C 1
ATOM 5355 O O . ALA A 1 711 ? -19.423 15.483 -16.806 1.00 89.12 711 ALA A O 1
ATOM 5356 N N . VAL A 1 712 ? -21.119 15.256 -18.273 1.00 88.19 712 VAL A N 1
ATOM 5357 C CA . VAL A 1 712 ? -21.124 16.641 -18.759 1.00 88.19 712 VAL A CA 1
ATOM 5358 C C . VAL A 1 712 ? -22.058 17.506 -17.916 1.00 88.19 712 VAL A C 1
ATOM 5360 O O . VAL A 1 712 ? -21.640 18.538 -17.396 1.00 88.19 712 VAL A O 1
ATOM 5363 N N . ASP A 1 713 ? -23.308 17.068 -17.751 1.00 89.31 713 ASP A N 1
ATOM 5364 C CA . ASP A 1 713 ? -24.370 17.918 -17.198 1.00 89.31 713 ASP A CA 1
ATOM 5365 C C . ASP A 1 713 ? -24.549 17.759 -15.682 1.00 89.31 713 ASP A C 1
ATOM 5367 O O . ASP A 1 713 ? -25.056 18.656 -15.008 1.00 89.31 713 ASP A O 1
ATOM 5371 N N . ARG A 1 714 ? -24.176 16.595 -15.132 1.00 90.38 714 ARG A N 1
ATOM 5372 C CA . ARG A 1 714 ? -24.405 16.204 -13.728 1.00 90.38 714 ARG A CA 1
ATOM 5373 C C . ARG A 1 714 ? -23.196 15.441 -13.145 1.00 90.38 714 ARG A C 1
ATOM 5375 O O . ARG A 1 714 ? -23.339 14.275 -12.767 1.00 90.38 714 ARG A O 1
ATOM 5382 N N . PRO A 1 715 ? -22.003 16.064 -13.036 1.00 88.88 715 PRO A N 1
ATOM 5383 C CA . PRO A 1 715 ? -20.743 15.365 -12.738 1.00 88.88 715 PRO A CA 1
ATOM 5384 C C . PRO A 1 715 ? -20.769 14.505 -11.461 1.00 88.88 715 PRO A C 1
ATOM 5386 O O . PRO A 1 715 ? -20.226 13.405 -11.431 1.00 88.88 715 PRO A O 1
ATOM 5389 N N . ALA A 1 716 ? -21.461 14.953 -10.413 1.00 85.62 716 ALA A N 1
ATOM 5390 C CA . ALA A 1 716 ? -21.621 14.182 -9.178 1.00 85.62 716 ALA A CA 1
ATOM 5391 C C . ALA A 1 716 ? -22.467 12.904 -9.354 1.00 85.62 716 ALA A C 1
ATOM 5393 O O . ALA A 1 716 ? -22.228 11.889 -8.698 1.00 85.62 716 ALA A O 1
ATOM 5394 N N . GLU A 1 717 ? -23.467 12.924 -10.240 1.00 87.88 717 GLU A N 1
ATOM 5395 C CA . GLU A 1 717 ? -24.247 11.731 -10.583 1.00 87.88 717 GLU A CA 1
ATOM 5396 C C . GLU A 1 717 ? -23.404 10.735 -11.373 1.00 87.88 717 GLU A C 1
ATOM 5398 O O . GLU A 1 717 ? -23.445 9.540 -11.085 1.00 87.88 717 GLU A O 1
ATOM 5403 N N . TYR A 1 718 ? -22.569 11.233 -12.288 1.00 90.56 718 TYR A N 1
ATOM 5404 C CA . TYR A 1 718 ? -21.590 10.408 -12.984 1.00 90.56 718 TYR A CA 1
ATOM 5405 C C . TYR A 1 718 ? -20.633 9.704 -12.020 1.00 90.56 718 TYR A C 1
ATOM 5407 O O . TYR A 1 718 ? -20.478 8.488 -12.104 1.00 90.56 718 TYR A O 1
ATOM 5415 N N . LEU A 1 719 ? -20.043 10.431 -11.065 1.00 89.81 719 LEU A N 1
ATOM 5416 C CA . LEU A 1 719 ? -19.116 9.847 -10.090 1.00 89.81 719 LEU A CA 1
ATOM 5417 C C . LEU A 1 719 ? -19.764 8.743 -9.243 1.00 89.81 719 LEU A C 1
ATOM 5419 O O . LEU A 1 719 ? -19.121 7.739 -8.953 1.00 89.81 719 LEU A O 1
ATOM 5423 N N . ARG A 1 720 ? -21.047 8.876 -8.883 1.00 84.81 720 ARG A N 1
ATOM 5424 C CA . ARG A 1 720 ? -21.793 7.806 -8.192 1.00 84.81 720 ARG A CA 1
ATOM 5425 C C . ARG A 1 720 ? -22.115 6.627 -9.107 1.00 84.81 720 ARG A C 1
ATOM 5427 O O . ARG A 1 720 ? -22.168 5.487 -8.653 1.00 84.81 720 ARG A O 1
ATOM 5434 N N . GLY A 1 721 ? -22.348 6.906 -10.384 1.00 87.00 721 GLY A N 1
ATOM 5435 C CA . GLY A 1 721 ? -22.740 5.925 -11.386 1.00 87.00 721 GLY A CA 1
ATOM 5436 C C . GLY A 1 721 ? -21.582 5.201 -12.074 1.00 87.00 721 GLY A C 1
ATOM 5437 O O . GLY A 1 721 ? -21.831 4.202 -12.744 1.00 87.00 721 GLY A O 1
ATOM 5438 N N . VAL A 1 722 ? -20.333 5.646 -11.902 1.00 88.50 722 VAL A N 1
ATOM 5439 C CA . VAL A 1 722 ? -19.156 5.097 -12.605 1.00 88.50 722 VAL A CA 1
ATOM 5440 C C . VAL A 1 722 ? -18.922 3.609 -12.307 1.00 88.50 722 VAL A C 1
ATOM 5442 O O . VAL A 1 722 ? -18.483 2.860 -13.178 1.00 88.50 722 VAL A O 1
ATOM 5445 N N . ALA A 1 723 ? -19.328 3.129 -11.125 1.00 84.56 723 ALA A N 1
ATOM 5446 C CA . ALA A 1 723 ? -19.335 1.700 -10.794 1.00 84.56 723 ALA A CA 1
ATOM 5447 C C . ALA A 1 723 ? -20.252 0.870 -11.722 1.00 84.56 723 ALA A C 1
ATOM 5449 O O . ALA A 1 723 ? -20.023 -0.324 -11.929 1.00 84.56 723 ALA A O 1
ATOM 5450 N N . GLY A 1 724 ? -21.252 1.506 -12.340 1.00 86.56 724 GLY A N 1
ATOM 5451 C CA . GLY A 1 724 ? -22.133 0.906 -13.340 1.00 86.56 724 GLY A CA 1
ATOM 5452 C C . GLY A 1 724 ? -21.398 0.424 -14.593 1.00 86.56 724 GLY A C 1
ATOM 5453 O O . GLY A 1 724 ? -21.861 -0.522 -15.228 1.00 86.56 724 GLY A O 1
ATOM 5454 N N . TYR A 1 725 ? -20.223 0.976 -14.927 1.00 91.81 725 TYR A N 1
ATOM 5455 C CA . TYR A 1 725 ? -19.410 0.445 -16.026 1.00 91.81 725 TYR A CA 1
ATOM 5456 C C . TYR A 1 725 ? -18.943 -0.987 -15.756 1.00 91.81 725 TYR A C 1
ATOM 5458 O O . TYR A 1 725 ? -19.051 -1.840 -16.639 1.00 91.81 725 TYR A O 1
ATOM 5466 N N . ARG A 1 726 ? -18.511 -1.282 -14.522 1.00 92.25 726 ARG A N 1
ATOM 5467 C CA . ARG A 1 726 ? -18.118 -2.637 -14.105 1.00 92.25 726 ARG A CA 1
ATOM 5468 C C . ARG A 1 726 ? -19.302 -3.599 -14.135 1.00 92.25 726 ARG A C 1
ATOM 5470 O O . ARG A 1 726 ? -19.147 -4.737 -14.565 1.00 92.25 726 ARG A O 1
ATOM 5477 N N . GLU A 1 727 ? -20.484 -3.143 -13.723 1.00 91.31 727 GLU A N 1
ATOM 5478 C CA . GLU A 1 727 ? -21.721 -3.934 -13.782 1.00 91.31 727 GLU A CA 1
ATOM 5479 C C . GLU A 1 727 ? -22.039 -4.365 -15.223 1.00 91.31 727 GLU A C 1
ATOM 5481 O O . GLU A 1 727 ? -22.224 -5.554 -15.489 1.00 91.31 727 GLU A O 1
ATOM 5486 N N . VAL A 1 728 ? -22.035 -3.420 -16.170 1.00 92.00 728 VAL A N 1
ATOM 5487 C CA . VAL A 1 728 ? -22.303 -3.722 -17.586 1.00 92.00 728 VAL A CA 1
ATOM 5488 C C . VAL A 1 728 ? -21.198 -4.594 -18.183 1.00 92.00 728 VAL A C 1
ATOM 5490 O O . VAL A 1 728 ? -21.492 -5.564 -18.881 1.00 92.00 728 VAL A O 1
ATOM 5493 N N . ALA A 1 729 ? -19.932 -4.317 -17.865 1.00 93.75 729 ALA A N 1
ATOM 5494 C CA . ALA A 1 729 ? -18.808 -5.129 -18.322 1.00 93.75 729 ALA A CA 1
ATOM 5495 C C . ALA A 1 729 ? -18.872 -6.579 -17.817 1.00 93.75 729 ALA A C 1
ATOM 5497 O O . ALA A 1 729 ? -18.535 -7.507 -18.550 1.00 93.75 729 ALA A O 1
ATOM 5498 N N . ASN A 1 730 ? -19.323 -6.793 -16.580 1.00 93.62 730 ASN A N 1
ATOM 5499 C CA . ASN A 1 730 ? -19.484 -8.127 -16.000 1.00 93.62 730 ASN A CA 1
ATOM 5500 C C . ASN A 1 730 ? -20.684 -8.891 -16.566 1.00 93.62 730 ASN A C 1
ATOM 5502 O O . ASN A 1 730 ? -20.682 -10.121 -16.533 1.00 93.62 730 ASN A O 1
ATOM 5506 N N . ALA A 1 731 ? -21.686 -8.183 -17.090 1.00 93.88 731 ALA A N 1
ATOM 5507 C CA . ALA A 1 731 ? -22.819 -8.792 -17.774 1.00 93.88 731 ALA A CA 1
ATOM 5508 C C . ALA A 1 731 ? -22.475 -9.241 -19.208 1.00 93.88 731 ALA A C 1
ATOM 5510 O O . ALA A 1 731 ? -23.111 -10.163 -19.723 1.00 93.88 731 ALA A O 1
ATOM 5511 N N . LEU A 1 732 ? -21.466 -8.633 -19.847 1.00 94.12 732 LEU A N 1
ATOM 5512 C CA . LEU A 1 732 ? -20.982 -9.068 -21.158 1.00 94.12 732 LEU A CA 1
ATOM 5513 C C . LEU A 1 732 ? -20.384 -10.487 -21.091 1.00 94.12 732 LEU A C 1
ATOM 5515 O O . LEU A 1 732 ? -19.736 -10.855 -20.106 1.00 94.12 732 LEU A O 1
ATOM 5519 N N . PRO A 1 733 ? -20.555 -11.301 -22.149 1.00 92.88 733 PRO A N 1
ATOM 5520 C CA . PRO A 1 733 ? -20.071 -12.675 -22.156 1.00 92.88 733 PRO A CA 1
ATOM 5521 C C . PRO A 1 733 ? -18.538 -12.730 -22.048 1.00 92.88 733 PRO A C 1
ATOM 5523 O O . PRO A 1 733 ? -17.821 -12.130 -22.850 1.00 92.88 733 PRO A O 1
ATOM 5526 N N . ARG A 1 734 ? -18.027 -13.490 -21.066 1.00 92.50 734 ARG A N 1
ATOM 5527 C CA . ARG A 1 734 ? -16.578 -13.715 -20.874 1.00 92.50 734 ARG A CA 1
ATOM 5528 C C . ARG A 1 734 ? -15.946 -14.489 -22.030 1.00 92.50 734 ARG A C 1
ATOM 5530 O O . ARG A 1 734 ? -14.801 -14.238 -22.375 1.00 92.50 734 ARG A O 1
ATOM 5537 N N . GLU A 1 735 ? -16.715 -15.386 -22.637 1.00 91.00 735 GLU A N 1
ATOM 5538 C CA . GLU A 1 735 ? -16.379 -16.083 -23.875 1.00 91.00 735 GLU A CA 1
ATOM 5539 C C . GLU A 1 735 ? -17.361 -15.613 -24.944 1.00 91.00 735 GLU A C 1
ATOM 5541 O O . GLU A 1 735 ? -18.572 -15.780 -24.800 1.00 91.00 735 GLU A O 1
ATOM 5546 N N . GLY A 1 736 ? -16.875 -14.962 -25.99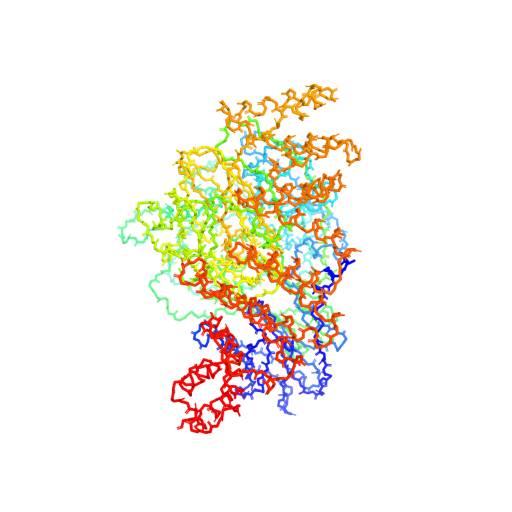7 1.00 87.69 736 GLY A N 1
ATOM 5547 C CA . GLY A 1 736 ? -17.775 -14.327 -26.949 1.00 87.69 736 GLY A CA 1
ATOM 5548 C C . GLY A 1 736 ? -17.076 -13.726 -28.159 1.00 87.69 736 GLY A C 1
ATOM 5549 O O . GLY A 1 736 ? -15.863 -13.870 -28.319 1.00 87.69 736 GLY A O 1
ATOM 5550 N N . PRO A 1 737 ? -17.841 -13.051 -29.029 1.00 93.88 737 PRO A N 1
ATOM 5551 C CA . PRO A 1 737 ? -17.279 -12.363 -30.179 1.00 93.88 737 PRO A CA 1
ATOM 5552 C C . PRO A 1 737 ? -16.295 -11.277 -29.731 1.00 93.88 737 PRO A C 1
ATOM 5554 O O . PRO A 1 737 ? -16.434 -10.689 -28.659 1.00 93.88 737 PRO A O 1
ATOM 5557 N N . GLN A 1 738 ? -15.323 -10.975 -30.588 1.00 92.56 738 GLN A N 1
ATOM 5558 C CA . GLN A 1 738 ? -14.243 -10.034 -30.293 1.00 92.56 738 GLN A CA 1
ATOM 5559 C C . GLN A 1 738 ? -14.734 -8.655 -29.819 1.00 92.56 738 GLN A C 1
ATOM 5561 O O . GLN A 1 738 ? -14.159 -8.096 -28.889 1.00 92.56 738 GLN A O 1
ATOM 5566 N N . TRP A 1 739 ? -15.831 -8.145 -30.393 1.00 94.38 739 TRP A N 1
ATOM 5567 C CA . TRP A 1 739 ? -16.423 -6.867 -29.980 1.00 94.38 739 TRP A CA 1
ATOM 5568 C C . TRP A 1 739 ? -16.860 -6.870 -28.507 1.00 94.38 739 TRP A C 1
ATOM 5570 O O . TRP A 1 739 ? -16.782 -5.839 -27.849 1.00 94.38 739 TRP A O 1
ATOM 5580 N N . ALA A 1 740 ? -17.298 -8.016 -27.968 1.00 94.50 740 ALA A N 1
ATOM 5581 C CA . ALA A 1 740 ? -17.727 -8.118 -26.576 1.00 94.50 740 ALA A CA 1
ATOM 5582 C C . ALA A 1 740 ? -16.525 -8.054 -25.627 1.00 94.50 740 ALA A C 1
ATOM 5584 O O . ALA A 1 740 ? -16.608 -7.387 -24.600 1.00 94.50 740 ALA A O 1
ATOM 5585 N N . GLN A 1 741 ? -15.394 -8.674 -25.992 1.00 94.62 741 GLN A N 1
ATOM 5586 C CA . GLN A 1 741 ? -14.149 -8.547 -25.222 1.00 94.62 741 GLN A CA 1
ATOM 5587 C C . GLN A 1 741 ? -13.588 -7.124 -25.294 1.00 94.62 741 GLN A C 1
ATOM 5589 O O . GLN A 1 741 ? -13.161 -6.586 -24.274 1.00 94.62 741 GLN A O 1
ATOM 5594 N N . GLU A 1 742 ? -13.653 -6.488 -26.471 1.00 94.75 742 GLU A N 1
ATOM 5595 C CA . GLU A 1 742 ? -13.247 -5.089 -26.637 1.00 94.75 742 GLU A CA 1
ATOM 5596 C C . GLU A 1 742 ? -14.101 -4.146 -25.775 1.00 94.75 742 GLU A C 1
ATOM 5598 O O . GLU A 1 742 ? -13.576 -3.332 -25.016 1.00 94.75 742 GLU A O 1
ATOM 5603 N N . ALA A 1 743 ? -15.428 -4.282 -25.842 1.00 94.38 743 ALA A N 1
ATOM 5604 C CA . ALA A 1 743 ? -16.343 -3.492 -25.026 1.00 94.38 743 ALA A CA 1
ATOM 5605 C C . ALA A 1 743 ? -16.104 -3.728 -23.528 1.00 94.38 743 ALA A C 1
ATOM 5607 O O . ALA A 1 743 ? -16.063 -2.772 -22.756 1.00 94.38 743 ALA A O 1
ATOM 5608 N N . ARG A 1 744 ? -15.895 -4.985 -23.121 1.00 95.25 744 ARG A N 1
ATOM 5609 C CA . ARG A 1 744 ? -15.658 -5.357 -21.725 1.00 95.25 744 ARG A CA 1
ATOM 5610 C C . ARG A 1 744 ? -14.405 -4.691 -21.162 1.00 95.25 744 ARG A C 1
ATOM 5612 O O . ARG A 1 744 ? -14.511 -4.070 -20.109 1.00 95.25 744 ARG A O 1
ATOM 5619 N N . TYR A 1 745 ? -13.260 -4.745 -21.851 1.00 94.38 745 TYR A N 1
ATOM 5620 C CA . TYR A 1 745 ? -12.057 -4.083 -21.328 1.00 94.38 745 TYR A CA 1
ATOM 5621 C C . TYR A 1 745 ? -12.203 -2.556 -21.322 1.00 94.38 745 TYR A C 1
ATOM 5623 O O . TYR A 1 745 ? -11.818 -1.930 -20.344 1.00 94.38 745 TYR A O 1
ATOM 5631 N N . ARG A 1 746 ? -12.805 -1.937 -22.352 1.00 93.81 746 ARG A N 1
ATOM 5632 C CA . ARG A 1 746 ? -12.980 -0.469 -22.393 1.00 93.81 746 ARG A CA 1
ATOM 5633 C C . ARG A 1 746 ? -13.885 0.041 -21.275 1.00 93.81 746 ARG A C 1
ATOM 5635 O O . ARG A 1 746 ? -13.643 1.114 -20.733 1.00 93.81 746 ARG A O 1
ATOM 5642 N N . LEU A 1 747 ? -14.931 -0.715 -20.943 1.00 94.25 747 LEU A N 1
ATOM 5643 C CA . LEU A 1 747 ? -15.810 -0.401 -19.818 1.00 94.25 747 LEU A CA 1
ATOM 5644 C C . LEU A 1 747 ? -15.085 -0.589 -18.477 1.00 94.25 747 LEU A C 1
ATOM 5646 O O . LEU A 1 747 ? -15.231 0.255 -17.601 1.00 94.25 747 LEU A O 1
ATOM 5650 N N . LEU A 1 748 ? -14.278 -1.645 -18.322 1.00 93.25 748 LEU A N 1
ATOM 5651 C CA . LEU A 1 748 ? -13.498 -1.874 -17.098 1.00 93.25 748 LEU A CA 1
ATOM 5652 C C . LEU A 1 748 ? -12.378 -0.844 -16.907 1.00 93.25 748 LEU A C 1
ATOM 5654 O O . LEU A 1 748 ? -12.183 -0.398 -15.786 1.00 93.25 748 LEU A O 1
ATOM 5658 N N . ALA A 1 749 ? -11.731 -0.386 -17.980 1.00 91.00 749 ALA A N 1
ATOM 5659 C CA . ALA A 1 749 ? -10.739 0.692 -17.931 1.00 91.00 749 ALA A CA 1
ATOM 5660 C C . ALA A 1 749 ? -11.340 2.037 -17.483 1.00 91.00 749 ALA A C 1
ATOM 5662 O O . ALA A 1 749 ? -10.645 2.884 -16.931 1.00 91.00 749 ALA A O 1
ATOM 5663 N N . ALA A 1 750 ? -12.645 2.234 -17.694 1.00 90.75 750 ALA A N 1
ATOM 5664 C CA . ALA A 1 750 ? -13.385 3.382 -17.173 1.00 90.75 750 ALA A CA 1
ATOM 5665 C C . ALA A 1 750 ? -13.994 3.135 -15.780 1.00 90.75 750 ALA A C 1
ATOM 5667 O O . ALA A 1 750 ? -14.632 4.036 -15.233 1.00 90.75 750 ALA A O 1
ATOM 5668 N N . ALA A 1 751 ? -13.839 1.934 -15.211 1.00 91.50 751 ALA A N 1
ATOM 5669 C CA . ALA A 1 751 ? -14.355 1.565 -13.901 1.00 91.50 751 ALA A CA 1
ATOM 5670 C C . ALA A 1 751 ? -13.233 1.632 -12.840 1.00 91.50 751 ALA A C 1
ATOM 5672 O O . ALA A 1 751 ? -12.346 0.776 -12.823 1.00 91.50 751 ALA A O 1
ATOM 5673 N N . PRO A 1 752 ? -13.277 2.604 -11.912 1.00 88.31 752 PRO A N 1
ATOM 5674 C CA . PRO A 1 752 ? -12.284 2.742 -10.849 1.00 88.31 752 PRO A CA 1
ATOM 5675 C C . PRO A 1 752 ? -12.076 1.446 -10.054 1.00 88.31 752 PRO A C 1
ATOM 5677 O O . PRO A 1 752 ? -13.039 0.771 -9.685 1.00 88.31 752 PRO A O 1
ATOM 5680 N N . GLY A 1 753 ? -10.816 1.101 -9.781 1.00 86.19 753 GLY A N 1
ATOM 5681 C CA . GLY A 1 753 ? -10.446 -0.069 -8.973 1.00 86.19 753 GLY A CA 1
ATOM 5682 C C . GLY A 1 753 ? -10.709 -1.430 -9.631 1.00 86.19 753 GLY A C 1
ATOM 5683 O O . GLY A 1 753 ? -10.566 -2.456 -8.973 1.00 86.19 753 GLY A O 1
ATOM 5684 N N . ALA A 1 754 ? -11.083 -1.480 -10.913 1.00 89.75 754 ALA A N 1
ATOM 5685 C CA . ALA A 1 754 ? -11.314 -2.726 -11.649 1.00 89.75 754 ALA A CA 1
ATOM 5686 C C . ALA A 1 754 ? -10.062 -3.231 -12.389 1.00 89.75 754 ALA A C 1
ATOM 5688 O O . ALA A 1 754 ? -10.183 -3.943 -13.383 1.00 89.75 754 ALA A O 1
ATOM 5689 N N . LEU A 1 755 ? -8.862 -2.868 -11.924 1.00 90.06 755 LEU A N 1
ATOM 5690 C CA . LEU A 1 755 ? -7.624 -3.070 -12.672 1.00 90.06 755 LEU A CA 1
ATOM 5691 C C . LEU A 1 755 ? -7.386 -4.553 -13.012 1.00 90.06 755 LEU A C 1
ATOM 5693 O O . LEU A 1 755 ? -7.087 -4.860 -14.165 1.00 90.06 755 LEU A O 1
ATOM 5697 N N . THR A 1 756 ? -7.549 -5.494 -12.084 1.00 90.44 756 THR A N 1
ATOM 5698 C CA . THR A 1 756 ? -7.358 -6.923 -12.405 1.00 90.44 756 THR A CA 1
ATOM 5699 C C . THR A 1 756 ? -8.383 -7.436 -13.413 1.00 90.44 756 THR A C 1
ATOM 5701 O O . THR A 1 756 ? -7.994 -8.048 -14.409 1.00 90.44 756 THR A O 1
ATOM 5704 N N . ASP A 1 757 ? -9.667 -7.114 -13.224 1.00 91.75 757 ASP A N 1
ATOM 5705 C CA . ASP A 1 757 ? -10.731 -7.477 -14.170 1.00 91.75 757 ASP A CA 1
ATOM 5706 C C . ASP A 1 757 ? -10.449 -6.903 -15.572 1.00 91.75 757 ASP A C 1
ATOM 5708 O O . ASP A 1 757 ? -10.629 -7.586 -16.584 1.00 91.75 757 ASP A O 1
ATOM 5712 N N . GLU A 1 758 ? -9.997 -5.647 -15.641 1.00 93.75 758 GLU A N 1
ATOM 5713 C CA . GLU A 1 758 ? -9.605 -4.961 -16.874 1.00 93.75 758 GLU A CA 1
ATOM 5714 C C . GLU A 1 758 ? -8.442 -5.677 -17.561 1.00 93.75 758 GLU A C 1
ATOM 5716 O O . GLU A 1 758 ? -8.531 -5.969 -18.752 1.00 93.75 758 GLU A O 1
ATOM 5721 N N . ALA A 1 759 ? -7.378 -6.013 -16.826 1.00 92.31 759 ALA A N 1
ATOM 5722 C CA . ALA A 1 759 ? -6.222 -6.710 -17.383 1.00 92.31 759 ALA A CA 1
ATOM 5723 C C . ALA A 1 759 ? -6.599 -8.096 -17.921 1.00 92.31 759 ALA A C 1
ATOM 5725 O O . ALA A 1 759 ? -6.111 -8.502 -18.978 1.00 92.31 759 ALA A O 1
ATOM 5726 N N . GLU A 1 760 ? -7.477 -8.826 -17.229 1.00 93.19 760 GLU A N 1
ATOM 5727 C CA . GLU A 1 760 ? -8.008 -10.103 -17.715 1.00 93.19 760 GLU A CA 1
ATOM 5728 C C . GLU A 1 760 ? -8.845 -9.930 -18.987 1.00 93.19 760 GLU A C 1
ATOM 5730 O O . GLU A 1 760 ? -8.644 -10.658 -19.963 1.00 93.19 760 GLU A O 1
ATOM 5735 N N . ALA A 1 761 ? -9.754 -8.951 -19.011 1.00 93.75 761 ALA A N 1
ATOM 5736 C CA . ALA A 1 761 ? -10.574 -8.655 -20.184 1.00 93.75 761 ALA A CA 1
ATOM 5737 C C . ALA A 1 761 ? -9.724 -8.200 -21.379 1.00 93.75 761 ALA A C 1
ATOM 5739 O O . ALA A 1 761 ? -9.963 -8.630 -22.510 1.00 93.75 761 ALA A O 1
ATOM 5740 N N . PHE A 1 762 ? -8.695 -7.387 -21.139 1.00 95.06 762 PHE A N 1
ATOM 5741 C CA . PHE A 1 762 ? -7.781 -6.936 -22.178 1.00 95.06 762 PHE A CA 1
ATOM 5742 C C . PHE A 1 762 ? -6.958 -8.101 -22.729 1.00 95.06 762 PHE A C 1
ATOM 5744 O O . PHE A 1 762 ? -6.910 -8.285 -23.942 1.00 95.06 762 PHE A O 1
ATOM 5751 N N . LYS A 1 763 ? -6.407 -8.975 -21.876 1.00 93.38 763 LYS A N 1
ATOM 5752 C CA . LYS A 1 763 ? -5.725 -10.206 -22.322 1.00 93.38 763 LYS A CA 1
ATOM 5753 C C . LYS A 1 763 ? -6.637 -11.101 -23.167 1.00 93.38 763 LYS A C 1
ATOM 5755 O O . LYS A 1 763 ? -6.188 -11.628 -24.184 1.00 93.38 763 LYS A O 1
ATOM 5760 N N . ALA A 1 764 ? -7.909 -11.248 -22.790 1.00 92.94 764 ALA A N 1
ATOM 5761 C CA . ALA A 1 764 ? -8.887 -12.005 -23.574 1.00 92.94 764 ALA A CA 1
ATOM 5762 C C . ALA A 1 764 ? -9.152 -11.365 -24.949 1.00 92.94 764 ALA A C 1
ATOM 5764 O O . ALA A 1 764 ? -9.220 -12.070 -25.956 1.00 92.94 764 ALA A O 1
ATOM 5765 N N . TYR A 1 765 ? -9.239 -10.033 -25.014 1.00 94.88 765 TYR A N 1
ATOM 5766 C CA . TYR A 1 765 ? -9.342 -9.297 -26.275 1.00 94.88 765 TYR A CA 1
ATOM 5767 C C . TYR A 1 765 ? -8.099 -9.487 -27.160 1.00 94.88 765 TYR A C 1
ATOM 5769 O O . TYR A 1 765 ? -8.228 -9.815 -28.342 1.00 94.88 765 TYR A O 1
ATOM 5777 N N . LEU A 1 766 ? -6.900 -9.359 -26.583 1.00 94.56 766 LEU A N 1
ATOM 5778 C CA . LEU A 1 766 ? -5.628 -9.554 -27.282 1.00 94.56 766 LEU A CA 1
ATOM 5779 C C . LEU A 1 766 ? -5.487 -10.968 -27.855 1.00 94.56 766 LEU A C 1
ATOM 5781 O O . LEU A 1 766 ? -4.992 -11.130 -28.968 1.00 94.56 766 LEU A O 1
ATOM 5785 N N . ALA A 1 767 ? -5.960 -11.992 -27.139 1.00 93.31 767 ALA A N 1
ATOM 5786 C CA . ALA A 1 767 ? -5.918 -13.379 -27.602 1.00 93.31 767 ALA A CA 1
ATOM 5787 C C . ALA A 1 767 ? -6.746 -13.627 -28.881 1.00 93.31 767 ALA A C 1
ATOM 5789 O O . ALA A 1 767 ? -6.471 -14.580 -29.610 1.00 93.31 767 ALA A O 1
ATOM 5790 N N . GLY A 1 768 ? -7.739 -12.775 -29.166 1.00 91.75 768 GLY A N 1
ATOM 5791 C CA . GLY A 1 768 ? -8.536 -12.819 -30.395 1.00 91.75 768 GLY A CA 1
ATOM 5792 C C . GLY A 1 768 ? -7.920 -12.071 -31.583 1.00 91.75 768 GLY A C 1
ATOM 5793 O O . GLY A 1 768 ? -8.456 -12.153 -32.689 1.00 91.75 768 GLY A O 1
ATOM 5794 N N . LEU A 1 769 ? -6.822 -11.333 -31.382 1.00 93.38 769 LEU A N 1
ATOM 5795 C CA . LEU A 1 769 ? -6.186 -10.506 -32.407 1.00 93.38 769 LEU A CA 1
ATOM 5796 C C . LEU A 1 769 ? -5.008 -11.218 -33.097 1.00 93.38 769 LEU A C 1
ATOM 5798 O O . LEU A 1 769 ? -4.274 -11.983 -32.469 1.00 93.38 769 LEU A O 1
ATOM 5802 N N . PRO A 1 770 ? -4.741 -10.916 -34.383 1.00 93.44 770 PRO A N 1
ATOM 5803 C CA . PRO A 1 770 ? -3.468 -11.261 -35.009 1.00 93.44 770 PRO A CA 1
ATOM 5804 C C . PRO A 1 770 ? -2.292 -10.587 -34.284 1.00 93.44 770 PRO A C 1
ATOM 5806 O O . PRO A 1 770 ? -2.379 -9.415 -33.923 1.00 93.44 770 PRO A O 1
ATOM 5809 N N . ALA A 1 771 ? -1.152 -11.277 -34.151 1.00 89.44 771 ALA A N 1
ATOM 5810 C CA . ALA A 1 771 ? 0.021 -10.759 -33.430 1.00 89.44 771 ALA A CA 1
ATOM 5811 C C . ALA A 1 771 ? 0.509 -9.386 -33.940 1.00 89.44 771 ALA A C 1
ATOM 5813 O O . ALA A 1 771 ? 0.901 -8.540 -33.143 1.00 89.44 771 ALA A O 1
ATOM 5814 N N . ALA A 1 772 ? 0.433 -9.133 -35.253 1.00 90.69 772 ALA A N 1
ATOM 5815 C CA . ALA A 1 772 ? 0.777 -7.829 -35.826 1.00 90.69 772 ALA A CA 1
ATOM 5816 C C . ALA A 1 772 ? -0.137 -6.705 -35.305 1.00 90.69 772 ALA A C 1
ATOM 5818 O O . ALA A 1 772 ? 0.346 -5.633 -34.959 1.00 90.69 772 ALA A O 1
ATOM 5819 N N . SER A 1 773 ? -1.442 -6.970 -35.182 1.00 94.00 773 SER A N 1
ATOM 5820 C CA . SER A 1 773 ? -2.412 -6.020 -34.628 1.00 94.00 773 SER A CA 1
ATOM 5821 C C . SER A 1 773 ? -2.189 -5.774 -33.137 1.00 94.00 773 SER A C 1
ATOM 5823 O O . SER A 1 773 ? -2.384 -4.653 -32.679 1.00 94.00 773 SER A O 1
ATOM 5825 N N . VAL A 1 774 ? -1.747 -6.792 -32.387 1.00 94.31 774 VAL A N 1
ATOM 5826 C CA . VAL A 1 774 ? -1.383 -6.646 -30.968 1.00 94.31 774 VAL A CA 1
ATOM 5827 C C . VAL A 1 774 ? -0.197 -5.689 -30.804 1.00 94.31 774 VAL A C 1
ATOM 5829 O O . VAL A 1 774 ? -0.255 -4.797 -29.963 1.00 94.31 774 VAL A O 1
ATOM 5832 N N . VAL A 1 775 ? 0.846 -5.816 -31.634 1.00 93.19 775 VAL A N 1
ATOM 5833 C CA . VAL A 1 775 ? 1.999 -4.895 -31.605 1.00 93.19 775 VAL A CA 1
ATOM 5834 C C . VAL A 1 775 ? 1.573 -3.469 -31.953 1.00 93.19 775 VAL A C 1
ATOM 5836 O O . VAL A 1 775 ? 1.909 -2.551 -31.213 1.00 93.19 775 VAL A O 1
ATOM 5839 N N . THR A 1 776 ? 0.776 -3.283 -33.014 1.00 95.50 776 THR A N 1
ATOM 5840 C CA . THR A 1 776 ? 0.252 -1.956 -33.387 1.00 95.50 776 THR A CA 1
ATOM 5841 C C . THR A 1 776 ? -0.550 -1.324 -32.252 1.00 95.50 776 THR A C 1
ATOM 5843 O O . THR A 1 776 ? -0.359 -0.151 -31.949 1.00 95.50 776 THR A O 1
ATOM 5846 N N . LEU A 1 777 ? -1.400 -2.103 -31.577 1.00 93.75 777 LEU A N 1
ATOM 5847 C CA . LEU A 1 777 ? -2.160 -1.618 -30.428 1.00 93.75 777 LEU A CA 1
ATOM 5848 C C . LEU A 1 777 ? -1.242 -1.203 -29.268 1.00 93.75 777 LEU A C 1
ATOM 5850 O O . LEU A 1 777 ? -1.492 -0.179 -28.632 1.00 93.75 777 LEU A O 1
ATOM 5854 N N . GLY A 1 778 ? -0.172 -1.966 -29.022 1.00 95.00 778 GLY A N 1
ATOM 5855 C CA . GLY A 1 778 ? 0.862 -1.615 -28.049 1.00 95.00 778 GLY A CA 1
ATOM 5856 C C . GLY A 1 778 ? 1.576 -0.306 -28.397 1.00 95.00 778 GLY A C 1
ATOM 5857 O O . GLY A 1 778 ? 1.720 0.555 -27.531 1.00 95.00 778 GLY A O 1
ATOM 5858 N N . ASP A 1 779 ? 1.949 -0.112 -29.665 1.00 95.31 779 ASP A N 1
ATOM 5859 C CA . ASP A 1 779 ? 2.606 1.112 -30.150 1.00 95.31 779 ASP A CA 1
ATOM 5860 C C . ASP A 1 779 ? 1.701 2.338 -30.006 1.00 95.31 779 ASP A C 1
ATOM 5862 O O . ASP A 1 779 ? 2.135 3.396 -29.541 1.00 95.31 779 ASP A O 1
ATOM 5866 N N . GLU A 1 780 ? 0.422 2.193 -30.349 1.00 94.62 780 GLU A N 1
ATOM 5867 C CA . GLU A 1 780 ? -0.577 3.244 -30.180 1.00 94.62 780 GLU A CA 1
ATOM 5868 C C . GLU A 1 780 ? -0.811 3.591 -28.703 1.00 94.62 780 GLU A C 1
ATOM 5870 O O . GLU A 1 780 ? -0.903 4.772 -28.357 1.00 94.62 780 GLU A O 1
ATOM 5875 N N . ALA A 1 781 ? -0.901 2.587 -27.824 1.00 93.25 781 ALA A N 1
ATOM 5876 C CA . ALA A 1 781 ? -1.042 2.795 -26.384 1.00 93.25 781 ALA A CA 1
ATOM 5877 C C . ALA A 1 781 ? 0.192 3.503 -25.803 1.00 93.25 781 ALA A C 1
ATOM 5879 O O . ALA A 1 781 ? 0.061 4.528 -25.127 1.00 93.25 781 ALA A O 1
ATOM 5880 N N . PHE A 1 782 ? 1.394 3.044 -26.161 1.00 94.31 782 PHE A N 1
ATOM 5881 C CA . PHE A 1 782 ? 2.651 3.652 -25.734 1.00 94.31 782 PHE A CA 1
ATOM 5882 C C . PHE A 1 782 ? 2.757 5.114 -26.182 1.00 94.31 782 PHE A C 1
ATOM 5884 O O . PHE A 1 782 ? 3.132 5.982 -25.391 1.00 94.31 782 PHE A O 1
ATOM 5891 N N . ALA A 1 783 ? 2.376 5.416 -27.427 1.00 92.56 783 ALA A N 1
ATOM 5892 C CA . ALA A 1 783 ? 2.386 6.775 -27.968 1.00 92.56 783 ALA A CA 1
ATOM 5893 C C . ALA A 1 783 ? 1.428 7.725 -27.228 1.00 92.56 783 ALA A C 1
ATOM 5895 O O . ALA A 1 783 ? 1.733 8.909 -27.085 1.00 92.56 783 ALA A O 1
ATOM 5896 N N . ARG A 1 784 ? 0.297 7.214 -26.719 1.00 89.75 784 ARG A N 1
ATOM 5897 C CA . ARG A 1 784 ? -0.638 7.973 -25.868 1.00 89.75 784 ARG A CA 1
ATOM 5898 C C . ARG A 1 784 ? -0.181 8.093 -24.409 1.00 89.75 784 ARG A C 1
ATOM 5900 O O . ARG A 1 784 ? -0.782 8.853 -23.656 1.00 89.75 784 ARG A O 1
ATOM 5907 N N . GLY A 1 785 ? 0.871 7.377 -24.009 1.00 89.25 785 GLY A N 1
ATOM 5908 C CA . GLY A 1 785 ? 1.319 7.296 -22.617 1.00 89.25 785 GLY A CA 1
ATOM 5909 C C . GLY A 1 785 ? 0.509 6.323 -21.754 1.00 89.25 785 GLY A C 1
ATOM 5910 O O . GLY A 1 785 ? 0.664 6.334 -20.537 1.00 89.25 785 GLY A O 1
ATOM 5911 N N . ASP A 1 786 ? -0.318 5.476 -22.369 1.00 91.75 786 ASP A N 1
ATOM 5912 C CA . ASP A 1 786 ? -1.059 4.395 -21.715 1.00 91.75 786 ASP A CA 1
ATOM 5913 C C . ASP A 1 786 ? -0.135 3.180 -21.547 1.00 91.75 786 ASP A C 1
ATOM 5915 O O . ASP A 1 786 ? -0.151 2.220 -22.324 1.00 91.75 786 ASP A O 1
ATOM 5919 N N . LEU A 1 787 ? 0.775 3.296 -20.576 1.00 93.88 787 LEU A N 1
ATOM 5920 C CA . LEU A 1 787 ? 1.874 2.345 -20.400 1.00 93.88 787 LEU A CA 1
ATOM 5921 C C . LEU A 1 787 ? 1.367 0.943 -20.081 1.00 93.88 787 LEU A C 1
ATOM 5923 O O . LEU A 1 787 ? 1.893 -0.020 -20.620 1.00 93.88 787 LEU A O 1
ATOM 5927 N N . ARG A 1 788 ? 0.303 0.824 -19.290 1.00 92.50 788 ARG A N 1
ATOM 5928 C CA . ARG A 1 788 ? -0.245 -0.470 -18.894 1.00 92.50 788 ARG A CA 1
ATOM 5929 C C . ARG A 1 788 ? -0.768 -1.273 -20.080 1.00 92.50 788 ARG A C 1
ATOM 5931 O O . ARG A 1 788 ? -0.398 -2.435 -20.248 1.00 92.50 788 ARG A O 1
ATOM 5938 N N . HIS A 1 789 ? -1.618 -0.676 -20.918 1.00 93.81 789 HIS A N 1
ATOM 5939 C CA . HIS A 1 789 ? -2.121 -1.374 -22.102 1.00 93.81 789 HIS A CA 1
ATOM 5940 C C . HIS A 1 789 ? -0.995 -1.661 -23.096 1.00 93.81 789 HIS A C 1
ATOM 5942 O O . HIS A 1 789 ? -1.012 -2.705 -23.749 1.00 93.81 789 HIS A O 1
ATOM 5948 N N . ALA A 1 790 ? 0.007 -0.780 -23.184 1.00 96.56 790 ALA A N 1
ATOM 5949 C CA . ALA A 1 790 ? 1.194 -1.039 -23.985 1.00 96.56 790 ALA A CA 1
ATOM 5950 C C . ALA A 1 790 ? 1.952 -2.281 -23.485 1.00 96.56 790 ALA A C 1
ATOM 5952 O O . ALA A 1 790 ? 2.230 -3.180 -24.273 1.00 96.56 790 ALA A O 1
ATOM 5953 N N . GLU A 1 791 ? 2.228 -2.375 -22.185 1.00 95.75 791 GLU A N 1
ATOM 5954 C CA . GLU A 1 791 ? 2.912 -3.515 -21.559 1.00 95.75 791 GLU A CA 1
ATOM 5955 C C . GLU A 1 791 ? 2.151 -4.819 -21.770 1.00 95.75 791 GLU A C 1
ATOM 5957 O O . GLU A 1 791 ? 2.709 -5.778 -22.299 1.00 95.75 791 GLU A O 1
ATOM 5962 N N . LEU A 1 792 ? 0.850 -4.836 -21.469 1.00 94.38 792 LEU A N 1
ATOM 5963 C CA . LEU A 1 792 ? 0.005 -6.016 -21.664 1.00 94.38 792 LEU A CA 1
ATOM 5964 C C . LEU A 1 792 ? -0.033 -6.471 -23.132 1.00 94.38 792 LEU A C 1
ATOM 5966 O O . LEU A 1 792 ? 0.019 -7.673 -23.403 1.00 94.38 792 LEU A O 1
ATOM 5970 N N . ALA A 1 793 ? -0.106 -5.530 -24.079 1.00 95.12 793 ALA A N 1
ATOM 5971 C CA . ALA A 1 793 ? -0.063 -5.832 -25.506 1.00 95.12 793 ALA A CA 1
ATOM 5972 C C . ALA A 1 793 ? 1.300 -6.402 -25.920 1.00 95.12 793 ALA A C 1
ATOM 5974 O O . ALA A 1 793 ? 1.364 -7.438 -26.587 1.00 95.12 793 ALA A O 1
ATOM 5975 N N . TYR A 1 794 ? 2.396 -5.778 -25.495 1.00 96.31 794 TYR A N 1
ATOM 5976 C CA . TYR A 1 794 ? 3.735 -6.250 -25.829 1.00 96.31 794 TYR A CA 1
ATOM 5977 C C . TYR A 1 794 ? 4.063 -7.598 -25.198 1.00 96.31 794 TYR A C 1
ATOM 5979 O O . TYR A 1 794 ? 4.604 -8.453 -25.895 1.00 96.31 794 TYR A O 1
ATOM 5987 N N . ASP A 1 795 ? 3.690 -7.837 -23.943 1.00 95.69 795 ASP A N 1
ATOM 5988 C CA . ASP A 1 795 ? 3.874 -9.131 -23.287 1.00 95.69 795 ASP A CA 1
ATOM 5989 C C . ASP A 1 795 ? 3.063 -10.229 -23.984 1.00 95.69 795 ASP A C 1
ATOM 5991 O O . ASP A 1 795 ? 3.568 -11.334 -24.199 1.00 95.69 795 ASP A O 1
ATOM 5995 N N . ALA A 1 796 ? 1.832 -9.934 -24.418 1.00 93.81 796 ALA A N 1
ATOM 5996 C CA . ALA A 1 796 ? 1.028 -10.873 -25.199 1.00 93.81 796 ALA A CA 1
ATOM 5997 C C . ALA A 1 796 ? 1.668 -11.183 -26.564 1.00 93.81 796 ALA A C 1
ATOM 5999 O O . ALA A 1 796 ? 1.767 -12.352 -26.950 1.00 93.81 796 ALA A O 1
ATOM 6000 N N . ALA A 1 797 ? 2.142 -10.161 -27.286 1.00 93.69 797 ALA A N 1
ATOM 6001 C CA . ALA A 1 797 ? 2.847 -10.343 -28.554 1.00 93.69 797 ALA A CA 1
ATOM 6002 C C . ALA A 1 797 ? 4.139 -11.152 -28.369 1.00 93.69 797 ALA A C 1
ATOM 6004 O O . ALA A 1 797 ? 4.392 -12.098 -29.121 1.00 93.69 797 ALA A O 1
ATOM 6005 N N . LEU A 1 798 ? 4.922 -10.833 -27.339 1.00 94.19 798 LEU A N 1
ATOM 6006 C CA . LEU A 1 798 ? 6.179 -11.502 -27.032 1.00 94.19 798 LEU A CA 1
ATOM 6007 C C . LEU A 1 798 ? 5.956 -12.952 -26.601 1.00 94.19 798 LEU A C 1
ATOM 6009 O O . LEU A 1 798 ? 6.707 -13.823 -27.023 1.00 94.19 798 LEU A O 1
ATOM 6013 N N . ALA A 1 799 ? 4.891 -13.257 -25.857 1.00 93.94 799 ALA A N 1
ATOM 6014 C CA . ALA A 1 799 ? 4.527 -14.630 -25.502 1.00 93.94 799 ALA A CA 1
ATOM 6015 C C . ALA A 1 799 ? 4.170 -15.493 -26.728 1.00 93.94 799 ALA A C 1
ATOM 6017 O O . ALA A 1 799 ? 4.395 -16.706 -26.724 1.00 93.94 799 ALA A O 1
ATOM 6018 N N . VAL A 1 800 ? 3.620 -14.893 -27.790 1.00 91.88 800 VAL A N 1
ATOM 6019 C CA . VAL A 1 800 ? 3.394 -15.577 -29.075 1.00 91.88 800 VAL A CA 1
ATOM 6020 C C . VAL A 1 800 ? 4.711 -15.740 -29.834 1.00 91.88 800 VAL A C 1
ATOM 6022 O O . VAL A 1 800 ? 5.009 -16.839 -30.306 1.00 91.88 800 VAL A O 1
ATOM 6025 N N . GLN A 1 801 ? 5.517 -14.679 -29.918 1.00 91.88 801 GLN A N 1
ATOM 6026 C CA . GLN A 1 801 ? 6.808 -14.686 -30.609 1.00 91.88 801 GLN A CA 1
ATOM 6027 C C . GLN A 1 801 ? 7.815 -15.641 -29.960 1.00 91.88 801 GLN A C 1
ATOM 6029 O O . GLN A 1 801 ? 8.493 -16.369 -30.673 1.00 91.88 801 GLN A O 1
ATOM 6034 N N . ALA A 1 802 ? 7.877 -15.723 -28.632 1.00 93.00 802 ALA A N 1
ATOM 6035 C CA . ALA A 1 802 ? 8.795 -16.591 -27.891 1.00 93.00 802 ALA A CA 1
ATOM 6036 C C . ALA A 1 802 ? 8.561 -18.090 -28.137 1.00 93.00 802 ALA A C 1
ATOM 6038 O O . ALA A 1 802 ? 9.436 -18.905 -27.867 1.00 93.00 802 ALA A O 1
ATOM 6039 N N . LYS A 1 803 ? 7.404 -18.474 -28.694 1.00 94.56 803 LYS A N 1
ATOM 6040 C CA . LYS A 1 803 ? 7.152 -19.850 -29.159 1.00 94.56 803 LYS A CA 1
ATOM 6041 C C . LYS A 1 803 ? 7.797 -20.151 -30.516 1.00 94.56 803 LYS A C 1
ATOM 6043 O O . LYS A 1 803 ? 7.858 -21.311 -30.909 1.00 94.56 803 LYS A O 1
ATOM 6048 N N . GLN A 1 804 ? 8.194 -19.117 -31.255 1.00 95.25 804 GLN A N 1
ATOM 6049 C CA . GLN A 1 804 ? 8.696 -19.192 -32.630 1.00 95.25 804 GLN A CA 1
ATOM 6050 C C . GLN A 1 804 ? 10.145 -18.709 -32.755 1.00 95.25 804 GLN A C 1
ATOM 6052 O O . GLN A 1 804 ? 10.871 -19.171 -33.631 1.00 95.25 804 GLN A O 1
ATOM 6057 N N . LEU A 1 805 ? 10.557 -17.770 -31.904 1.00 95.75 805 LEU A N 1
ATOM 6058 C CA . LEU A 1 805 ? 11.893 -17.193 -31.865 1.00 95.75 805 LEU A CA 1
ATOM 6059 C C . LEU A 1 805 ? 12.758 -17.931 -30.840 1.00 95.75 805 LEU A C 1
ATOM 6061 O O . LEU A 1 805 ? 12.294 -18.282 -29.761 1.00 95.75 805 LEU A O 1
ATOM 6065 N N . THR A 1 806 ? 14.039 -18.097 -31.153 1.00 95.56 806 THR A N 1
ATOM 6066 C CA . THR A 1 806 ? 15.055 -18.651 -30.248 1.00 95.56 806 THR A CA 1
ATOM 6067 C C . THR A 1 806 ? 16.358 -17.877 -30.398 1.00 95.56 806 THR A C 1
ATOM 6069 O O . THR A 1 806 ? 16.562 -17.201 -31.412 1.00 95.56 806 THR A O 1
ATOM 6072 N N . GLY A 1 807 ? 17.257 -17.999 -29.420 1.00 95.88 807 GLY A N 1
ATOM 6073 C CA . GLY A 1 807 ? 18.585 -17.391 -29.484 1.00 95.88 807 GLY A CA 1
ATOM 6074 C C . GLY A 1 807 ? 18.513 -15.887 -29.753 1.00 95.88 807 GLY A C 1
ATOM 6075 O O . GLY A 1 807 ? 17.789 -15.160 -29.069 1.00 95.88 807 GLY A O 1
ATOM 6076 N N . GLU A 1 808 ? 19.282 -15.406 -30.732 1.00 97.06 808 GLU A N 1
ATOM 6077 C CA . GLU A 1 808 ? 19.457 -13.972 -31.002 1.00 97.06 808 GLU A CA 1
ATOM 6078 C C . GLU A 1 808 ? 18.147 -13.239 -31.310 1.00 97.06 808 GLU A C 1
ATOM 6080 O O . GLU A 1 808 ? 17.930 -12.132 -30.817 1.00 97.06 808 GLU A O 1
ATOM 6085 N N . ALA A 1 809 ? 17.241 -13.851 -32.076 1.00 97.25 809 ALA A N 1
ATOM 6086 C CA . ALA A 1 809 ? 15.979 -13.210 -32.436 1.00 97.25 809 ALA A CA 1
ATOM 6087 C C . ALA A 1 809 ? 15.097 -12.952 -31.203 1.00 97.25 809 ALA A C 1
ATOM 6089 O O . ALA A 1 809 ? 14.504 -11.881 -31.077 1.00 97.25 809 ALA A O 1
ATOM 6090 N N . LEU A 1 810 ? 15.057 -13.907 -30.267 1.00 97.00 810 LEU A N 1
ATOM 6091 C CA . LEU A 1 810 ? 14.321 -13.754 -29.013 1.00 97.00 810 LEU A CA 1
ATOM 6092 C C . LEU A 1 810 ? 14.992 -12.722 -28.097 1.00 97.00 810 LEU A C 1
ATOM 6094 O O . LEU A 1 810 ? 14.313 -11.865 -27.531 1.00 97.00 810 LEU A O 1
ATOM 6098 N N . ALA A 1 811 ? 16.324 -12.755 -27.992 1.00 97.06 811 ALA A N 1
ATOM 6099 C CA . ALA A 1 811 ? 17.076 -11.773 -27.215 1.00 97.06 811 ALA A CA 1
ATOM 6100 C C . ALA A 1 811 ? 16.862 -10.340 -27.735 1.00 97.06 811 ALA A C 1
ATOM 6102 O O . ALA A 1 811 ? 16.667 -9.423 -26.936 1.00 97.06 811 ALA A O 1
ATOM 6103 N N . ASN A 1 812 ? 16.823 -10.148 -29.058 1.00 97.62 812 ASN A N 1
ATOM 6104 C CA . ASN A 1 812 ? 16.542 -8.852 -29.675 1.00 97.62 812 ASN A CA 1
ATOM 6105 C C . ASN A 1 812 ? 15.115 -8.367 -29.392 1.00 97.62 812 ASN A C 1
ATOM 6107 O O . ASN A 1 812 ? 14.945 -7.188 -29.091 1.00 97.62 812 ASN A O 1
ATOM 6111 N N . ALA A 1 813 ? 14.112 -9.252 -29.413 1.00 95.94 813 ALA A N 1
ATOM 6112 C CA . ALA A 1 813 ? 12.734 -8.885 -29.076 1.00 95.94 813 ALA A CA 1
ATOM 6113 C C . ALA A 1 813 ? 12.624 -8.360 -27.629 1.00 95.94 813 ALA A C 1
ATOM 6115 O O . ALA A 1 813 ? 12.064 -7.288 -27.393 1.00 95.94 813 ALA A O 1
ATOM 6116 N N . TYR A 1 814 ? 13.249 -9.051 -26.668 1.00 97.00 814 TYR A N 1
ATOM 6117 C CA . TYR A 1 814 ? 13.353 -8.582 -25.280 1.00 97.00 814 TYR A CA 1
ATOM 6118 C C . TYR A 1 814 ? 14.139 -7.264 -25.158 1.00 97.00 814 TYR A C 1
ATOM 6120 O O . TYR A 1 814 ? 13.704 -6.340 -24.468 1.00 97.00 814 TYR A O 1
ATOM 6128 N N . LYS A 1 815 ? 15.291 -7.148 -25.836 1.00 96.38 815 LYS A N 1
ATOM 6129 C CA . LYS A 1 815 ? 16.129 -5.935 -25.828 1.00 96.38 815 LYS A CA 1
ATOM 6130 C C . LYS A 1 815 ? 15.367 -4.722 -26.358 1.00 96.38 815 LYS A C 1
ATOM 6132 O O . LYS A 1 815 ? 15.477 -3.643 -25.781 1.00 96.38 815 LYS A O 1
ATOM 6137 N N . GLU A 1 816 ? 14.596 -4.884 -27.429 1.00 95.88 816 GLU A N 1
ATOM 6138 C CA . GLU A 1 816 ? 13.798 -3.811 -28.020 1.00 95.88 816 GLU A CA 1
ATOM 6139 C C . GLU A 1 816 ? 12.763 -3.279 -27.021 1.00 95.88 816 GLU A C 1
ATOM 6141 O O . GLU A 1 816 ? 12.683 -2.067 -26.813 1.00 95.88 816 GLU A O 1
ATOM 6146 N N . ARG A 1 817 ? 12.043 -4.168 -26.320 1.00 95.25 817 ARG A N 1
ATOM 6147 C CA . ARG A 1 817 ? 11.073 -3.758 -25.290 1.00 95.25 817 ARG A CA 1
ATOM 6148 C C . ARG A 1 817 ? 11.748 -3.098 -24.092 1.00 95.25 817 ARG A C 1
ATOM 6150 O O . ARG A 1 817 ? 11.317 -2.026 -23.665 1.00 95.25 817 ARG A O 1
ATOM 6157 N N . ALA A 1 818 ? 12.846 -3.677 -23.600 1.00 94.12 818 ALA A N 1
ATOM 6158 C CA . ALA A 1 818 ? 13.646 -3.068 -22.537 1.00 94.12 818 ALA A CA 1
ATOM 6159 C C . ALA A 1 818 ? 14.096 -1.654 -22.928 1.00 94.12 818 ALA A C 1
ATOM 6161 O O . ALA A 1 818 ? 13.975 -0.712 -22.150 1.00 94.12 818 ALA A O 1
ATOM 6162 N N . THR A 1 819 ? 14.544 -1.491 -24.172 1.00 94.06 819 THR A N 1
ATOM 6163 C CA . THR A 1 819 ? 14.959 -0.202 -24.717 1.00 94.06 819 THR A CA 1
ATOM 6164 C C . THR A 1 819 ? 13.796 0.776 -24.759 1.00 94.06 819 THR A C 1
ATOM 6166 O O . THR A 1 819 ? 13.926 1.889 -24.259 1.00 94.06 819 THR A O 1
ATOM 6169 N N . GLN A 1 820 ? 12.651 0.384 -25.311 1.00 94.38 820 GLN A N 1
ATOM 6170 C CA . GLN A 1 820 ? 11.487 1.255 -25.453 1.00 94.38 820 GLN A CA 1
ATOM 6171 C C . GLN A 1 820 ? 11.004 1.822 -24.108 1.00 94.38 820 GLN A C 1
ATOM 6173 O O . GLN A 1 820 ? 10.781 3.028 -23.995 1.00 94.38 820 GLN A O 1
ATOM 6178 N N . PHE A 1 821 ? 10.907 0.982 -23.074 1.00 93.50 821 PHE A N 1
ATOM 6179 C CA . PHE A 1 821 ? 10.369 1.375 -21.767 1.00 93.50 821 PHE A CA 1
ATOM 6180 C C . PHE A 1 821 ? 11.399 1.957 -20.805 1.00 93.50 821 PHE A C 1
ATOM 6182 O O . PHE A 1 821 ? 11.006 2.478 -19.764 1.00 93.50 821 PHE A O 1
ATOM 6189 N N . ARG A 1 822 ? 12.696 1.934 -21.142 1.00 91.19 822 ARG A N 1
ATOM 6190 C CA . ARG A 1 822 ? 13.782 2.291 -20.213 1.00 91.19 822 ARG A CA 1
ATOM 6191 C C . ARG A 1 822 ? 13.563 3.614 -19.479 1.00 91.19 822 ARG A C 1
ATOM 6193 O O . ARG A 1 822 ? 13.853 3.684 -18.303 1.00 91.19 822 ARG A O 1
ATOM 6200 N N . ILE A 1 823 ? 13.019 4.646 -20.131 1.00 88.25 823 ILE A N 1
ATOM 6201 C CA . ILE A 1 823 ? 12.790 5.960 -19.498 1.00 88.25 823 ILE A CA 1
ATOM 6202 C C . ILE A 1 823 ? 11.464 5.997 -18.722 1.00 88.25 823 ILE A C 1
ATOM 6204 O O . ILE A 1 823 ? 11.347 6.742 -17.753 1.00 88.25 823 ILE A O 1
ATOM 6208 N N . LEU A 1 824 ? 10.452 5.251 -19.174 1.00 89.38 824 LEU A N 1
ATOM 6209 C CA . LEU A 1 824 ? 9.071 5.409 -18.706 1.00 89.38 824 LEU A CA 1
ATOM 6210 C C . LEU A 1 824 ? 8.720 4.450 -17.572 1.00 89.38 824 LEU A C 1
ATOM 6212 O O . LEU A 1 824 ? 8.016 4.848 -16.651 1.00 89.38 824 LEU A O 1
ATOM 6216 N N . HIS A 1 825 ? 9.232 3.221 -17.634 1.00 92.75 825 HIS A N 1
ATOM 6217 C CA . HIS A 1 825 ? 8.992 2.179 -16.645 1.00 92.75 825 HIS A CA 1
ATOM 6218 C C . HIS A 1 825 ? 10.267 1.333 -16.449 1.00 92.75 825 HIS A C 1
ATOM 6220 O O . HIS A 1 825 ? 10.437 0.269 -17.052 1.00 92.75 825 HIS A O 1
ATOM 6226 N N . PRO A 1 826 ? 11.203 1.790 -15.597 1.00 90.31 826 PRO A N 1
ATOM 6227 C CA . PRO A 1 826 ? 12.518 1.164 -15.441 1.00 90.31 826 PRO A CA 1
ATOM 6228 C C . PRO A 1 826 ? 12.477 -0.291 -14.964 1.00 90.31 826 PRO A C 1
ATOM 6230 O O . PRO A 1 826 ? 13.268 -1.108 -15.428 1.00 90.31 826 PRO A O 1
ATOM 6233 N N . LEU A 1 827 ? 11.559 -0.629 -14.051 1.00 90.31 827 LEU A N 1
ATOM 6234 C CA . LEU A 1 827 ? 11.418 -1.995 -13.536 1.00 90.31 827 LEU A CA 1
ATOM 6235 C C . LEU A 1 827 ? 10.905 -2.972 -14.604 1.00 90.31 827 LEU A C 1
ATOM 6237 O O . LEU A 1 827 ? 11.463 -4.064 -14.744 1.00 90.31 827 LEU A O 1
ATOM 6241 N N . TYR A 1 828 ? 9.933 -2.560 -15.422 1.00 93.94 828 TYR A N 1
ATOM 6242 C CA . TYR A 1 828 ? 9.488 -3.320 -16.590 1.00 93.94 828 TYR A CA 1
ATOM 6243 C C . TYR A 1 828 ? 10.628 -3.506 -17.602 1.00 93.94 828 TYR A C 1
ATOM 6245 O O . TYR A 1 828 ? 10.919 -4.628 -18.025 1.00 93.94 828 TYR A O 1
ATOM 6253 N N . ALA A 1 829 ? 11.371 -2.436 -17.910 1.00 92.75 829 ALA A N 1
ATOM 6254 C CA . ALA A 1 829 ? 12.548 -2.518 -18.774 1.00 92.75 829 ALA A CA 1
ATOM 6255 C C . ALA A 1 829 ? 13.620 -3.480 -18.226 1.00 92.75 829 ALA A C 1
ATOM 6257 O O . ALA A 1 829 ? 14.187 -4.276 -18.979 1.00 92.75 829 ALA A O 1
ATOM 6258 N N . ALA A 1 830 ? 13.871 -3.459 -16.915 1.00 89.94 830 ALA A N 1
ATOM 6259 C CA . ALA A 1 830 ? 14.791 -4.380 -16.252 1.00 89.94 830 ALA A CA 1
ATOM 6260 C C . ALA A 1 830 ? 14.307 -5.839 -16.320 1.00 89.94 830 ALA A C 1
ATOM 6262 O O . ALA A 1 830 ? 15.120 -6.745 -16.514 1.00 89.94 830 ALA A O 1
ATOM 6263 N N . SER A 1 831 ? 12.997 -6.084 -16.220 1.00 92.94 831 SER A N 1
ATOM 6264 C CA . SER A 1 831 ? 12.414 -7.419 -16.408 1.00 92.94 831 SER A CA 1
ATOM 6265 C C . SER A 1 831 ? 12.682 -7.967 -17.809 1.00 92.94 831 SER A C 1
ATOM 6267 O O . SER A 1 831 ? 13.198 -9.077 -17.959 1.00 92.94 831 SER A O 1
ATOM 6269 N N . HIS A 1 832 ? 12.457 -7.151 -18.839 1.00 95.25 832 HIS A N 1
ATOM 6270 C CA . HIS A 1 832 ? 12.765 -7.522 -20.223 1.00 95.25 832 HIS A CA 1
ATOM 6271 C C . HIS A 1 832 ? 14.270 -7.666 -20.474 1.00 95.25 832 HIS A C 1
ATOM 6273 O O . HIS A 1 832 ? 14.690 -8.537 -21.231 1.00 95.25 832 HIS A O 1
ATOM 6279 N N . CYS A 1 833 ? 15.116 -6.914 -19.766 1.00 93.94 833 CYS A N 1
ATOM 6280 C CA . CYS A 1 833 ? 16.562 -7.143 -19.771 1.00 93.94 833 CYS A CA 1
ATOM 6281 C C . CYS A 1 833 ? 16.931 -8.537 -19.244 1.00 93.94 833 CYS A C 1
ATOM 6283 O O . CYS A 1 833 ? 17.752 -9.226 -19.849 1.00 93.94 833 CYS A O 1
ATOM 6285 N N . ARG A 1 834 ? 16.290 -8.998 -18.160 1.00 94.50 834 ARG A N 1
ATOM 6286 C CA . ARG A 1 834 ? 16.478 -10.368 -17.653 1.00 94.50 834 ARG A CA 1
ATOM 6287 C C . ARG A 1 834 ? 16.014 -11.414 -18.667 1.00 94.50 834 ARG A C 1
ATOM 6289 O O . ARG A 1 834 ? 16.718 -12.403 -18.852 1.00 94.50 834 ARG A O 1
ATOM 6296 N N . GLY A 1 835 ? 14.896 -11.177 -19.356 1.00 95.50 835 GLY A N 1
ATOM 6297 C CA . GLY A 1 835 ? 14.438 -12.020 -20.469 1.00 95.50 835 GLY A CA 1
ATOM 6298 C C . GLY A 1 835 ? 15.464 -12.106 -21.607 1.00 95.50 835 GLY A C 1
ATOM 6299 O O . GLY A 1 835 ? 15.802 -13.200 -22.056 1.00 95.50 835 GLY A O 1
ATOM 6300 N N . CYS A 1 836 ? 16.054 -10.969 -21.994 1.00 96.94 836 CYS A N 1
ATOM 6301 C CA . CYS A 1 836 ? 17.149 -10.904 -22.968 1.00 96.94 836 CYS A CA 1
ATOM 6302 C C . CYS A 1 836 ? 18.353 -11.742 -22.512 1.00 96.94 836 CYS A C 1
ATOM 6304 O O . CYS A 1 836 ? 18.825 -12.604 -23.250 1.00 96.94 836 CYS A O 1
ATOM 6306 N N . LEU A 1 837 ? 18.812 -11.553 -21.272 1.00 96.50 837 LEU A N 1
ATOM 6307 C CA . LEU A 1 837 ? 19.923 -12.319 -20.701 1.00 96.50 837 LEU A CA 1
ATOM 6308 C C . LEU A 1 837 ? 19.627 -13.821 -20.625 1.00 96.50 837 LEU A C 1
ATOM 6310 O O . LEU A 1 837 ? 20.533 -14.631 -20.814 1.00 96.50 837 LEU A O 1
ATOM 6314 N N . GLN A 1 838 ? 18.378 -14.205 -20.361 1.00 96.50 838 GLN A N 1
ATOM 6315 C CA . GLN A 1 838 ? 17.972 -15.605 -20.345 1.00 96.50 838 GLN A CA 1
ATOM 6316 C C . GLN A 1 838 ? 18.030 -16.221 -21.748 1.00 96.50 838 GLN A C 1
ATOM 6318 O O . GLN A 1 838 ? 18.624 -17.284 -21.902 1.00 96.50 838 GLN A O 1
ATOM 6323 N N . ALA A 1 839 ? 17.527 -15.528 -22.773 1.00 96.31 839 ALA A N 1
ATOM 6324 C CA . ALA A 1 839 ? 17.639 -15.973 -24.164 1.00 96.31 839 ALA A CA 1
ATOM 6325 C C . ALA A 1 839 ? 19.106 -16.076 -24.631 1.00 96.31 839 ALA A C 1
ATOM 6327 O O . ALA A 1 839 ? 19.468 -16.993 -25.363 1.00 96.31 839 ALA A O 1
ATOM 6328 N N . VAL A 1 840 ? 19.980 -15.176 -24.163 1.00 97.00 840 VAL A N 1
ATOM 6329 C CA . VAL A 1 840 ? 21.432 -15.227 -24.422 1.00 97.00 840 VAL A CA 1
ATOM 6330 C C . VAL A 1 840 ? 22.097 -16.455 -23.809 1.00 97.00 840 VAL A C 1
ATOM 6332 O O . VAL A 1 840 ? 22.976 -17.039 -24.438 1.00 97.00 840 VAL A O 1
ATOM 6335 N N . LYS A 1 841 ? 21.685 -16.884 -22.611 1.00 96.25 841 LYS A N 1
ATOM 6336 C CA . LYS A 1 841 ? 22.240 -18.088 -21.963 1.00 96.25 841 LYS A CA 1
ATOM 6337 C C . LYS A 1 841 ? 21.970 -19.371 -22.749 1.00 96.25 841 LYS A C 1
ATOM 6339 O O . LYS A 1 841 ? 22.691 -20.346 -22.564 1.00 96.25 841 LYS A O 1
ATOM 6344 N N . GLU A 1 842 ? 20.949 -19.373 -23.599 1.00 96.00 842 GLU A N 1
ATOM 6345 C CA . GLU A 1 842 ? 20.594 -20.508 -24.455 1.00 96.00 842 GLU A CA 1
ATOM 6346 C C . GLU A 1 842 ? 21.393 -20.531 -25.770 1.00 96.00 842 GLU A C 1
ATOM 6348 O O . GLU A 1 842 ? 21.372 -21.533 -26.485 1.00 96.00 842 GLU A O 1
ATOM 6353 N N . MET A 1 843 ? 22.124 -19.456 -26.092 1.00 97.81 843 MET A N 1
ATOM 6354 C CA . MET A 1 843 ? 22.984 -19.391 -27.275 1.00 97.81 843 MET A CA 1
ATOM 6355 C C . MET A 1 843 ? 24.324 -20.119 -27.045 1.00 97.81 843 MET A C 1
ATOM 6357 O O . MET A 1 843 ? 24.819 -20.189 -25.915 1.00 97.81 843 MET A O 1
ATOM 6361 N N . PRO A 1 844 ? 24.996 -20.591 -28.112 1.00 97.38 844 PRO A N 1
ATOM 6362 C CA . PRO A 1 844 ? 26.397 -20.995 -28.041 1.00 97.38 844 PRO A CA 1
ATOM 6363 C C . PRO A 1 844 ? 27.277 -19.879 -27.456 1.00 97.38 844 PRO A C 1
ATOM 6365 O O . PRO A 1 844 ? 27.135 -18.716 -27.823 1.00 97.38 844 PRO A O 1
ATOM 6368 N N . ALA A 1 845 ? 28.236 -20.219 -26.587 1.00 96.62 845 ALA A N 1
ATOM 6369 C CA . ALA A 1 845 ? 29.024 -19.230 -25.834 1.00 96.62 845 ALA A CA 1
ATOM 6370 C C . ALA A 1 845 ? 29.715 -18.161 -26.710 1.00 96.62 845 ALA A C 1
ATOM 6372 O O . ALA A 1 845 ? 29.814 -17.000 -26.310 1.00 96.62 845 ALA A O 1
ATOM 6373 N N . ALA A 1 846 ? 30.169 -18.536 -27.912 1.00 96.75 846 ALA A N 1
ATOM 6374 C CA . ALA A 1 846 ? 30.771 -17.605 -28.867 1.00 96.75 846 ALA A CA 1
ATOM 6375 C C . ALA A 1 846 ? 29.752 -16.590 -29.419 1.00 96.75 846 ALA A C 1
ATOM 6377 O O . ALA A 1 846 ? 30.049 -15.397 -29.476 1.00 96.75 846 ALA A O 1
ATOM 6378 N N . GLU A 1 847 ? 28.547 -17.051 -29.766 1.00 97.81 847 GLU A N 1
ATOM 6379 C CA . GLU A 1 847 ? 27.439 -16.209 -30.234 1.00 97.81 847 GLU A CA 1
ATOM 6380 C C . GLU A 1 847 ? 26.927 -15.310 -29.106 1.00 97.81 847 GLU A C 1
ATOM 6382 O O . GLU A 1 847 ? 26.828 -14.099 -29.287 1.00 97.81 847 GLU A O 1
ATOM 6387 N N . ALA A 1 848 ? 26.725 -15.869 -27.908 1.00 97.56 848 ALA A N 1
ATOM 6388 C CA . ALA A 1 848 ? 26.346 -15.119 -26.713 1.00 97.56 848 ALA A CA 1
ATOM 6389 C C . ALA A 1 848 ? 27.342 -13.990 -26.400 1.00 97.56 848 ALA A C 1
ATOM 6391 O O . ALA A 1 848 ? 26.941 -12.860 -26.128 1.00 97.56 848 ALA A O 1
ATOM 6392 N N . THR A 1 849 ? 28.648 -14.271 -26.474 1.00 97.88 849 THR A N 1
ATOM 6393 C CA . THR A 1 849 ? 29.702 -13.268 -26.245 1.00 97.88 849 THR A CA 1
ATOM 6394 C C . THR A 1 849 ? 29.657 -12.157 -27.295 1.00 97.88 849 THR A C 1
ATOM 6396 O O . THR A 1 849 ? 29.732 -10.978 -26.944 1.00 97.88 849 THR A O 1
ATOM 6399 N N . ALA A 1 850 ? 29.523 -12.512 -28.578 1.00 97.88 850 ALA A N 1
ATOM 6400 C CA . ALA A 1 850 ? 29.436 -11.540 -29.667 1.00 97.88 850 ALA A CA 1
ATOM 6401 C C . ALA A 1 850 ? 28.184 -10.656 -29.542 1.00 97.88 850 ALA A C 1
ATOM 6403 O O . ALA A 1 850 ? 28.284 -9.432 -29.658 1.00 97.88 850 ALA A O 1
ATOM 6404 N N . TYR A 1 851 ? 27.037 -11.264 -29.232 1.00 98.06 851 TYR A N 1
ATOM 6405 C CA . TYR A 1 851 ? 25.776 -10.565 -29.015 1.00 98.06 851 TYR A CA 1
ATOM 6406 C C . TYR A 1 851 ? 25.854 -9.602 -27.827 1.00 98.06 851 TYR A C 1
ATOM 6408 O O . TYR A 1 851 ? 25.542 -8.421 -27.974 1.00 98.06 851 TYR A O 1
ATOM 6416 N N . LEU A 1 852 ? 26.308 -10.074 -26.657 1.00 97.81 852 LEU A N 1
ATOM 6417 C CA . LEU A 1 852 ? 26.413 -9.249 -25.448 1.00 97.81 852 LEU A CA 1
ATOM 6418 C C . LEU A 1 852 ? 27.324 -8.041 -25.662 1.00 97.81 852 LEU A C 1
ATOM 6420 O O . LEU A 1 852 ? 26.973 -6.946 -25.236 1.00 97.81 852 LEU A O 1
ATOM 6424 N N . ARG A 1 853 ? 28.454 -8.218 -26.354 1.00 98.06 853 ARG A N 1
ATOM 6425 C CA . ARG A 1 853 ? 29.363 -7.122 -26.717 1.00 98.06 853 ARG A CA 1
ATOM 6426 C C . ARG A 1 853 ? 28.664 -6.055 -27.557 1.00 98.06 853 ARG A C 1
ATOM 6428 O O . ARG A 1 853 ? 28.709 -4.877 -27.207 1.00 98.06 853 ARG A O 1
ATOM 6435 N N . ALA A 1 854 ? 27.993 -6.462 -28.635 1.00 97.88 854 ALA A N 1
ATOM 6436 C CA . ALA A 1 854 ? 27.288 -5.533 -29.517 1.00 97.88 854 ALA A CA 1
ATOM 6437 C C . ALA A 1 854 ? 26.138 -4.816 -28.788 1.00 97.88 854 ALA A C 1
ATOM 6439 O O . ALA A 1 854 ? 26.049 -3.589 -28.820 1.00 97.88 854 ALA A O 1
ATOM 6440 N N . ALA A 1 855 ? 25.298 -5.571 -28.076 1.00 97.06 855 ALA A N 1
ATOM 6441 C CA . ALA A 1 855 ? 24.141 -5.037 -27.368 1.00 97.06 855 ALA A CA 1
ATOM 6442 C C . ALA A 1 855 ? 24.528 -4.130 -26.186 1.00 97.06 855 ALA A C 1
ATOM 6444 O O . ALA A 1 855 ? 23.898 -3.094 -25.984 1.00 97.06 855 ALA A O 1
ATOM 6445 N N . ALA A 1 856 ? 25.562 -4.476 -25.411 1.00 97.12 856 ALA A N 1
ATOM 6446 C CA . ALA A 1 856 ? 26.030 -3.642 -24.304 1.00 97.12 856 ALA A CA 1
ATOM 6447 C C . ALA A 1 856 ? 26.586 -2.302 -24.802 1.00 97.12 856 ALA A C 1
ATOM 6449 O O . ALA A 1 856 ? 26.282 -1.266 -24.212 1.00 97.12 856 ALA A O 1
ATOM 6450 N N . SER A 1 857 ? 27.340 -2.309 -25.908 1.00 97.69 857 SER A N 1
ATOM 6451 C CA . SER A 1 857 ? 27.842 -1.085 -26.544 1.00 97.69 857 SER A CA 1
ATOM 6452 C C . SER A 1 857 ? 26.702 -0.199 -27.047 1.00 97.69 857 SER A C 1
ATOM 6454 O O . SER A 1 857 ? 26.662 0.985 -26.727 1.00 97.69 857 SER A O 1
ATOM 6456 N N . GLU A 1 858 ? 25.739 -0.773 -27.774 1.00 96.94 858 GLU A N 1
ATOM 6457 C CA . GLU A 1 858 ? 24.566 -0.049 -28.283 1.00 96.94 858 GLU A CA 1
ATOM 6458 C C . GLU A 1 858 ? 23.771 0.616 -27.148 1.00 96.94 858 GLU A C 1
ATOM 6460 O O . GLU A 1 858 ? 23.457 1.807 -27.207 1.00 96.94 858 GLU A O 1
ATOM 6465 N N . LEU A 1 859 ? 23.473 -0.137 -26.082 1.00 95.06 859 LEU A N 1
ATOM 6466 C CA . LEU A 1 859 ? 22.724 0.388 -24.940 1.00 95.06 859 LEU A CA 1
ATOM 6467 C C . LEU A 1 859 ? 23.528 1.404 -24.125 1.00 95.06 859 LEU A C 1
ATOM 6469 O O . LEU A 1 859 ? 22.935 2.317 -23.554 1.00 95.06 859 LEU A O 1
ATOM 6473 N N . PHE A 1 860 ? 24.856 1.286 -24.081 1.00 96.00 860 PHE A N 1
ATOM 6474 C CA . PHE A 1 860 ? 25.725 2.276 -23.445 1.00 96.00 860 PHE A CA 1
ATOM 6475 C C . PHE A 1 860 ? 25.685 3.618 -24.178 1.00 96.00 860 PHE A C 1
ATOM 6477 O O . PHE A 1 860 ? 25.519 4.665 -23.547 1.00 96.00 860 PHE A O 1
ATOM 6484 N N . ASP A 1 861 ? 25.776 3.592 -25.508 1.00 96.31 861 ASP A N 1
ATOM 6485 C CA . ASP A 1 861 ? 25.684 4.797 -26.331 1.00 96.31 861 ASP A CA 1
ATOM 6486 C C . ASP A 1 861 ? 24.315 5.454 -26.193 1.00 96.31 861 ASP A C 1
ATOM 6488 O O . ASP A 1 861 ? 24.215 6.673 -26.017 1.00 96.31 861 ASP A O 1
ATOM 6492 N N . LEU A 1 862 ? 23.255 4.645 -26.213 1.00 94.50 862 LEU A N 1
ATOM 6493 C CA . LEU A 1 862 ? 21.894 5.121 -26.012 1.00 94.50 862 LEU A CA 1
ATOM 6494 C C . LEU A 1 862 ? 21.711 5.753 -24.628 1.00 94.50 862 LEU A C 1
ATOM 6496 O O . LEU A 1 862 ? 21.153 6.847 -24.522 1.00 94.50 862 LEU A O 1
ATOM 6500 N N . ALA A 1 863 ? 22.242 5.119 -23.581 1.00 91.56 863 ALA A N 1
ATOM 6501 C CA . ALA A 1 863 ? 22.228 5.665 -22.230 1.00 91.56 863 ALA A CA 1
ATOM 6502 C C . ALA A 1 863 ? 22.967 7.010 -22.153 1.00 91.56 863 ALA A C 1
ATOM 6504 O O . ALA A 1 863 ? 22.471 7.970 -21.563 1.00 91.56 863 ALA A O 1
ATOM 6505 N N . GLY A 1 864 ? 24.116 7.124 -22.823 1.00 92.94 864 GLY A N 1
ATOM 6506 C CA . GLY A 1 864 ? 24.864 8.375 -22.926 1.00 92.94 864 GLY A CA 1
ATOM 6507 C C . GLY A 1 864 ? 24.120 9.476 -23.686 1.00 92.94 864 GLY A C 1
ATOM 6508 O O . GLY A 1 864 ? 24.249 10.654 -23.344 1.00 92.94 864 GLY A O 1
ATOM 6509 N N . GLN A 1 865 ? 23.329 9.128 -24.703 1.00 93.25 865 GLN A N 1
ATOM 6510 C CA . GLN A 1 865 ? 22.468 10.082 -25.410 1.00 93.25 865 GLN A CA 1
ATOM 6511 C C . GLN A 1 865 ? 21.327 10.571 -24.520 1.00 93.25 865 GLN A C 1
ATOM 6513 O O . GLN A 1 865 ? 21.064 11.774 -24.468 1.00 93.25 865 GLN A O 1
ATOM 6518 N N . ASP A 1 866 ? 20.669 9.660 -23.806 1.00 88.81 866 ASP A N 1
ATOM 6519 C CA . ASP A 1 866 ? 19.576 10.010 -22.903 1.00 88.81 866 ASP A CA 1
ATOM 6520 C C . ASP A 1 866 ? 20.058 10.878 -21.743 1.00 88.81 866 ASP A C 1
ATOM 6522 O O . ASP A 1 866 ? 19.394 11.865 -21.417 1.00 88.81 866 ASP A O 1
ATOM 6526 N N . TRP A 1 867 ? 21.247 10.596 -21.197 1.00 85.31 867 TRP A N 1
ATOM 6527 C CA . TRP A 1 867 ? 21.900 11.463 -20.218 1.00 85.31 867 TRP A CA 1
ATOM 6528 C C . TRP A 1 867 ? 22.014 12.865 -20.782 1.00 85.31 867 TRP A C 1
ATOM 6530 O O . TRP A 1 867 ? 21.530 13.823 -20.180 1.00 85.31 867 TRP A O 1
ATOM 6540 N N . LYS A 1 868 ? 22.710 13.010 -21.917 1.00 88.75 868 LYS A N 1
ATOM 6541 C CA . LYS A 1 868 ? 23.037 14.322 -22.498 1.00 88.75 868 LYS A CA 1
ATOM 6542 C C . LYS A 1 868 ? 21.781 15.123 -22.827 1.00 88.75 868 LYS A C 1
ATOM 6544 O O . LYS A 1 868 ? 21.805 16.345 -22.738 1.00 88.75 868 LYS A O 1
ATOM 6549 N N . ALA A 1 869 ? 20.697 14.436 -23.178 1.00 85.38 869 ALA A N 1
ATOM 6550 C CA . ALA A 1 869 ? 19.397 15.034 -23.444 1.00 85.38 869 ALA A CA 1
ATOM 6551 C C . ALA A 1 869 ? 18.574 15.330 -22.173 1.00 85.38 869 ALA A C 1
ATOM 6553 O O . ALA A 1 869 ? 17.469 15.856 -22.289 1.00 85.38 869 ALA A O 1
ATOM 6554 N N . GLY A 1 870 ? 19.064 14.973 -20.979 1.00 81.31 870 GLY A N 1
ATOM 6555 C CA . GLY A 1 870 ? 18.320 15.089 -19.721 1.00 81.31 870 GLY A CA 1
ATOM 6556 C C . GLY A 1 870 ? 17.042 14.245 -19.707 1.00 81.31 870 GLY A C 1
ATOM 6557 O O . GLY A 1 870 ? 16.078 14.591 -19.025 1.00 81.31 870 GLY A O 1
ATOM 6558 N N . ARG A 1 871 ? 16.988 13.175 -20.513 1.00 75.94 871 ARG A N 1
ATOM 6559 C CA . ARG A 1 871 ? 15.792 12.342 -20.688 1.00 75.94 871 ARG A CA 1
ATOM 6560 C C . ARG A 1 871 ? 15.651 11.358 -19.540 1.00 75.94 871 ARG A C 1
ATOM 6562 O O . ARG A 1 871 ? 16.020 10.192 -19.650 1.00 75.94 871 ARG A O 1
ATOM 6569 N N . GLY A 1 872 ? 15.081 11.837 -18.446 1.00 66.06 872 GLY A N 1
ATOM 6570 C CA . GLY A 1 872 ? 15.016 11.077 -17.211 1.00 66.06 872 GLY A CA 1
ATOM 6571 C C . GLY A 1 872 ? 16.367 11.051 -16.504 1.00 66.06 872 GLY A C 1
ATOM 6572 O O . GLY A 1 872 ? 17.319 11.747 -16.859 1.00 66.06 872 GLY A O 1
ATOM 6573 N N . MET A 1 873 ? 16.428 10.256 -15.452 1.00 64.69 873 MET A N 1
ATOM 6574 C CA . MET A 1 873 ? 17.571 10.210 -14.563 1.00 64.69 873 MET A CA 1
ATOM 6575 C C . MET A 1 873 ? 18.666 9.284 -15.089 1.00 64.69 873 MET A C 1
ATOM 6577 O O . MET A 1 873 ? 18.404 8.149 -15.481 1.00 64.69 873 MET A O 1
ATOM 6581 N N . VAL A 1 874 ? 19.909 9.764 -15.000 1.00 58.97 874 VAL A N 1
ATOM 6582 C CA . VAL A 1 874 ? 21.145 9.086 -15.423 1.00 58.97 874 VAL A CA 1
ATOM 6583 C C . VAL A 1 874 ? 21.175 7.587 -15.084 1.00 58.97 874 VAL A C 1
ATOM 6585 O O . VAL A 1 874 ? 21.619 6.780 -15.885 1.00 58.97 874 VAL A O 1
ATOM 6588 N N . ARG A 1 875 ? 20.699 7.178 -13.906 1.00 71.50 875 ARG A N 1
ATOM 6589 C CA . ARG A 1 875 ? 20.912 5.813 -13.391 1.00 71.50 875 ARG A CA 1
ATOM 6590 C C . ARG A 1 875 ? 20.177 4.742 -14.180 1.00 71.50 875 ARG A C 1
ATOM 6592 O O . ARG A 1 875 ? 20.758 3.726 -14.544 1.00 71.50 875 ARG A O 1
ATOM 6599 N N . VAL A 1 876 ? 18.901 4.995 -14.446 1.00 69.50 876 VAL A N 1
ATOM 6600 C CA . VAL A 1 876 ? 18.006 4.067 -15.139 1.00 69.50 876 VAL A CA 1
ATOM 6601 C C . VAL A 1 876 ? 18.535 3.737 -16.529 1.00 69.50 876 VAL A C 1
ATOM 6603 O O . VAL A 1 876 ? 18.509 2.589 -16.961 1.00 69.50 876 VAL A O 1
ATOM 6606 N N . GLN A 1 877 ? 19.069 4.751 -17.203 1.00 81.00 877 GLN A N 1
ATOM 6607 C CA . GLN A 1 877 ? 19.609 4.624 -18.548 1.00 81.00 877 GLN A CA 1
ATOM 6608 C C . GLN A 1 877 ? 20.791 3.640 -18.581 1.00 81.00 877 GLN A C 1
ATOM 6610 O O . GLN A 1 877 ? 20.894 2.849 -19.513 1.00 81.00 877 GLN A O 1
ATOM 6615 N N . TYR A 1 878 ? 21.644 3.641 -17.546 1.00 89.75 878 TYR A N 1
ATOM 6616 C CA . TYR A 1 878 ? 22.845 2.798 -17.473 1.00 89.75 878 TYR A CA 1
ATOM 6617 C C . TYR A 1 878 ? 22.625 1.419 -16.827 1.00 89.75 878 TYR A C 1
ATOM 6619 O O . TYR A 1 878 ? 23.497 0.556 -16.938 1.00 89.75 878 TYR A O 1
ATOM 6627 N N . ALA A 1 879 ? 21.465 1.161 -16.215 1.00 87.12 879 ALA A N 1
ATOM 6628 C CA . ALA A 1 879 ? 21.166 -0.133 -15.595 1.00 87.12 879 ALA A CA 1
ATOM 6629 C C . ALA A 1 879 ? 21.165 -1.289 -16.612 1.00 87.12 879 ALA A C 1
ATOM 6631 O O . ALA A 1 879 ? 21.761 -2.341 -16.373 1.00 87.12 879 ALA A O 1
ATOM 6632 N N . LEU A 1 880 ? 20.554 -1.070 -17.782 1.00 88.00 880 LEU A N 1
ATOM 6633 C CA . LEU A 1 880 ? 20.511 -2.056 -18.864 1.00 88.00 880 LEU A CA 1
ATOM 6634 C C . LEU A 1 880 ? 21.913 -2.415 -19.397 1.00 88.00 880 LEU A C 1
ATOM 6636 O O . LEU A 1 880 ? 22.254 -3.601 -19.385 1.00 88.00 880 LEU A O 1
ATOM 6640 N N . PRO A 1 881 ? 22.765 -1.453 -19.822 1.00 94.81 881 PRO A N 1
ATOM 6641 C CA . PRO A 1 881 ? 24.115 -1.790 -20.263 1.00 94.81 881 PRO A CA 1
ATOM 6642 C C . PRO A 1 881 ? 24.982 -2.369 -19.136 1.00 94.81 881 PRO A C 1
ATOM 6644 O O . PRO A 1 881 ? 25.803 -3.234 -19.428 1.00 94.81 881 PRO A O 1
ATOM 6647 N N . THR A 1 882 ? 24.791 -1.995 -17.861 1.00 94.69 882 THR A N 1
ATOM 6648 C CA . THR A 1 882 ? 25.472 -2.684 -16.742 1.00 94.69 882 THR A CA 1
ATOM 6649 C C . THR A 1 882 ? 25.140 -4.161 -16.703 1.00 94.69 882 THR A C 1
ATOM 6651 O O . THR A 1 882 ? 26.058 -4.972 -16.632 1.00 94.69 882 THR A O 1
ATOM 6654 N N . ALA A 1 883 ? 23.860 -4.533 -16.772 1.00 92.31 883 ALA A N 1
ATOM 6655 C CA . ALA A 1 883 ? 23.468 -5.938 -16.718 1.00 92.31 883 ALA A CA 1
ATOM 6656 C C . ALA A 1 883 ? 24.114 -6.749 -17.860 1.00 92.31 883 ALA A C 1
ATOM 6658 O O . ALA A 1 883 ? 24.626 -7.847 -17.627 1.00 92.31 883 ALA A O 1
ATOM 6659 N N . LEU A 1 884 ? 24.168 -6.181 -19.074 1.00 95.75 884 LEU A N 1
ATOM 6660 C CA . LEU A 1 884 ? 24.797 -6.830 -20.228 1.00 95.75 884 LEU A CA 1
ATOM 6661 C C . LEU A 1 884 ? 26.327 -6.913 -20.109 1.00 95.75 884 LEU A C 1
ATOM 6663 O O . LEU A 1 884 ? 26.886 -7.988 -20.323 1.00 95.75 884 LEU A O 1
ATOM 6667 N N . TYR A 1 885 ? 27.015 -5.829 -19.733 1.00 97.75 885 TYR A N 1
ATOM 6668 C CA . TYR A 1 885 ? 28.471 -5.846 -19.542 1.00 97.75 885 TYR A CA 1
ATOM 6669 C C . TYR A 1 885 ? 28.896 -6.757 -18.386 1.00 97.75 885 TYR A C 1
ATOM 6671 O O . TYR A 1 885 ? 29.902 -7.457 -18.499 1.00 97.75 885 TYR A O 1
ATOM 6679 N N . THR A 1 886 ? 28.131 -6.802 -17.293 1.00 96.44 886 THR A N 1
ATOM 6680 C CA . THR A 1 886 ? 28.392 -7.721 -16.179 1.00 96.44 886 THR A CA 1
ATOM 6681 C C . THR A 1 886 ? 28.258 -9.172 -16.638 1.00 96.44 886 THR A C 1
ATOM 6683 O O . THR A 1 886 ? 29.154 -9.975 -16.372 1.00 96.44 886 THR A O 1
ATOM 6686 N N . GLN A 1 887 ? 27.212 -9.516 -17.397 1.00 96.88 887 GLN A N 1
ATOM 6687 C CA . GLN A 1 887 ? 27.081 -10.866 -17.952 1.00 96.88 887 GLN A CA 1
ATOM 6688 C C . GLN A 1 887 ? 28.193 -11.186 -18.965 1.00 96.88 887 GLN A C 1
ATOM 6690 O O . GLN A 1 887 ? 28.708 -12.305 -18.966 1.00 96.88 887 GLN A O 1
ATOM 6695 N N . LEU A 1 888 ? 28.604 -10.219 -19.792 1.00 97.31 888 LEU A N 1
ATOM 6696 C CA . LEU A 1 888 ? 29.730 -10.369 -20.718 1.00 97.31 888 LEU A CA 1
ATOM 6697 C C . LEU A 1 888 ? 31.033 -10.657 -19.961 1.00 97.31 888 LEU A C 1
ATOM 6699 O O . LEU A 1 888 ? 31.762 -11.575 -20.326 1.00 97.31 888 LEU A O 1
ATOM 6703 N N . ALA A 1 889 ? 31.297 -9.929 -18.872 1.00 96.94 889 ALA A N 1
ATOM 6704 C CA . ALA A 1 889 ? 32.462 -10.136 -18.015 1.00 96.94 889 ALA A CA 1
ATOM 6705 C C . ALA A 1 889 ? 32.476 -11.525 -17.357 1.00 96.94 889 ALA A C 1
ATOM 6707 O O . ALA A 1 889 ? 33.549 -12.093 -17.153 1.00 96.94 889 ALA A O 1
ATOM 6708 N N . VAL A 1 890 ? 31.300 -12.063 -17.015 1.00 96.25 890 VAL A N 1
ATOM 6709 C CA . VAL A 1 890 ? 31.144 -13.424 -16.477 1.00 96.25 890 VAL A CA 1
ATOM 6710 C C . VAL A 1 890 ? 31.397 -14.471 -17.561 1.00 96.25 890 VAL A C 1
ATOM 6712 O O . VAL A 1 890 ? 32.123 -15.429 -17.314 1.00 96.25 890 VAL A O 1
ATOM 6715 N N . LEU A 1 891 ? 30.831 -14.290 -18.757 1.00 95.56 891 LEU A N 1
ATOM 6716 C CA . LEU A 1 891 ? 30.894 -15.280 -19.833 1.00 95.56 891 LEU A CA 1
ATOM 6717 C C . LEU A 1 891 ? 32.265 -15.329 -20.524 1.00 95.56 891 LEU A C 1
ATOM 6719 O O . LEU A 1 891 ? 32.808 -16.411 -20.731 1.00 95.56 891 LEU A O 1
ATOM 6723 N N . ALA A 1 892 ? 32.823 -14.171 -20.881 1.00 95.94 892 ALA A N 1
ATOM 6724 C CA . ALA A 1 892 ? 34.112 -14.071 -21.569 1.00 95.94 892 ALA A CA 1
ATOM 6725 C C . ALA A 1 892 ? 35.305 -14.103 -20.598 1.00 95.94 892 ALA A C 1
ATOM 6727 O O . ALA A 1 892 ? 36.431 -14.388 -21.001 1.00 95.94 892 ALA A O 1
ATOM 6728 N N . GLY A 1 893 ? 35.062 -13.801 -19.319 1.00 96.44 893 GLY A N 1
ATOM 6729 C CA . GLY A 1 893 ? 36.097 -13.454 -18.356 1.00 96.44 893 GLY A CA 1
ATOM 6730 C C . GLY A 1 893 ? 36.514 -11.987 -18.495 1.00 96.44 893 GLY A C 1
ATOM 6731 O O . GLY A 1 893 ? 36.733 -11.474 -19.588 1.00 96.44 893 GLY A O 1
ATOM 6732 N N . TYR A 1 894 ? 36.671 -11.292 -17.370 1.00 96.00 894 TYR A N 1
ATOM 6733 C CA . TYR A 1 894 ? 36.960 -9.850 -17.366 1.00 96.00 894 TYR A CA 1
ATOM 6734 C C . TYR A 1 894 ? 38.273 -9.471 -18.063 1.00 96.00 894 TYR A C 1
ATOM 6736 O O . TYR A 1 894 ? 38.348 -8.428 -18.705 1.00 96.00 894 TYR A O 1
ATOM 6744 N N . GLY A 1 895 ? 39.293 -10.333 -17.993 1.00 95.19 895 GLY A N 1
ATOM 6745 C CA . GLY A 1 895 ? 40.557 -10.127 -18.708 1.00 95.19 895 GLY A CA 1
ATOM 6746 C C . GLY A 1 895 ? 40.452 -10.282 -20.230 1.00 95.19 895 GLY A C 1
ATOM 6747 O O . GLY A 1 895 ? 41.349 -9.841 -20.938 1.00 95.19 895 GLY A O 1
ATOM 6748 N N . ALA A 1 896 ? 39.372 -10.889 -20.736 1.00 96.12 896 ALA A N 1
ATOM 6749 C CA . ALA A 1 896 ? 39.100 -11.013 -22.169 1.00 96.12 896 ALA A CA 1
ATOM 6750 C C . ALA A 1 896 ? 38.258 -9.851 -22.725 1.00 96.12 896 ALA A C 1
ATOM 6752 O O . ALA A 1 896 ? 38.026 -9.783 -23.934 1.00 96.12 896 ALA A O 1
ATOM 6753 N N . LEU A 1 897 ? 37.786 -8.950 -21.859 1.00 97.44 897 LEU A N 1
ATOM 6754 C CA . LEU A 1 897 ? 37.172 -7.699 -22.283 1.00 97.44 897 LEU A CA 1
ATOM 6755 C C . LEU A 1 897 ? 38.241 -6.773 -22.864 1.00 97.44 897 LEU A C 1
ATOM 6757 O O . LEU A 1 897 ? 39.369 -6.705 -22.376 1.00 97.44 897 LEU A O 1
ATOM 6761 N N . THR A 1 898 ? 37.871 -6.020 -23.890 1.00 97.56 898 THR A N 1
ATOM 6762 C CA . THR A 1 898 ? 38.672 -4.900 -24.370 1.00 97.56 898 THR A CA 1
ATOM 6763 C C . THR A 1 898 ? 38.748 -3.817 -23.296 1.00 97.56 898 THR A C 1
ATOM 6765 O O . THR A 1 898 ? 37.880 -3.690 -22.430 1.00 97.56 898 THR A O 1
ATOM 6768 N N . ARG A 1 899 ? 39.787 -2.985 -23.379 1.00 95.94 899 ARG A N 1
ATOM 6769 C CA . ARG A 1 899 ? 39.977 -1.868 -22.449 1.00 95.94 899 ARG A CA 1
ATOM 6770 C C . ARG A 1 899 ? 38.769 -0.926 -22.403 1.00 95.94 899 ARG A C 1
ATOM 6772 O O . ARG A 1 899 ? 38.403 -0.455 -21.332 1.00 95.94 899 ARG A O 1
ATOM 6779 N N . GLU A 1 900 ? 38.172 -0.655 -23.560 1.00 97.06 900 GLU A N 1
ATOM 6780 C CA . GLU A 1 900 ? 36.988 0.197 -23.674 1.00 97.06 900 GLU A CA 1
ATOM 6781 C C . GLU A 1 900 ? 35.777 -0.427 -22.972 1.00 97.06 900 GLU A C 1
ATOM 6783 O O . GLU A 1 900 ? 35.109 0.252 -22.202 1.00 97.06 900 GLU A O 1
ATOM 6788 N N . GLU A 1 901 ? 35.539 -1.731 -23.138 1.00 98.00 901 GLU A N 1
ATOM 6789 C CA . GLU A 1 901 ? 34.447 -2.437 -22.450 1.00 98.00 901 GLU A CA 1
ATOM 6790 C C . GLU A 1 901 ? 34.621 -2.430 -20.925 1.00 98.00 901 GLU A C 1
ATOM 6792 O O . GLU A 1 901 ? 33.657 -2.202 -20.195 1.00 98.00 901 GLU A O 1
ATOM 6797 N N . GLN A 1 902 ? 35.846 -2.637 -20.426 1.00 97.56 902 GLN A N 1
ATOM 6798 C CA . GLN A 1 902 ? 36.136 -2.560 -18.988 1.00 97.56 902 GLN A CA 1
ATOM 6799 C C . GLN A 1 902 ? 35.877 -1.151 -18.441 1.00 97.56 902 GLN A C 1
ATOM 6801 O O . GLN A 1 902 ? 35.252 -0.998 -17.390 1.00 97.56 902 GLN A O 1
ATOM 6806 N N . GLN A 1 903 ? 36.317 -0.121 -19.169 1.00 96.38 903 GLN A N 1
ATOM 6807 C CA . GLN A 1 903 ? 36.078 1.273 -18.805 1.00 96.38 903 GLN A CA 1
ATOM 6808 C C . GLN A 1 903 ? 34.583 1.615 -18.842 1.00 96.38 903 GLN A C 1
ATOM 6810 O O . GLN A 1 903 ? 34.083 2.250 -17.914 1.00 96.38 903 GLN A O 1
ATOM 6815 N N . ASN A 1 904 ? 33.859 1.173 -19.872 1.00 97.12 904 ASN A N 1
ATOM 6816 C CA . ASN A 1 904 ? 32.419 1.378 -19.994 1.00 97.12 904 ASN A CA 1
ATOM 6817 C C . ASN A 1 904 ? 31.668 0.709 -18.843 1.00 97.12 904 ASN A C 1
ATOM 6819 O O . ASN A 1 904 ? 30.777 1.331 -18.276 1.00 97.12 904 ASN A O 1
ATOM 6823 N N . LEU A 1 905 ? 32.066 -0.498 -18.427 1.00 96.62 905 LEU A N 1
ATOM 6824 C CA . LEU A 1 905 ? 31.481 -1.165 -17.263 1.00 96.62 905 LEU A CA 1
ATOM 6825 C C . LEU A 1 905 ? 31.681 -0.356 -15.973 1.00 96.62 905 LEU A C 1
ATOM 6827 O O . LEU A 1 905 ? 30.712 -0.127 -15.247 1.00 96.62 905 LEU A O 1
ATOM 6831 N N . VAL A 1 906 ? 32.901 0.127 -15.705 1.00 96.00 906 VAL A N 1
ATOM 6832 C CA . VAL A 1 906 ? 33.176 1.009 -14.553 1.00 96.00 906 VAL A CA 1
ATOM 6833 C C . VAL A 1 906 ? 32.312 2.266 -14.619 1.00 96.00 906 VAL A C 1
ATOM 6835 O O . VAL A 1 906 ? 31.667 2.613 -13.631 1.00 96.00 906 VAL A O 1
ATOM 6838 N N . LEU A 1 907 ? 32.238 2.910 -15.788 1.00 94.31 907 LEU A N 1
ATOM 6839 C CA . LEU A 1 907 ? 31.398 4.086 -15.994 1.00 94.31 907 LEU A CA 1
ATOM 6840 C C . LEU A 1 907 ? 29.929 3.764 -15.718 1.00 94.31 907 LEU A C 1
ATOM 6842 O O . LEU A 1 907 ? 29.287 4.524 -15.003 1.00 94.31 907 LEU A O 1
ATOM 6846 N N . CYS A 1 908 ? 29.386 2.646 -16.210 1.00 93.62 908 CYS A N 1
ATOM 6847 C CA . CYS A 1 908 ? 27.994 2.296 -15.940 1.00 93.62 908 CYS A CA 1
ATOM 6848 C C . CYS A 1 908 ? 27.709 2.189 -14.436 1.00 93.62 908 CYS A C 1
ATOM 6850 O O . CYS A 1 908 ? 26.699 2.732 -13.984 1.00 93.62 908 CYS A O 1
ATOM 6852 N N . TYR A 1 909 ? 28.590 1.537 -13.665 1.00 92.75 909 TYR A N 1
ATOM 6853 C CA . TYR A 1 909 ? 28.460 1.473 -12.205 1.00 92.75 909 TYR A CA 1
ATOM 6854 C C . TYR A 1 909 ? 28.587 2.859 -11.572 1.00 92.75 909 TYR A C 1
ATOM 6856 O O . TYR A 1 909 ? 27.726 3.244 -10.785 1.00 92.75 909 TYR A O 1
ATOM 6864 N N . GLU A 1 910 ? 29.577 3.658 -11.974 1.00 91.06 910 GLU A N 1
ATOM 6865 C CA . GLU A 1 910 ? 29.773 5.020 -11.464 1.00 91.06 910 GLU A CA 1
ATOM 6866 C C . GLU A 1 910 ? 28.515 5.874 -11.675 1.00 91.06 910 GLU A C 1
ATOM 6868 O O . GLU A 1 910 ? 28.059 6.577 -10.773 1.00 91.06 910 GLU A O 1
ATOM 6873 N N . ARG A 1 911 ? 27.896 5.760 -12.854 1.00 88.88 911 ARG A N 1
ATOM 6874 C CA . ARG A 1 911 ? 26.669 6.478 -13.216 1.00 88.88 911 ARG A CA 1
ATOM 6875 C C . ARG A 1 911 ? 25.427 5.978 -12.467 1.00 88.88 911 ARG A C 1
ATOM 6877 O O . ARG A 1 911 ? 24.441 6.708 -12.401 1.00 88.88 911 ARG A O 1
ATOM 6884 N N . GLN A 1 912 ? 25.465 4.783 -11.882 1.00 84.38 912 GLN A N 1
ATOM 6885 C CA . GLN A 1 912 ? 24.385 4.224 -11.061 1.00 84.38 912 GLN A CA 1
ATOM 6886 C C . GLN A 1 912 ? 24.564 4.448 -9.558 1.00 84.38 912 GLN A C 1
ATOM 6888 O O . GLN A 1 912 ? 23.569 4.445 -8.828 1.00 84.38 912 GLN A O 1
ATOM 6893 N N . THR A 1 913 ? 25.794 4.662 -9.089 1.00 80.69 913 THR A N 1
ATOM 6894 C CA . THR A 1 913 ? 26.069 4.916 -7.667 1.00 80.69 913 THR A CA 1
ATOM 6895 C C . THR A 1 913 ? 25.605 6.290 -7.208 1.00 80.69 913 THR A C 1
ATOM 6897 O O . THR A 1 913 ? 25.733 7.286 -7.924 1.00 80.69 913 THR A O 1
ATOM 6900 N N . TRP A 1 914 ? 25.056 6.352 -5.994 1.00 69.88 914 TRP A N 1
ATOM 6901 C CA . TRP A 1 914 ? 24.660 7.600 -5.342 1.00 69.88 914 TRP A CA 1
ATOM 6902 C C . TRP A 1 914 ? 24.368 7.390 -3.853 1.00 69.88 914 TRP A C 1
ATOM 6904 O O . TRP A 1 914 ? 23.959 6.300 -3.457 1.00 69.88 914 TRP A O 1
ATOM 6914 N N . TYR A 1 915 ? 24.506 8.463 -3.064 1.00 66.56 915 TYR A N 1
ATOM 6915 C CA . TYR A 1 915 ? 24.460 8.453 -1.599 1.00 66.56 915 TYR A CA 1
ATOM 6916 C C . TYR A 1 915 ? 25.451 7.425 -1.064 1.00 66.56 915 TYR A C 1
ATOM 6918 O O . TYR A 1 915 ? 26.652 7.651 -1.151 1.00 66.56 915 TYR A O 1
ATOM 6926 N N . ASP A 1 916 ? 24.943 6.308 -0.574 1.00 56.47 916 ASP A N 1
ATOM 6927 C CA . ASP A 1 916 ? 25.668 5.219 0.050 1.00 56.47 916 ASP A CA 1
ATOM 6928 C C . ASP A 1 916 ? 25.435 3.876 -0.661 1.00 56.47 916 ASP A C 1
ATOM 6930 O O . ASP A 1 916 ? 25.872 2.838 -0.182 1.00 56.47 916 ASP A O 1
ATOM 6934 N N . LEU A 1 917 ? 24.780 3.868 -1.829 1.00 61.91 917 LEU A N 1
ATOM 6935 C CA . LEU A 1 917 ? 24.350 2.642 -2.504 1.00 61.91 917 LEU A CA 1
ATOM 6936 C C . LEU A 1 917 ? 25.193 2.285 -3.735 1.00 61.91 917 LEU A C 1
ATOM 6938 O O . LEU A 1 917 ? 25.368 3.102 -4.644 1.00 61.91 917 LEU A O 1
ATOM 6942 N N . GLY A 1 918 ? 25.602 1.012 -3.809 1.00 80.81 918 GLY A N 1
ATOM 6943 C CA . GLY A 1 918 ? 26.312 0.417 -4.949 1.00 80.81 918 GLY A CA 1
ATOM 6944 C C . GLY A 1 918 ? 27.795 0.787 -5.021 1.00 80.81 918 GLY A C 1
ATOM 6945 O O . GLY A 1 918 ? 28.453 0.487 -6.017 1.00 80.81 918 GLY A O 1
ATOM 6946 N N . PHE A 1 919 ? 28.321 1.458 -3.993 1.00 86.38 919 PHE A N 1
ATOM 6947 C CA . PHE A 1 919 ? 29.726 1.854 -3.938 1.00 86.38 919 PHE A CA 1
ATOM 6948 C C . PHE A 1 919 ? 30.657 0.659 -3.735 1.00 86.38 919 PHE A C 1
ATOM 6950 O O . PHE A 1 919 ? 31.806 0.722 -4.160 1.00 86.38 919 PHE A O 1
ATOM 6957 N N . GLU A 1 920 ? 30.154 -0.436 -3.169 1.00 90.25 920 GLU A N 1
ATOM 6958 C CA . GLU A 1 920 ? 30.845 -1.717 -3.052 1.00 90.25 920 GLU A CA 1
ATOM 6959 C C . GLU A 1 920 ? 31.111 -2.311 -4.441 1.00 90.25 920 GLU A C 1
ATOM 6961 O O . GLU A 1 920 ? 32.258 -2.598 -4.787 1.00 90.25 920 GLU A O 1
ATOM 6966 N N . ASP A 1 921 ? 30.071 -2.404 -5.277 1.00 91.19 921 ASP A N 1
ATOM 6967 C CA . ASP A 1 921 ? 30.200 -2.885 -6.654 1.00 91.19 921 ASP A CA 1
ATOM 6968 C C . ASP A 1 921 ? 31.086 -1.958 -7.491 1.00 91.19 921 ASP A C 1
ATOM 6970 O O . ASP A 1 921 ? 31.914 -2.425 -8.274 1.00 91.19 921 ASP A O 1
ATOM 6974 N N . LEU A 1 922 ? 30.952 -0.639 -7.316 1.00 94.12 922 LEU A N 1
ATOM 6975 C CA . LEU A 1 922 ? 31.790 0.334 -8.011 1.00 94.12 922 LEU A CA 1
ATOM 6976 C C . LEU A 1 922 ? 33.264 0.210 -7.613 1.00 94.12 922 LEU A C 1
ATOM 6978 O O . LEU A 1 922 ? 34.122 0.176 -8.495 1.00 94.12 922 LEU A O 1
ATOM 6982 N N . ALA A 1 923 ? 33.566 0.129 -6.313 1.00 93.88 923 ALA A N 1
ATOM 6983 C CA . ALA A 1 923 ? 34.926 -0.075 -5.823 1.00 93.88 923 ALA A CA 1
ATOM 6984 C C . ALA A 1 923 ? 35.504 -1.374 -6.394 1.00 93.88 923 ALA A C 1
ATOM 6986 O O . ALA A 1 923 ? 36.592 -1.362 -6.967 1.00 93.88 923 ALA A O 1
ATOM 6987 N N . PHE A 1 924 ? 34.729 -2.461 -6.357 1.00 94.62 924 PHE A N 1
ATOM 6988 C CA . PHE A 1 924 ? 35.116 -3.739 -6.945 1.00 94.62 924 PHE A CA 1
ATOM 6989 C C . PHE A 1 924 ? 35.415 -3.633 -8.450 1.00 94.62 924 PHE A C 1
ATOM 6991 O O . PHE A 1 924 ? 36.434 -4.148 -8.913 1.00 94.62 924 PHE A O 1
ATOM 6998 N N . GLN A 1 925 ? 34.585 -2.939 -9.240 1.00 96.06 925 GLN A N 1
ATOM 6999 C CA . GLN A 1 925 ? 34.879 -2.757 -10.667 1.00 96.06 925 GLN A CA 1
ATOM 7000 C C . GLN A 1 925 ? 36.107 -1.871 -10.910 1.00 96.06 925 GLN A C 1
ATOM 7002 O O . GLN A 1 925 ? 36.881 -2.163 -11.824 1.00 96.06 925 GLN A O 1
ATOM 7007 N N . PHE A 1 926 ? 36.327 -0.828 -10.103 1.00 96.38 926 PHE A N 1
ATOM 7008 C CA . PHE A 1 926 ? 37.546 -0.018 -10.178 1.00 96.38 926 PHE A CA 1
ATOM 7009 C C . PHE A 1 926 ? 38.798 -0.845 -9.875 1.00 96.38 926 PHE A C 1
ATOM 7011 O O . PHE A 1 926 ? 39.774 -0.737 -10.615 1.00 96.38 926 PHE A O 1
ATOM 7018 N N . GLU A 1 927 ? 38.778 -1.692 -8.842 1.00 95.06 927 GLU A N 1
ATOM 7019 C CA . GLU A 1 927 ? 39.899 -2.579 -8.505 1.00 95.06 927 GLU A CA 1
ATOM 7020 C C . GLU A 1 927 ? 40.243 -3.516 -9.660 1.00 95.06 927 GLU A C 1
ATOM 7022 O O . GLU A 1 927 ? 41.409 -3.636 -10.038 1.00 95.06 927 GLU A O 1
ATOM 7027 N N . ARG A 1 928 ? 39.230 -4.143 -10.270 1.00 95.88 928 ARG A N 1
ATOM 7028 C CA . ARG A 1 928 ? 39.434 -5.017 -11.435 1.00 95.88 928 ARG A CA 1
ATOM 7029 C C . ARG A 1 928 ? 40.005 -4.256 -12.622 1.00 95.88 928 ARG A C 1
ATOM 7031 O O . ARG A 1 928 ? 40.909 -4.766 -13.282 1.00 95.88 928 ARG A O 1
ATOM 7038 N N . PHE A 1 929 ? 39.502 -3.050 -12.884 1.00 96.56 929 PHE A N 1
ATOM 7039 C CA . PHE A 1 929 ? 39.974 -2.238 -13.999 1.00 96.56 929 PHE A CA 1
ATOM 7040 C C . PHE A 1 929 ? 41.421 -1.801 -13.784 1.00 96.56 929 PHE A C 1
ATOM 7042 O O . PHE A 1 929 ? 42.263 -2.040 -14.645 1.00 96.56 929 PHE A O 1
ATOM 7049 N N . ILE A 1 930 ? 41.742 -1.250 -12.612 1.00 95.81 930 ILE A N 1
ATOM 7050 C CA . ILE A 1 930 ? 43.102 -0.833 -12.246 1.00 95.81 930 ILE A CA 1
ATOM 7051 C C . ILE A 1 930 ? 44.060 -2.025 -12.277 1.00 95.81 930 ILE A C 1
ATOM 7053 O O . ILE A 1 930 ? 45.127 -1.922 -12.873 1.00 95.81 930 ILE A O 1
ATOM 7057 N N . GLY A 1 931 ? 43.663 -3.172 -11.719 1.00 95.06 931 GLY A N 1
ATOM 7058 C CA . GLY A 1 931 ? 44.470 -4.394 -11.727 1.00 95.06 931 GLY A CA 1
ATOM 7059 C C . GLY A 1 931 ? 44.720 -4.974 -13.124 1.00 95.06 931 GLY A C 1
ATOM 7060 O O . GLY A 1 931 ? 45.661 -5.743 -13.301 1.00 95.06 931 GLY A O 1
ATOM 7061 N N . SER A 1 932 ? 43.912 -4.604 -14.122 1.00 95.12 932 SER A N 1
ATOM 7062 C CA . SER A 1 932 ? 44.115 -5.009 -15.519 1.00 95.12 932 SER A CA 1
ATOM 7063 C C . SER A 1 932 ? 45.059 -4.088 -16.306 1.00 95.12 932 SER A C 1
ATOM 7065 O O . SER A 1 932 ? 45.467 -4.435 -17.416 1.00 95.12 932 SER A O 1
ATOM 7067 N N . LEU A 1 933 ? 45.413 -2.920 -15.755 1.00 94.06 933 LEU A N 1
ATOM 7068 C CA . LEU A 1 933 ? 46.256 -1.926 -16.416 1.00 94.06 933 LEU A CA 1
ATOM 7069 C C . LEU A 1 933 ? 47.742 -2.106 -16.056 1.00 94.06 933 LEU A C 1
ATOM 7071 O O . LEU A 1 933 ? 48.071 -2.387 -14.903 1.00 94.06 933 LEU A O 1
ATOM 7075 N N . PRO A 1 934 ? 48.669 -1.865 -17.004 1.00 94.44 934 PRO A N 1
ATOM 7076 C CA . PRO A 1 934 ? 50.074 -1.642 -16.675 1.00 94.44 934 PRO A CA 1
ATOM 7077 C C . PRO A 1 934 ? 50.232 -0.469 -15.700 1.00 94.44 934 PRO A C 1
ATOM 7079 O O . PRO A 1 934 ? 49.474 0.502 -15.772 1.00 94.44 934 PRO A O 1
ATOM 7082 N N . GLN A 1 935 ? 51.230 -0.533 -14.815 1.00 94.25 935 GLN A N 1
ATOM 7083 C CA . GLN A 1 935 ? 51.418 0.443 -13.734 1.00 94.25 935 GLN A CA 1
ATOM 7084 C C . GLN A 1 935 ? 51.507 1.889 -14.250 1.00 94.25 935 GLN A C 1
ATOM 7086 O O . GLN A 1 935 ? 50.938 2.797 -13.653 1.00 94.25 935 GLN A O 1
ATOM 7091 N N . GLU A 1 936 ? 52.153 2.110 -15.394 1.00 95.75 936 GLU A N 1
ATOM 7092 C CA . GLU A 1 936 ? 52.294 3.419 -16.038 1.00 95.75 936 GLU A CA 1
ATOM 7093 C C . GLU A 1 936 ? 50.982 3.990 -16.606 1.00 95.75 936 GLU A C 1
ATOM 7095 O O . GLU A 1 936 ? 50.919 5.168 -16.958 1.00 95.75 936 GLU A O 1
ATOM 7100 N N . GLN A 1 937 ? 49.932 3.171 -16.699 1.00 93.81 937 GLN A N 1
ATOM 7101 C CA . GLN A 1 937 ? 48.606 3.563 -17.187 1.00 93.81 937 GLN A CA 1
ATOM 7102 C C . GLN A 1 937 ? 47.591 3.766 -16.056 1.00 93.81 937 GLN A C 1
ATOM 7104 O O . GLN A 1 937 ? 46.480 4.239 -16.315 1.00 93.81 937 GLN A O 1
ATOM 7109 N N . VAL A 1 938 ? 47.956 3.442 -14.812 1.00 93.88 938 VAL A N 1
ATOM 7110 C CA . VAL A 1 938 ? 47.147 3.744 -13.630 1.00 93.88 938 VAL A CA 1
ATOM 7111 C C . VAL A 1 938 ? 47.263 5.239 -13.341 1.00 93.88 938 VAL A C 1
ATOM 7113 O O . VAL A 1 938 ? 48.268 5.730 -12.835 1.00 93.88 938 VAL A O 1
ATOM 7116 N N . THR A 1 939 ? 46.231 5.991 -13.717 1.00 94.19 939 THR A N 1
ATOM 7117 C CA . THR A 1 939 ? 46.216 7.450 -13.549 1.00 94.19 939 THR A CA 1
ATOM 7118 C C . THR A 1 939 ? 45.716 7.854 -12.164 1.00 94.19 939 THR A C 1
ATOM 7120 O O . THR A 1 939 ? 44.907 7.155 -11.550 1.00 94.19 939 THR A O 1
ATOM 7123 N N . GLY A 1 940 ? 46.112 9.046 -11.705 1.00 92.25 940 GLY A N 1
ATOM 7124 C CA . GLY A 1 940 ? 45.589 9.621 -10.462 1.00 92.25 940 GLY A CA 1
ATOM 7125 C C . GLY A 1 940 ? 44.062 9.772 -10.453 1.00 92.25 940 GLY A C 1
ATOM 7126 O O . GLY A 1 940 ? 43.449 9.627 -9.404 1.00 92.25 940 GLY A O 1
ATOM 7127 N N . ALA A 1 941 ? 43.428 9.974 -11.616 1.00 93.56 941 ALA A N 1
ATOM 7128 C CA . ALA A 1 941 ? 41.970 10.048 -11.723 1.00 93.56 941 ALA A CA 1
ATOM 7129 C C . ALA A 1 941 ? 41.284 8.705 -11.410 1.00 93.56 941 ALA A C 1
ATOM 7131 O O . ALA A 1 941 ? 40.246 8.693 -10.752 1.00 93.56 941 ALA A O 1
ATOM 7132 N N . LEU A 1 942 ? 41.871 7.576 -11.832 1.00 93.25 942 LEU A N 1
ATOM 7133 C CA . LEU A 1 942 ? 41.340 6.242 -11.521 1.00 93.25 942 LEU A CA 1
ATOM 7134 C C . LEU A 1 942 ? 41.479 5.920 -10.032 1.00 93.25 942 LEU A C 1
ATOM 7136 O O . LEU A 1 942 ? 40.515 5.478 -9.412 1.00 93.25 942 LEU A O 1
ATOM 7140 N N . LEU A 1 943 ? 42.648 6.205 -9.450 1.00 93.75 943 LEU A N 1
ATOM 7141 C CA . LEU A 1 943 ? 42.876 6.034 -8.012 1.00 93.75 943 LEU A CA 1
ATOM 7142 C C . LEU A 1 943 ? 41.947 6.933 -7.189 1.00 93.75 943 LEU A C 1
ATOM 7144 O O . LEU A 1 943 ? 41.363 6.480 -6.210 1.00 93.75 943 LEU A O 1
ATOM 7148 N N . GLN A 1 944 ? 41.730 8.179 -7.618 1.00 93.75 944 GLN A N 1
ATOM 7149 C CA . GLN A 1 944 ? 40.785 9.089 -6.972 1.00 93.75 944 GLN A CA 1
ATOM 7150 C C . GLN A 1 944 ? 39.335 8.585 -7.064 1.00 93.75 944 GLN A C 1
ATOM 7152 O O . GLN A 1 944 ? 38.583 8.731 -6.100 1.00 93.75 944 GLN A O 1
ATOM 7157 N N . GLY A 1 945 ? 38.942 7.983 -8.191 1.00 93.25 945 GLY A N 1
ATOM 7158 C CA . GLY A 1 945 ? 37.639 7.330 -8.352 1.00 93.25 945 GLY A CA 1
ATOM 7159 C C . GLY A 1 945 ? 37.447 6.170 -7.373 1.00 93.25 945 GLY A C 1
ATOM 7160 O O . GLY A 1 945 ? 36.447 6.132 -6.655 1.00 93.25 945 GLY A O 1
ATOM 7161 N N . LEU A 1 946 ? 38.444 5.285 -7.267 1.00 94.19 946 LEU A N 1
ATOM 7162 C CA . LEU A 1 946 ? 38.436 4.168 -6.319 1.00 94.19 946 LEU A CA 1
ATOM 7163 C C . LEU A 1 946 ? 38.413 4.645 -4.858 1.00 94.19 946 LEU A C 1
ATOM 7165 O O . LEU A 1 946 ? 37.597 4.172 -4.071 1.00 94.19 946 LEU A O 1
ATOM 7169 N N . LEU A 1 947 ? 39.247 5.625 -4.497 1.00 93.38 947 LEU A N 1
ATOM 7170 C CA . LEU A 1 947 ? 39.269 6.212 -3.152 1.00 93.38 947 LEU A CA 1
ATOM 7171 C C . LEU A 1 947 ? 37.941 6.884 -2.796 1.00 93.38 947 LEU A C 1
ATOM 7173 O O . LEU A 1 947 ? 37.487 6.774 -1.660 1.00 93.38 947 LEU A O 1
ATOM 7177 N N . ARG A 1 948 ? 37.281 7.548 -3.756 1.00 91.88 948 ARG A N 1
ATOM 7178 C CA . ARG A 1 948 ? 35.931 8.088 -3.549 1.00 91.88 948 ARG A CA 1
ATOM 7179 C C . ARG A 1 948 ? 34.938 6.967 -3.253 1.00 91.88 948 ARG A C 1
ATOM 7181 O O . ARG A 1 948 ? 34.123 7.136 -2.350 1.00 91.88 948 ARG A O 1
ATOM 7188 N N . ALA A 1 949 ? 34.999 5.859 -3.992 1.00 91.75 949 ALA A N 1
ATOM 7189 C CA . ALA A 1 949 ? 34.110 4.732 -3.751 1.00 91.75 949 ALA A CA 1
ATOM 7190 C C . ALA A 1 949 ? 34.342 4.125 -2.361 1.00 91.75 949 ALA A C 1
ATOM 7192 O O . ALA A 1 949 ? 33.398 4.006 -1.579 1.00 91.75 949 ALA A O 1
ATOM 7193 N N . TYR A 1 950 ? 35.601 3.874 -1.994 1.00 92.75 950 TYR A N 1
ATOM 7194 C CA . TYR A 1 950 ? 35.946 3.391 -0.659 1.00 92.75 950 TYR A CA 1
ATOM 7195 C C . TYR A 1 950 ? 35.579 4.364 0.459 1.00 92.75 950 TYR A C 1
ATOM 7197 O O . TYR A 1 950 ? 35.108 3.927 1.500 1.00 92.75 950 TYR A O 1
ATOM 7205 N N . GLY A 1 951 ? 35.706 5.675 0.251 1.00 88.56 951 GLY A N 1
ATOM 7206 C CA . GLY A 1 951 ? 35.310 6.675 1.245 1.00 88.56 951 GLY A CA 1
ATOM 7207 C C . GLY A 1 951 ? 33.836 6.587 1.656 1.00 88.56 951 GLY A C 1
ATOM 7208 O O . GLY A 1 951 ? 33.497 6.967 2.775 1.00 88.56 951 GLY A O 1
ATOM 7209 N N . VAL A 1 952 ? 32.972 6.066 0.779 1.00 86.31 952 VAL A N 1
ATOM 7210 C CA . VAL A 1 952 ? 31.565 5.784 1.088 1.00 86.31 952 VAL A CA 1
ATOM 7211 C C . VAL A 1 952 ? 31.405 4.396 1.712 1.00 86.31 952 VAL A C 1
ATOM 7213 O O . VAL A 1 952 ? 30.771 4.282 2.757 1.00 86.31 952 VAL A O 1
ATOM 7216 N N . VAL A 1 953 ? 32.031 3.360 1.139 1.00 86.62 953 VAL A N 1
ATOM 7217 C CA . VAL A 1 953 ? 31.977 1.984 1.680 1.00 86.62 953 VAL A CA 1
ATOM 7218 C C . VAL A 1 953 ? 32.466 1.934 3.132 1.00 86.62 953 VAL A C 1
ATOM 7220 O O . VAL A 1 953 ? 31.814 1.328 3.976 1.00 86.62 953 VAL A O 1
ATOM 7223 N N . CYS A 1 954 ? 33.546 2.646 3.464 1.00 86.62 954 CYS A N 1
ATOM 7224 C CA . CYS A 1 954 ? 34.117 2.702 4.812 1.00 86.62 954 CYS A CA 1
ATOM 7225 C C . CYS A 1 954 ? 33.172 3.285 5.874 1.00 86.62 954 CYS A C 1
ATOM 7227 O O . CYS A 1 954 ? 33.380 3.045 7.061 1.00 86.62 954 CYS A O 1
ATOM 7229 N N . GLN A 1 955 ? 32.147 4.052 5.481 1.00 81.88 955 GLN A N 1
ATOM 7230 C CA . GLN A 1 955 ? 31.139 4.560 6.422 1.00 81.88 955 GLN A CA 1
ATOM 7231 C C . GLN A 1 955 ? 30.219 3.442 6.922 1.00 81.88 955 GLN A C 1
ATOM 7233 O O . GLN A 1 955 ? 29.686 3.543 8.024 1.00 81.88 955 GLN A O 1
ATOM 7238 N N . ARG A 1 956 ? 30.049 2.383 6.122 1.00 76.69 956 ARG A N 1
ATOM 7239 C CA . ARG A 1 956 ? 29.235 1.202 6.437 1.00 76.69 956 ARG A CA 1
ATOM 7240 C C . ARG A 1 956 ? 30.084 0.039 6.940 1.00 76.69 956 ARG A C 1
ATOM 7242 O O . ARG A 1 956 ? 29.705 -0.624 7.899 1.00 76.69 956 ARG A O 1
ATOM 7249 N N . ASP A 1 957 ? 31.239 -0.176 6.318 1.00 81.81 957 ASP A N 1
ATOM 7250 C CA . ASP A 1 957 ? 32.190 -1.230 6.661 1.00 81.81 957 ASP A CA 1
ATOM 7251 C C . ASP A 1 957 ? 33.590 -0.643 6.920 1.00 81.81 957 ASP A C 1
ATOM 7253 O O . ASP A 1 957 ? 34.401 -0.503 5.995 1.00 81.81 957 ASP A O 1
ATOM 7257 N N . PRO A 1 958 ? 33.919 -0.327 8.188 1.00 86.31 958 PRO A N 1
ATOM 7258 C CA . PRO A 1 958 ? 35.230 0.194 8.564 1.00 86.31 958 PRO A CA 1
ATOM 7259 C C . PRO A 1 958 ? 36.409 -0.720 8.196 1.00 86.31 958 PRO A C 1
ATOM 7261 O O . PRO A 1 958 ? 37.541 -0.239 8.137 1.00 86.31 958 PRO A O 1
ATOM 7264 N N . SER A 1 959 ? 36.194 -2.014 7.918 1.00 84.62 959 SER A N 1
ATOM 7265 C CA . SER A 1 959 ? 37.280 -2.917 7.501 1.00 84.62 959 SER A CA 1
ATOM 7266 C C . SER A 1 959 ? 37.887 -2.525 6.147 1.00 84.62 959 SER A C 1
ATOM 7268 O O . SER A 1 959 ? 39.054 -2.816 5.875 1.00 84.62 959 SER A O 1
ATOM 7270 N N . CYS A 1 960 ? 37.142 -1.778 5.326 1.00 85.88 960 CYS A N 1
ATOM 7271 C CA . CYS A 1 960 ? 37.622 -1.246 4.056 1.00 85.88 960 CYS A CA 1
ATOM 7272 C C . CYS A 1 960 ? 38.628 -0.088 4.212 1.00 85.88 960 CYS A C 1
ATOM 7274 O O . CYS A 1 960 ? 39.309 0.248 3.241 1.00 85.88 960 CYS A O 1
ATOM 7276 N N . ILE A 1 961 ? 38.793 0.487 5.414 1.00 86.00 961 ILE A N 1
ATOM 7277 C CA . ILE A 1 961 ? 39.748 1.583 5.666 1.00 86.00 961 ILE A CA 1
ATOM 7278 C C . ILE A 1 961 ? 41.177 1.143 5.344 1.00 86.00 961 ILE A C 1
ATOM 7280 O O . ILE A 1 961 ? 41.881 1.860 4.642 1.00 86.00 961 ILE A O 1
ATOM 7284 N N . ALA A 1 962 ? 41.577 -0.063 5.754 1.00 86.25 962 ALA A N 1
ATOM 7285 C CA . ALA A 1 962 ? 42.919 -0.578 5.479 1.00 86.25 962 ALA A CA 1
ATOM 7286 C C . ALA A 1 962 ? 43.207 -0.697 3.969 1.00 86.25 962 ALA A C 1
ATOM 7288 O O . ALA A 1 962 ? 44.328 -0.453 3.525 1.00 86.25 962 ALA A O 1
ATOM 7289 N N . LYS A 1 963 ? 42.185 -1.026 3.162 1.00 85.19 963 LYS A N 1
ATOM 7290 C CA . LYS A 1 963 ? 42.309 -1.058 1.697 1.00 85.19 963 LYS A CA 1
ATOM 7291 C C . LYS A 1 963 ? 42.461 0.346 1.115 1.00 85.19 963 LYS A C 1
ATOM 7293 O O . LYS A 1 963 ? 43.285 0.545 0.229 1.00 85.19 963 LYS A O 1
ATOM 7298 N N . ALA A 1 964 ? 41.695 1.314 1.619 1.00 83.50 964 ALA A N 1
ATOM 7299 C CA . ALA A 1 964 ? 41.828 2.712 1.217 1.00 83.50 964 ALA A CA 1
ATOM 7300 C C . ALA A 1 964 ? 43.206 3.287 1.585 1.00 83.50 964 ALA A C 1
ATOM 7302 O O . ALA A 1 964 ? 43.813 3.962 0.762 1.00 83.50 964 ALA A O 1
ATOM 7303 N N . GLU A 1 965 ? 43.727 2.981 2.776 1.00 86.31 965 GLU A N 1
ATOM 7304 C CA . GLU A 1 965 ? 45.058 3.409 3.228 1.00 86.31 965 GLU A CA 1
ATOM 7305 C C . GLU A 1 965 ? 46.187 2.806 2.389 1.00 86.31 965 GLU A C 1
ATOM 7307 O O . GLU A 1 965 ? 47.164 3.490 2.122 1.00 86.31 965 GLU A O 1
ATOM 7312 N N . GLN A 1 966 ? 46.052 1.557 1.931 1.00 82.50 966 GLN A N 1
ATOM 7313 C CA . GLN A 1 966 ? 47.040 0.927 1.048 1.00 82.50 966 GLN A CA 1
ATOM 7314 C C . GLN A 1 966 ? 47.107 1.579 -0.349 1.00 82.50 966 GLN A C 1
ATOM 7316 O O . GLN A 1 966 ? 48.120 1.451 -1.039 1.00 82.50 966 GLN A O 1
ATOM 7321 N N . LEU A 1 967 ? 46.026 2.231 -0.790 1.00 78.81 967 LEU A N 1
ATOM 7322 C CA . LEU A 1 967 ? 45.932 2.893 -2.096 1.00 78.81 967 LEU A CA 1
ATOM 7323 C C . LEU A 1 967 ? 46.495 4.324 -2.104 1.00 78.81 967 LEU A C 1
ATOM 7325 O O . LEU A 1 967 ? 46.806 4.827 -3.187 1.00 78.81 967 LEU A O 1
ATOM 7329 N N . VAL A 1 968 ? 46.566 4.977 -0.938 1.00 75.50 968 VAL A N 1
ATOM 7330 C CA . VAL A 1 968 ? 47.147 6.320 -0.729 1.00 75.50 968 VAL A CA 1
ATOM 7331 C C . VAL A 1 968 ? 48.659 6.212 -0.594 1.00 75.50 968 VAL A C 1
ATOM 7333 O O . VAL A 1 968 ? 49.348 7.047 -1.227 1.00 75.50 968 VAL A O 1
#

Sequence (968 aa):
MFALAMAACSGFAVPGSAQGAPGQLRVAIALPHVPGEAWVAVVLDGQPAPAFRAYEGVGAAPLPAESPGAHSLSLSVTDPQVQKRLLYSRSLSAWFPGDAESAIIFGLDGAAWGAVDAATDPVQALWDPRATLSSFLAASRPEGDVTATAEVGVPDASTLAEAATVARGTGKLQVTVTVTNGIASPVRVLACGLRVTAGEADASARFFALPTCALPTLIPAGGSAQQTFRLDTFDDTPPGDYAIEPLVAWVPAEADLLADGAFEEPGPLPRATAEPAEGWRLSSAAPEGAQATVAPGGASYAELADRVCDWRDFTALPFANATRVAAQGTGLLELLNPPQTPPAPGVVAVERRISGIEGGQRHWAGVSSWSGSKVRVELLDDAGNAVAGQERNFTGFWWADSAANWTGRSFAVNAPSGVTHARLVLEAAGPASWWDNVFLVPEGAIRRGRPQPARLAVTVPQAETPDVVYLGEDRETQGNWIGNYGSYCWTLCAMSAPRDMVGGQAKPLKCRHDDLSQAYANETIRVTGTEEFRYCSWTGNPADVLTRHWIGVMRTEEERALENPQWGYRTYASWDEHGETHPTDACGPDLYVKLRMPPGLWQVALYFLDWDWWAAPFPRAHRLAFLDEGGNEACTARVADFGPGVYKLFGVVGGRDVTLRIRKDFSATVVLSGLFLDRLEPPALPETLDKPLRAWDGERAERLDQLRLAAVDRPAEYLRGVAGYREVANALPREGPQWAQEARYRLLAAAPGALTDEAEAFKAYLAGLPAASVVTLGDEAFARGDLRHAELAYDAALAVQAKQLTGEALANAYKERATQFRILHPLYAASHCRGCLQAVKEMPAAEATAYLRAAASELFDLAGQDWKAGRGMVRVQYALPTALYTQLAVLAGYGALTREEQQNLVLCYERQTWYDLGFEDLAFQFERFIGSLPQEQVTGALLQGLLRAYGVVCQRDPSCIAKAEQLV

Foldseek 3Di:
DVVVVVVVLVDPPLPDDDDDDQQKEKEAEDELQQPQQKWKWKAKQNRTFDIDGRSSGIDIGGHDQDDQFKIKIWIWIADLVCRDDDTPIDIDIATADRGAHKYWYDYPFWIWIFGDDPVDSPCVVFDDLQDFLVNLQVPPFAADPKAKEKFKDDPPDPDGDLEAEAAAQDWFIKIKIKIFAQDQFKKFWLAKAKWKDQVPHTPCLQKFKFWLDADDTIAGHRGMDMIMITIHGFLQRDFHKMWIWMWIKMFGLVQWLCSPDHLPCPPPPPDPPDDDDPDDDPDPDDPPPDDPDDDPDDQDSNSVVVQLLDLVSVVVPPPPPDDDDDDDDDDPNVLPDDPPDDDQAPWPKRKDKTFDDAAQFKKKWFFQAKQFQKKKKFFQAPVRHGNTIMMTGLPAHPPTRHSTGSVSTMGITHGHHRGGIMMIITTGSHPSIDTPNTTMGTSSRMHIHHIDIRMYGYDHDPDDQFQKHFQHKALPQQQVCFLPFFQAKKWQFLLVPVAIEIEHQAAEFEADQQDQPHTDDHNYQYYNHHHYKTKYKFKQDPVGGHWHKDWSFNFDQQSNFHQDLQFLGGTDIWTKRQLLVHALAQNGIKMKMKTQFAAAKKKKKWKDAQQRALSGSFHWKKKKFKADPVRDGSGIGIDHSQNSMMITIMMGHHPGMIMIIITRSSHNIDTTRMIGMDGQAQQDDPPVLLVVLCVVPVVLSVLSVVLNVCSPVPVSVNRVCLQSLQVSLVVQDPDDDLSNLVSNLSSLSSRPNSVVSNLSSLLSSLVPDDLVVLQVQLVVCVVVSSNVSNLSSLVSSLVVVVVVDAAPVNLVSLLVQLLSCLLRNLNSSVVSLVSSVVRLVRDDLVSSLVSLVVSLVVLLVVLVVCVVVVSGASLSSLPSSLVSLVVSCVSCPVLNDDLVSLVSNLVSQVSSDDDLPSLVVNLVSLVSSQVSDDPVPNDPVSLVSNLVSLVSVCSVPVVSVVVSVVSD

pLDDT: mean 79.12, std 19.97, range [20.08, 98.69]